Protein AF-A0A3M1AYN5-F1 (afdb_monomer)

Radius of gyration: 30.74 Å; Cα contacts (8 Å, |Δi|>4): 1862; chains: 1; bounding box: 75×95×90 Å

pLDDT: mean 92.35, std 13.47, range [21.8, 98.94]

Solvent-accessible surface area (backbone atoms only — not comparable to full-atom values): 42939 Å² total; per-residue (Å²): 136,87,90,85,89,85,89,84,93,87,85,89,84,90,80,92,78,79,92,73,94,68,86,72,78,95,70,76,80,75,75,48,74,64,54,54,34,51,54,44,35,51,50,52,50,55,48,32,63,72,52,83,67,88,42,39,39,33,15,24,51,12,35,68,38,81,92,39,20,72,59,11,54,52,44,37,55,52,54,74,67,45,83,66,45,41,83,40,10,14,65,44,43,26,38,44,39,44,18,40,74,70,26,53,94,74,50,56,70,70,56,57,49,48,56,57,53,40,47,31,69,48,58,56,40,46,74,90,47,72,56,30,43,47,19,24,30,42,12,42,29,53,45,18,64,74,45,56,82,42,51,26,88,52,25,52,84,61,41,29,18,61,56,42,26,52,52,21,47,53,51,52,52,51,50,53,45,46,34,44,22,52,25,40,47,74,36,73,13,37,55,50,46,49,45,53,50,28,37,29,36,35,35,39,67,67,45,86,50,67,56,58,16,48,36,22,46,45,49,47,52,49,56,52,45,57,47,25,77,43,40,58,68,22,15,63,39,28,37,33,27,54,46,51,57,63,34,65,46,22,32,64,75,20,60,33,15,30,51,26,17,47,68,56,66,22,52,70,94,50,87,56,66,56,57,41,39,52,52,71,47,83,80,74,80,56,66,69,53,40,48,53,43,62,62,43,89,63,70,46,60,38,35,34,28,28,19,28,52,64,42,76,35,101,63,95,50,49,54,50,76,39,53,36,44,35,21,42,43,74,35,38,25,34,16,31,27,66,42,25,71,59,36,64,73,16,13,41,47,40,24,40,24,45,52,63,92,58,57,58,31,39,38,39,66,41,45,32,47,76,59,57,65,53,46,37,18,64,46,91,65,64,55,94,49,45,60,63,56,47,33,71,79,38,70,54,55,80,39,77,84,37,66,38,24,30,23,75,37,36,41,57,50,72,58,66,55,32,39,41,39,39,31,61,49,60,90,87,46,91,48,62,38,36,40,28,48,39,49,70,80,48,80,38,77,46,80,44,97,90,56,40,35,38,34,29,40,80,49,28,38,39,40,39,31,63,74,53,75,69,44,85,44,86,47,99,78,22,34,34,41,38,26,64,54,42,72,36,38,37,40,39,42,52,45,45,51,89,80,32,98,40,72,65,54,45,53,52,51,60,72,69,35,53,77,48,51,92,51,29,92,80,59,47,33,38,35,40,33,45,97,86,68,52,35,42,35,41,25,82,95,54,68,43,21,54,70,81,41,74,66,66,73,85,76,58,32,35,29,38,42,90,41,40,41,21,53,63,67,52,16,37,40,40,39,39,58,92,55,38,33,39,34,36,37,47,62,43,95,89,52,46,44,82,29,44,29,44,43,28,38,36,46,98,61,86,80,71,73,74,6,69,80,76,46,73,70,58,75,78,34,67,78,45,62,39,19,22,16,45,82,59,42,84,48,97,50,61,31,39,38,33,41,36,27,45,83,53,29,45,35,42,37,40,44,37,49,38,43,50,43,47,79,86,74,80,52,70,59,40,77,42,89,74,38,31,28,40,35,42,39,43,19,48,53,69,46,76,42,47,36,37,41,41,32,41,26,79,84,64,29,45,28,36,23,44,33,44,38,69,40,42,94,93,43,67,80,51,74,62,47,74,39,62,86,42,72,71,84,72,54,46,76,25,49,34,68,44,67,38,73,77,34,82,74,43,22,67,17,37,23,37,31,37,36,42,40,36,89,74,53,76,62,36,94,48,75,48,73,47,66,75,40,70,28,33,29,37,42,38,34,37,49,34,89,43,91,91,48,72,47,54,30,14,57,34,48,56,65,40,104,56,81,90,44,69,88,39,32,14,36,40,32,34,39,63,60,131

Mean predicted aligned error: 6.94 Å

Foldseek 3Di:
DDDDDDDDDDDDDDDDDDDDDDDDDPPPPPQDLQNLLLVLLVVLLVCLCPDPDLFLLSLLSLCVDPVSNVVSQVSLVVSLVDPCCLVVQLRRLQRNLLSCQLRVVSHDVVSVVSSQQSQLPRNRDQDQDPLSLLSNLLSLLSSLVVVVAAALNSHPVSHHSVVSNVVSLVSNLVQLLCCLFQHHQQPPALARLLSNLLSLLSQLFRPPDPQSNLSSLLVNVVSLLSQLQQDALQFGAWWGFDDFQLCQQQVCVGPSSCVLCSNAVRHDHDHDSSSSSVSSGDDGRPPLSNCSNPDQVDKKKKKAWHWHDQFPDDDDDRTDIKIKIWIDHNFWIWIAIFAALRYAPTTDGIWIAGDAPDSGGTKDKDQLADDLNSQNRRPPDDSVCSRVVCCVVNVCNPPRPGRGHRDRQWGWDDDRQKIKIKGQADPPGPNQKMKIFDFADWPDFDQDPVQWTWTHHPFKIKTKHWPDDWDWDDDPGGIMTMDNDNTTIMMMGMDGNVVAVDSVRVVVLQVVWDWDCVCCVPFNWIWTQHSVRWIWIDTSPDFTDINNHGDDSVPTANIDMPAWDHHNRQSWIWGDDPQWIWIWRSNDSSHTFIFIEGEAEEDPDDADAAQPCPGPVQVVWDKFWWDQQAPRHRDPWTKIWTWYDYLWWIKIKIWTFDQAAEDDDDEAQPPCVQAWWKKKWWFQQLDQFWIKIWIAGLNRHIFIWIKGDPADPVRNPDDIDTGRVDDQPPKDKHKDWAADHPDGRGTRTMMMMITGTQVSGPNHPDRVDDQFRKIFMKMWIWHPNDRPDTGIIISQHPNDPDDSRSVSTHMYGYHYHD

Structure (mmCIF, N/CA/C/O backbone):
data_AF-A0A3M1AYN5-F1
#
_entry.id   AF-A0A3M1AYN5-F1
#
loop_
_atom_site.group_PDB
_atom_site.id
_atom_site.type_symbol
_atom_site.label_atom_id
_atom_site.label_alt_id
_atom_site.label_comp_id
_atom_site.label_asym_id
_atom_site.label_entity_id
_atom_site.label_seq_id
_atom_site.pdbx_PDB_ins_code
_atom_site.Cartn_x
_atom_site.Cartn_y
_atom_site.Cartn_z
_atom_site.occupancy
_atom_site.B_iso_or_equiv
_atom_site.auth_seq_id
_atom_site.auth_comp_id
_atom_site.auth_asym_id
_atom_site.auth_atom_id
_atom_site.pdbx_PDB_model_num
ATOM 1 N N . MET A 1 1 ? -13.904 63.731 19.948 1.00 29.05 1 MET A N 1
ATOM 2 C CA . MET A 1 1 ? -13.527 65.056 19.413 1.00 29.05 1 MET A CA 1
ATOM 3 C C . MET A 1 1 ? -13.173 64.901 17.939 1.00 29.05 1 MET A C 1
ATOM 5 O O . MET A 1 1 ? -12.241 64.171 17.652 1.00 29.05 1 MET A O 1
ATOM 9 N N . ILE A 1 2 ? -13.961 65.573 17.082 1.00 27.12 2 ILE A N 1
ATOM 10 C CA . ILE A 1 2 ? -13.735 65.973 15.669 1.00 27.12 2 ILE A CA 1
ATOM 11 C C . ILE A 1 2 ? -13.617 64.816 14.635 1.00 27.12 2 ILE A C 1
ATOM 13 O O . ILE A 1 2 ? -12.557 64.225 14.515 1.00 27.12 2 ILE A O 1
ATOM 17 N N . TYR A 1 3 ? -14.685 64.279 14.014 1.00 23.72 3 TYR A N 1
ATOM 18 C CA . TYR A 1 3 ? -15.579 64.750 12.913 1.00 23.72 3 TYR A CA 1
ATOM 19 C C . TYR A 1 3 ? -14.941 64.926 11.509 1.00 23.72 3 TYR A C 1
ATOM 21 O O . TYR A 1 3 ? -14.162 65.852 11.329 1.00 23.72 3 TYR A O 1
ATOM 29 N N . GLN A 1 4 ? -15.392 64.134 10.509 1.00 26.47 4 GLN A N 1
ATOM 30 C CA . GLN A 1 4 ? -16.144 64.571 9.296 1.00 26.47 4 GLN A CA 1
ATOM 31 C C . GLN A 1 4 ? -15.970 63.702 8.012 1.00 26.47 4 GLN A C 1
ATOM 33 O O . GLN A 1 4 ? -14.899 63.683 7.425 1.00 26.47 4 GLN A O 1
ATOM 38 N N . ASN A 1 5 ? -17.122 63.192 7.517 1.00 27.12 5 ASN A N 1
ATOM 39 C CA . ASN A 1 5 ? -17.664 63.255 6.130 1.00 27.12 5 ASN A CA 1
ATOM 40 C C . ASN A 1 5 ? -16.957 62.499 4.969 1.00 27.12 5 ASN A C 1
ATOM 42 O O . ASN A 1 5 ? -15.745 62.441 4.916 1.00 27.12 5 ASN A O 1
ATOM 46 N N . LYS A 1 6 ? -17.616 61.963 3.922 1.00 24.75 6 LYS A N 1
ATOM 47 C CA . LYS A 1 6 ? -18.983 62.109 3.374 1.00 24.75 6 LYS A CA 1
ATOM 48 C C . LYS A 1 6 ? -19.283 60.974 2.364 1.00 24.75 6 LYS A C 1
ATOM 50 O O . LYS A 1 6 ? -18.382 60.378 1.789 1.00 24.75 6 LYS A O 1
ATOM 55 N N . MET A 1 7 ? -20.576 60.765 2.134 1.00 22.22 7 MET A N 1
ATOM 56 C CA . MET A 1 7 ? -21.261 59.843 1.214 1.00 22.22 7 MET A CA 1
ATOM 57 C C . MET A 1 7 ? -21.407 60.427 -0.221 1.00 22.22 7 MET A C 1
ATOM 59 O O . MET A 1 7 ? -21.402 61.651 -0.340 1.00 22.22 7 MET A O 1
ATOM 63 N N . LEU A 1 8 ? -21.660 59.559 -1.231 1.00 24.17 8 LEU A N 1
ATOM 64 C CA . LEU A 1 8 ? -22.535 59.700 -2.443 1.00 24.17 8 LEU A CA 1
ATOM 65 C C . LEU A 1 8 ? -21.950 59.411 -3.858 1.00 24.17 8 LEU A C 1
ATOM 67 O O . LEU A 1 8 ? -21.255 60.228 -4.451 1.00 24.17 8 LEU A O 1
ATOM 71 N N . LEU A 1 9 ? -22.367 58.250 -4.397 1.00 24.48 9 LEU A N 1
ATOM 72 C CA . LEU A 1 9 ? -23.054 57.944 -5.682 1.00 24.48 9 LEU A CA 1
ATOM 73 C C . LEU A 1 9 ? -23.015 58.897 -6.908 1.00 24.48 9 LEU A C 1
ATOM 75 O O . LEU A 1 9 ? -23.504 60.019 -6.816 1.00 24.48 9 LEU A O 1
ATOM 79 N N . LYS A 1 10 ? -22.698 58.313 -8.089 1.00 21.80 10 LYS A N 1
ATOM 80 C CA . LYS A 1 10 ? -23.317 58.448 -9.453 1.00 21.80 10 LYS A CA 1
ATOM 81 C C . LYS A 1 10 ? -22.907 57.188 -10.279 1.00 21.80 10 LYS A C 1
ATOM 83 O O . LYS A 1 10 ? -21.717 56.924 -10.331 1.00 21.80 10 LYS A O 1
ATOM 88 N N . ALA A 1 11 ? -23.744 56.225 -10.705 1.00 22.77 11 ALA A N 1
ATOM 89 C CA . ALA A 1 11 ? -24.857 56.146 -11.684 1.00 22.77 11 ALA A CA 1
ATOM 90 C C . ALA A 1 11 ? -24.470 55.671 -13.130 1.00 22.77 11 ALA A C 1
ATOM 92 O O . ALA A 1 11 ? -24.011 56.494 -13.909 1.00 22.77 11 ALA A O 1
ATOM 93 N N . PHE A 1 12 ? -24.751 54.372 -13.424 1.00 22.67 12 PHE A N 1
ATOM 94 C CA . PHE A 1 12 ? -25.237 53.663 -14.661 1.00 22.67 12 PHE A CA 1
ATOM 95 C C . PHE A 1 12 ? -24.514 53.794 -16.046 1.00 22.67 12 PHE A C 1
ATOM 97 O O . PHE A 1 12 ? -23.866 54.809 -16.266 1.00 22.67 12 PHE A O 1
ATOM 104 N N . PRO A 1 13 ? -24.635 52.832 -17.021 1.00 27.69 13 PRO A N 1
ATOM 105 C CA . PRO A 1 13 ? -25.714 51.845 -17.193 1.00 27.69 13 PRO A CA 1
ATOM 106 C C . PRO A 1 13 ? -25.357 50.372 -17.517 1.00 27.69 13 PRO A C 1
ATOM 108 O O . PRO A 1 13 ? -24.256 50.000 -17.909 1.00 27.69 13 PRO A O 1
ATOM 111 N N . VAL A 1 14 ? -26.406 49.562 -17.359 1.00 26.56 14 VAL A N 1
ATOM 112 C CA . VAL A 1 14 ? -26.605 48.157 -17.736 1.00 26.56 14 VAL A CA 1
ATOM 113 C C . VAL A 1 14 ? -26.666 48.002 -19.261 1.00 26.56 14 VAL A C 1
ATOM 115 O O . VAL A 1 14 ? -27.394 48.745 -19.915 1.00 26.56 14 VAL A O 1
ATOM 118 N N . TYR A 1 15 ? -25.991 46.984 -19.804 1.00 23.89 15 TYR A N 1
ATOM 119 C CA . TYR A 1 15 ? -26.305 46.405 -21.114 1.00 23.89 15 TYR A CA 1
ATOM 120 C C . TYR A 1 15 ? -26.649 44.922 -20.941 1.00 23.89 15 TYR A C 1
ATOM 122 O O . TYR A 1 15 ? -25.809 44.109 -20.566 1.00 23.89 15 TYR A O 1
ATOM 130 N N . PHE A 1 16 ? -27.913 44.598 -21.209 1.00 25.38 16 PHE A N 1
ATOM 131 C CA . PHE A 1 16 ? -28.397 43.250 -21.490 1.00 25.38 16 PHE A CA 1
ATOM 132 C C . PHE A 1 16 ? -28.013 42.905 -22.935 1.00 25.38 16 PHE A C 1
ATOM 134 O O . PHE A 1 16 ? -28.404 43.631 -23.849 1.00 25.38 16 PHE A O 1
ATOM 141 N N . ILE A 1 17 ? -27.305 41.795 -23.159 1.00 26.44 17 ILE A N 1
ATOM 142 C CA . ILE A 1 17 ? -27.267 41.120 -24.463 1.00 26.44 17 ILE A CA 1
ATOM 143 C C . ILE A 1 17 ? -27.585 39.641 -24.245 1.00 26.44 17 ILE A C 1
ATOM 145 O O . ILE A 1 17 ? -27.063 38.992 -23.342 1.00 26.44 17 ILE A O 1
ATOM 149 N N . LEU A 1 18 ? -28.523 39.179 -25.069 1.00 25.70 18 LEU A N 1
ATOM 150 C CA . LEU A 1 18 ? -29.166 37.878 -25.081 1.00 25.70 18 LEU A CA 1
ATOM 151 C C . LEU A 1 18 ? -28.206 36.694 -25.256 1.00 25.70 18 LEU A C 1
ATOM 153 O O . LEU A 1 18 ? -27.219 36.758 -25.986 1.00 25.70 18 LEU A O 1
ATOM 157 N N . LEU A 1 19 ? -28.636 35.576 -24.662 1.00 29.84 19 LEU A N 1
ATOM 158 C CA . LEU A 1 19 ? -28.254 34.210 -24.995 1.00 29.84 19 LEU A CA 1
ATOM 159 C C . LEU A 1 19 ? -28.163 33.983 -26.513 1.00 29.84 19 LEU A C 1
ATOM 161 O O . LEU A 1 19 ? -29.152 34.105 -27.233 1.00 29.84 19 LEU A O 1
ATOM 165 N N . SER A 1 20 ? -27.007 33.497 -26.954 1.00 24.78 20 SER A N 1
ATOM 166 C CA . SER A 1 20 ? -26.932 32.527 -28.042 1.00 24.78 20 SER A CA 1
ATOM 167 C C . SER A 1 20 ? -26.184 31.309 -27.511 1.00 24.78 20 SER A C 1
ATOM 169 O O . SER A 1 20 ? -25.041 31.396 -27.066 1.00 24.78 20 SER A O 1
ATOM 171 N N . ALA A 1 21 ? -26.888 30.179 -27.470 1.00 33.53 21 ALA A N 1
ATOM 172 C CA . ALA A 1 21 ? -26.321 28.878 -27.173 1.00 33.53 21 ALA A CA 1
ATOM 173 C C . ALA A 1 21 ? -25.388 28.490 -28.326 1.00 33.53 21 ALA A C 1
ATOM 175 O O . ALA A 1 21 ? -25.825 27.973 -29.350 1.00 33.53 21 ALA A O 1
ATOM 176 N N . LEU A 1 22 ? -24.102 28.782 -28.167 1.00 26.12 22 LEU A N 1
ATOM 177 C CA . LEU A 1 22 ? -23.038 28.133 -28.916 1.00 26.12 22 LEU A CA 1
ATOM 178 C C . LEU A 1 22 ? -22.445 27.086 -27.983 1.00 26.12 22 LEU A C 1
ATOM 180 O O . LEU A 1 22 ? -21.829 27.416 -26.972 1.00 26.12 22 LEU A O 1
ATOM 184 N N . SER A 1 23 ? -22.700 25.823 -28.313 1.00 31.25 23 SER A N 1
ATOM 185 C CA . SER A 1 23 ? -22.042 24.657 -27.737 1.00 31.25 23 SER A CA 1
ATOM 186 C C . SER A 1 23 ? -20.529 24.872 -27.754 1.00 31.25 23 SER A C 1
ATOM 188 O O . SER A 1 23 ? -19.892 24.768 -28.805 1.00 31.25 23 SER A O 1
ATOM 190 N N . MET A 1 24 ? -19.959 25.210 -26.599 1.00 24.34 24 MET A N 1
ATOM 191 C CA . MET A 1 24 ? -18.518 25.138 -26.409 1.00 24.34 24 MET A CA 1
ATOM 192 C C . MET A 1 24 ? -18.124 23.657 -26.368 1.00 24.34 24 MET A C 1
ATOM 194 O O . MET A 1 24 ? -18.820 22.878 -25.716 1.00 24.34 24 MET A O 1
ATOM 198 N N . PRO A 1 25 ? -17.056 23.242 -27.066 1.00 28.19 25 PRO A N 1
ATOM 199 C CA . PRO A 1 25 ? -16.616 21.859 -27.018 1.00 28.19 25 PRO A CA 1
ATOM 200 C C . PRO A 1 25 ? -16.172 21.521 -25.592 1.00 28.19 25 PRO A C 1
ATOM 202 O O . PRO A 1 25 ? -15.369 22.247 -25.004 1.00 28.19 25 PRO A O 1
ATOM 205 N N . GLU A 1 26 ? -16.668 20.406 -25.055 1.00 29.88 26 GLU A N 1
ATOM 206 C CA . GLU A 1 26 ? -16.134 19.730 -23.868 1.00 29.88 26 GLU A CA 1
ATOM 207 C C . GLU A 1 26 ? -14.699 19.242 -24.141 1.00 29.88 26 GLU A C 1
ATOM 209 O O . GLU A 1 26 ? -14.425 18.064 -24.334 1.00 29.88 26 GLU A O 1
ATOM 214 N N . HIS A 1 27 ? -13.749 20.168 -24.172 1.00 31.14 27 HIS A N 1
ATOM 215 C CA . HIS A 1 27 ? -12.323 19.885 -24.064 1.00 31.14 27 HIS A CA 1
ATOM 216 C C . HIS A 1 27 ? -11.718 20.795 -22.992 1.00 31.14 27 HIS A C 1
ATOM 218 O O . HIS A 1 27 ? -10.733 21.495 -23.204 1.00 31.14 27 HIS A O 1
ATOM 224 N N . LEU A 1 28 ? -12.315 20.777 -21.797 1.00 33.47 28 LEU A N 1
ATOM 225 C CA . LEU A 1 28 ? -11.543 21.006 -20.582 1.00 33.47 28 LEU A CA 1
ATOM 226 C C . LEU A 1 28 ? -10.700 19.745 -20.393 1.00 33.47 28 LEU A C 1
ATOM 228 O O . LEU A 1 28 ? -11.235 18.695 -20.048 1.00 33.47 28 LEU A O 1
ATOM 232 N N . HIS A 1 29 ? -9.405 19.823 -20.705 1.00 38.19 29 HIS A N 1
ATOM 233 C CA . HIS A 1 29 ? -8.461 18.740 -20.445 1.00 38.19 29 HIS A CA 1
ATOM 234 C C . HIS A 1 29 ? -8.559 18.333 -18.969 1.00 38.19 29 HIS A C 1
ATOM 236 O O . HIS A 1 29 ? -8.061 19.037 -18.090 1.00 38.19 29 HIS A O 1
ATOM 242 N N . SER A 1 30 ? -9.219 17.208 -18.684 1.00 51.72 30 SER A N 1
ATOM 243 C CA . SER A 1 30 ? -9.103 16.554 -17.388 1.00 51.72 30 SER A CA 1
ATOM 244 C C . SER A 1 30 ? -7.637 16.171 -17.226 1.00 51.72 30 SER A C 1
ATOM 246 O O . SER A 1 30 ? -7.127 15.359 -18.000 1.00 51.72 30 SER A O 1
ATOM 248 N N . GLN A 1 31 ? -6.957 16.796 -16.271 1.00 73.62 31 GLN A N 1
ATOM 249 C CA . GLN A 1 31 ? -5.567 16.496 -15.964 1.00 73.62 31 GLN A CA 1
ATOM 250 C C . GLN A 1 31 ? -5.388 14.986 -15.738 1.00 73.62 31 GLN A C 1
ATOM 252 O O . GLN A 1 31 ? -6.166 14.381 -14.995 1.00 73.62 31 GLN A O 1
ATOM 257 N N . SER A 1 32 ? -4.379 14.367 -16.360 1.00 88.19 32 SER A N 1
ATOM 258 C CA . SER A 1 32 ? -4.123 12.938 -16.143 1.00 88.19 32 SER A CA 1
ATOM 259 C C . SER A 1 32 ? -3.669 12.671 -14.701 1.00 88.19 32 SER A C 1
ATOM 261 O O . SER A 1 32 ? -3.107 13.542 -14.033 1.00 88.19 32 SER A O 1
ATOM 263 N N . ILE A 1 33 ? -3.864 11.445 -14.202 1.00 91.38 33 ILE A N 1
ATOM 264 C CA . ILE A 1 33 ? -3.423 11.051 -12.849 1.00 91.38 33 ILE A CA 1
ATOM 265 C C . ILE A 1 33 ? -1.921 11.303 -12.666 1.00 91.38 33 ILE A C 1
ATOM 267 O O . ILE A 1 33 ? -1.490 11.811 -11.627 1.00 91.38 33 ILE A O 1
ATOM 271 N N . GLN A 1 34 ? -1.131 11.002 -13.700 1.00 91.62 34 GLN A N 1
ATOM 272 C CA . GLN A 1 34 ? 0.308 11.212 -13.675 1.00 91.62 34 GLN A CA 1
ATOM 273 C C . GLN A 1 34 ? 0.661 12.703 -13.658 1.00 91.62 34 GLN A C 1
ATOM 275 O O . GLN A 1 34 ? 1.512 13.107 -12.871 1.00 91.62 34 GLN A O 1
ATOM 280 N N . GLU A 1 35 ? -0.010 13.539 -14.453 1.00 94.31 35 GLU A N 1
ATOM 281 C CA . GLU A 1 35 ? 0.174 14.996 -14.403 1.00 94.31 35 GLU A CA 1
ATOM 282 C C . GLU A 1 35 ? -0.187 15.561 -13.024 1.00 94.31 35 GLU A C 1
ATOM 284 O O . GLU A 1 35 ? 0.543 16.396 -12.491 1.00 94.31 35 GLU A O 1
ATOM 289 N N . ALA A 1 36 ? -1.279 15.093 -12.412 1.00 94.69 36 ALA A N 1
ATOM 290 C CA . ALA A 1 36 ? -1.697 15.538 -11.084 1.00 94.69 36 ALA A CA 1
ATOM 291 C C . ALA A 1 36 ? -0.660 15.163 -10.014 1.00 94.69 36 ALA A C 1
ATOM 293 O O . ALA A 1 36 ? -0.334 15.977 -9.147 1.00 94.69 36 ALA A O 1
ATOM 294 N N . TYR A 1 37 ? -0.096 13.954 -10.099 1.00 96.31 37 TYR A N 1
ATOM 295 C CA . TYR A 1 37 ? 1.009 13.519 -9.247 1.00 96.31 37 TYR A CA 1
ATOM 296 C C . TYR A 1 37 ? 2.264 14.387 -9.445 1.00 96.31 37 TYR A C 1
ATOM 298 O O . TYR A 1 37 ? 2.824 14.884 -8.467 1.00 96.31 37 TYR A O 1
ATOM 306 N N . GLN A 1 38 ? 2.661 14.656 -10.694 1.00 96.31 38 GLN A N 1
ATOM 307 C CA . GLN A 1 38 ? 3.804 15.527 -10.998 1.00 96.31 38 GLN A CA 1
ATOM 308 C C . GLN A 1 38 ? 3.603 16.959 -10.482 1.00 96.31 38 GLN A C 1
ATOM 310 O O . GLN A 1 38 ? 4.522 17.540 -9.904 1.00 96.31 38 GLN A O 1
ATOM 315 N N . ASN A 1 39 ? 2.391 17.511 -10.587 1.00 96.69 39 ASN A N 1
ATOM 316 C CA . ASN A 1 39 ? 2.079 18.827 -10.029 1.00 96.69 39 ASN A CA 1
ATOM 317 C C . ASN A 1 39 ? 2.235 18.869 -8.504 1.00 96.69 39 ASN A C 1
ATOM 319 O O . ASN A 1 39 ? 2.683 19.880 -7.961 1.00 96.69 39 ASN A O 1
ATOM 323 N N . ARG A 1 40 ? 1.883 17.790 -7.795 1.00 97.62 40 ARG A N 1
ATOM 324 C CA . ARG A 1 40 ? 2.097 17.703 -6.343 1.00 97.62 40 ARG A CA 1
ATOM 325 C C . ARG A 1 40 ? 3.583 17.600 -5.997 1.00 97.62 40 ARG A C 1
ATOM 327 O O . ARG A 1 40 ? 4.025 18.296 -5.087 1.00 97.62 40 ARG A O 1
ATOM 334 N N . LEU A 1 41 ? 4.379 16.839 -6.755 1.00 97.94 41 LEU A N 1
ATOM 335 C CA . LEU A 1 41 ? 5.842 16.817 -6.591 1.00 97.94 41 LEU A CA 1
ATOM 336 C C . LEU A 1 41 ? 6.457 18.211 -6.798 1.00 97.94 41 LEU A C 1
ATOM 338 O O . LEU A 1 41 ? 7.284 18.644 -5.994 1.00 97.94 41 LEU A O 1
ATOM 342 N N . ALA A 1 42 ? 6.007 18.949 -7.817 1.00 97.75 42 ALA A N 1
ATOM 343 C CA . ALA A 1 42 ? 6.456 20.318 -8.069 1.00 97.75 42 ALA A CA 1
ATOM 344 C C . ALA A 1 42 ? 6.135 21.264 -6.897 1.00 97.75 42 ALA A C 1
ATOM 346 O O . ALA A 1 42 ? 6.971 22.087 -6.524 1.00 97.75 42 ALA A O 1
ATOM 347 N N . GLN A 1 43 ? 4.969 21.111 -6.259 1.00 98.19 43 GLN A N 1
ATOM 348 C CA . GLN A 1 43 ? 4.623 21.866 -5.048 1.00 98.19 43 GLN A CA 1
ATOM 349 C C . GLN A 1 43 ? 5.546 21.533 -3.867 1.00 98.19 43 GLN A C 1
ATOM 351 O O . GLN A 1 43 ? 5.944 22.438 -3.136 1.00 98.19 43 GLN A O 1
ATOM 356 N N . VAL A 1 44 ? 5.930 20.263 -3.688 1.00 98.38 44 VAL A N 1
ATOM 357 C CA . VAL A 1 44 ? 6.892 19.861 -2.645 1.00 98.38 44 VAL A CA 1
ATOM 358 C C . VAL A 1 44 ? 8.260 20.514 -2.876 1.00 98.38 44 VAL A C 1
ATOM 360 O O . VAL A 1 44 ? 8.865 21.017 -1.928 1.00 98.38 44 VAL A O 1
ATOM 363 N N . LEU A 1 45 ? 8.743 20.551 -4.122 1.00 98.44 45 LEU A N 1
ATOM 364 C CA . LEU A 1 45 ? 10.004 21.221 -4.467 1.00 98.44 45 LEU A CA 1
ATOM 365 C C . LEU A 1 45 ? 9.927 22.735 -4.218 1.00 98.44 45 LEU A C 1
ATOM 367 O O . LEU A 1 45 ? 10.815 23.291 -3.574 1.00 98.44 45 LEU A O 1
ATOM 371 N N . ALA A 1 46 ? 8.833 23.383 -4.631 1.00 98.19 46 ALA A N 1
ATOM 372 C CA . ALA A 1 46 ? 8.613 24.810 -4.391 1.00 98.19 46 ALA A CA 1
ATOM 373 C C . ALA A 1 46 ? 8.575 25.152 -2.889 1.00 98.19 46 ALA A C 1
ATOM 375 O O . ALA A 1 46 ? 9.152 26.151 -2.458 1.00 98.19 46 ALA A O 1
ATOM 376 N N . TRP A 1 47 ? 7.954 24.298 -2.067 1.00 98.19 47 TRP A N 1
ATOM 377 C CA . TRP A 1 47 ? 7.991 24.442 -0.611 1.00 98.19 47 TRP A CA 1
ATOM 378 C C . TRP A 1 47 ? 9.426 24.377 -0.068 1.00 98.19 47 TRP A C 1
ATOM 380 O O . TRP A 1 47 ? 9.814 25.219 0.750 1.00 98.19 47 TRP A O 1
ATOM 390 N N . ALA A 1 48 ? 10.235 23.422 -0.537 1.00 98.12 48 ALA A N 1
ATOM 391 C CA . ALA A 1 48 ? 11.619 23.272 -0.093 1.00 98.12 48 ALA A CA 1
ATOM 392 C C . ALA A 1 48 ? 12.485 24.491 -0.456 1.00 98.12 48 ALA A C 1
ATOM 394 O O . ALA A 1 48 ? 13.318 24.914 0.352 1.00 98.12 48 ALA A O 1
ATOM 395 N N . ASP A 1 49 ? 12.236 25.120 -1.606 1.00 96.69 49 ASP A N 1
ATOM 396 C CA . ASP A 1 49 ? 12.922 26.347 -2.023 1.00 96.69 49 ASP A CA 1
ATOM 397 C C . ASP A 1 49 ? 12.690 27.510 -1.051 1.00 96.69 49 ASP A C 1
ATOM 399 O O . ASP A 1 49 ? 13.617 28.279 -0.791 1.00 96.69 49 ASP A O 1
ATOM 403 N N . THR A 1 50 ? 11.517 27.591 -0.418 1.00 96.12 50 THR A N 1
ATOM 404 C CA . THR A 1 50 ? 11.199 28.629 0.584 1.00 96.12 50 THR A CA 1
ATOM 405 C C . THR A 1 50 ? 11.422 28.204 2.036 1.00 96.12 50 THR A C 1
ATOM 407 O O . THR A 1 50 ? 11.486 29.051 2.923 1.00 96.12 50 THR A O 1
ATOM 410 N N . SER A 1 51 ? 11.567 26.905 2.300 1.00 96.38 51 SER A N 1
ATOM 411 C CA . SER A 1 51 ? 11.717 26.371 3.655 1.00 96.38 51 SER A CA 1
ATOM 412 C C . SER A 1 51 ? 13.048 26.786 4.293 1.00 96.38 51 SER A C 1
ATOM 414 O O . SER A 1 51 ? 14.091 26.801 3.635 1.00 96.38 51 SER A O 1
ATOM 416 N N . SER A 1 52 ? 13.017 27.094 5.589 1.00 92.62 52 SER A N 1
ATOM 417 C CA . SER A 1 52 ? 14.197 27.321 6.436 1.00 92.62 52 SER A CA 1
ATOM 418 C C . SER A 1 52 ? 14.564 26.098 7.282 1.00 92.62 52 SER A C 1
ATOM 420 O O . SER A 1 52 ? 15.463 26.174 8.116 1.00 92.62 52 SER A O 1
ATOM 422 N N . MET A 1 53 ? 13.867 24.973 7.092 1.00 94.69 53 MET A N 1
ATOM 423 C CA . MET A 1 53 ? 14.069 23.770 7.890 1.00 94.69 53 MET A CA 1
ATOM 424 C C . MET A 1 53 ? 15.478 23.202 7.686 1.00 94.69 53 MET A C 1
ATOM 426 O O . MET A 1 53 ? 15.876 22.887 6.564 1.00 94.69 53 MET A O 1
ATOM 430 N N . GLU A 1 54 ? 16.214 23.029 8.785 1.00 93.81 54 GLU A N 1
ATOM 431 C CA . GLU A 1 54 ? 17.526 22.379 8.788 1.00 93.81 54 GLU A CA 1
ATOM 432 C C . GLU A 1 54 ? 17.385 20.872 8.560 1.00 93.81 54 GLU A C 1
ATOM 434 O O . GLU A 1 54 ? 17.196 20.086 9.491 1.00 93.81 54 GLU A O 1
ATOM 439 N N . ASN A 1 55 ? 17.437 20.473 7.292 1.00 96.88 55 ASN A N 1
ATOM 440 C CA . ASN A 1 55 ? 17.320 19.089 6.860 1.00 96.88 55 ASN A CA 1
ATOM 441 C C . ASN A 1 55 ? 18.123 18.856 5.568 1.00 96.88 55 ASN A C 1
ATOM 443 O O . ASN A 1 55 ? 18.116 19.699 4.666 1.00 96.88 55 ASN A O 1
ATOM 447 N N . PHE A 1 56 ? 18.781 17.698 5.446 1.00 98.44 56 PHE A N 1
ATOM 448 C CA . PHE A 1 56 ? 19.596 17.377 4.270 1.00 98.44 56 PHE A CA 1
ATOM 449 C C . PHE A 1 56 ? 18.780 17.308 2.974 1.00 98.44 56 PHE A C 1
ATOM 451 O O . PHE A 1 56 ? 19.245 17.787 1.942 1.00 98.44 56 PHE A O 1
ATOM 458 N N . LEU A 1 57 ? 17.558 16.770 3.008 1.00 98.56 57 LEU A N 1
ATOM 459 C CA . LEU A 1 57 ? 16.705 16.656 1.822 1.00 98.56 57 LEU A CA 1
ATOM 460 C C . LEU A 1 57 ? 16.244 18.036 1.331 1.00 98.56 57 LEU A C 1
ATOM 462 O O . LEU A 1 57 ? 16.269 18.304 0.130 1.00 98.56 57 LEU A O 1
ATOM 466 N N . VAL A 1 58 ? 15.905 18.942 2.258 1.00 98.69 58 VAL A N 1
ATOM 467 C CA . VAL A 1 58 ? 15.597 20.351 1.940 1.00 98.69 58 VAL A CA 1
ATOM 468 C C . VAL A 1 58 ? 16.817 21.035 1.322 1.00 98.69 58 VAL A C 1
ATOM 470 O O . VAL A 1 58 ? 16.694 21.734 0.315 1.00 98.69 58 VAL A O 1
ATOM 473 N N . ALA A 1 59 ? 18.011 20.794 1.872 1.00 98.62 59 ALA A N 1
ATOM 474 C CA . ALA A 1 59 ? 19.252 21.306 1.304 1.00 98.62 59 ALA A CA 1
ATOM 475 C C . ALA A 1 59 ? 19.493 20.782 -0.122 1.00 98.62 59 ALA A C 1
ATOM 477 O O . ALA A 1 59 ? 19.821 21.575 -1.003 1.00 98.62 59 ALA A O 1
ATOM 478 N N . ALA A 1 60 ? 19.275 19.489 -0.383 1.00 98.62 60 ALA A N 1
ATOM 479 C CA . ALA A 1 60 ? 19.411 18.911 -1.721 1.00 98.62 60 ALA A CA 1
ATOM 480 C C . ALA A 1 60 ? 18.450 19.541 -2.736 1.00 98.62 60 ALA A C 1
ATOM 482 O O . ALA A 1 60 ? 18.895 19.932 -3.814 1.00 98.62 60 ALA A O 1
ATOM 483 N N . ALA A 1 61 ? 17.174 19.718 -2.384 1.00 98.50 61 ALA A N 1
ATOM 484 C CA . ALA A 1 61 ? 16.208 20.400 -3.247 1.00 98.50 61 ALA A CA 1
ATOM 485 C C . ALA A 1 61 ? 16.669 21.817 -3.614 1.00 98.50 61 ALA A C 1
ATOM 487 O O . ALA A 1 61 ? 16.763 22.151 -4.797 1.00 98.50 61 ALA A O 1
ATOM 488 N N . LYS A 1 62 ? 17.114 22.594 -2.617 1.00 98.62 62 LYS A N 1
ATOM 489 C CA . LYS A 1 62 ? 17.672 23.932 -2.849 1.00 98.62 62 LYS A CA 1
ATOM 490 C C . LYS A 1 62 ? 18.930 23.919 -3.715 1.00 98.62 62 LYS A C 1
ATOM 492 O O . LYS A 1 62 ? 19.132 24.865 -4.468 1.00 98.62 62 LYS A O 1
ATOM 497 N N . ILE A 1 63 ? 19.794 22.903 -3.602 1.00 98.56 63 ILE A N 1
ATOM 498 C CA . ILE A 1 63 ? 21.009 22.759 -4.428 1.00 98.56 63 ILE A CA 1
ATOM 499 C C . ILE A 1 63 ? 20.645 22.526 -5.901 1.00 98.56 63 ILE A C 1
ATOM 501 O O . ILE A 1 63 ? 21.297 23.078 -6.796 1.00 98.56 63 ILE A O 1
ATOM 505 N N . ARG A 1 64 ? 19.597 21.732 -6.154 1.00 97.88 64 ARG A N 1
ATOM 506 C CA . ARG A 1 64 ? 19.117 21.415 -7.505 1.00 97.88 64 ARG A CA 1
ATOM 507 C C . ARG A 1 64 ? 18.505 22.620 -8.208 1.00 97.88 64 ARG A C 1
ATOM 509 O O . ARG A 1 64 ? 18.676 22.739 -9.419 1.00 97.88 64 ARG A O 1
ATOM 516 N N . ASN A 1 65 ? 17.883 23.539 -7.473 1.00 97.75 65 ASN A N 1
ATOM 517 C CA . ASN A 1 65 ? 17.412 24.802 -8.028 1.00 97.75 65 ASN A CA 1
ATOM 518 C C . ASN A 1 65 ? 18.564 25.837 -8.125 1.00 97.75 65 ASN A C 1
ATOM 520 O O . ASN A 1 65 ? 19.114 26.253 -7.099 1.00 97.75 65 ASN A O 1
ATOM 524 N N . PRO A 1 66 ? 18.937 26.315 -9.334 1.00 97.69 66 PRO A N 1
ATOM 525 C CA . PRO A 1 66 ? 19.991 27.319 -9.504 1.00 97.69 66 PRO A CA 1
ATOM 526 C C . PRO A 1 66 ? 19.803 28.594 -8.667 1.00 97.69 66 PRO A C 1
ATOM 528 O O . PRO A 1 66 ? 20.796 29.155 -8.204 1.00 97.69 66 PRO A O 1
ATOM 531 N N . ALA A 1 67 ? 18.559 29.030 -8.430 1.00 97.88 67 ALA A N 1
ATOM 532 C CA . ALA A 1 67 ? 18.256 30.255 -7.687 1.00 97.88 67 ALA A CA 1
ATOM 533 C C . ALA A 1 67 ? 18.592 30.148 -6.188 1.00 97.88 67 ALA A C 1
ATOM 535 O O . ALA A 1 67 ? 19.033 31.119 -5.573 1.00 97.88 67 ALA A O 1
ATOM 536 N N . THR A 1 68 ? 18.434 28.963 -5.599 1.00 98.19 68 THR A N 1
ATOM 537 C CA . THR A 1 68 ? 18.658 28.710 -4.165 1.00 98.19 68 THR A CA 1
ATOM 538 C C . THR A 1 68 ? 19.933 27.918 -3.886 1.00 98.19 68 THR A C 1
ATOM 540 O O . THR A 1 68 ? 20.260 27.668 -2.724 1.00 98.19 68 THR A O 1
ATOM 543 N N . ARG A 1 69 ? 20.705 27.553 -4.920 1.00 98.19 69 ARG A N 1
ATOM 544 C CA . ARG A 1 69 ? 21.845 26.629 -4.811 1.00 98.19 69 ARG A CA 1
ATOM 545 C C . ARG A 1 69 ? 22.839 26.996 -3.722 1.00 98.19 69 ARG A C 1
ATOM 547 O O . ARG A 1 69 ? 23.240 26.147 -2.929 1.00 98.19 69 ARG A O 1
ATOM 554 N N . LYS A 1 70 ? 23.232 28.270 -3.668 1.00 98.06 70 LYS A N 1
ATOM 555 C CA . LYS A 1 70 ? 24.190 28.768 -2.672 1.00 98.06 70 LYS A CA 1
ATOM 556 C C . LYS A 1 70 ? 23.671 28.568 -1.245 1.00 98.06 70 LYS A C 1
ATOM 558 O O . LYS A 1 70 ? 24.429 28.130 -0.384 1.00 98.06 70 LYS A O 1
ATOM 563 N N . GLN A 1 71 ? 22.387 28.845 -1.017 1.00 98.00 71 GLN A N 1
ATOM 564 C CA . GLN A 1 71 ? 21.732 28.639 0.276 1.00 98.00 71 GLN A CA 1
ATOM 565 C C . GLN A 1 71 ? 21.646 27.147 0.609 1.00 98.00 71 GLN A C 1
ATOM 567 O O . GLN A 1 71 ? 21.924 26.759 1.736 1.00 98.00 71 GLN A O 1
ATOM 572 N N . GLY A 1 72 ? 21.335 26.300 -0.377 1.00 98.31 72 GLY A N 1
ATOM 573 C CA . GLY A 1 72 ? 21.313 24.847 -0.210 1.00 98.31 72 GLY A CA 1
ATOM 574 C C . GLY A 1 72 ? 22.672 24.270 0.204 1.00 98.31 72 GLY A C 1
ATOM 575 O O . GLY A 1 72 ? 22.738 23.483 1.143 1.00 98.31 72 GLY A O 1
ATOM 576 N N . ILE A 1 73 ? 23.773 24.716 -0.415 1.00 98.50 73 ILE A N 1
ATOM 577 C CA . ILE A 1 73 ? 25.138 24.311 -0.024 1.00 98.50 73 ILE A CA 1
ATOM 578 C C . ILE A 1 73 ? 25.437 24.727 1.425 1.00 98.50 73 ILE A C 1
ATOM 580 O O . ILE A 1 73 ? 25.961 23.923 2.197 1.00 98.50 73 ILE A O 1
ATOM 584 N N . GLN A 1 74 ? 25.091 25.962 1.804 1.00 98.06 74 GLN A N 1
ATOM 585 C CA . GLN A 1 74 ? 25.284 26.467 3.169 1.00 98.06 74 GLN A CA 1
ATOM 586 C C . GLN A 1 74 ? 24.459 25.674 4.190 1.00 98.06 74 GLN A C 1
ATOM 588 O O . GLN A 1 74 ? 24.987 25.295 5.234 1.00 98.06 74 GLN A O 1
ATOM 593 N N . LEU A 1 75 ? 23.200 25.371 3.864 1.00 98.19 75 LEU A N 1
ATOM 594 C CA . LEU A 1 75 ? 22.302 24.579 4.701 1.00 98.19 75 LEU A CA 1
ATOM 595 C C . LEU A 1 75 ? 22.808 23.144 4.875 1.00 98.19 75 LEU A C 1
ATOM 597 O O . LEU A 1 75 ? 22.792 22.613 5.982 1.00 98.19 75 LEU A O 1
ATOM 601 N N . PHE A 1 76 ? 23.310 22.513 3.811 1.00 98.25 76 PHE A N 1
ATOM 602 C CA . PHE A 1 76 ? 23.902 21.177 3.909 1.00 98.25 76 PHE A CA 1
ATOM 603 C C . PHE A 1 76 ? 25.115 21.197 4.850 1.00 98.25 76 PHE A C 1
ATOM 605 O O . PHE A 1 76 ? 25.244 20.349 5.733 1.00 98.25 76 PHE A O 1
ATOM 612 N N . GLN A 1 77 ? 25.994 22.192 4.695 1.00 97.31 77 GLN A N 1
ATOM 613 C CA . GLN A 1 77 ? 27.184 22.357 5.531 1.00 97.31 77 GLN A CA 1
ATOM 614 C C . GLN A 1 77 ? 26.848 22.598 7.006 1.00 97.31 77 GLN A C 1
ATOM 616 O O . GLN A 1 77 ? 27.516 22.023 7.866 1.00 97.31 77 GLN A O 1
ATOM 621 N N . SER A 1 78 ? 25.849 23.432 7.313 1.00 95.56 78 SER A N 1
ATOM 622 C CA . SER A 1 78 ? 25.421 23.662 8.698 1.00 95.56 78 SER A CA 1
ATOM 623 C C . SER A 1 78 ? 24.785 22.408 9.293 1.00 95.56 78 SER A C 1
ATOM 625 O O . SER A 1 78 ? 25.147 22.020 10.402 1.00 95.56 78 SER A O 1
ATOM 627 N N . THR A 1 79 ? 23.939 21.715 8.525 1.00 95.75 79 THR A N 1
ATOM 628 C CA . THR A 1 79 ? 23.286 20.469 8.955 1.00 95.75 79 THR A CA 1
ATOM 629 C C . THR A 1 79 ? 24.318 19.381 9.276 1.00 95.75 79 THR A C 1
ATOM 631 O O . THR A 1 79 ? 24.195 18.693 10.287 1.00 95.75 79 THR A O 1
ATOM 634 N N . LEU A 1 80 ? 25.400 19.275 8.494 1.00 94.38 80 LEU A N 1
ATOM 635 C CA . LEU A 1 80 ? 26.501 18.333 8.746 1.00 94.38 80 LEU A CA 1
ATOM 636 C C . LEU A 1 80 ? 27.250 18.607 10.066 1.00 94.38 80 LEU A C 1
ATOM 638 O O . LEU A 1 80 ? 27.796 17.686 10.668 1.00 94.38 80 LEU A O 1
ATOM 642 N N . ARG A 1 81 ? 27.278 19.864 10.528 1.00 91.81 81 ARG A N 1
ATOM 643 C CA . ARG A 1 81 ? 28.003 20.307 11.736 1.00 91.81 81 ARG A CA 1
ATOM 644 C C . ARG A 1 81 ? 27.161 20.280 13.012 1.00 91.81 81 ARG A C 1
ATOM 646 O O . ARG A 1 81 ? 27.658 20.664 14.070 1.00 91.81 81 ARG A O 1
ATOM 653 N N . ARG A 1 82 ? 25.897 19.870 12.926 1.00 91.31 82 ARG A N 1
ATOM 654 C CA . ARG A 1 82 ? 25.002 19.810 14.081 1.00 91.31 82 ARG A CA 1
ATOM 655 C C . ARG A 1 82 ? 25.514 18.821 15.130 1.00 91.31 82 ARG A C 1
ATOM 657 O O . ARG A 1 82 ? 25.879 17.690 14.812 1.00 91.31 82 ARG A O 1
ATOM 664 N N . GLN A 1 83 ? 25.511 19.251 16.390 1.00 85.50 83 GLN A N 1
ATOM 665 C CA . GLN A 1 83 ? 26.011 18.447 17.510 1.00 85.50 83 GLN A CA 1
ATOM 666 C C . GLN A 1 83 ? 25.065 17.292 17.877 1.00 85.50 83 GLN A C 1
ATOM 668 O O . GLN A 1 83 ? 25.523 16.253 18.342 1.00 85.50 83 GLN A O 1
ATOM 673 N N . ASP A 1 84 ? 23.760 17.432 17.619 1.00 86.31 84 ASP A N 1
ATOM 674 C CA . ASP A 1 84 ? 22.747 16.411 17.919 1.00 86.31 84 ASP A CA 1
ATOM 675 C C . ASP A 1 84 ? 22.703 15.259 16.898 1.00 86.31 84 ASP A C 1
ATOM 677 O O . ASP A 1 84 ? 21.991 14.276 17.113 1.00 86.31 84 ASP A O 1
ATOM 681 N N . ASN A 1 85 ? 23.478 15.333 15.808 1.00 87.62 85 ASN A N 1
ATOM 682 C CA . ASN A 1 85 ? 23.470 14.315 14.753 1.00 87.62 85 ASN A CA 1
ATOM 683 C C . ASN A 1 85 ? 23.846 12.914 15.259 1.00 87.62 85 ASN A C 1
ATOM 685 O O . ASN A 1 85 ? 23.296 11.931 14.767 1.00 87.62 85 ASN A O 1
ATOM 689 N N . ALA A 1 86 ? 24.741 12.805 16.248 1.00 77.38 86 ALA A N 1
ATOM 690 C CA . ALA A 1 86 ? 25.157 11.511 16.796 1.00 77.38 86 ALA A CA 1
ATOM 691 C C . ALA A 1 86 ? 23.975 10.737 17.415 1.00 77.38 86 ALA A C 1
ATOM 693 O O . ALA A 1 86 ? 23.799 9.546 17.159 1.00 77.38 86 ALA A O 1
ATOM 694 N N . HIS A 1 87 ? 23.107 11.428 18.163 1.00 78.25 87 HIS A N 1
ATOM 695 C CA . HIS A 1 87 ? 21.917 10.830 18.782 1.00 78.25 87 HIS A CA 1
ATOM 696 C C . HIS A 1 87 ? 20.811 10.507 17.769 1.00 78.25 87 HIS A C 1
ATOM 698 O O . HIS A 1 87 ? 19.981 9.638 18.015 1.00 78.25 87 HIS A O 1
ATOM 704 N N . ARG A 1 88 ? 20.813 11.179 16.614 1.00 86.06 88 ARG A N 1
ATOM 705 C CA . ARG A 1 88 ? 19.833 11.010 15.529 1.00 86.06 88 ARG A CA 1
ATOM 706 C C . ARG A 1 88 ? 20.362 10.131 14.394 1.00 86.06 88 ARG A C 1
ATOM 708 O O . ARG A 1 88 ? 19.896 10.250 13.263 1.00 86.06 88 ARG A O 1
ATOM 715 N N . GLY A 1 89 ? 21.348 9.279 14.674 1.00 89.06 89 GLY A N 1
ATOM 716 C CA . GLY A 1 89 ? 22.197 8.655 13.662 1.00 89.06 89 GLY A CA 1
ATOM 717 C C . GLY A 1 89 ? 21.457 7.988 12.499 1.00 89.06 89 GLY A C 1
ATOM 718 O O . GLY A 1 89 ? 21.779 8.253 11.341 1.00 89.06 89 GLY A O 1
ATOM 719 N N . MET A 1 90 ? 20.428 7.190 12.797 1.00 93.31 90 MET A N 1
ATOM 720 C CA . MET A 1 90 ? 19.576 6.544 11.797 1.00 93.31 90 MET A CA 1
ATOM 721 C C . MET A 1 90 ? 18.848 7.538 10.894 1.00 93.31 90 MET A C 1
ATOM 723 O O . MET A 1 90 ? 18.795 7.305 9.692 1.00 93.31 90 MET A O 1
ATOM 727 N N . PHE A 1 91 ? 18.352 8.656 11.436 1.00 93.62 91 PHE A N 1
ATOM 728 C CA . PHE A 1 91 ? 17.694 9.706 10.655 1.00 93.62 91 PHE A CA 1
ATOM 729 C C . PHE A 1 91 ? 18.698 10.478 9.791 1.00 93.62 91 PHE A C 1
ATOM 731 O O . PHE A 1 91 ? 18.405 10.850 8.661 1.00 93.62 91 PHE A O 1
ATOM 738 N N . VAL A 1 92 ? 19.908 10.693 10.308 1.00 95.44 92 VAL A N 1
ATOM 739 C CA . VAL A 1 92 ? 20.936 11.483 9.625 1.00 95.44 92 VAL A CA 1
ATOM 740 C C . VAL A 1 92 ? 21.515 10.737 8.427 1.00 95.44 92 VAL A C 1
ATOM 742 O O . VAL A 1 92 ? 21.611 11.315 7.348 1.00 95.44 92 VAL A O 1
ATOM 745 N N . ILE A 1 93 ? 21.916 9.471 8.588 1.00 96.88 93 ILE A N 1
ATOM 746 C CA . ILE A 1 93 ? 22.683 8.765 7.551 1.00 96.88 93 ILE A CA 1
ATOM 747 C C . ILE A 1 93 ? 21.883 8.578 6.254 1.00 96.88 93 ILE A C 1
ATOM 749 O O . ILE A 1 93 ? 22.425 8.797 5.170 1.00 96.88 93 ILE A O 1
ATOM 753 N N . TYR A 1 94 ? 20.594 8.228 6.338 1.00 97.50 94 TYR A N 1
ATOM 754 C CA . TYR A 1 94 ? 19.765 8.027 5.146 1.00 97.50 94 TYR A CA 1
ATOM 755 C C . TYR A 1 94 ? 19.422 9.357 4.464 1.00 97.50 94 TYR A C 1
ATOM 757 O O . TYR A 1 94 ? 19.584 9.466 3.250 1.00 97.50 94 TYR A O 1
ATOM 765 N N . GLU A 1 95 ? 19.037 10.390 5.228 1.00 97.75 95 GLU A N 1
ATOM 766 C CA . GLU A 1 95 ? 18.748 11.725 4.686 1.00 97.75 95 GLU A CA 1
ATOM 767 C C . GLU A 1 95 ? 19.981 12.321 4.017 1.00 97.75 95 GLU A C 1
ATOM 769 O O . GLU A 1 95 ? 19.893 12.806 2.892 1.00 97.75 95 GLU A O 1
ATOM 774 N N . MET A 1 96 ? 21.138 12.251 4.683 1.00 98.06 96 MET A N 1
ATOM 775 C CA . MET A 1 96 ? 22.404 12.770 4.172 1.00 98.06 96 MET A CA 1
ATOM 776 C C . MET A 1 96 ? 22.807 12.073 2.874 1.00 98.06 96 MET A C 1
ATOM 778 O O . MET A 1 96 ? 23.173 12.753 1.917 1.00 98.06 96 MET A O 1
ATOM 782 N N . MET A 1 97 ? 22.746 10.738 2.822 1.00 98.50 97 MET A N 1
ATOM 783 C CA . MET A 1 97 ? 23.179 10.001 1.635 1.00 98.50 97 MET A CA 1
ATOM 784 C C . MET A 1 97 ? 22.217 10.154 0.462 1.00 98.50 97 MET A C 1
ATOM 786 O O . MET A 1 97 ? 22.677 10.336 -0.664 1.00 98.50 97 MET A O 1
ATOM 790 N N . ILE A 1 98 ? 20.904 10.157 0.707 1.00 98.62 98 ILE A N 1
ATOM 791 C CA . ILE A 1 98 ? 19.911 10.453 -0.333 1.00 98.62 98 ILE A CA 1
ATOM 792 C C . ILE A 1 98 ? 20.112 11.876 -0.865 1.00 98.62 98 ILE A C 1
ATOM 794 O O . ILE A 1 98 ? 20.204 12.079 -2.073 1.00 98.62 98 ILE A O 1
ATOM 798 N N . ALA A 1 99 ? 20.252 12.861 0.023 1.00 98.62 99 ALA A N 1
ATOM 799 C CA . ALA A 1 99 ? 20.490 14.251 -0.352 1.00 98.62 99 ALA A CA 1
ATOM 800 C C . ALA A 1 99 ? 21.800 14.439 -1.135 1.00 98.62 99 ALA A C 1
ATOM 802 O O . ALA A 1 99 ? 21.838 15.184 -2.116 1.00 98.62 99 ALA A O 1
ATOM 803 N N . TYR A 1 100 ? 22.870 13.759 -0.713 1.00 98.69 100 TYR A N 1
ATOM 804 C CA . TYR A 1 100 ? 24.148 13.745 -1.415 1.00 98.69 100 TYR A CA 1
ATOM 805 C C . TYR A 1 100 ? 23.980 13.194 -2.830 1.00 98.69 100 TYR A C 1
ATOM 807 O O . TYR A 1 100 ? 24.308 13.881 -3.793 1.00 98.69 100 TYR A O 1
ATOM 815 N N . LEU A 1 101 ? 23.405 12.001 -2.979 1.00 98.56 101 LEU A N 1
ATOM 816 C CA . LEU A 1 101 ? 23.231 11.355 -4.281 1.00 98.56 101 LEU A CA 1
ATOM 817 C C . LEU A 1 101 ? 22.296 12.136 -5.211 1.00 98.56 101 LEU A C 1
ATOM 819 O O . LEU A 1 101 ? 22.539 12.185 -6.417 1.00 98.56 101 LEU A O 1
ATOM 823 N N . ALA A 1 102 ? 21.283 12.804 -4.658 1.00 98.25 102 ALA A N 1
ATOM 824 C CA . ALA A 1 102 ? 20.365 13.647 -5.413 1.00 98.25 102 ALA A CA 1
ATOM 825 C C . ALA A 1 102 ? 21.031 14.895 -6.014 1.00 98.25 102 ALA A C 1
ATOM 827 O O . ALA A 1 102 ? 20.563 15.379 -7.041 1.00 98.25 102 ALA A O 1
ATOM 828 N N . ALA A 1 103 ? 22.082 15.437 -5.384 1.00 98.12 103 ALA A N 1
ATOM 829 C CA . ALA A 1 103 ? 22.591 16.778 -5.690 1.00 98.12 103 ALA A CA 1
ATOM 830 C C . ALA A 1 103 ? 24.123 16.903 -5.828 1.00 98.12 103 ALA A C 1
ATOM 832 O O . ALA A 1 103 ? 24.625 18.003 -6.073 1.00 98.12 103 ALA A O 1
ATOM 833 N N . GLN A 1 104 ? 24.879 15.809 -5.691 1.00 97.38 104 GLN A N 1
ATOM 834 C CA . GLN A 1 104 ? 26.349 15.798 -5.717 1.00 97.38 104 GLN A CA 1
ATOM 835 C C . GLN A 1 104 ? 26.959 16.378 -7.000 1.00 97.38 104 GLN A C 1
ATOM 837 O O . GLN A 1 104 ? 28.066 16.912 -6.961 1.00 97.38 104 GLN A O 1
ATOM 842 N N . ASP A 1 105 ? 26.259 16.316 -8.130 1.00 97.12 105 ASP A N 1
ATOM 843 C CA . ASP A 1 105 ? 26.697 16.892 -9.405 1.00 97.12 105 ASP A CA 1
ATOM 844 C C . ASP A 1 105 ? 26.792 18.427 -9.356 1.00 97.12 105 ASP A C 1
ATOM 846 O O . ASP A 1 105 ? 27.559 19.023 -10.107 1.00 97.12 105 ASP A O 1
ATOM 850 N N . GLN A 1 106 ? 26.070 19.063 -8.430 1.00 97.94 106 GLN A N 1
ATOM 851 C CA . GLN A 1 106 ? 26.051 20.514 -8.220 1.00 97.94 106 GLN A CA 1
ATOM 852 C C . GLN A 1 106 ? 26.769 20.953 -6.927 1.00 97.94 106 GLN A C 1
ATOM 854 O O . GLN A 1 106 ? 26.751 22.139 -6.583 1.00 97.94 106 GLN A O 1
ATOM 859 N N . MET A 1 107 ? 27.390 20.024 -6.191 1.00 97.88 107 MET A N 1
ATOM 860 C CA . MET A 1 107 ? 28.132 20.316 -4.957 1.00 97.88 107 MET A CA 1
ATOM 861 C C . MET A 1 107 ? 29.615 20.616 -5.230 1.00 97.88 107 MET A C 1
ATOM 863 O O . MET A 1 107 ? 30.217 19.970 -6.089 1.00 97.88 107 MET A O 1
ATOM 867 N N . PRO A 1 108 ? 30.254 21.520 -4.460 1.00 98.00 108 PRO A N 1
ATOM 868 C CA . PRO A 1 108 ? 31.700 21.714 -4.522 1.00 98.00 108 PRO A CA 1
ATOM 869 C C . PRO A 1 108 ? 32.445 20.507 -3.934 1.00 98.00 108 PRO A C 1
ATOM 871 O O . PRO A 1 108 ? 31.981 19.888 -2.972 1.00 98.00 108 PRO A O 1
ATOM 874 N N . ASP A 1 109 ? 33.642 20.214 -4.445 1.00 98.12 109 ASP A N 1
ATOM 875 C CA . ASP A 1 109 ? 34.447 19.059 -4.012 1.00 98.12 109 ASP A CA 1
ATOM 876 C C . ASP A 1 109 ? 34.799 19.085 -2.520 1.00 98.12 109 ASP A C 1
ATOM 878 O O . ASP A 1 109 ? 34.901 18.036 -1.879 1.00 98.12 109 ASP A O 1
ATOM 882 N N . SER A 1 110 ? 34.910 20.279 -1.932 1.00 97.75 110 SER A N 1
ATOM 883 C CA . SER A 1 110 ? 35.111 20.449 -0.490 1.00 97.75 110 SER A CA 1
ATOM 884 C C . SER A 1 110 ? 33.945 19.891 0.331 1.00 97.75 110 SER A C 1
ATOM 886 O O . SER A 1 110 ? 34.174 19.246 1.353 1.00 97.75 110 SER A O 1
ATOM 888 N N . LEU A 1 111 ? 32.701 20.070 -0.127 1.00 98.00 111 LEU A N 1
ATOM 889 C CA . LEU A 1 111 ? 31.522 19.506 0.529 1.00 98.00 111 LEU A CA 1
ATOM 890 C C . LEU A 1 111 ? 31.449 17.990 0.324 1.00 98.00 111 LEU A C 1
ATOM 892 O O . LEU A 1 111 ? 31.193 17.269 1.284 1.00 98.00 111 LEU A O 1
ATOM 896 N N . LYS A 1 112 ? 31.749 17.490 -0.881 1.00 97.94 112 LYS A N 1
ATOM 897 C CA . LYS A 1 112 ? 31.798 16.037 -1.135 1.00 97.94 112 LYS A CA 1
ATOM 898 C C . LYS A 1 112 ? 32.831 15.349 -0.242 1.00 97.94 112 LYS A C 1
ATOM 900 O O . LYS A 1 112 ? 32.554 14.315 0.362 1.00 97.94 112 LYS A O 1
ATOM 905 N N . THR A 1 113 ? 33.999 15.973 -0.101 1.00 97.12 113 THR A N 1
ATOM 906 C CA . THR A 1 113 ? 35.062 15.519 0.802 1.00 97.12 113 THR A CA 1
ATOM 907 C C . THR A 1 113 ? 34.607 15.556 2.258 1.00 97.12 113 THR A C 1
ATOM 909 O O . THR A 1 113 ? 34.870 14.608 2.993 1.00 97.12 113 THR A O 1
ATOM 912 N N . ALA A 1 114 ? 33.889 16.604 2.675 1.00 97.06 114 ALA A N 1
ATOM 913 C CA . ALA A 1 114 ? 33.345 16.704 4.027 1.00 97.06 114 ALA A CA 1
ATOM 914 C C . ALA A 1 114 ? 32.332 15.589 4.331 1.00 97.06 114 ALA A C 1
ATOM 916 O O . ALA A 1 114 ? 32.437 14.978 5.388 1.00 97.06 114 ALA A O 1
ATOM 917 N N . VAL A 1 115 ? 31.416 15.271 3.407 1.00 96.69 115 VAL A N 1
ATOM 918 C CA . VAL A 1 115 ? 30.464 14.151 3.557 1.00 96.69 115 VAL A CA 1
ATOM 919 C C . VAL A 1 115 ? 31.203 12.823 3.700 1.00 96.69 115 VAL A C 1
ATOM 921 O O . VAL A 1 115 ? 30.958 12.085 4.651 1.00 96.69 115 VAL A O 1
ATOM 924 N N . ARG A 1 116 ? 32.166 12.545 2.812 1.00 96.00 116 ARG A N 1
ATOM 925 C CA . ARG A 1 116 ? 32.986 11.327 2.887 1.00 96.00 116 ARG A CA 1
ATOM 926 C C . ARG A 1 116 ? 33.733 11.222 4.218 1.00 96.00 116 ARG A C 1
ATOM 928 O O . ARG A 1 116 ? 33.723 10.170 4.842 1.00 96.00 116 ARG A O 1
ATOM 935 N N . ASN A 1 117 ? 34.372 12.305 4.663 1.00 95.00 117 ASN A N 1
ATOM 936 C CA . ASN A 1 117 ? 35.115 12.321 5.925 1.00 95.00 117 ASN A CA 1
ATOM 937 C C . ASN A 1 117 ? 34.185 12.186 7.137 1.00 95.00 117 ASN A C 1
ATOM 939 O O . ASN A 1 117 ? 34.582 11.613 8.148 1.00 95.00 117 ASN A O 1
ATOM 943 N N . TYR A 1 118 ? 32.951 12.687 7.041 1.00 94.00 118 TYR A N 1
ATOM 944 C CA . TYR A 1 118 ? 31.964 12.569 8.107 1.00 94.00 118 TYR A CA 1
ATOM 945 C C . TYR A 1 118 ? 31.615 11.107 8.401 1.00 94.00 118 TYR A C 1
ATOM 947 O O . TYR A 1 118 ? 31.491 10.748 9.566 1.00 94.00 118 TYR A O 1
ATOM 955 N N . LEU A 1 119 ? 31.580 10.237 7.383 1.00 91.00 119 LEU A N 1
ATOM 956 C CA . LEU A 1 119 ? 31.388 8.790 7.562 1.00 91.00 119 LEU A CA 1
ATOM 957 C C . LEU A 1 119 ? 32.468 8.132 8.441 1.00 91.00 119 LEU A C 1
ATOM 959 O O . LEU A 1 119 ? 32.210 7.090 9.032 1.00 91.00 119 LEU A O 1
ATOM 963 N N . ALA A 1 120 ? 33.662 8.715 8.558 1.00 88.06 120 ALA A N 1
ATOM 964 C CA . ALA A 1 120 ? 34.715 8.171 9.416 1.00 88.06 120 ALA A CA 1
ATOM 965 C C . ALA A 1 120 ? 34.537 8.544 10.897 1.00 88.06 120 ALA A C 1
ATOM 967 O O . ALA A 1 120 ? 35.002 7.817 11.768 1.00 88.06 120 ALA A O 1
ATOM 968 N N . ILE A 1 121 ? 33.889 9.679 11.185 1.00 86.81 121 ILE A N 1
ATOM 969 C CA . ILE A 1 121 ? 33.870 10.285 12.529 1.00 86.81 121 ILE A CA 1
ATOM 970 C C . ILE A 1 121 ? 32.476 10.363 13.157 1.00 86.81 121 ILE A C 1
ATOM 972 O O . ILE A 1 121 ? 32.356 10.524 14.370 1.00 86.81 121 ILE A O 1
ATOM 976 N N . ALA A 1 122 ? 31.416 10.281 12.355 1.00 84.00 122 ALA A N 1
ATOM 977 C CA . ALA A 1 122 ? 30.050 10.350 12.837 1.00 84.00 122 ALA A CA 1
ATOM 978 C C . ALA A 1 122 ? 29.640 9.003 13.434 1.00 84.00 122 ALA A C 1
ATOM 980 O O . ALA A 1 122 ? 29.477 8.019 12.718 1.00 84.00 122 ALA A O 1
ATOM 981 N N . ASN A 1 123 ? 29.447 8.959 14.751 1.00 83.38 123 ASN A N 1
ATOM 982 C CA . ASN A 1 123 ? 28.884 7.788 15.411 1.00 83.38 123 ASN A CA 1
ATOM 983 C C . ASN A 1 123 ? 27.367 7.753 15.182 1.00 83.38 123 ASN A C 1
ATOM 985 O O . ASN A 1 123 ? 26.599 8.289 15.983 1.00 83.38 123 ASN A O 1
ATOM 989 N N . PHE A 1 124 ? 26.934 7.183 14.057 1.00 90.31 124 PHE A N 1
ATOM 990 C CA . PHE A 1 124 ? 25.512 7.053 13.757 1.00 90.31 124 PHE A CA 1
ATOM 991 C C . PHE A 1 124 ? 24.893 5.969 14.642 1.00 90.31 124 PHE A C 1
ATOM 993 O O . PHE A 1 124 ? 25.019 4.776 14.359 1.00 90.31 124 PHE A O 1
ATOM 1000 N N . TYR A 1 125 ? 24.187 6.380 15.699 1.00 89.81 125 TYR A N 1
ATOM 1001 C CA . TYR A 1 125 ? 23.351 5.460 16.461 1.00 89.81 125 TYR A CA 1
ATOM 1002 C C . TYR A 1 125 ? 22.304 4.813 15.544 1.00 89.81 125 TYR A C 1
ATOM 1004 O O . TYR A 1 125 ? 21.491 5.500 14.924 1.00 89.81 125 TYR A O 1
ATOM 1012 N N . ARG A 1 126 ? 22.338 3.481 15.452 1.00 89.88 126 ARG A N 1
ATOM 1013 C CA . ARG A 1 126 ? 21.449 2.690 14.589 1.00 89.88 126 ARG A CA 1
ATOM 1014 C C . ARG A 1 126 ? 19.990 2.701 15.058 1.00 89.88 126 ARG A C 1
ATOM 1016 O O . ARG A 1 126 ? 19.104 2.480 14.241 1.00 89.88 126 ARG A O 1
ATOM 1023 N N . GLY A 1 127 ? 19.747 2.934 16.348 1.00 89.44 127 GLY A N 1
ATOM 1024 C CA . GLY A 1 127 ? 18.446 2.720 16.980 1.00 89.44 127 GLY A CA 1
ATOM 1025 C C . GLY A 1 127 ? 18.215 1.267 17.400 1.00 89.44 127 GLY A C 1
ATOM 1026 O O . GLY A 1 127 ? 19.142 0.458 17.460 1.00 89.44 127 GLY A O 1
ATOM 1027 N N . ASP A 1 128 ? 16.956 0.966 17.689 1.00 87.12 128 ASP A N 1
ATOM 1028 C CA . ASP A 1 128 ? 16.439 -0.253 18.326 1.00 87.12 128 ASP A CA 1
ATOM 1029 C C . ASP A 1 128 ? 15.141 -0.783 17.680 1.00 87.12 128 ASP A C 1
ATOM 1031 O O . ASP A 1 128 ? 14.661 -1.860 18.030 1.00 87.12 128 ASP A O 1
ATOM 1035 N N . THR A 1 129 ? 14.575 -0.053 16.715 1.00 89.81 129 THR A N 1
ATOM 1036 C CA . THR A 1 129 ? 13.299 -0.389 16.078 1.00 89.81 129 THR A CA 1
ATOM 1037 C C . THR A 1 129 ? 13.453 -0.710 14.597 1.00 89.81 129 THR A C 1
ATOM 1039 O O . THR A 1 129 ? 14.483 -0.442 13.977 1.00 89.81 129 THR A O 1
ATOM 1042 N N . GLU A 1 130 ? 12.418 -1.305 14.011 1.00 93.19 130 GLU A N 1
ATOM 1043 C CA . GLU A 1 130 ? 12.430 -1.725 12.613 1.00 93.19 130 GLU A CA 1
ATOM 1044 C C . GLU A 1 130 ? 12.547 -0.527 11.663 1.00 93.19 130 GLU A C 1
ATOM 1046 O O . GLU A 1 130 ? 13.314 -0.564 10.694 1.00 93.19 130 GLU A O 1
ATOM 1051 N N . ASN A 1 131 ? 11.842 0.561 11.975 1.00 95.06 131 ASN A N 1
ATOM 1052 C CA . ASN A 1 131 ? 11.939 1.799 11.215 1.00 95.06 131 ASN A CA 1
ATOM 1053 C C . ASN A 1 131 ? 13.361 2.402 11.305 1.00 95.06 131 ASN A C 1
ATOM 1055 O O . ASN A 1 131 ? 13.921 2.832 10.291 1.00 95.06 131 ASN A O 1
ATOM 1059 N N . HIS A 1 132 ? 13.997 2.324 12.484 1.00 95.69 132 HIS A N 1
ATOM 1060 C CA . HIS A 1 132 ? 15.350 2.826 12.715 1.00 95.69 132 HIS A CA 1
ATOM 1061 C C . HIS A 1 132 ? 16.356 2.065 11.849 1.00 95.69 132 HIS A C 1
ATOM 1063 O O . HIS A 1 132 ? 17.185 2.666 11.163 1.00 95.69 132 HIS A O 1
ATOM 1069 N N . PHE A 1 133 ? 16.234 0.739 11.816 1.00 96.81 133 PHE A N 1
ATOM 1070 C CA . PHE A 1 133 ? 17.105 -0.119 11.021 1.00 96.81 133 PHE A CA 1
ATOM 1071 C C . PHE A 1 133 ? 16.909 0.087 9.518 1.00 96.81 133 PHE A C 1
ATOM 1073 O O . PHE A 1 133 ? 17.897 0.134 8.788 1.00 96.81 133 PHE A O 1
ATOM 1080 N N . THR A 1 134 ? 15.672 0.294 9.059 1.00 97.88 134 THR A N 1
ATOM 1081 C CA . THR A 1 134 ? 15.381 0.557 7.640 1.00 97.88 134 THR A CA 1
ATOM 1082 C C . THR A 1 134 ? 16.072 1.827 7.151 1.00 97.88 134 THR A C 1
ATOM 1084 O O . THR A 1 134 ? 16.746 1.802 6.117 1.00 97.88 134 THR A O 1
ATOM 1087 N N . MET A 1 135 ? 15.974 2.921 7.913 1.00 98.44 135 MET A N 1
ATOM 1088 C CA . MET A 1 135 ? 16.695 4.161 7.617 1.00 98.44 135 MET A CA 1
ATOM 1089 C C . MET A 1 135 ? 18.212 3.945 7.667 1.00 98.44 135 MET A C 1
ATOM 1091 O O . MET A 1 135 ? 18.914 4.205 6.688 1.00 98.44 135 MET A O 1
ATOM 1095 N N . TYR A 1 136 ? 18.722 3.409 8.779 1.00 98.12 136 TYR A N 1
ATOM 1096 C CA . TYR A 1 136 ? 20.155 3.235 8.997 1.00 98.12 136 TYR A CA 1
ATOM 1097 C C . TYR A 1 136 ? 20.822 2.391 7.906 1.00 98.12 136 TYR A C 1
ATOM 1099 O O . TYR A 1 136 ? 21.797 2.832 7.295 1.00 98.12 136 TYR A O 1
ATOM 1107 N N . TYR A 1 137 ? 20.291 1.197 7.627 1.00 98.56 137 TYR A N 1
ATOM 1108 C CA . TYR A 1 137 ? 20.889 0.287 6.653 1.00 98.56 137 TYR A CA 1
ATOM 1109 C C . TYR A 1 137 ? 20.711 0.777 5.218 1.00 98.56 137 TYR A C 1
ATOM 1111 O O . TYR A 1 137 ? 21.599 0.560 4.402 1.00 98.56 137 TYR A O 1
ATOM 1119 N N . THR A 1 138 ? 19.656 1.534 4.910 1.00 98.75 138 THR A N 1
ATOM 1120 C CA . THR A 1 138 ? 19.567 2.223 3.615 1.00 98.75 138 THR A CA 1
ATOM 1121 C C . THR A 1 138 ? 20.683 3.253 3.453 1.00 98.75 138 THR A C 1
ATOM 1123 O O . THR A 1 138 ? 21.383 3.255 2.441 1.00 98.75 138 THR A O 1
ATOM 1126 N N . GLY A 1 139 ? 20.895 4.106 4.461 1.00 98.19 139 GLY A N 1
ATOM 1127 C CA . GLY A 1 139 ? 21.979 5.086 4.436 1.00 98.19 139 GLY A CA 1
ATOM 1128 C C . GLY A 1 139 ? 23.358 4.428 4.353 1.00 98.19 139 GLY A C 1
ATOM 1129 O O . GLY A 1 139 ? 24.191 4.857 3.558 1.00 98.19 139 GLY A O 1
ATOM 1130 N N . LEU A 1 140 ? 23.585 3.349 5.110 1.00 98.31 140 LEU A N 1
ATOM 1131 C CA . LEU A 1 140 ? 24.841 2.598 5.086 1.00 98.31 140 LEU A CA 1
ATOM 1132 C C . LEU A 1 140 ? 25.084 1.921 3.729 1.00 98.31 140 LEU A C 1
ATOM 1134 O O . LEU A 1 140 ? 26.196 2.001 3.211 1.00 98.31 140 LEU A O 1
ATOM 1138 N N . TYR A 1 141 ? 24.054 1.315 3.128 1.00 98.75 141 TYR A N 1
ATOM 1139 C CA . TYR A 1 141 ? 24.122 0.716 1.792 1.00 98.75 141 TYR A CA 1
ATOM 1140 C C . TYR A 1 141 ? 24.521 1.759 0.741 1.00 98.75 141 TYR A C 1
ATOM 1142 O O . TYR A 1 141 ? 25.501 1.575 0.014 1.00 98.75 141 TYR A O 1
ATOM 1150 N N . LEU A 1 142 ? 23.808 2.891 0.712 1.00 98.75 142 LEU A N 1
ATOM 1151 C CA . LEU A 1 142 ? 24.054 3.978 -0.235 1.00 98.75 142 LEU A CA 1
ATOM 1152 C C . LEU A 1 142 ? 25.429 4.630 -0.017 1.00 98.75 142 LEU A C 1
ATOM 1154 O O . LEU A 1 142 ? 26.123 4.948 -0.981 1.00 98.75 142 LEU A O 1
ATOM 1158 N N . ALA A 1 143 ? 25.878 4.791 1.228 1.00 98.25 143 ALA A N 1
ATOM 1159 C CA . ALA A 1 143 ? 27.225 5.279 1.520 1.00 98.25 143 ALA A CA 1
ATOM 1160 C C . ALA A 1 143 ? 28.302 4.300 1.031 1.00 98.25 143 ALA A C 1
ATOM 1162 O O . ALA A 1 143 ? 29.267 4.704 0.379 1.00 98.25 143 ALA A O 1
ATOM 1163 N N . ALA A 1 144 ? 28.135 3.010 1.325 1.00 98.38 144 ALA A N 1
ATOM 1164 C CA . ALA A 1 144 ? 29.120 1.986 1.019 1.00 98.38 144 ALA A CA 1
ATOM 1165 C C . ALA A 1 144 ? 29.257 1.718 -0.486 1.00 98.38 144 ALA A C 1
ATOM 1167 O O . ALA A 1 144 ? 30.375 1.487 -0.943 1.00 98.38 144 ALA A O 1
ATOM 1168 N N . GLN A 1 145 ? 28.171 1.801 -1.270 1.00 97.94 145 GLN A N 1
ATOM 1169 C CA . GLN A 1 145 ? 28.279 1.760 -2.736 1.00 97.94 145 GLN A CA 1
ATOM 1170 C C . GLN A 1 145 ? 28.991 3.004 -3.286 1.00 97.94 145 GLN A C 1
ATOM 1172 O O . GLN A 1 145 ? 29.805 2.883 -4.191 1.00 97.94 145 GLN A O 1
ATOM 1177 N N . THR A 1 146 ? 28.716 4.185 -2.714 1.00 98.19 146 THR A N 1
ATOM 1178 C CA . THR A 1 146 ? 29.225 5.471 -3.219 1.00 98.19 146 THR A CA 1
ATOM 1179 C C . THR A 1 146 ? 30.731 5.583 -3.008 1.00 98.19 146 THR A C 1
ATOM 1181 O O . THR A 1 146 ? 31.448 6.162 -3.821 1.00 98.19 146 THR A O 1
ATOM 1184 N N . PHE A 1 147 ? 31.227 5.000 -1.915 1.00 97.06 147 PHE A N 1
ATOM 1185 C CA . PHE A 1 147 ? 32.643 4.978 -1.572 1.00 97.06 147 PHE A CA 1
ATOM 1186 C C . PHE A 1 147 ? 33.144 3.528 -1.445 1.00 97.06 147 PHE A C 1
ATOM 1188 O O . PHE A 1 147 ? 33.480 3.101 -0.341 1.00 97.06 147 PHE A O 1
ATOM 1195 N N . PRO A 1 148 ? 33.230 2.745 -2.538 1.00 96.75 148 PRO A N 1
ATOM 1196 C CA . PRO A 1 148 ? 33.307 1.276 -2.492 1.00 96.75 148 PRO A CA 1
ATOM 1197 C C . PRO A 1 148 ? 34.647 0.700 -2.008 1.00 96.75 148 PRO A C 1
ATOM 1199 O O . PRO A 1 148 ? 34.736 -0.492 -1.717 1.00 96.75 148 PRO A O 1
ATOM 1202 N N . HIS A 1 149 ? 35.689 1.525 -1.896 1.00 96.81 149 HIS A N 1
ATOM 1203 C CA . HIS A 1 149 ? 37.059 1.084 -1.594 1.00 96.81 149 HIS A CA 1
ATOM 1204 C C . HIS A 1 149 ? 37.628 1.670 -0.297 1.00 96.81 149 HIS A C 1
ATOM 1206 O O . HIS A 1 149 ? 38.842 1.658 -0.095 1.00 96.81 149 HIS A O 1
ATOM 1212 N N . LEU A 1 150 ? 36.782 2.213 0.583 1.00 96.56 150 LEU A N 1
ATOM 1213 C CA . LEU A 1 150 ? 37.266 2.743 1.854 1.00 96.56 150 LEU A CA 1
ATOM 1214 C C . LEU A 1 150 ? 37.640 1.599 2.819 1.00 96.56 150 LEU A C 1
ATOM 1216 O O . LEU A 1 150 ? 36.867 0.644 2.973 1.00 96.56 150 LEU A O 1
ATOM 1220 N N . PRO A 1 151 ? 38.806 1.693 3.487 1.00 97.00 151 PRO A N 1
ATOM 1221 C CA . PRO A 1 151 ? 39.214 0.734 4.506 1.00 97.00 151 PRO A CA 1
ATOM 1222 C C . PRO A 1 151 ? 38.419 0.932 5.802 1.00 97.00 151 PRO A C 1
ATOM 1224 O O . PRO A 1 151 ? 37.793 1.969 6.010 1.00 97.00 151 PRO A O 1
ATOM 1227 N N . ALA A 1 152 ? 38.516 -0.036 6.715 1.00 96.44 152 ALA A N 1
ATOM 1228 C CA . ALA A 1 152 ? 37.890 0.008 8.039 1.00 96.44 152 ALA A CA 1
ATOM 1229 C C . ALA A 1 152 ? 38.156 1.301 8.831 1.00 96.44 152 ALA A C 1
ATOM 1231 O O . ALA A 1 152 ? 37.255 1.825 9.476 1.00 96.44 152 ALA A O 1
ATOM 1232 N N . SER A 1 153 ? 39.368 1.856 8.740 1.00 94.56 153 SER A N 1
ATOM 1233 C CA . SER A 1 153 ? 39.757 3.094 9.433 1.00 94.56 153 SER A CA 1
ATOM 1234 C C . SER A 1 153 ? 39.059 4.358 8.918 1.00 94.56 153 SER A C 1
ATOM 1236 O O . SER A 1 153 ? 39.148 5.405 9.552 1.00 94.56 153 SER A O 1
ATOM 1238 N N . ALA A 1 154 ? 38.381 4.278 7.772 1.00 94.94 154 ALA A N 1
ATOM 1239 C CA . ALA A 1 154 ? 37.626 5.378 7.182 1.00 94.94 154 ALA A CA 1
ATOM 1240 C C . ALA A 1 154 ? 36.114 5.284 7.464 1.00 94.94 154 ALA A C 1
ATOM 1242 O O . ALA A 1 154 ? 35.346 6.061 6.899 1.00 94.94 154 ALA A O 1
ATOM 1243 N N . TRP A 1 155 ? 35.692 4.363 8.335 1.00 95.69 155 TRP A N 1
ATOM 1244 C CA . TRP A 1 155 ? 34.305 4.188 8.749 1.00 95.69 155 TRP A CA 1
ATOM 1245 C C . TRP A 1 155 ? 34.181 4.184 10.269 1.00 95.69 155 TRP A C 1
ATOM 1247 O O . TRP A 1 155 ? 34.912 3.476 10.957 1.00 95.69 155 TRP A O 1
ATOM 1257 N N . TYR A 1 156 ? 33.166 4.874 10.785 1.00 91.88 156 TYR A N 1
ATOM 1258 C CA . TYR A 1 156 ? 32.790 4.808 12.202 1.00 91.88 156 TYR A CA 1
ATOM 1259 C C . TYR A 1 156 ? 32.450 3.384 12.681 1.00 91.88 156 TYR A C 1
ATOM 1261 O O . TYR A 1 156 ? 32.551 3.093 13.869 1.00 91.88 156 TYR A O 1
ATOM 1269 N N . THR A 1 157 ? 32.054 2.485 11.772 1.00 94.06 157 THR A N 1
ATOM 1270 C CA . THR A 1 157 ? 31.746 1.084 12.096 1.00 94.06 157 THR A CA 1
ATOM 1271 C C . THR A 1 157 ? 32.990 0.220 12.294 1.00 94.06 157 THR A C 1
ATOM 1273 O O . THR A 1 157 ? 32.862 -0.920 12.737 1.00 94.06 157 THR A O 1
ATOM 1276 N N . GLY A 1 158 ? 34.181 0.711 11.926 1.00 95.19 158 GLY A N 1
ATOM 1277 C CA . GLY A 1 158 ? 35.407 -0.090 11.911 1.00 95.19 158 GLY A CA 1
ATOM 1278 C C . GLY A 1 158 ? 35.404 -1.209 10.860 1.00 95.19 158 GLY A C 1
ATOM 1279 O O . GLY A 1 158 ? 36.186 -2.148 10.973 1.00 95.19 158 GLY A O 1
ATOM 1280 N N . LYS A 1 159 ? 34.526 -1.130 9.852 1.00 96.81 159 LYS A N 1
ATOM 1281 C CA . LYS A 1 159 ? 34.379 -2.103 8.756 1.00 96.81 159 LYS A CA 1
ATOM 1282 C C . LYS A 1 159 ? 34.707 -1.452 7.420 1.00 96.81 159 LYS A C 1
ATOM 1284 O O . LYS A 1 159 ? 34.477 -0.260 7.239 1.00 96.81 159 LYS A O 1
ATOM 1289 N N . SER A 1 160 ? 35.241 -2.217 6.475 1.00 97.94 160 SER A N 1
ATOM 1290 C CA . SER A 1 160 ? 35.443 -1.751 5.098 1.00 97.94 160 SER A CA 1
ATOM 1291 C C . SER A 1 160 ? 34.111 -1.467 4.394 1.00 97.94 160 SER A C 1
ATOM 1293 O O . SER A 1 160 ? 33.049 -1.936 4.812 1.00 97.94 160 SER A O 1
ATOM 1295 N N . SER A 1 161 ? 34.149 -0.743 3.274 1.00 98.25 161 SER A N 1
ATOM 1296 C CA . SER A 1 161 ? 32.941 -0.502 2.470 1.00 98.25 161 SER A CA 1
ATOM 1297 C C . SER A 1 161 ? 32.267 -1.792 2.002 1.00 98.25 161 SER A C 1
ATOM 1299 O O . SER A 1 161 ? 31.044 -1.884 2.029 1.00 98.25 161 SER A O 1
ATOM 1301 N N . ALA A 1 162 ? 33.041 -2.811 1.622 1.00 98.31 162 ALA A N 1
ATOM 1302 C CA . ALA A 1 162 ? 32.490 -4.096 1.195 1.00 98.31 162 ALA A CA 1
ATOM 1303 C C . ALA A 1 162 ? 31.725 -4.803 2.330 1.00 98.31 162 ALA A C 1
ATOM 1305 O O . ALA A 1 162 ? 30.635 -5.330 2.109 1.00 98.31 162 ALA A O 1
ATOM 1306 N N . GLU A 1 163 ? 32.261 -4.776 3.552 1.00 98.44 163 GLU A N 1
ATOM 1307 C CA . GLU A 1 163 ? 31.614 -5.360 4.732 1.00 98.44 163 GLU A CA 1
ATOM 1308 C C . GLU A 1 163 ? 30.353 -4.590 5.133 1.00 98.44 163 GLU A C 1
ATOM 1310 O O . GLU A 1 163 ? 29.311 -5.206 5.353 1.00 98.44 163 GLU A O 1
ATOM 1315 N N . ASN A 1 164 ? 30.418 -3.253 5.160 1.00 98.12 164 ASN A N 1
ATOM 1316 C CA . ASN A 1 164 ? 29.259 -2.402 5.439 1.00 98.12 164 ASN A CA 1
ATOM 1317 C C . ASN A 1 164 ? 28.138 -2.612 4.411 1.00 98.12 164 ASN A C 1
ATOM 1319 O O . ASN A 1 164 ? 26.975 -2.747 4.791 1.00 98.12 164 ASN A O 1
ATOM 1323 N N . ARG A 1 165 ? 28.482 -2.687 3.116 1.00 98.06 165 ARG A N 1
ATOM 1324 C CA . ARG A 1 165 ? 27.516 -2.960 2.043 1.00 98.06 165 ARG A CA 1
ATOM 1325 C C . ARG A 1 165 ? 26.845 -4.315 2.242 1.00 98.06 165 ARG A C 1
ATOM 1327 O O . ARG A 1 165 ? 25.622 -4.383 2.215 1.00 98.06 165 ARG A O 1
ATOM 1334 N N . LYS A 1 166 ? 27.633 -5.366 2.489 1.00 98.00 166 LYS A N 1
ATOM 1335 C CA . LYS A 1 166 ? 27.124 -6.729 2.692 1.00 98.00 166 LYS A CA 1
ATOM 1336 C C . LYS A 1 166 ? 26.199 -6.829 3.907 1.00 98.00 166 LYS A C 1
ATOM 1338 O O . LYS A 1 166 ? 25.176 -7.503 3.835 1.00 98.00 166 LYS A O 1
ATOM 1343 N N . GLU A 1 167 ? 26.544 -6.176 5.016 1.00 97.81 167 GLU A N 1
ATOM 1344 C CA . GLU A 1 167 ? 25.688 -6.148 6.206 1.00 97.81 167 GLU A CA 1
ATOM 1345 C C . GLU A 1 167 ? 24.365 -5.429 5.932 1.00 97.81 167 GLU A C 1
ATOM 1347 O O . GLU A 1 167 ? 23.299 -5.962 6.242 1.00 97.81 167 GLU A O 1
ATOM 1352 N N . ALA A 1 168 ? 24.435 -4.240 5.330 1.00 98.31 168 ALA A N 1
ATOM 1353 C CA . ALA A 1 168 ? 23.256 -3.448 5.022 1.00 98.31 168 ALA A CA 1
ATOM 1354 C C . ALA A 1 168 ? 22.312 -4.166 4.054 1.00 98.31 168 ALA A C 1
ATOM 1356 O O . ALA A 1 168 ? 21.111 -4.241 4.304 1.00 98.31 168 ALA A O 1
ATOM 1357 N N . GLU A 1 169 ? 22.861 -4.749 2.990 1.00 97.38 169 GLU A N 1
ATOM 1358 C CA . GLU A 1 169 ? 22.113 -5.557 2.029 1.00 97.38 169 GLU A CA 1
ATOM 1359 C C . GLU A 1 169 ? 21.455 -6.767 2.702 1.00 97.38 169 GLU A C 1
ATOM 1361 O O . GLU A 1 169 ? 20.256 -6.988 2.533 1.00 97.38 169 GLU A O 1
ATOM 1366 N N . GLY A 1 170 ? 22.207 -7.509 3.522 1.00 96.56 170 GLY A N 1
ATOM 1367 C CA . GLY A 1 170 ? 21.691 -8.673 4.238 1.00 96.56 170 GLY A CA 1
ATOM 1368 C C . GLY A 1 170 ? 20.519 -8.330 5.157 1.00 96.56 170 GLY A C 1
ATOM 1369 O O . GLY A 1 170 ? 19.514 -9.043 5.162 1.00 96.56 170 GLY A O 1
ATOM 1370 N N . TRP A 1 171 ? 20.609 -7.219 5.894 1.00 97.31 171 TRP A N 1
ATOM 1371 C CA . TRP A 1 171 ? 19.515 -6.780 6.758 1.00 97.31 171 TRP A CA 1
ATOM 1372 C C . TRP A 1 171 ? 18.293 -6.320 5.956 1.00 97.31 171 TRP A C 1
ATOM 1374 O O . TRP A 1 171 ? 17.177 -6.744 6.256 1.00 97.31 171 TRP A O 1
ATOM 1384 N N . LEU A 1 172 ? 18.490 -5.498 4.917 1.00 97.81 172 LEU A N 1
ATOM 1385 C CA . LEU A 1 172 ? 17.401 -5.014 4.061 1.00 97.81 172 LEU A CA 1
ATOM 1386 C C . LEU A 1 172 ? 16.655 -6.181 3.403 1.00 97.81 172 LEU A C 1
ATOM 1388 O O . LEU A 1 172 ? 15.427 -6.208 3.414 1.00 97.81 172 LEU A O 1
ATOM 1392 N N . HIS A 1 173 ? 17.381 -7.175 2.888 1.00 96.25 173 HIS A N 1
ATOM 1393 C CA . HIS A 1 173 ? 16.788 -8.372 2.292 1.00 96.25 173 HIS A CA 1
ATOM 1394 C C . HIS A 1 173 ? 15.950 -9.168 3.294 1.00 96.25 173 HIS A C 1
ATOM 1396 O O . HIS A 1 173 ? 14.821 -9.550 2.976 1.00 96.25 173 HIS A O 1
ATOM 1402 N N . GLU A 1 174 ? 16.464 -9.392 4.505 1.00 95.50 174 GLU A N 1
ATOM 1403 C CA . GLU A 1 174 ? 15.725 -10.124 5.535 1.00 95.50 174 GLU A CA 1
ATOM 1404 C C . GLU A 1 174 ? 14.482 -9.351 5.993 1.00 95.50 174 GLU A C 1
ATOM 1406 O O . GLU A 1 174 ? 13.410 -9.939 6.129 1.00 95.50 174 GLU A O 1
ATOM 1411 N N . TRP A 1 175 ? 14.574 -8.028 6.148 1.00 96.00 175 TRP A N 1
ATOM 1412 C CA . TRP A 1 175 ? 13.420 -7.191 6.479 1.00 96.00 175 TRP A CA 1
ATOM 1413 C C . TRP A 1 175 ? 12.323 -7.259 5.407 1.00 96.00 175 TRP A C 1
ATOM 1415 O O . TRP A 1 175 ? 11.150 -7.472 5.730 1.00 96.00 175 TRP A O 1
ATOM 1425 N N . MET A 1 176 ? 12.691 -7.130 4.129 1.00 96.88 176 MET A N 1
ATOM 1426 C CA . MET A 1 176 ? 11.742 -7.225 3.015 1.00 96.88 176 MET A CA 1
ATOM 1427 C C . MET A 1 176 ? 11.099 -8.612 2.959 1.00 96.88 176 MET A C 1
ATOM 1429 O O . MET A 1 176 ? 9.887 -8.730 2.777 1.00 96.88 176 MET A O 1
ATOM 1433 N N . LYS A 1 177 ? 11.881 -9.676 3.175 1.00 96.00 177 LYS A N 1
ATOM 1434 C CA . LYS A 1 177 ? 11.367 -11.047 3.247 1.00 96.00 177 LYS A CA 1
ATOM 1435 C C . LYS A 1 177 ? 10.384 -11.220 4.404 1.00 96.00 177 LYS A C 1
ATOM 1437 O O . LYS A 1 177 ? 9.288 -11.726 4.190 1.00 96.00 177 LYS A O 1
ATOM 1442 N N . LEU A 1 178 ? 10.734 -10.790 5.616 1.00 95.31 178 LEU A N 1
ATOM 1443 C CA . LEU A 1 178 ? 9.847 -10.890 6.782 1.00 95.31 178 LEU A CA 1
ATOM 1444 C C . LEU A 1 178 ? 8.540 -10.126 6.547 1.00 95.31 178 LEU A C 1
ATOM 1446 O O . LEU A 1 178 ? 7.461 -10.672 6.764 1.00 95.31 178 LEU A O 1
ATOM 1450 N N . THR A 1 179 ? 8.633 -8.898 6.034 1.00 96.38 179 THR A N 1
ATOM 1451 C CA . THR A 1 179 ? 7.470 -8.046 5.740 1.00 96.38 179 THR A CA 1
ATOM 1452 C C . THR A 1 179 ? 6.526 -8.692 4.728 1.00 96.38 179 THR A C 1
ATOM 1454 O O . THR A 1 179 ? 5.314 -8.696 4.917 1.00 96.38 179 THR A O 1
ATOM 1457 N N . THR A 1 180 ? 7.079 -9.302 3.680 1.00 97.19 180 THR A N 1
ATOM 1458 C CA . THR A 1 180 ? 6.301 -9.889 2.576 1.00 97.19 180 THR A CA 1
ATOM 1459 C C . THR A 1 180 ? 5.807 -11.311 2.842 1.00 97.19 180 THR A C 1
ATOM 1461 O O . THR A 1 180 ? 5.020 -11.845 2.062 1.00 97.19 180 THR A O 1
ATOM 1464 N N . THR A 1 181 ? 6.251 -11.944 3.930 1.00 96.94 181 THR A N 1
ATOM 1465 C CA . THR A 1 181 ? 5.850 -13.313 4.289 1.00 96.94 181 THR A CA 1
ATOM 1466 C C . THR A 1 181 ? 4.918 -13.353 5.489 1.00 96.94 181 THR A C 1
ATOM 1468 O O . THR A 1 181 ? 3.965 -14.125 5.476 1.00 96.94 181 THR A O 1
ATOM 1471 N N . ILE A 1 182 ? 5.158 -12.535 6.512 1.00 96.69 182 ILE A N 1
ATOM 1472 C CA . ILE A 1 182 ? 4.394 -12.561 7.770 1.00 96.69 182 ILE A CA 1
ATOM 1473 C C . ILE A 1 182 ? 3.962 -11.162 8.242 1.00 96.69 182 ILE A C 1
ATOM 1475 O O . ILE A 1 182 ? 3.557 -10.995 9.389 1.00 96.69 182 ILE A O 1
ATOM 1479 N N . GLY A 1 183 ? 4.062 -10.154 7.372 1.00 96.25 183 GLY A N 1
ATOM 1480 C CA . GLY A 1 183 ? 3.616 -8.786 7.633 1.00 96.25 183 GLY A CA 1
ATOM 1481 C C . GLY A 1 183 ? 4.691 -7.878 8.234 1.00 96.25 183 GLY A C 1
ATOM 1482 O O . GLY A 1 183 ? 5.744 -8.328 8.699 1.00 96.25 183 GLY A O 1
ATOM 1483 N N . GLN A 1 184 ? 4.444 -6.567 8.192 1.00 94.75 184 GLN A N 1
ATOM 1484 C CA . GLN A 1 184 ? 5.331 -5.553 8.772 1.00 94.75 184 GLN A CA 1
ATOM 1485 C C . GLN A 1 184 ? 5.237 -5.560 10.304 1.00 94.75 184 GLN A C 1
ATOM 1487 O O . GLN A 1 184 ? 4.168 -5.808 10.858 1.00 94.75 184 GLN A O 1
ATOM 1492 N N . GLY A 1 185 ? 6.357 -5.303 10.989 1.00 93.25 185 GLY A N 1
ATOM 1493 C CA . GLY A 1 185 ? 6.404 -5.247 12.450 1.00 93.25 185 GLY A CA 1
ATOM 1494 C C . GLY A 1 185 ? 5.847 -3.950 13.018 1.00 93.25 185 GLY A C 1
ATOM 1495 O O . GLY A 1 185 ? 5.174 -3.977 14.037 1.00 93.25 185 GLY A O 1
ATOM 1496 N N . GLU A 1 186 ? 6.119 -2.816 12.380 1.00 93.56 186 GLU A N 1
ATOM 1497 C CA . GLU A 1 186 ? 5.496 -1.516 12.680 1.00 93.56 186 GLU A CA 1
ATOM 1498 C C . GLU A 1 186 ? 4.402 -1.196 11.661 1.00 93.56 186 GLU A C 1
ATOM 1500 O O . GLU A 1 186 ? 4.534 -0.282 10.848 1.00 93.56 186 GLU A O 1
ATOM 1505 N N . PHE A 1 187 ? 3.350 -2.011 11.679 1.00 94.94 187 PHE A N 1
ATOM 1506 C CA . PHE A 1 187 ? 2.259 -1.966 10.712 1.00 94.94 187 PHE A CA 1
ATOM 1507 C C . PHE A 1 187 ? 1.445 -0.667 10.778 1.00 94.94 187 PHE A C 1
ATOM 1509 O O . PHE A 1 187 ? 1.163 -0.149 11.863 1.00 94.94 187 PHE A O 1
ATOM 1516 N N . ASP A 1 188 ? 1.072 -0.167 9.599 1.00 96.19 188 ASP A N 1
ATOM 1517 C CA . ASP A 1 188 ? 0.059 0.875 9.357 1.00 96.19 188 ASP A CA 1
ATOM 1518 C C . ASP A 1 188 ? 0.244 2.152 10.174 1.00 96.19 188 ASP A C 1
ATOM 1520 O O . ASP A 1 188 ? -0.703 2.871 10.474 1.00 96.19 188 ASP A O 1
ATOM 1524 N N . SER A 1 189 ? 1.489 2.433 10.562 1.00 96.75 189 SER A N 1
ATOM 1525 C CA . SER A 1 189 ? 1.783 3.522 11.479 1.00 96.75 189 SER A CA 1
ATOM 1526 C C . SER A 1 189 ? 1.534 4.882 10.825 1.00 96.75 189 SER A C 1
ATOM 1528 O O . SER A 1 189 ? 2.281 5.253 9.905 1.00 96.75 189 SER A O 1
ATOM 1530 N N . PRO A 1 190 ? 0.588 5.694 11.340 1.00 96.88 190 PRO A N 1
ATOM 1531 C CA . PRO A 1 190 ? 0.345 7.039 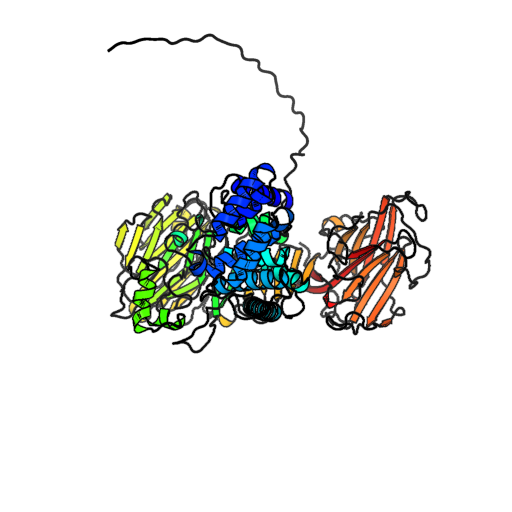10.821 1.00 96.88 190 PRO A CA 1
ATOM 1532 C C . PRO A 1 190 ? 1.567 7.949 10.969 1.00 96.88 190 PRO A C 1
ATOM 1534 O O . PRO A 1 190 ? 1.788 8.853 10.157 1.00 96.88 190 PRO A O 1
ATOM 1537 N N . THR A 1 191 ? 2.381 7.685 11.992 1.00 95.88 191 THR A N 1
ATOM 1538 C CA . THR A 1 191 ? 3.590 8.443 12.302 1.00 95.88 191 THR A CA 1
ATOM 1539 C C . THR A 1 191 ? 4.820 7.934 11.546 1.00 95.88 191 THR A C 1
ATOM 1541 O O . THR A 1 191 ? 5.545 8.738 10.959 1.00 95.88 191 THR A O 1
ATOM 1544 N N . TYR A 1 192 ? 5.075 6.622 11.534 1.00 95.94 192 TYR A N 1
ATOM 1545 C CA . TYR A 1 192 ? 6.364 6.071 11.096 1.00 95.94 192 TYR A CA 1
ATOM 1546 C C . TYR A 1 192 ? 6.357 5.413 9.716 1.00 95.94 192 TYR A C 1
ATOM 1548 O O . TYR A 1 192 ? 7.435 5.174 9.176 1.00 95.94 192 TYR A O 1
ATOM 1556 N N . MET A 1 193 ? 5.211 5.180 9.072 1.00 97.56 193 MET A N 1
ATOM 1557 C CA . MET A 1 193 ? 5.221 4.609 7.715 1.00 97.56 193 MET A CA 1
ATOM 1558 C C . MET A 1 193 ? 6.014 5.486 6.715 1.00 97.56 193 MET A C 1
ATOM 1560 O O . MET A 1 193 ? 6.686 4.977 5.813 1.00 97.56 193 MET A O 1
ATOM 1564 N N . ILE A 1 194 ? 6.076 6.804 6.947 1.00 97.50 194 ILE A N 1
ATOM 1565 C CA . ILE A 1 194 ? 6.876 7.742 6.143 1.00 97.50 194 ILE A CA 1
ATOM 1566 C C . ILE A 1 194 ? 8.373 7.392 6.097 1.00 97.50 194 ILE A C 1
ATOM 1568 O O . ILE A 1 194 ? 9.038 7.691 5.104 1.00 97.50 194 ILE A O 1
ATOM 1572 N N . VAL A 1 195 ? 8.911 6.781 7.163 1.00 97.25 195 VAL A N 1
ATOM 1573 C CA . VAL A 1 195 ? 10.331 6.411 7.284 1.00 97.25 195 VAL A CA 1
ATOM 1574 C C . VAL A 1 195 ? 10.608 4.976 6.831 1.00 97.25 195 VAL A C 1
ATOM 1576 O O . VAL A 1 195 ? 11.743 4.520 6.901 1.00 97.25 195 VAL A O 1
ATOM 1579 N N . PHE A 1 196 ? 9.602 4.287 6.293 1.00 98.31 196 PHE A N 1
ATOM 1580 C CA . PHE A 1 196 ? 9.784 3.112 5.440 1.00 98.31 196 PHE A CA 1
ATOM 1581 C C . PHE A 1 196 ? 9.720 3.500 3.962 1.00 98.31 196 PHE A C 1
ATOM 1583 O O . PHE A 1 196 ? 10.562 3.069 3.176 1.00 98.31 196 PHE A O 1
ATOM 1590 N N . LEU A 1 197 ? 8.787 4.386 3.592 1.00 98.62 197 LEU A N 1
ATOM 1591 C CA . LEU A 1 197 ? 8.678 4.908 2.228 1.00 98.62 197 LEU A CA 1
ATOM 1592 C C . LEU A 1 197 ? 9.951 5.652 1.804 1.00 98.62 197 LEU A C 1
ATOM 1594 O O . LEU A 1 197 ? 10.538 5.322 0.775 1.00 98.62 197 LEU A O 1
ATOM 1598 N N . ALA A 1 198 ? 10.410 6.624 2.596 1.00 98.44 198 ALA A N 1
ATOM 1599 C CA . ALA A 1 198 ? 11.527 7.486 2.207 1.00 98.44 198 ALA A CA 1
ATOM 1600 C C . ALA A 1 198 ? 12.845 6.729 1.925 1.00 98.44 198 ALA A C 1
ATOM 1602 O O . ALA A 1 198 ? 13.459 6.983 0.883 1.00 98.44 198 ALA A O 1
ATOM 1603 N N . PRO A 1 199 ? 13.275 5.757 2.755 1.00 98.50 199 PRO A N 1
ATOM 1604 C CA . PRO A 1 199 ? 14.413 4.906 2.415 1.00 98.50 199 PRO A CA 1
ATOM 1605 C C . PRO A 1 199 ? 14.206 4.077 1.139 1.00 98.50 199 PRO A C 1
ATOM 1607 O O . PRO A 1 199 ? 15.123 3.977 0.325 1.00 98.50 199 PRO A O 1
ATOM 1610 N N . MET A 1 200 ? 13.005 3.530 0.910 1.00 98.62 200 MET A N 1
ATOM 1611 C CA . MET A 1 200 ? 12.721 2.758 -0.307 1.00 98.62 200 MET A CA 1
ATOM 1612 C C . MET A 1 200 ? 12.759 3.622 -1.572 1.00 98.62 200 MET A C 1
ATOM 1614 O O . MET A 1 200 ? 13.301 3.179 -2.584 1.00 98.62 200 MET A O 1
ATOM 1618 N N . PHE A 1 201 ? 12.285 4.873 -1.518 1.00 98.69 201 PHE A N 1
ATOM 1619 C CA . PHE A 1 201 ? 12.501 5.849 -2.596 1.00 98.69 201 PHE A CA 1
ATOM 1620 C C . PHE A 1 201 ? 13.994 6.088 -2.843 1.00 98.69 201 PHE A C 1
ATOM 1622 O O . PHE A 1 201 ? 14.433 6.106 -3.994 1.00 98.69 201 PHE A O 1
ATOM 1629 N N . GLY A 1 202 ? 14.778 6.190 -1.765 1.00 98.31 202 GLY A N 1
ATOM 1630 C CA . GLY A 1 202 ? 16.235 6.278 -1.817 1.00 98.31 202 GLY A CA 1
ATOM 1631 C C . GLY A 1 202 ? 16.886 5.128 -2.591 1.00 98.31 202 GLY A C 1
ATOM 1632 O O . GLY A 1 202 ? 17.633 5.353 -3.544 1.00 98.31 202 GLY A O 1
ATOM 1633 N N . LEU A 1 203 ? 16.576 3.886 -2.214 1.00 98.62 203 LEU A N 1
ATOM 1634 C CA . LEU A 1 203 ? 17.113 2.694 -2.879 1.00 98.62 203 LEU A CA 1
ATOM 1635 C C . LEU A 1 203 ? 16.629 2.575 -4.328 1.00 98.62 203 LEU A C 1
ATOM 1637 O O . LEU A 1 203 ? 17.433 2.324 -5.221 1.00 98.62 203 LEU A O 1
ATOM 1641 N N . TYR A 1 204 ? 15.342 2.807 -4.590 1.00 97.94 204 TYR A N 1
ATOM 1642 C CA . TYR A 1 204 ? 14.775 2.759 -5.941 1.00 97.94 204 TYR A CA 1
ATOM 1643 C C . TYR A 1 204 ? 15.507 3.698 -6.913 1.00 97.94 204 TYR A C 1
ATOM 1645 O O . TYR A 1 204 ? 15.811 3.327 -8.056 1.00 97.94 204 TYR A O 1
ATOM 1653 N N . GLN A 1 205 ? 15.788 4.915 -6.447 1.00 97.25 205 GLN A N 1
ATOM 1654 C CA . GLN A 1 205 ? 16.343 5.971 -7.276 1.00 97.25 205 GLN A CA 1
ATOM 1655 C C . GLN A 1 205 ? 17.863 5.865 -7.437 1.00 97.25 205 GLN A C 1
ATOM 1657 O O . GLN A 1 205 ? 18.360 6.108 -8.539 1.00 97.25 205 GLN A O 1
ATOM 1662 N N . TRP A 1 206 ? 18.594 5.523 -6.370 1.00 97.88 206 TRP A N 1
ATOM 1663 C CA . TRP A 1 206 ? 20.055 5.650 -6.350 1.00 97.88 206 TRP A CA 1
ATOM 1664 C C . TRP A 1 206 ? 20.833 4.369 -6.039 1.00 97.88 206 TRP A C 1
ATOM 1666 O O . TRP A 1 206 ? 22.061 4.423 -6.082 1.00 97.88 206 TRP A O 1
ATOM 1676 N N . ALA A 1 207 ? 20.202 3.221 -5.769 1.00 97.88 207 ALA A N 1
ATOM 1677 C CA . ALA A 1 207 ? 20.963 1.971 -5.686 1.00 97.88 207 ALA A CA 1
ATOM 1678 C C . ALA A 1 207 ? 21.601 1.645 -7.049 1.00 97.88 207 ALA A C 1
ATOM 1680 O O . ALA A 1 207 ? 20.948 1.746 -8.083 1.00 97.88 207 ALA A O 1
ATOM 1681 N N . GLU A 1 208 ? 22.876 1.255 -7.072 1.00 96.50 208 GLU A N 1
ATOM 1682 C CA . GLU A 1 208 ? 23.549 0.871 -8.327 1.00 96.50 208 GLU A CA 1
ATOM 1683 C C . GLU A 1 208 ? 23.136 -0.521 -8.812 1.00 96.50 208 GLU A C 1
ATOM 1685 O O . GLU A 1 208 ? 23.108 -0.776 -10.015 1.00 96.50 208 GLU A O 1
ATOM 1690 N N . ASP A 1 209 ? 22.805 -1.416 -7.879 1.00 93.94 209 ASP A N 1
ATOM 1691 C CA . ASP A 1 209 ? 22.348 -2.765 -8.191 1.00 93.94 209 ASP A CA 1
ATOM 1692 C C . ASP A 1 209 ? 20.911 -2.742 -8.752 1.00 93.94 209 ASP A C 1
ATOM 1694 O O . ASP A 1 209 ? 19.974 -2.364 -8.035 1.00 93.94 209 ASP A O 1
ATOM 1698 N N . PRO A 1 210 ? 20.694 -3.180 -10.009 1.00 90.38 210 PRO A N 1
ATOM 1699 C CA . PRO A 1 210 ? 19.362 -3.254 -10.597 1.00 90.38 210 PRO A CA 1
ATOM 1700 C C . PRO A 1 210 ? 18.385 -4.127 -9.801 1.00 90.38 210 PRO A C 1
ATOM 1702 O O . PRO A 1 210 ? 17.191 -3.827 -9.798 1.00 90.38 210 PRO A O 1
ATOM 1705 N N . GLN A 1 211 ? 18.861 -5.175 -9.117 1.00 90.12 211 GLN A N 1
ATOM 1706 C CA . GLN A 1 211 ? 17.996 -6.042 -8.313 1.00 90.12 211 GLN A CA 1
ATOM 1707 C C . GLN A 1 211 ? 17.505 -5.328 -7.056 1.00 90.12 211 GLN A C 1
ATOM 1709 O O . GLN A 1 211 ? 16.304 -5.345 -6.785 1.00 90.12 211 GLN A O 1
ATOM 1714 N N . MET A 1 212 ? 18.395 -4.643 -6.329 1.00 95.19 212 MET A N 1
ATOM 1715 C CA . MET A 1 212 ? 18.002 -3.783 -5.209 1.00 95.19 212 MET A CA 1
ATOM 1716 C C . MET A 1 212 ? 17.006 -2.701 -5.649 1.00 95.19 212 MET A C 1
ATOM 1718 O O . MET A 1 212 ? 16.018 -2.468 -4.955 1.00 95.19 212 MET A O 1
ATOM 1722 N N . ARG A 1 213 ? 17.195 -2.082 -6.825 1.00 94.44 213 ARG A N 1
ATOM 1723 C CA . ARG A 1 213 ? 16.234 -1.102 -7.368 1.00 94.44 213 ARG A CA 1
ATOM 1724 C C . ARG A 1 213 ? 14.865 -1.715 -7.660 1.00 94.44 213 ARG A C 1
ATOM 1726 O O . ARG A 1 213 ? 13.854 -1.141 -7.262 1.00 94.44 213 ARG A O 1
ATOM 1733 N N . GLU A 1 214 ? 14.819 -2.860 -8.346 1.00 92.81 214 GLU A N 1
ATOM 1734 C CA . GLU A 1 214 ? 13.564 -3.563 -8.666 1.00 92.81 214 GLU A CA 1
ATOM 1735 C C . GLU A 1 214 ? 12.852 -4.021 -7.383 1.00 92.81 214 GLU A C 1
ATOM 1737 O O . GLU A 1 214 ? 11.634 -3.889 -7.262 1.00 92.81 214 GLU A O 1
ATOM 1742 N N . ARG A 1 215 ? 13.610 -4.466 -6.375 1.00 95.31 215 ARG A N 1
ATOM 1743 C CA . ARG A 1 215 ? 13.078 -4.841 -5.062 1.00 95.31 215 ARG A CA 1
ATOM 1744 C C . ARG A 1 215 ? 12.548 -3.639 -4.285 1.00 95.31 215 ARG A C 1
ATOM 1746 O O . ARG A 1 215 ? 11.446 -3.713 -3.752 1.00 95.31 215 ARG A O 1
ATOM 1753 N N . ALA A 1 216 ? 13.278 -2.527 -4.260 1.00 97.62 216 ALA A N 1
ATOM 1754 C CA . ALA A 1 216 ? 12.817 -1.286 -3.646 1.00 97.62 216 ALA A CA 1
ATOM 1755 C C . ALA A 1 216 ? 11.548 -0.758 -4.333 1.00 97.62 216 ALA A C 1
ATOM 1757 O O . ALA A 1 216 ? 10.618 -0.340 -3.650 1.00 97.62 216 ALA A O 1
ATOM 1758 N N . GLN A 1 217 ? 11.454 -0.855 -5.666 1.00 97.25 217 GLN A N 1
ATOM 1759 C CA . GLN A 1 217 ? 10.234 -0.522 -6.407 1.00 97.25 217 GLN A CA 1
ATOM 1760 C C . GLN A 1 217 ? 9.056 -1.411 -5.996 1.00 97.25 217 GLN A C 1
ATOM 1762 O O . GLN A 1 217 ? 7.966 -0.907 -5.732 1.00 97.25 217 GLN A O 1
ATOM 1767 N N . ALA A 1 218 ? 9.270 -2.726 -5.910 1.00 97.56 218 ALA A N 1
ATOM 1768 C CA . ALA A 1 218 ? 8.237 -3.658 -5.476 1.00 97.56 218 ALA A CA 1
ATOM 1769 C C . ALA A 1 218 ? 7.807 -3.382 -4.025 1.00 97.56 218 ALA A C 1
ATOM 1771 O O . ALA A 1 218 ? 6.615 -3.381 -3.740 1.00 97.56 218 ALA A O 1
ATOM 1772 N N . MET A 1 219 ? 8.740 -3.057 -3.126 1.00 98.25 219 MET A N 1
ATOM 1773 C CA . MET A 1 219 ? 8.415 -2.649 -1.755 1.00 98.25 219 MET A CA 1
ATOM 1774 C C . MET A 1 219 ? 7.668 -1.313 -1.692 1.00 98.25 219 MET A C 1
ATOM 1776 O O . MET A 1 219 ? 6.753 -1.183 -0.889 1.00 98.25 219 MET A O 1
ATOM 1780 N N . LEU A 1 220 ? 7.988 -0.335 -2.547 1.00 98.75 220 LEU A N 1
ATOM 1781 C CA . LEU A 1 220 ? 7.190 0.891 -2.661 1.00 98.75 220 LEU A CA 1
ATOM 1782 C C . LEU A 1 220 ? 5.756 0.566 -3.074 1.00 98.75 220 LEU A C 1
ATOM 1784 O O . LEU A 1 220 ? 4.821 1.054 -2.451 1.00 98.75 220 LEU A O 1
ATOM 1788 N N . TYR A 1 221 ? 5.566 -0.288 -4.083 1.00 98.69 221 TYR A N 1
ATOM 1789 C CA . TYR A 1 221 ? 4.225 -0.705 -4.498 1.00 98.69 221 TYR A CA 1
ATOM 1790 C C . TYR A 1 221 ? 3.502 -1.471 -3.395 1.00 98.69 221 TYR A C 1
ATOM 1792 O O . TYR A 1 221 ? 2.316 -1.240 -3.203 1.00 98.69 221 TYR A O 1
ATOM 1800 N N . TRP A 1 222 ? 4.211 -2.309 -2.640 1.00 98.56 222 TRP A N 1
ATOM 1801 C CA . TRP A 1 222 ? 3.665 -3.023 -1.491 1.00 98.56 222 TRP A CA 1
ATOM 1802 C C . TRP A 1 222 ? 3.158 -2.063 -0.413 1.00 98.56 222 TRP A C 1
ATOM 1804 O O . TRP A 1 222 ? 1.992 -2.123 -0.046 1.00 98.56 222 TRP A O 1
ATOM 1814 N N . LEU A 1 223 ? 4.010 -1.150 0.062 1.00 98.62 223 LEU A N 1
ATOM 1815 C CA . LEU A 1 223 ? 3.678 -0.220 1.147 1.00 98.62 223 LEU A CA 1
ATOM 1816 C C . LEU A 1 223 ? 2.611 0.805 0.732 1.00 98.62 223 LEU A C 1
ATOM 1818 O O . LEU A 1 223 ? 1.762 1.176 1.537 1.00 98.62 223 LEU A O 1
ATOM 1822 N N . ILE A 1 224 ? 2.635 1.266 -0.523 1.00 98.75 224 ILE A N 1
ATOM 1823 C CA . ILE A 1 224 ? 1.611 2.181 -1.048 1.00 98.75 224 ILE A CA 1
ATOM 1824 C C . ILE A 1 224 ? 0.275 1.453 -1.213 1.00 98.75 224 ILE A C 1
ATOM 1826 O O . ILE A 1 224 ? -0.761 2.045 -0.931 1.00 98.75 224 ILE A O 1
ATOM 1830 N N . ALA A 1 225 ? 0.284 0.196 -1.669 1.00 98.56 225 ALA A N 1
ATOM 1831 C CA . ALA A 1 225 ? -0.925 -0.609 -1.798 1.00 98.56 225 ALA A CA 1
ATOM 1832 C C . ALA A 1 225 ? -1.571 -0.881 -0.435 1.00 98.56 225 ALA A C 1
ATOM 1834 O O . ALA A 1 225 ? -2.769 -0.655 -0.304 1.00 98.56 225 ALA A O 1
ATOM 1835 N N . ASP A 1 226 ? -0.770 -1.301 0.548 1.00 98.25 226 ASP A N 1
ATOM 1836 C CA . ASP A 1 226 ? -1.169 -1.503 1.948 1.00 98.25 226 ASP A CA 1
ATOM 1837 C C . ASP A 1 226 ? -1.874 -0.249 2.494 1.00 98.25 226 ASP A C 1
ATOM 1839 O O . ASP A 1 226 ? -3.043 -0.267 2.866 1.00 98.25 226 ASP A O 1
ATOM 1843 N N . TYR A 1 227 ? -1.235 0.914 2.345 1.00 98.44 227 TYR A N 1
ATOM 1844 C CA . TYR A 1 227 ? -1.856 2.181 2.718 1.00 98.44 227 TYR A CA 1
ATOM 1845 C C . TYR A 1 227 ? -3.145 2.490 1.932 1.00 98.44 227 TYR A C 1
ATOM 1847 O O . TYR A 1 227 ? -4.113 2.968 2.517 1.00 98.44 227 TYR A O 1
ATOM 1855 N N . ALA A 1 228 ? -3.184 2.233 0.618 1.00 98.19 228 ALA A N 1
ATOM 1856 C CA . ALA A 1 228 ? -4.303 2.586 -0.267 1.00 98.19 228 ALA A CA 1
ATOM 1857 C C . ALA A 1 228 ? -5.649 1.966 0.153 1.00 98.19 228 ALA A C 1
ATOM 1859 O O . ALA A 1 228 ? -6.702 2.576 -0.069 1.00 98.19 228 ALA A O 1
ATOM 1860 N N . VAL A 1 229 ? -5.615 0.767 0.743 1.00 97.75 229 VAL A N 1
ATOM 1861 C CA . VAL A 1 229 ? -6.812 0.047 1.207 1.00 97.75 229 VAL A CA 1
ATOM 1862 C C . VAL A 1 229 ? -7.221 0.379 2.641 1.00 97.75 229 VAL A C 1
ATOM 1864 O O . VAL A 1 229 ? -8.363 0.124 3.009 1.00 97.75 229 VAL A O 1
ATOM 1867 N N . ASP A 1 230 ? -6.334 1.003 3.413 1.00 96.25 230 ASP A N 1
ATOM 1868 C CA . ASP A 1 230 ? -6.526 1.284 4.841 1.00 96.25 230 ASP A CA 1
ATOM 1869 C C . ASP A 1 230 ? -6.495 2.786 5.177 1.00 96.25 230 ASP A C 1
ATOM 1871 O O . ASP A 1 230 ? -6.313 3.188 6.331 1.00 96.25 230 ASP A O 1
ATOM 1875 N N . HIS A 1 231 ? -6.709 3.641 4.168 1.00 97.00 231 HIS A N 1
ATOM 1876 C CA . HIS A 1 231 ? -6.871 5.078 4.369 1.00 97.00 231 HIS A CA 1
ATOM 1877 C C . HIS A 1 231 ? -8.242 5.619 3.951 1.00 97.00 231 HIS A C 1
ATOM 1879 O O . HIS A 1 231 ? -8.867 5.164 2.988 1.00 97.00 231 HIS A O 1
ATOM 1885 N N . LEU A 1 232 ? -8.652 6.713 4.592 1.00 97.06 232 LEU A N 1
ATOM 1886 C CA . LEU A 1 232 ? -9.826 7.508 4.247 1.00 97.06 232 LEU A CA 1
ATOM 1887 C C . LEU A 1 232 ? -9.449 8.991 4.221 1.00 97.06 232 LEU A C 1
ATOM 1889 O O . LEU A 1 232 ? -9.038 9.559 5.227 1.00 97.06 232 LEU A O 1
ATOM 1893 N N . GLN A 1 233 ? -9.529 9.618 3.044 1.00 94.88 233 GLN A N 1
ATOM 1894 C CA . GLN A 1 233 ? -9.092 11.005 2.826 1.00 94.88 233 GLN A CA 1
ATOM 1895 C C . GLN A 1 233 ? -7.669 11.308 3.344 1.00 94.88 233 GLN A C 1
ATOM 1897 O O . GLN A 1 233 ? -7.407 12.367 3.911 1.00 94.88 233 GLN A O 1
ATOM 1902 N N . GLY A 1 234 ? -6.738 10.372 3.144 1.00 94.94 234 GLY A N 1
ATOM 1903 C CA . GLY A 1 234 ? -5.348 10.474 3.600 1.00 94.94 234 GLY A CA 1
ATOM 1904 C C . GLY A 1 234 ? -5.104 10.106 5.073 1.00 94.94 234 GLY A C 1
ATOM 1905 O O . GLY A 1 234 ? -3.952 10.011 5.488 1.00 94.94 234 GLY A O 1
ATOM 1906 N N . MET A 1 235 ? -6.142 9.841 5.865 1.00 95.81 235 MET A N 1
ATOM 1907 C CA . MET A 1 235 ? -6.005 9.355 7.242 1.00 95.81 235 MET A CA 1
ATOM 1908 C C . MET A 1 235 ? -5.888 7.834 7.237 1.00 95.81 235 MET A C 1
ATOM 1910 O O . MET A 1 235 ? -6.718 7.197 6.599 1.00 95.81 235 MET A O 1
ATOM 1914 N N . TYR A 1 236 ? -4.920 7.250 7.948 1.00 96.62 236 TYR A N 1
ATOM 1915 C CA . TYR A 1 236 ? -5.034 5.832 8.319 1.00 96.62 236 TYR A CA 1
ATOM 1916 C C . TYR A 1 236 ? -6.291 5.632 9.168 1.00 96.62 236 TYR A C 1
ATOM 1918 O O . TYR A 1 236 ? -6.654 6.525 9.934 1.00 96.62 236 TYR A O 1
ATOM 1926 N N . THR A 1 237 ? -6.945 4.485 9.013 1.00 96.19 237 THR A N 1
ATOM 1927 C CA . THR A 1 237 ? -8.222 4.198 9.674 1.00 96.19 237 THR A CA 1
ATOM 1928 C C . THR A 1 237 ? -8.142 2.983 10.579 1.00 96.19 237 THR A C 1
ATOM 1930 O O . THR A 1 237 ? -7.451 2.021 10.247 1.00 96.19 237 THR A O 1
ATOM 1933 N N . GLY A 1 238 ? -8.922 2.968 11.659 1.00 95.81 238 GLY A N 1
ATOM 1934 C CA . GLY A 1 238 ? -9.054 1.798 12.514 1.00 95.81 238 GLY A CA 1
ATOM 1935 C C . GLY A 1 238 ? -7.767 1.463 13.257 1.00 95.81 238 GLY A C 1
ATOM 1936 O O . GLY A 1 238 ? -6.980 2.333 13.622 1.00 95.81 238 GLY A O 1
ATOM 1937 N N . ALA A 1 239 ? -7.541 0.172 13.489 1.00 96.31 239 ALA A N 1
ATOM 1938 C CA . ALA A 1 239 ? -6.401 -0.304 14.260 1.00 96.31 239 ALA A CA 1
ATOM 1939 C C . ALA A 1 239 ? -5.055 -0.050 13.576 1.00 96.31 239 ALA A C 1
ATOM 1941 O O . ALA A 1 239 ? -4.870 -0.390 12.409 1.00 96.31 239 ALA A O 1
ATOM 1942 N N . HIS A 1 240 ? -4.080 0.449 14.330 1.00 96.62 240 HIS A N 1
ATOM 1943 C CA . HIS A 1 240 ? -2.732 0.687 13.823 1.00 96.62 240 HIS A CA 1
ATOM 1944 C C . HIS A 1 240 ? -1.687 0.679 14.942 1.00 96.62 240 HIS A C 1
ATOM 1946 O O . HIS A 1 240 ? -1.989 0.788 16.136 1.00 96.62 240 HIS A O 1
ATOM 1952 N N . SER A 1 241 ? -0.420 0.536 14.552 1.00 95.06 241 SER A N 1
ATOM 1953 C CA . SER A 1 241 ? 0.702 0.596 15.484 1.00 95.06 241 SER A CA 1
ATOM 1954 C C . SER A 1 241 ? 1.393 1.952 15.480 1.00 95.06 241 SER A C 1
ATOM 1956 O O . SER A 1 241 ? 1.407 2.676 14.490 1.00 95.06 241 SER A O 1
ATOM 1958 N N . ARG A 1 242 ? 2.085 2.250 16.578 1.00 92.94 242 ARG A N 1
ATOM 1959 C CA . ARG A 1 242 ? 3.083 3.315 16.664 1.00 92.94 242 ARG A CA 1
ATOM 1960 C C . ARG A 1 242 ? 2.509 4.696 16.331 1.00 92.94 242 ARG A C 1
ATOM 1962 O O . ARG A 1 242 ? 3.003 5.362 15.423 1.00 92.94 242 ARG A O 1
ATOM 1969 N N . ASP A 1 243 ? 1.509 5.135 17.092 1.00 94.50 243 ASP A N 1
ATOM 1970 C CA . ASP A 1 243 ? 1.009 6.510 17.025 1.00 94.50 243 ASP A CA 1
ATOM 1971 C C . ASP A 1 243 ? 1.056 7.253 18.369 1.00 94.50 243 ASP A C 1
ATOM 1973 O O . ASP A 1 243 ? 1.282 6.677 19.438 1.00 94.50 243 ASP A O 1
ATOM 1977 N N . TYR A 1 244 ? 0.945 8.576 18.312 1.00 94.56 244 TYR A N 1
ATOM 1978 C CA . TYR A 1 244 ? 0.942 9.453 19.481 1.00 94.56 244 TYR A CA 1
ATOM 1979 C C . TYR A 1 244 ? -0.488 9.850 19.870 1.00 94.56 244 TYR A C 1
ATOM 1981 O O . TYR A 1 244 ? -1.369 9.850 19.013 1.00 94.56 244 TYR A O 1
ATOM 1989 N N . PRO A 1 245 ? -0.731 10.263 21.133 1.00 94.25 245 PRO A N 1
ATOM 1990 C CA . PRO A 1 245 ? -2.075 10.617 21.588 1.00 94.25 245 PRO A CA 1
ATOM 1991 C C . PRO A 1 245 ? -2.786 11.640 20.701 1.00 94.25 245 PRO A C 1
ATOM 1993 O O . PRO A 1 245 ? -3.985 11.519 20.495 1.00 94.25 245 PRO A O 1
ATOM 1996 N N . GLU A 1 246 ? -2.058 12.627 20.169 1.00 93.56 246 GLU A N 1
ATOM 1997 C CA . GLU A 1 246 ? -2.633 13.621 19.260 1.00 93.56 246 GLU A CA 1
ATOM 1998 C C . GLU A 1 246 ? -2.997 13.036 17.890 1.00 93.56 246 GLU A C 1
ATOM 2000 O O . GLU A 1 246 ? -4.031 13.415 17.351 1.00 93.56 246 GLU A O 1
ATOM 2005 N N . GLY A 1 247 ? -2.191 12.118 17.347 1.00 94.00 247 GLY A N 1
ATOM 2006 C CA . GLY A 1 247 ? -2.460 11.468 16.060 1.00 94.00 247 GLY A CA 1
ATOM 2007 C C . GLY A 1 247 ? -3.737 10.630 16.098 1.00 94.00 247 GLY A C 1
ATOM 2008 O O . GLY A 1 247 ? -4.568 10.760 15.207 1.00 94.00 247 GLY A O 1
ATOM 2009 N N . ILE A 1 248 ? -3.964 9.908 17.199 1.00 95.06 248 ILE A N 1
ATOM 2010 C CA . ILE A 1 248 ? -5.156 9.071 17.393 1.00 95.06 248 ILE A CA 1
ATOM 2011 C C . ILE A 1 248 ? -6.452 9.896 17.357 1.00 95.06 248 ILE A C 1
ATOM 2013 O O . ILE A 1 248 ? -7.425 9.505 16.713 1.00 95.06 248 ILE A O 1
ATOM 2017 N N . ILE A 1 249 ? -6.484 11.049 18.034 1.00 95.62 249 ILE A N 1
ATOM 2018 C CA . ILE A 1 249 ? -7.687 11.902 18.083 1.00 95.62 249 ILE A CA 1
ATOM 2019 C C . ILE A 1 249 ? -7.768 12.897 16.918 1.00 95.62 249 ILE A C 1
ATOM 2021 O O . ILE A 1 249 ? -8.856 13.377 16.605 1.00 95.62 249 ILE A O 1
ATOM 2025 N N . LYS A 1 250 ? -6.638 13.225 16.276 1.00 95.50 250 LYS A N 1
ATOM 2026 C CA . LYS A 1 250 ? -6.551 14.124 15.114 1.00 95.50 250 LYS A CA 1
ATOM 2027 C C . LYS A 1 250 ? -5.847 13.442 13.933 1.00 95.50 250 LYS A C 1
ATOM 2029 O O . LYS A 1 250 ? -4.817 13.942 13.474 1.00 95.50 250 LYS A O 1
ATOM 2034 N N . PRO A 1 251 ? -6.387 12.353 13.366 1.00 95.25 251 PRO A N 1
ATOM 2035 C CA . PRO A 1 251 ? -5.662 11.520 12.397 1.00 95.25 251 PRO A CA 1
ATOM 2036 C C . PRO A 1 251 ? -5.220 12.267 11.130 1.00 95.25 251 PRO A C 1
ATOM 2038 O O . PRO A 1 251 ? -4.209 11.916 10.516 1.00 95.25 251 PRO A O 1
ATOM 2041 N N . LYS A 1 252 ? -5.885 13.378 10.781 1.00 92.56 252 LYS A N 1
ATOM 2042 C CA . LYS A 1 252 ? -5.470 14.280 9.692 1.00 92.56 252 LYS A CA 1
ATOM 2043 C C . LYS A 1 252 ? -4.108 14.929 9.899 1.00 92.56 252 LYS A C 1
ATOM 2045 O O . LYS A 1 252 ? -3.513 15.399 8.932 1.00 92.56 252 LYS A O 1
ATOM 2050 N N . THR A 1 253 ? -3.632 15.086 11.132 1.00 92.38 253 THR A N 1
ATOM 2051 C CA . THR A 1 253 ? -2.334 15.724 11.412 1.00 92.38 253 THR A CA 1
ATOM 2052 C C . THR A 1 253 ? -1.172 14.749 11.269 1.00 92.38 253 THR A C 1
ATOM 2054 O O . THR A 1 253 ? -0.025 15.195 11.244 1.00 92.38 253 THR A O 1
ATOM 2057 N N . SER A 1 254 ? -1.460 13.453 11.103 1.00 94.06 254 SER A N 1
ATOM 2058 C CA . SER A 1 254 ? -0.447 12.416 10.956 1.00 94.06 254 SER A CA 1
ATOM 2059 C C . SER A 1 254 ? 0.510 12.709 9.791 1.00 94.06 254 SER A C 1
ATOM 2061 O O . SER A 1 254 ? 0.087 13.190 8.730 1.00 94.06 254 SER A O 1
ATOM 2063 N N . PRO A 1 255 ? 1.806 12.389 9.934 1.00 95.44 255 PRO A N 1
ATOM 2064 C CA . PRO A 1 255 ? 2.763 12.522 8.843 1.00 95.44 255 PRO A CA 1
ATOM 2065 C C . PRO A 1 255 ? 2.366 11.760 7.570 1.00 95.44 255 PRO A C 1
ATOM 2067 O O . PRO A 1 255 ? 2.630 12.232 6.463 1.00 95.44 255 PRO A O 1
ATOM 2070 N N . MET A 1 256 ? 1.685 10.618 7.698 1.00 96.50 256 MET A N 1
ATOM 2071 C CA . MET A 1 256 ? 1.181 9.863 6.548 1.00 96.50 256 MET A CA 1
ATOM 2072 C C . MET A 1 256 ? 0.087 10.579 5.758 1.00 96.50 256 MET A C 1
ATOM 2074 O O . MET A 1 256 ? 0.015 10.378 4.547 1.00 96.50 256 MET A O 1
ATOM 2078 N N . SER A 1 257 ? -0.660 11.508 6.363 1.00 95.38 257 SER A N 1
ATOM 2079 C CA . SER A 1 257 ? -1.595 12.360 5.610 1.00 95.38 257 SER A CA 1
ATOM 2080 C C . SER A 1 257 ? -0.885 13.185 4.526 1.00 95.38 257 SER A C 1
ATOM 2082 O O . SER A 1 257 ? -1.458 13.444 3.470 1.00 95.38 257 SER A O 1
ATOM 2084 N N . ALA A 1 258 ? 0.392 13.540 4.723 1.00 96.62 258 ALA A N 1
ATOM 2085 C CA . ALA A 1 258 ? 1.193 14.208 3.694 1.00 96.62 258 ALA A CA 1
ATOM 2086 C C . ALA A 1 258 ? 1.485 13.303 2.484 1.00 96.62 258 ALA A C 1
ATOM 2088 O O . ALA A 1 258 ? 1.489 13.767 1.342 1.00 96.62 258 ALA A O 1
ATOM 2089 N N . TRP A 1 259 ? 1.677 12.003 2.717 1.00 97.50 259 TRP A N 1
ATOM 2090 C CA . TRP A 1 259 ? 1.841 11.016 1.651 1.00 97.50 259 TRP A CA 1
ATOM 2091 C C . TRP A 1 259 ? 0.511 10.666 0.977 1.00 97.50 259 TRP A C 1
ATOM 2093 O O . TRP A 1 259 ? 0.487 10.533 -0.244 1.00 97.50 259 TRP A O 1
ATOM 2103 N N . GLY A 1 260 ? -0.599 10.609 1.721 1.00 97.12 260 GLY A N 1
ATOM 2104 C CA . GLY A 1 260 ? -1.951 10.499 1.157 1.00 97.12 260 GLY A CA 1
ATOM 2105 C C . GLY A 1 260 ? -2.284 11.638 0.198 1.00 97.12 260 GLY A C 1
ATOM 2106 O O . GLY A 1 260 ? -2.781 11.397 -0.907 1.00 97.12 260 GLY A O 1
ATOM 2107 N N . TRP A 1 261 ? -1.902 12.868 0.555 1.00 97.38 261 TRP A N 1
ATOM 2108 C CA . TRP A 1 261 ? -1.995 14.000 -0.363 1.00 97.38 261 TRP A CA 1
ATOM 2109 C C . TRP A 1 261 ? -1.091 13.802 -1.578 1.00 97.38 261 TRP A C 1
ATOM 2111 O O . TRP A 1 261 ? -1.568 13.896 -2.709 1.00 97.38 261 TRP A O 1
ATOM 2121 N N . LEU A 1 262 ? 0.191 13.480 -1.371 1.00 97.81 262 LEU A N 1
ATOM 2122 C CA . LEU A 1 262 ? 1.143 13.332 -2.468 1.00 97.81 262 LEU A CA 1
ATOM 2123 C C . LEU A 1 262 ? 0.704 12.256 -3.474 1.00 97.81 262 LEU A C 1
ATOM 2125 O O . LEU A 1 262 ? 0.702 12.514 -4.678 1.00 97.81 262 LEU A O 1
ATOM 2129 N N . PHE A 1 263 ? 0.311 11.069 -3.014 1.00 97.50 263 PHE A N 1
ATOM 2130 C CA . PHE A 1 263 ? -0.080 9.970 -3.892 1.00 97.50 263 PHE A CA 1
ATOM 2131 C C . PHE A 1 263 ? -1.458 10.193 -4.504 1.00 97.50 263 PHE A C 1
ATOM 2133 O O . PHE A 1 263 ? -1.596 10.163 -5.725 1.00 97.50 263 PHE A O 1
ATOM 2140 N N . PHE A 1 264 ? -2.466 10.479 -3.687 1.00 97.06 264 PHE A N 1
ATOM 2141 C CA . PHE A 1 264 ? -3.865 10.354 -4.097 1.00 97.06 264 PHE A CA 1
ATOM 2142 C C . PHE A 1 264 ? -4.582 11.694 -4.256 1.00 97.06 264 PHE A C 1
ATOM 2144 O O . PHE A 1 264 ? -5.712 11.736 -4.737 1.00 97.06 264 PHE A O 1
ATOM 2151 N N . GLY A 1 265 ? -3.932 12.806 -3.900 1.00 95.31 265 GLY A N 1
ATOM 2152 C CA . GLY A 1 265 ? -4.592 14.109 -3.823 1.00 95.31 265 GLY A CA 1
ATOM 2153 C C . GLY A 1 265 ? -5.660 14.152 -2.730 1.00 95.31 265 GLY A C 1
ATOM 2154 O O . GLY A 1 265 ? -6.567 14.973 -2.802 1.00 95.31 265 GLY A O 1
ATOM 2155 N N . GLN A 1 266 ? -5.575 13.251 -1.748 1.00 90.50 266 GLN A N 1
ATOM 2156 C CA . GLN A 1 266 ? -6.503 13.181 -0.630 1.00 90.50 266 GLN A CA 1
ATOM 2157 C C . GLN A 1 266 ? -5.929 13.902 0.588 1.00 90.50 266 GLN A C 1
ATOM 2159 O O . GLN A 1 266 ? -4.774 13.679 0.940 1.00 90.50 266 GLN A O 1
ATOM 2164 N N . SER A 1 267 ? -6.755 14.719 1.244 1.00 85.81 267 SER A N 1
ATOM 2165 C CA . SER A 1 267 ? -6.383 15.755 2.225 1.00 85.81 267 SER A CA 1
ATOM 2166 C C . SER A 1 267 ? -5.812 17.042 1.610 1.00 85.81 267 SER A C 1
ATOM 2168 O O . SER A 1 267 ? -5.527 17.125 0.413 1.00 85.81 267 SER A O 1
ATOM 2170 N N . SER A 1 268 ? -5.705 18.087 2.432 1.00 88.44 268 SER A N 1
ATOM 2171 C CA . SER A 1 268 ? -5.090 19.354 2.040 1.00 88.44 268 SER A CA 1
ATOM 2172 C C . SER A 1 268 ? -3.573 19.208 1.846 1.00 88.44 268 SER A C 1
ATOM 2174 O O . SER A 1 268 ? -2.961 18.334 2.466 1.00 88.44 268 SER A O 1
ATOM 2176 N N . PRO A 1 269 ? -2.936 20.069 1.023 1.00 93.56 269 PRO A N 1
ATOM 2177 C CA . PRO A 1 269 ? -1.488 20.054 0.854 1.00 93.56 269 PRO A CA 1
ATOM 2178 C C . PRO A 1 269 ? -0.747 20.093 2.191 1.00 93.56 269 PRO A C 1
ATOM 2180 O O . PRO A 1 269 ? -0.939 20.998 3.005 1.00 93.56 269 PRO A O 1
ATOM 2183 N N . LYS A 1 270 ? 0.118 19.100 2.401 1.00 90.38 270 LYS A N 1
ATOM 2184 C CA . LYS A 1 270 ? 0.947 18.945 3.597 1.00 90.38 270 LYS A CA 1
ATOM 2185 C C . LYS A 1 270 ? 2.366 18.641 3.160 1.00 90.38 270 LYS A C 1
ATOM 2187 O O . LYS A 1 270 ? 2.600 17.721 2.382 1.00 90.38 270 LYS A O 1
ATOM 2192 N N . PHE A 1 271 ? 3.311 19.413 3.681 1.00 95.12 271 PHE A N 1
ATOM 2193 C CA . PHE A 1 271 ? 4.709 19.309 3.296 1.00 95.12 271 PHE A CA 1
ATOM 2194 C C . PHE A 1 271 ? 5.541 18.748 4.440 1.00 95.12 271 PHE A C 1
ATOM 2196 O O . PHE A 1 271 ? 5.454 19.206 5.578 1.00 95.12 271 PHE A O 1
ATOM 2203 N N . HIS A 1 272 ? 6.360 17.756 4.116 1.00 96.31 272 HIS A N 1
ATOM 2204 C CA . HIS A 1 272 ? 7.271 17.108 5.044 1.00 96.31 272 HIS A CA 1
ATOM 2205 C C . HIS A 1 272 ? 8.565 16.748 4.295 1.00 96.31 272 HIS A C 1
ATOM 2207 O O . HIS A 1 272 ? 8.474 16.334 3.134 1.00 96.31 272 HIS A O 1
ATOM 2213 N N . PRO A 1 273 ? 9.764 16.858 4.905 1.00 97.75 273 PRO A N 1
ATOM 2214 C CA . PRO A 1 273 ? 11.025 16.573 4.215 1.00 97.75 273 PRO A CA 1
ATOM 2215 C C . PRO A 1 273 ? 11.090 15.196 3.556 1.00 97.75 273 PRO A C 1
ATOM 2217 O O . PRO A 1 273 ? 11.662 15.067 2.480 1.00 97.75 273 PRO A O 1
ATOM 2220 N N . THR A 1 274 ? 10.467 14.173 4.147 1.00 97.81 274 THR A N 1
ATOM 2221 C CA . THR A 1 274 ? 10.472 12.812 3.580 1.00 97.81 274 THR A CA 1
ATOM 2222 C C . THR A 1 274 ? 9.840 12.734 2.188 1.00 97.81 274 THR A C 1
ATOM 2224 O O . THR A 1 274 ? 10.284 11.912 1.388 1.00 97.81 274 THR A O 1
ATOM 2227 N N . LEU A 1 275 ? 8.901 13.625 1.836 1.00 98.44 275 LEU A N 1
ATOM 2228 C CA . LEU A 1 275 ? 8.318 13.698 0.487 1.00 98.44 275 LEU A CA 1
ATOM 2229 C C . LEU A 1 275 ? 9.361 14.043 -0.588 1.00 98.44 275 LEU A C 1
ATOM 2231 O O . LEU A 1 275 ? 9.207 13.671 -1.752 1.00 98.44 275 LEU A O 1
ATOM 2235 N N . LEU A 1 276 ? 10.448 14.727 -0.211 1.00 98.56 276 LEU A N 1
ATOM 2236 C CA . LEU A 1 276 ? 11.521 15.088 -1.137 1.00 98.56 276 LEU A CA 1
ATOM 2237 C C . LEU A 1 276 ? 12.278 13.867 -1.658 1.00 98.56 276 LEU A C 1
ATOM 2239 O O . LEU A 1 276 ? 12.856 13.942 -2.735 1.00 98.56 276 LEU A O 1
ATOM 2243 N N . THR A 1 277 ? 12.234 12.728 -0.960 1.00 97.94 277 THR A N 1
ATOM 2244 C CA . THR A 1 277 ? 12.810 11.478 -1.486 1.00 97.94 277 THR A CA 1
ATOM 2245 C C . THR A 1 277 ? 12.106 11.008 -2.761 1.00 97.94 277 THR A C 1
ATOM 2247 O O . THR A 1 277 ? 12.768 10.498 -3.661 1.00 97.94 277 THR A O 1
ATOM 2250 N N . ALA A 1 278 ? 10.797 11.253 -2.884 1.00 97.81 278 ALA A N 1
ATOM 2251 C CA . ALA A 1 278 ? 10.052 11.030 -4.119 1.00 97.81 278 ALA A CA 1
ATOM 2252 C C . ALA A 1 278 ? 10.263 12.178 -5.122 1.00 97.81 278 ALA A C 1
ATOM 2254 O O . ALA A 1 278 ? 10.525 11.926 -6.296 1.00 97.81 278 ALA A O 1
ATOM 2255 N N . ALA A 1 279 ? 10.195 13.436 -4.665 1.00 98.06 279 ALA A N 1
ATOM 2256 C CA . ALA A 1 279 ? 10.249 14.619 -5.536 1.00 98.06 279 ALA A CA 1
ATOM 2257 C C . ALA A 1 279 ? 11.616 14.876 -6.191 1.00 98.06 279 ALA A C 1
ATOM 2259 O O . ALA A 1 279 ? 11.681 15.492 -7.250 1.00 98.06 279 ALA A O 1
ATOM 2260 N N . LEU A 1 280 ? 12.705 14.401 -5.583 1.00 97.19 280 LEU A N 1
ATOM 2261 C CA . LEU A 1 280 ? 14.054 14.465 -6.155 1.00 97.19 280 LEU A CA 1
ATOM 2262 C C . LEU A 1 280 ? 14.354 13.305 -7.121 1.00 97.19 280 LEU A C 1
ATOM 2264 O O . LEU A 1 280 ? 15.426 13.288 -7.727 1.00 97.19 280 LEU A O 1
ATOM 2268 N N . GLY A 1 281 ? 13.441 12.338 -7.245 1.00 93.69 281 GLY A N 1
ATOM 2269 C CA . GLY A 1 281 ? 13.577 11.167 -8.105 1.00 93.69 281 GLY A CA 1
ATOM 2270 C C . GLY A 1 281 ? 12.658 11.183 -9.330 1.00 93.69 281 GLY A C 1
ATOM 2271 O O . GLY A 1 281 ? 12.086 12.199 -9.715 1.00 93.69 281 GLY A O 1
ATOM 2272 N N . HIS A 1 282 ? 12.524 10.015 -9.956 1.00 91.19 282 HIS A N 1
ATOM 2273 C CA . HIS A 1 282 ? 11.725 9.780 -11.166 1.00 91.19 282 HIS A CA 1
ATOM 2274 C C . HIS A 1 282 ? 10.685 8.673 -10.964 1.00 91.19 282 HIS A C 1
ATOM 2276 O O . HIS A 1 282 ? 10.324 7.960 -11.902 1.00 91.19 282 HIS A O 1
ATOM 2282 N N . PHE A 1 283 ? 10.241 8.461 -9.725 1.00 94.12 283 PHE A N 1
ATOM 2283 C CA . PHE A 1 283 ? 9.174 7.508 -9.455 1.00 94.12 283 PHE A CA 1
ATOM 2284 C C . PHE A 1 283 ? 7.880 7.953 -10.141 1.00 94.12 283 PHE A C 1
ATOM 2286 O O . PHE A 1 283 ? 7.533 9.134 -10.147 1.00 94.12 283 PHE A O 1
ATOM 2293 N N . GLN A 1 284 ? 7.158 6.991 -10.705 1.00 91.31 284 GLN A N 1
ATOM 2294 C CA . GLN A 1 284 ? 5.826 7.197 -11.253 1.00 91.31 284 GLN A CA 1
ATOM 2295 C C . GLN A 1 284 ? 4.839 6.386 -10.423 1.00 91.31 284 GLN A C 1
ATOM 2297 O O . GLN A 1 284 ? 5.053 5.191 -10.201 1.00 91.31 284 GLN A O 1
ATOM 2302 N N . LEU A 1 285 ? 3.779 7.044 -9.950 1.00 95.06 285 LEU A N 1
ATOM 2303 C CA . LEU A 1 285 ? 2.715 6.380 -9.213 1.00 95.06 285 LEU A CA 1
ATOM 2304 C C . LEU A 1 285 ? 1.904 5.523 -10.193 1.00 95.06 285 LEU A C 1
ATOM 2306 O O . LEU A 1 285 ? 1.323 6.079 -11.126 1.00 95.06 285 LEU A O 1
ATOM 2310 N N . PRO A 1 286 ? 1.816 4.195 -9.997 1.00 93.75 286 PRO A N 1
ATOM 2311 C CA . PRO A 1 286 ? 0.962 3.371 -10.835 1.00 93.75 286 PRO A CA 1
ATOM 2312 C C . PRO A 1 286 ? -0.488 3.833 -10.735 1.00 93.75 286 PRO A C 1
ATOM 2314 O O . PRO A 1 286 ? -1.037 3.948 -9.637 1.00 93.75 286 PRO A O 1
ATOM 2317 N N . GLU A 1 287 ? -1.130 4.026 -11.886 1.00 93.12 287 GLU A N 1
ATOM 2318 C CA . GLU A 1 287 ? -2.544 4.401 -11.963 1.00 93.12 287 GLU A CA 1
ATOM 2319 C C . GLU A 1 287 ? -3.437 3.432 -11.175 1.00 93.12 287 GLU A C 1
ATOM 2321 O O . GLU A 1 287 ? -4.384 3.848 -10.511 1.00 93.12 287 GLU A O 1
ATOM 2326 N N . LEU A 1 288 ? -3.084 2.142 -11.192 1.00 95.38 288 LEU A N 1
ATOM 2327 C CA . LEU A 1 288 ? -3.740 1.100 -10.409 1.00 95.38 288 LEU A CA 1
ATOM 2328 C C . LEU A 1 288 ? -3.823 1.458 -8.917 1.00 95.38 288 LEU A C 1
ATOM 2330 O O . LEU A 1 288 ? -4.897 1.382 -8.327 1.00 95.38 288 LEU A O 1
ATOM 2334 N N . LEU A 1 289 ? -2.703 1.878 -8.317 1.00 97.62 289 LEU A N 1
ATOM 2335 C CA . LEU A 1 289 ? -2.645 2.235 -6.898 1.00 97.62 289 LEU A CA 1
ATOM 2336 C C . LEU A 1 289 ? -3.422 3.520 -6.618 1.00 97.62 289 LEU A C 1
ATOM 2338 O O . LEU A 1 289 ? -4.104 3.606 -5.602 1.00 97.62 289 LEU A O 1
ATOM 2342 N N . TYR A 1 290 ? -3.373 4.491 -7.536 1.00 97.38 290 TYR A N 1
ATOM 2343 C CA . TYR A 1 290 ? -4.182 5.704 -7.423 1.00 97.38 290 TYR A CA 1
ATOM 2344 C C . TYR A 1 290 ? -5.681 5.389 -7.391 1.00 97.38 290 TYR A C 1
ATOM 2346 O O . TYR A 1 290 ? -6.401 5.904 -6.537 1.00 97.38 290 TYR A O 1
ATOM 2354 N N . ARG A 1 291 ? -6.155 4.524 -8.296 1.00 96.44 291 ARG A N 1
ATOM 2355 C CA . ARG A 1 291 ? -7.569 4.133 -8.364 1.00 96.44 291 ARG A CA 1
ATOM 2356 C C . ARG A 1 291 ? -8.012 3.380 -7.111 1.00 96.44 291 ARG A C 1
ATOM 2358 O O . ARG A 1 291 ? -9.061 3.705 -6.576 1.00 96.44 291 ARG A O 1
ATOM 2365 N N . ILE A 1 292 ? -7.195 2.467 -6.584 1.00 97.56 292 ILE A N 1
ATOM 2366 C CA . ILE A 1 292 ? -7.485 1.774 -5.314 1.00 97.56 292 ILE A CA 1
ATOM 2367 C C . ILE A 1 292 ? -7.557 2.770 -4.142 1.00 97.56 292 ILE A C 1
ATOM 2369 O O . ILE A 1 292 ? -8.495 2.729 -3.348 1.00 97.56 292 ILE A O 1
ATOM 2373 N N . GLY A 1 293 ? -6.611 3.710 -4.055 1.00 96.94 293 GLY A N 1
ATOM 2374 C CA . GLY A 1 293 ? -6.597 4.720 -2.992 1.00 96.94 293 GLY A CA 1
ATOM 2375 C C . GLY A 1 293 ? -7.758 5.718 -3.076 1.00 96.94 293 GLY A C 1
ATOM 2376 O O . GLY A 1 293 ? -8.194 6.257 -2.065 1.00 96.94 293 GLY A O 1
ATOM 2377 N N . THR A 1 294 ? -8.312 5.964 -4.264 1.00 96.56 294 THR A N 1
ATOM 2378 C CA . THR A 1 294 ? -9.334 7.010 -4.460 1.00 96.56 294 THR A CA 1
ATOM 2379 C C . THR A 1 294 ? -10.754 6.505 -4.649 1.00 96.56 294 THR A C 1
ATOM 2381 O O . THR A 1 294 ? -11.693 7.236 -4.332 1.00 96.56 294 THR A O 1
ATOM 2384 N N . ASP A 1 295 ? -10.941 5.271 -5.106 1.00 95.56 295 ASP A N 1
ATOM 2385 C CA . ASP A 1 295 ? -12.267 4.709 -5.305 1.00 95.56 295 ASP A CA 1
ATOM 2386 C C . ASP A 1 295 ? -12.891 4.298 -3.966 1.00 95.56 295 ASP A C 1
ATOM 2388 O O . ASP A 1 295 ? -12.435 3.385 -3.275 1.00 95.56 295 ASP A O 1
ATOM 2392 N N . ARG A 1 296 ? -13.951 5.013 -3.591 1.00 95.38 296 ARG A N 1
ATOM 2393 C CA . ARG A 1 296 ? -14.839 4.695 -2.466 1.00 95.38 296 ARG A CA 1
ATOM 2394 C C . ARG A 1 296 ? -16.291 4.604 -2.946 1.00 95.38 296 ARG A C 1
ATOM 2396 O O . ARG A 1 296 ? -17.213 5.020 -2.253 1.00 95.38 296 ARG A O 1
ATOM 2403 N N . SER A 1 297 ? -16.500 4.166 -4.189 1.00 94.75 297 SER A N 1
ATOM 2404 C CA . SER A 1 297 ? -17.834 4.014 -4.783 1.00 94.75 297 SER A CA 1
ATOM 2405 C C . SER A 1 297 ? -18.612 2.836 -4.205 1.00 94.75 297 SER A C 1
ATOM 2407 O O . SER A 1 297 ? -19.837 2.890 -4.183 1.00 94.75 297 SER A O 1
ATOM 2409 N N . GLN A 1 298 ? -17.908 1.809 -3.726 1.00 95.56 298 GLN A 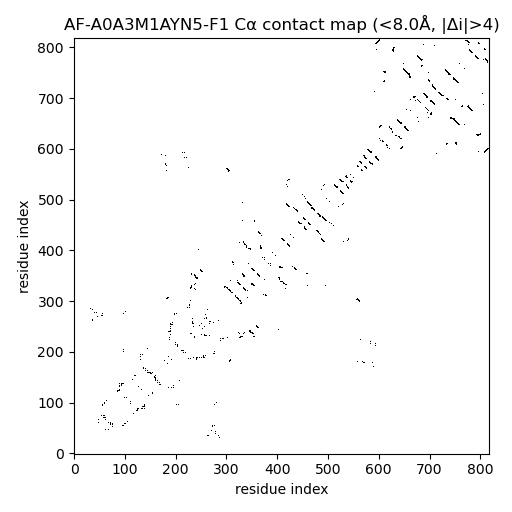N 1
ATOM 2410 C CA . GLN A 1 298 ? -18.474 0.634 -3.074 1.00 95.56 298 GLN A CA 1
ATOM 2411 C C . GLN A 1 298 ? -17.791 0.417 -1.720 1.00 95.56 298 GLN A C 1
ATOM 2413 O O . GLN A 1 298 ? -16.561 0.534 -1.646 1.00 95.56 298 GLN A O 1
ATOM 2418 N N . PRO A 1 299 ? -18.550 0.101 -0.657 1.00 97.38 299 PRO A N 1
ATOM 2419 C CA . PRO A 1 299 ? -17.956 -0.289 0.608 1.00 97.38 299 PRO A CA 1
ATOM 2420 C C . PRO A 1 299 ? -17.260 -1.647 0.479 1.00 97.38 299 PRO A C 1
ATOM 2422 O O . PRO A 1 299 ? -17.656 -2.493 -0.328 1.00 97.38 299 PRO A O 1
ATOM 2425 N N . TYR A 1 300 ? -16.229 -1.878 1.285 1.00 98.25 300 TYR A N 1
ATOM 2426 C CA . TYR A 1 300 ? -15.510 -3.147 1.278 1.00 98.25 300 TYR A CA 1
ATOM 2427 C C . TYR A 1 300 ? -14.977 -3.540 2.648 1.00 98.25 300 TYR A C 1
ATOM 2429 O O . TYR A 1 300 ? -14.689 -2.702 3.499 1.00 98.25 300 TYR A O 1
ATOM 2437 N N . VAL A 1 301 ? -14.816 -4.851 2.825 1.00 98.44 301 VAL A N 1
ATOM 2438 C CA . VAL A 1 301 ? -14.062 -5.438 3.932 1.00 98.44 301 VAL A CA 1
ATOM 2439 C C . VAL A 1 301 ? -12.636 -5.706 3.466 1.00 98.44 301 VAL A C 1
ATOM 2441 O O . VAL A 1 301 ? -12.422 -6.248 2.376 1.00 98.44 301 VAL A O 1
ATOM 2444 N N . HIS A 1 302 ? -11.676 -5.362 4.315 1.00 98.25 302 HIS A N 1
ATOM 2445 C CA . HIS A 1 302 ? -10.283 -5.736 4.172 1.00 98.25 302 HIS A CA 1
ATOM 2446 C C . HIS A 1 302 ? -9.785 -6.405 5.453 1.00 98.25 302 HIS A C 1
ATOM 2448 O O . HIS A 1 302 ? -10.046 -5.931 6.553 1.00 98.25 302 HIS A O 1
ATOM 2454 N N . THR A 1 303 ? -9.097 -7.534 5.319 1.00 98.06 303 THR A N 1
ATOM 2455 C CA . THR A 1 303 ? -8.485 -8.247 6.443 1.00 98.06 303 THR A CA 1
ATOM 2456 C C . THR A 1 303 ? -7.016 -8.477 6.173 1.00 98.06 303 THR A C 1
ATOM 2458 O O . THR A 1 303 ? -6.639 -8.848 5.056 1.00 98.06 303 THR A O 1
ATOM 2461 N N . GLU A 1 304 ? -6.207 -8.336 7.213 1.00 96.94 304 GLU A N 1
ATOM 2462 C CA . GLU A 1 304 ? -4.757 -8.431 7.112 1.00 96.94 304 GLU A CA 1
ATOM 2463 C C . GLU A 1 304 ? -4.191 -9.205 8.292 1.00 96.94 304 GLU A C 1
ATOM 2465 O O . GLU A 1 304 ? -4.678 -9.099 9.422 1.00 96.94 304 GLU A O 1
ATOM 2470 N N . THR A 1 305 ? -3.114 -9.940 8.031 1.00 97.62 305 THR A N 1
ATOM 2471 C CA . THR A 1 305 ? -2.274 -10.504 9.085 1.00 97.62 305 THR A CA 1
ATOM 2472 C C . THR A 1 305 ? -0.960 -9.742 9.104 1.00 97.62 305 THR A C 1
ATOM 2474 O O . THR A 1 305 ? -0.169 -9.823 8.169 1.00 97.62 305 THR A O 1
ATOM 2477 N N . LYS A 1 306 ? -0.703 -8.993 10.171 1.00 96.19 306 LYS A N 1
ATOM 2478 C CA . LYS A 1 306 ? 0.594 -8.360 10.428 1.00 96.19 306 LYS A CA 1
ATOM 2479 C C . LYS A 1 306 ? 1.363 -9.179 11.464 1.00 96.19 306 LYS A C 1
ATOM 2481 O O . LYS A 1 306 ? 0.919 -10.245 11.898 1.00 96.19 306 LYS A O 1
ATOM 2486 N N . ARG A 1 307 ? 2.500 -8.660 11.919 1.00 94.69 307 ARG A N 1
ATOM 2487 C CA . ARG A 1 307 ? 3.224 -9.219 13.063 1.00 94.69 307 ARG A CA 1
ATOM 2488 C C . ARG A 1 307 ? 3.572 -8.142 14.067 1.00 94.69 307 ARG A C 1
ATOM 2490 O O . ARG A 1 307 ? 3.676 -6.965 13.739 1.00 94.69 307 ARG A O 1
ATOM 2497 N N . VAL A 1 308 ? 3.859 -8.571 15.283 1.00 91.94 308 VAL A N 1
ATOM 2498 C CA . VAL A 1 308 ? 4.508 -7.708 16.267 1.00 91.94 308 VAL A CA 1
ATOM 2499 C C . VAL A 1 308 ? 6.024 -7.642 16.046 1.00 91.94 308 VAL A C 1
ATOM 2501 O O . VAL A 1 308 ? 6.633 -8.459 15.335 1.00 91.94 308 VAL A O 1
ATOM 2504 N N . ARG A 1 309 ? 6.662 -6.671 16.704 1.00 88.69 309 ARG A N 1
ATOM 2505 C CA . ARG A 1 309 ? 8.124 -6.617 16.866 1.00 88.69 309 ARG A CA 1
ATOM 2506 C C . ARG A 1 309 ? 8.655 -7.874 17.567 1.00 88.69 309 ARG A C 1
ATOM 2508 O O . ARG A 1 309 ? 7.891 -8.675 18.087 1.00 88.69 309 ARG A O 1
ATOM 2515 N N . ASN A 1 310 ? 9.974 -8.067 17.571 1.00 90.50 310 ASN A N 1
ATOM 2516 C CA . ASN A 1 310 ? 10.567 -9.219 18.254 1.00 90.50 310 ASN A CA 1
ATOM 2517 C C . ASN A 1 310 ? 10.176 -9.217 19.736 1.00 90.50 310 ASN A C 1
ATOM 2519 O O . ASN A 1 310 ? 10.557 -8.307 20.466 1.00 90.50 310 ASN A O 1
ATOM 2523 N N . VAL A 1 311 ? 9.458 -10.252 20.158 1.00 91.81 311 VAL A N 1
ATOM 2524 C CA . VAL A 1 311 ? 9.194 -10.535 21.563 1.00 91.81 311 VAL A CA 1
ATOM 2525 C C . VAL A 1 311 ? 10.451 -11.166 22.159 1.00 91.81 311 VAL A C 1
ATOM 2527 O O . VAL A 1 311 ? 10.920 -12.204 21.691 1.00 91.81 311 VAL A O 1
ATOM 2530 N N . ILE A 1 312 ? 11.022 -10.500 23.159 1.00 91.81 312 ILE A N 1
ATOM 2531 C CA . ILE A 1 312 ? 12.292 -10.844 23.812 1.00 91.81 312 ILE A CA 1
ATOM 2532 C C . ILE A 1 312 ? 12.039 -11.609 25.118 1.00 91.81 312 ILE A C 1
ATOM 2534 O O . ILE A 1 312 ? 12.813 -12.494 25.480 1.00 91.81 312 ILE A O 1
ATOM 2538 N N . ARG A 1 313 ? 10.953 -11.280 25.831 1.00 91.69 313 ARG A N 1
ATOM 2539 C CA . ARG A 1 313 ? 10.548 -11.908 27.101 1.00 91.69 313 ARG A CA 1
ATOM 2540 C C . ARG A 1 313 ? 9.035 -12.123 27.123 1.00 91.69 313 ARG A C 1
ATOM 2542 O O . ARG A 1 313 ? 8.313 -11.510 26.349 1.00 91.69 313 ARG A O 1
ATOM 2549 N N . PHE A 1 314 ? 8.556 -12.970 28.033 1.00 91.12 314 PHE A N 1
ATOM 2550 C CA . PHE A 1 314 ? 7.125 -13.162 28.338 1.00 91.12 314 PHE A CA 1
ATOM 2551 C C . PHE A 1 314 ? 6.220 -13.608 27.175 1.00 91.12 314 PHE A C 1
ATOM 2553 O O . PHE A 1 314 ? 5.000 -13.471 27.270 1.00 91.12 314 PHE A O 1
ATOM 2560 N N . GLY A 1 315 ? 6.790 -14.173 26.111 1.00 88.38 315 GLY A N 1
ATOM 2561 C CA . GLY A 1 315 ? 6.037 -14.766 25.011 1.00 88.38 315 GLY A CA 1
ATOM 2562 C C . GLY A 1 315 ? 6.738 -15.990 24.432 1.00 88.38 315 GLY A C 1
ATOM 2563 O O . GLY A 1 315 ? 7.953 -16.133 24.533 1.00 88.38 315 GLY A O 1
ATOM 2564 N N . GLU A 1 316 ? 5.948 -16.879 23.833 1.00 89.81 316 GLU A N 1
ATOM 2565 C CA . GLU A 1 316 ? 6.428 -18.144 23.255 1.00 89.81 316 GLU A CA 1
ATOM 2566 C C . GLU A 1 316 ? 6.847 -18.003 21.786 1.00 89.81 316 GLU A C 1
ATOM 2568 O O . GLU A 1 316 ? 7.685 -18.751 21.287 1.00 89.81 316 GLU A O 1
ATOM 2573 N N . LYS A 1 317 ? 6.255 -17.036 21.075 1.00 92.19 317 LYS A N 1
ATOM 2574 C CA . LYS A 1 317 ? 6.529 -16.755 19.663 1.00 92.19 317 LYS A CA 1
ATOM 2575 C C . LYS A 1 317 ? 7.345 -15.475 19.550 1.00 92.19 317 LYS A C 1
ATOM 2577 O O . LYS A 1 317 ? 7.019 -14.479 20.184 1.00 92.19 317 LYS A O 1
ATOM 2582 N N . ARG A 1 318 ? 8.354 -15.478 18.675 1.00 92.44 318 ARG A N 1
ATOM 2583 C CA . ARG A 1 318 ? 9.186 -14.295 18.399 1.00 92.44 318 ARG A CA 1
ATOM 2584 C C . ARG A 1 318 ? 8.392 -13.152 17.761 1.00 92.44 318 ARG A C 1
ATOM 2586 O O . ARG A 1 318 ? 8.592 -12.003 18.124 1.00 92.44 318 ARG A O 1
ATOM 2593 N N . ASN A 1 319 ? 7.520 -13.465 16.805 1.00 93.94 319 ASN A N 1
ATOM 2594 C CA . ASN A 1 319 ? 6.688 -12.497 16.089 1.00 93.94 319 ASN A CA 1
ATOM 2595 C C . ASN A 1 319 ? 5.254 -13.048 15.986 1.00 93.94 319 ASN A C 1
ATOM 2597 O O . ASN A 1 319 ? 4.891 -13.577 14.935 1.00 93.94 319 ASN A O 1
ATOM 2601 N N . PRO A 1 320 ? 4.458 -13.042 17.074 1.00 93.81 320 PRO A N 1
ATOM 2602 C CA . PRO A 1 320 ? 3.063 -13.455 16.994 1.00 93.81 320 PRO A CA 1
ATOM 2603 C C . PRO A 1 320 ? 2.276 -12.614 15.969 1.00 93.81 320 PRO A C 1
ATOM 2605 O O . PRO A 1 320 ? 2.612 -11.443 15.744 1.00 93.81 320 PRO A O 1
ATOM 2608 N N . PRO A 1 321 ? 1.257 -13.219 15.330 1.00 95.69 321 PRO A N 1
ATOM 2609 C CA . PRO A 1 321 ? 0.447 -12.550 14.324 1.00 95.69 321 PRO A CA 1
ATOM 2610 C C . PRO A 1 321 ? -0.467 -11.496 14.954 1.00 95.69 321 PRO A C 1
ATOM 2612 O O . PRO A 1 321 ? -0.902 -11.633 16.098 1.00 95.69 321 PRO A O 1
ATOM 2615 N N . VAL A 1 322 ? -0.781 -10.470 14.171 1.00 96.19 322 VAL A N 1
ATOM 2616 C CA . VAL A 1 322 ? -1.784 -9.448 14.475 1.00 96.19 322 VAL A CA 1
ATOM 2617 C C . VAL A 1 322 ? -2.857 -9.529 13.404 1.00 96.19 322 VAL A C 1
ATOM 2619 O O . VAL A 1 322 ? -2.557 -9.338 12.230 1.00 96.19 322 VAL A O 1
ATOM 2622 N N . TYR A 1 323 ? -4.093 -9.806 13.800 1.00 97.25 323 TYR A N 1
ATOM 2623 C CA . TYR A 1 323 ? -5.209 -9.938 12.867 1.00 97.25 323 TYR A CA 1
ATOM 2624 C C . TYR A 1 323 ? -6.019 -8.651 12.845 1.00 97.25 323 TYR A C 1
ATOM 2626 O O . TYR A 1 323 ? -6.601 -8.280 13.867 1.00 97.25 323 TYR A O 1
ATOM 2634 N N . LYS A 1 324 ? -6.042 -7.991 11.688 1.00 97.44 324 LYS A N 1
ATOM 2635 C CA . LYS A 1 324 ? -6.762 -6.741 11.448 1.00 97.44 324 LYS A CA 1
ATOM 2636 C C . LYS A 1 324 ? -7.998 -6.970 10.591 1.00 97.44 324 LYS A C 1
ATOM 2638 O O . LYS A 1 324 ? -7.986 -7.796 9.677 1.00 97.44 324 LYS A O 1
ATOM 2643 N N . TYR A 1 325 ? -9.042 -6.204 10.875 1.00 98.19 325 TYR A N 1
ATOM 2644 C CA . TYR A 1 325 ? -10.277 -6.147 10.108 1.00 98.19 325 TYR A CA 1
ATOM 2645 C C . TYR A 1 325 ? -10.663 -4.682 9.906 1.00 98.19 325 TYR A C 1
ATOM 2647 O O . TYR A 1 325 ? -10.847 -3.960 10.882 1.00 98.19 325 TYR A O 1
ATOM 2655 N N . SER A 1 326 ? -10.835 -4.270 8.657 1.00 98.31 326 SER A N 1
ATOM 2656 C CA . SER A 1 326 ? -11.265 -2.932 8.252 1.00 98.31 326 SER A CA 1
ATOM 2657 C C . SER A 1 326 ? -12.545 -3.043 7.426 1.00 98.31 326 SER A C 1
ATOM 2659 O O . SER A 1 326 ? -12.644 -3.868 6.518 1.00 98.31 326 SER A O 1
ATOM 2661 N N . TYR A 1 327 ? -13.529 -2.196 7.710 1.00 98.69 327 TYR A N 1
ATOM 2662 C CA . TYR A 1 327 ? -14.687 -1.958 6.855 1.00 98.69 327 TYR A CA 1
ATOM 2663 C C . TYR A 1 327 ? -14.644 -0.513 6.379 1.00 98.69 327 TYR A C 1
ATOM 2665 O O . TYR A 1 327 ? -14.844 0.407 7.171 1.00 98.69 327 TYR A O 1
ATOM 2673 N N . MET A 1 328 ? -14.348 -0.327 5.097 1.00 98.44 328 MET A N 1
ATOM 2674 C CA . MET A 1 328 ? -14.146 0.973 4.469 1.00 98.44 328 MET A CA 1
ATOM 2675 C C . MET A 1 328 ? -15.389 1.376 3.680 1.00 98.44 328 MET A C 1
ATOM 2677 O O . MET A 1 328 ? -15.918 0.587 2.896 1.00 98.44 328 MET A O 1
ATOM 2681 N N . THR A 1 329 ? -15.820 2.626 3.834 1.00 98.12 329 THR A N 1
ATOM 2682 C CA . THR A 1 329 ? -16.900 3.241 3.049 1.00 98.12 329 THR A CA 1
ATOM 2683 C C . THR A 1 329 ? -16.443 4.587 2.475 1.00 98.12 329 THR A C 1
ATOM 2685 O O . THR A 1 329 ? -15.279 4.974 2.593 1.00 98.12 329 THR A O 1
ATOM 2688 N N . ARG A 1 330 ? -17.357 5.329 1.839 1.00 96.81 330 ARG A N 1
ATOM 2689 C CA . ARG A 1 330 ? -17.094 6.702 1.387 1.00 96.81 330 ARG A CA 1
ATOM 2690 C C . ARG A 1 330 ? -16.963 7.706 2.534 1.00 96.81 330 ARG A C 1
ATOM 2692 O O . ARG A 1 330 ? -16.199 8.660 2.403 1.00 96.81 330 ARG A O 1
ATOM 2699 N N . HIS A 1 331 ? -17.708 7.509 3.620 1.00 98.00 331 HIS A N 1
ATOM 2700 C CA . HIS A 1 331 ? -17.878 8.519 4.672 1.00 98.00 331 HIS A CA 1
ATOM 2701 C C . HIS A 1 331 ? -17.199 8.139 5.982 1.00 98.00 331 HIS A C 1
ATOM 2703 O O . HIS A 1 331 ? -16.788 9.021 6.730 1.00 98.00 331 HIS A O 1
ATOM 2709 N N . PHE A 1 332 ? -17.014 6.847 6.229 1.00 98.56 332 PHE A N 1
ATOM 2710 C CA . PHE A 1 332 ? -16.334 6.343 7.412 1.00 98.56 332 PHE A CA 1
ATOM 2711 C C . PHE A 1 332 ? -15.599 5.035 7.137 1.00 98.56 332 PHE A C 1
ATOM 2713 O O . PHE A 1 332 ? -15.861 4.339 6.154 1.00 98.56 332 PHE A O 1
ATOM 2720 N N . ALA A 1 333 ? -14.715 4.683 8.053 1.00 98.62 333 ALA A N 1
ATOM 2721 C CA . ALA A 1 333 ? -14.159 3.359 8.194 1.00 98.62 333 ALA A CA 1
ATOM 2722 C C . ALA A 1 333 ? -14.292 2.923 9.654 1.00 98.62 333 ALA A C 1
ATOM 2724 O O . ALA A 1 333 ? -14.048 3.712 10.564 1.00 98.62 333 ALA A O 1
ATOM 2725 N N . LEU A 1 334 ? -14.685 1.673 9.872 1.00 98.81 334 LEU A N 1
ATOM 2726 C CA . LEU A 1 334 ? -14.578 1.018 11.172 1.00 98.81 334 LEU A CA 1
ATOM 2727 C C . LEU A 1 334 ? -13.476 -0.024 11.046 1.00 98.81 334 LEU A C 1
ATOM 2729 O O . LEU A 1 334 ? -13.563 -0.894 10.177 1.00 98.81 334 LEU A O 1
ATOM 2733 N N . GLY A 1 335 ? -12.455 0.044 11.888 1.00 98.44 335 GLY A N 1
ATOM 2734 C CA . GLY A 1 335 ? -11.392 -0.951 11.866 1.00 98.44 335 GLY A CA 1
ATOM 2735 C C . GLY A 1 335 ? -10.937 -1.347 13.255 1.00 98.44 335 GLY A C 1
ATOM 2736 O O . GLY A 1 335 ? -10.947 -0.540 14.183 1.00 98.44 335 GLY A O 1
ATOM 2737 N N . SER A 1 336 ? -10.523 -2.600 13.389 1.00 98.19 336 SER A N 1
ATOM 2738 C CA . SER A 1 336 ? -10.079 -3.195 14.642 1.00 98.19 336 SER A CA 1
ATOM 2739 C C . SER A 1 336 ? -8.973 -4.216 14.421 1.00 98.19 336 SER A C 1
ATOM 2741 O O . SER A 1 336 ? -8.777 -4.755 13.330 1.00 98.19 336 SER A O 1
ATOM 2743 N N . MET A 1 337 ? -8.253 -4.504 15.494 1.00 96.50 337 MET A N 1
ATOM 2744 C CA . MET A 1 337 ? -7.400 -5.673 15.603 1.00 96.50 337 MET A CA 1
ATOM 2745 C C . MET A 1 337 ? -7.708 -6.415 16.892 1.00 96.50 337 MET A C 1
ATOM 2747 O O . MET A 1 337 ? -8.375 -5.878 17.781 1.00 96.50 337 MET A O 1
ATOM 2751 N N . GLN A 1 338 ? -7.203 -7.641 17.015 1.00 89.56 338 GLN A N 1
ATOM 2752 C CA . GLN A 1 338 ? -7.257 -8.332 18.299 1.00 89.56 338 GLN A CA 1
ATOM 2753 C C . GLN A 1 338 ? -6.502 -7.499 19.336 1.00 89.56 338 GLN A C 1
ATOM 2755 O O . GLN A 1 338 ? -5.344 -7.159 19.116 1.00 89.56 338 GLN A O 1
ATOM 2760 N N . GLY A 1 339 ? -7.175 -7.118 20.425 1.00 82.06 339 GLY A N 1
ATOM 2761 C CA . GLY A 1 339 ? -6.532 -6.405 21.527 1.00 82.06 339 GLY A CA 1
ATOM 2762 C C . GLY A 1 339 ? -5.426 -7.243 22.182 1.00 82.06 339 GLY A C 1
ATOM 2763 O O . GLY A 1 339 ? -5.048 -8.315 21.703 1.00 82.06 339 GLY A O 1
ATOM 2764 N N . GLY A 1 340 ? -4.870 -6.756 23.285 1.00 90.25 340 GLY A N 1
ATOM 2765 C CA . GLY A 1 340 ? -3.720 -7.383 23.928 1.00 90.25 340 GLY A CA 1
ATOM 2766 C C . GLY A 1 340 ? -2.436 -6.571 23.788 1.00 90.25 340 GLY A C 1
ATOM 2767 O O . GLY A 1 340 ? -2.427 -5.424 23.337 1.00 90.25 340 GLY A O 1
ATOM 2768 N N . ILE A 1 341 ? -1.323 -7.186 24.189 1.00 91.94 341 ILE A N 1
ATOM 2769 C CA . ILE A 1 341 ? 0.001 -6.564 24.137 1.00 91.94 341 ILE A CA 1
ATOM 2770 C C . ILE A 1 341 ? 0.643 -6.869 22.780 1.00 91.94 341 ILE A C 1
ATOM 2772 O O . ILE A 1 341 ? 1.331 -7.880 22.626 1.00 91.94 341 ILE A O 1
ATOM 2776 N N . LEU A 1 342 ? 0.404 -6.002 21.793 1.00 91.62 342 LEU A N 1
ATOM 2777 C CA . LEU A 1 342 ? 0.961 -6.157 20.447 1.00 91.62 342 LEU A CA 1
ATOM 2778 C C . LEU A 1 342 ? 2.073 -5.147 20.167 1.00 91.62 342 LEU A C 1
ATOM 2780 O O . LEU A 1 342 ? 3.109 -5.502 19.606 1.00 91.62 342 LEU A O 1
ATOM 2784 N N . GLN A 1 343 ? 1.861 -3.887 20.551 1.00 90.69 343 GLN A N 1
ATOM 2785 C CA . GLN A 1 343 ? 2.798 -2.785 20.324 1.00 90.69 343 GLN A CA 1
ATOM 2786 C C . GLN A 1 343 ? 2.884 -1.916 21.579 1.00 90.69 343 GLN A C 1
ATOM 2788 O O . GLN A 1 343 ? 1.965 -1.152 21.861 1.00 90.69 343 GLN A O 1
ATOM 2793 N N . PRO A 1 344 ? 3.969 -1.996 22.359 1.00 88.31 344 PRO A N 1
ATOM 2794 C CA . PRO A 1 344 ? 4.025 -1.312 23.641 1.00 88.31 344 PRO A CA 1
ATOM 2795 C C . PRO A 1 344 ? 3.989 0.203 23.423 1.00 88.31 344 PRO A C 1
ATOM 2797 O O . PRO A 1 344 ? 4.475 0.710 22.405 1.00 88.31 344 PRO A O 1
ATOM 2800 N N . ILE A 1 345 ? 3.459 0.930 24.410 1.00 89.25 345 ILE A N 1
ATOM 2801 C CA . ILE A 1 345 ? 3.405 2.404 24.479 1.00 89.25 345 ILE A CA 1
ATOM 2802 C C . ILE A 1 345 ? 2.427 3.052 23.484 1.00 89.25 345 ILE A C 1
ATOM 2804 O O . ILE A 1 345 ? 1.700 3.961 23.873 1.00 89.25 345 ILE A O 1
ATOM 2808 N N . GLN A 1 346 ? 2.419 2.626 22.221 1.00 92.81 346 GLN A N 1
ATOM 2809 C CA . GLN A 1 346 ? 1.843 3.362 21.088 1.00 92.81 346 GLN A CA 1
ATOM 2810 C C . GLN A 1 346 ? 0.882 2.512 20.248 1.00 92.81 346 GLN A C 1
ATOM 2812 O O . GLN A 1 346 ? 0.926 2.552 19.022 1.00 92.81 346 GLN A O 1
ATOM 2817 N N . GLN A 1 347 ? 0.060 1.694 20.894 1.00 94.81 347 GLN A N 1
ATOM 2818 C CA . GLN A 1 347 ? -0.948 0.871 20.228 1.00 94.81 347 GLN A CA 1
ATOM 2819 C C . GLN A 1 347 ? -2.300 1.578 20.167 1.00 94.81 347 GLN A C 1
ATOM 2821 O O . GLN A 1 347 ? -2.702 2.214 21.141 1.00 94.81 347 GLN A O 1
ATOM 2826 N N . HIS A 1 348 ? -3.004 1.393 19.050 1.00 97.38 348 HIS A N 1
ATOM 2827 C CA . HIS A 1 348 ? -4.396 1.787 18.878 1.00 97.38 348 HIS A CA 1
ATOM 2828 C C . HIS A 1 348 ? -5.210 0.599 18.355 1.00 97.38 348 HIS A C 1
ATOM 2830 O O . HIS A 1 348 ? -4.976 0.119 17.245 1.00 97.38 348 HIS A O 1
ATOM 2836 N N . THR A 1 349 ? -6.100 0.057 19.190 1.00 97.69 349 THR A N 1
ATOM 2837 C CA . THR A 1 349 ? -6.737 -1.251 18.953 1.00 97.69 349 THR A CA 1
ATOM 2838 C C . THR A 1 349 ? -7.916 -1.187 17.984 1.00 97.69 349 THR A C 1
ATOM 2840 O O . THR A 1 349 ? -8.155 -2.156 17.263 1.00 97.69 349 THR A O 1
ATOM 2843 N N . TRP A 1 350 ? -8.670 -0.089 17.968 1.00 98.50 350 TRP A N 1
ATOM 2844 C CA . TRP A 1 350 ? -9.813 0.096 17.078 1.00 98.50 350 TRP A CA 1
ATOM 2845 C C . TRP A 1 350 ? -10.260 1.561 17.060 1.00 98.50 350 TRP A C 1
ATOM 2847 O O . TRP A 1 350 ? -10.044 2.281 18.032 1.00 98.50 350 TRP A O 1
ATOM 2857 N N . ASP A 1 351 ? -10.933 1.979 15.990 1.00 98.69 351 ASP A N 1
ATOM 2858 C CA . ASP A 1 351 ? -11.753 3.193 15.976 1.00 98.69 351 ASP A CA 1
ATOM 2859 C C . ASP A 1 351 ? -12.804 3.167 14.865 1.00 98.69 351 ASP A C 1
ATOM 2861 O O . ASP A 1 351 ? -12.743 2.369 13.923 1.00 98.69 351 ASP A O 1
ATOM 2865 N N . VAL A 1 352 ? -13.761 4.086 14.991 1.00 98.75 352 VAL A N 1
ATOM 2866 C CA . VAL A 1 352 ? -14.486 4.655 13.857 1.00 98.75 352 VAL A CA 1
ATOM 2867 C C . VAL A 1 352 ? -13.721 5.888 13.394 1.00 98.75 352 VAL A C 1
ATOM 2869 O O . VAL A 1 352 ? -13.705 6.878 14.120 1.00 98.75 352 VAL A O 1
ATOM 2872 N N . THR A 1 353 ? -13.149 5.863 12.194 1.00 98.38 353 THR A N 1
ATOM 2873 C CA . THR A 1 353 ? -12.581 7.041 11.524 1.00 98.38 353 THR A CA 1
ATOM 2874 C C . THR A 1 353 ? -13.585 7.583 10.507 1.00 98.38 353 THR A C 1
ATOM 2876 O O . THR A 1 353 ? -14.139 6.810 9.731 1.00 98.38 353 THR A O 1
ATOM 2879 N N . PHE A 1 354 ? -13.826 8.894 10.449 1.00 97.75 354 PHE A N 1
ATOM 2880 C CA . PHE A 1 354 ? -14.844 9.468 9.555 1.00 97.75 354 PHE A CA 1
ATOM 2881 C C . PHE A 1 354 ? -14.422 10.754 8.843 1.00 97.75 354 PHE A C 1
ATOM 2883 O O . PHE A 1 354 ? -13.555 11.507 9.280 1.00 97.75 354 PHE A O 1
ATOM 2890 N N . VAL A 1 355 ? -15.064 11.003 7.704 1.00 96.75 355 VAL A N 1
ATOM 2891 C CA . VAL A 1 355 ? -14.900 12.210 6.897 1.00 96.75 355 VAL A CA 1
ATOM 2892 C C . VAL A 1 355 ? -15.647 13.368 7.551 1.00 96.75 355 VAL A C 1
ATOM 2894 O O . VAL A 1 355 ? -16.853 13.317 7.764 1.00 96.75 355 VAL A O 1
ATOM 2897 N N . THR A 1 356 ? -14.917 14.438 7.828 1.00 94.94 356 THR A N 1
ATOM 2898 C CA . THR A 1 356 ? -15.414 15.704 8.384 1.00 94.94 356 THR A CA 1
ATOM 2899 C C . THR A 1 356 ? -14.475 16.823 7.935 1.00 94.94 356 THR A C 1
ATOM 2901 O O . THR A 1 356 ? -13.414 16.522 7.393 1.00 94.94 356 THR A O 1
ATOM 2904 N N . ASP A 1 357 ? -14.793 18.095 8.165 1.00 92.00 357 ASP A N 1
ATOM 2905 C CA . ASP A 1 357 ? -13.838 19.206 8.021 1.00 92.00 357 ASP A CA 1
ATOM 2906 C C . ASP A 1 357 ? -12.976 19.393 9.282 1.00 92.00 357 ASP A C 1
ATOM 2908 O O . ASP A 1 357 ? -11.845 19.880 9.201 1.00 92.00 357 ASP A O 1
ATOM 2912 N N . SER A 1 358 ? -13.447 18.900 10.430 1.00 92.50 358 SER A N 1
ATOM 2913 C CA . SER A 1 358 ? -12.730 18.948 11.708 1.00 92.50 358 SER A CA 1
ATOM 2914 C C . SER A 1 358 ? -11.407 18.167 11.680 1.00 92.50 358 SER A C 1
ATOM 2916 O O . SER A 1 358 ? -11.299 17.161 10.968 1.00 92.50 358 SER A O 1
ATOM 2918 N N . PRO A 1 359 ? -10.369 18.576 12.440 1.00 92.00 359 PRO A N 1
ATOM 2919 C CA . PRO A 1 359 ? -9.238 17.698 12.715 1.00 92.00 359 PRO A CA 1
ATOM 2920 C C . PRO A 1 359 ? -9.631 16.468 13.547 1.00 92.00 359 PRO A C 1
ATOM 2922 O O . PRO A 1 359 ? -8.955 15.453 13.411 1.00 92.00 359 PRO A O 1
ATOM 2925 N N . TYR A 1 360 ? -10.688 16.542 14.365 1.00 95.75 360 TYR A N 1
ATOM 2926 C CA . TYR A 1 360 ? -11.166 15.453 15.216 1.00 95.75 360 TYR A CA 1
ATOM 2927 C C . TYR A 1 360 ? -12.075 14.515 14.424 1.00 95.75 360 TYR A C 1
ATOM 2929 O O . TYR A 1 360 ? -13.209 14.855 14.095 1.00 95.75 360 TYR A O 1
ATOM 2937 N N . ALA A 1 361 ? -11.555 13.340 14.086 1.00 96.31 361 ALA A N 1
ATOM 2938 C CA . ALA A 1 361 ? -12.165 12.465 13.086 1.00 96.31 361 ALA A CA 1
ATOM 2939 C C . ALA A 1 361 ? -12.257 11.001 13.536 1.00 96.31 361 ALA A C 1
ATOM 2941 O O . ALA A 1 361 ? -12.364 10.117 12.689 1.00 96.31 361 ALA A O 1
ATOM 2942 N N . SER A 1 362 ? -12.188 10.745 14.847 1.00 97.12 362 SER A N 1
ATOM 2943 C CA . SER A 1 362 ? -12.243 9.397 15.411 1.00 97.12 362 SER A CA 1
ATOM 2944 C C . SER A 1 362 ? -13.125 9.290 16.663 1.00 97.12 362 SER A C 1
ATOM 2946 O O . SER A 1 362 ? -13.234 10.236 17.446 1.00 97.12 362 SER A O 1
ATOM 2948 N N . ILE A 1 363 ? -13.755 8.124 16.850 1.00 98.62 363 ILE A N 1
ATOM 2949 C CA . ILE A 1 363 ? -14.406 7.680 18.099 1.00 98.62 363 ILE A CA 1
ATOM 2950 C C . ILE A 1 363 ? -13.916 6.266 18.418 1.00 98.62 363 ILE A C 1
ATOM 2952 O O . ILE A 1 363 ? -13.935 5.393 17.552 1.00 98.62 363 ILE A O 1
ATOM 2956 N N . PHE A 1 364 ? -13.496 6.038 19.660 1.00 98.69 364 PHE A N 1
ATOM 2957 C CA . PHE A 1 364 ? -12.967 4.756 20.134 1.00 98.69 364 PHE A CA 1
ATOM 2958 C C . PHE A 1 364 ? -13.050 4.653 21.659 1.00 98.69 364 PHE A C 1
ATOM 2960 O O . PHE A 1 364 ? -13.300 5.652 22.339 1.00 98.69 364 PHE A O 1
ATOM 2967 N N . SER A 1 365 ? -12.783 3.462 22.196 1.00 98.31 365 SER A N 1
ATOM 2968 C CA . SER A 1 365 ? -12.544 3.229 23.621 1.00 98.31 365 SER A CA 1
ATOM 2969 C C . SER A 1 365 ? -11.220 2.522 23.864 1.00 98.31 365 SER A C 1
ATOM 2971 O O . SER A 1 365 ? -10.704 1.840 22.983 1.00 98.31 365 SER A O 1
ATOM 2973 N N . VAL A 1 366 ? -10.677 2.679 25.067 1.00 97.56 366 VAL A N 1
ATOM 2974 C CA . VAL A 1 366 ? -9.398 2.111 25.476 1.00 97.56 366 VAL A CA 1
ATOM 2975 C C . VAL A 1 366 ? -9.368 1.858 26.983 1.00 97.56 366 VAL A C 1
ATOM 2977 O O . VAL A 1 366 ? -9.937 2.614 27.770 1.00 97.56 366 VAL A O 1
ATOM 2980 N N . HIS A 1 367 ? -8.652 0.815 27.404 1.00 97.56 367 HIS A N 1
ATOM 2981 C CA . HIS A 1 367 ? -8.161 0.709 28.778 1.00 97.56 367 HIS A CA 1
ATOM 2982 C C . HIS A 1 367 ? -6.725 1.260 28.822 1.00 97.56 367 HIS A C 1
ATOM 2984 O O . HIS A 1 367 ? -5.820 0.607 28.283 1.00 97.56 367 HIS A O 1
ATOM 2990 N N . PRO A 1 368 ? -6.475 2.428 29.445 1.00 95.69 368 PRO A N 1
ATOM 2991 C CA . PRO A 1 368 ? -5.120 2.935 29.613 1.00 95.69 368 PRO A CA 1
ATOM 2992 C C . PRO A 1 368 ? -4.306 1.923 30.422 1.00 95.69 368 PRO A C 1
ATOM 2994 O O . PRO A 1 368 ? -4.606 1.639 31.573 1.00 95.69 368 PRO A O 1
ATOM 2997 N N . PHE A 1 369 ? -3.260 1.355 29.824 1.00 94.06 369 PHE A N 1
ATOM 2998 C CA . PHE A 1 369 ? -2.470 0.296 30.454 1.00 94.06 369 PHE A CA 1
ATOM 2999 C C . PHE A 1 369 ? -0.999 0.677 30.543 1.00 94.06 369 PHE A C 1
ATOM 3001 O O . PHE A 1 369 ? -0.418 1.114 29.554 1.00 94.06 369 PHE A O 1
ATOM 3008 N N . MET A 1 370 ? -0.382 0.472 31.704 1.00 90.69 370 MET A N 1
ATOM 3009 C CA . MET A 1 370 ? 1.071 0.509 31.866 1.00 90.69 370 MET A CA 1
ATOM 3010 C C . MET A 1 370 ? 1.526 -0.695 32.688 1.00 90.69 370 MET A C 1
ATOM 3012 O O . MET A 1 370 ? 0.882 -1.050 33.679 1.00 90.69 370 MET A O 1
ATOM 3016 N N . GLY A 1 371 ? 2.652 -1.295 32.313 1.00 88.81 371 GLY A N 1
ATOM 3017 C CA . GLY A 1 371 ? 3.256 -2.369 33.084 1.00 88.81 371 GLY A CA 1
ATOM 3018 C C . GLY A 1 371 ? 4.736 -2.567 32.780 1.00 88.81 371 GLY A C 1
ATOM 3019 O O . GLY A 1 371 ? 5.314 -1.950 31.892 1.00 88.81 371 GLY A O 1
ATOM 3020 N N . GLU A 1 372 ? 5.376 -3.435 33.557 1.00 88.31 372 GLU A N 1
ATOM 3021 C CA . GLU A 1 372 ? 6.713 -3.937 33.217 1.00 88.31 372 GLU A CA 1
ATOM 3022 C C . GLU A 1 372 ? 6.629 -5.045 32.165 1.00 88.31 372 GLU A C 1
ATOM 3024 O O . GLU A 1 372 ? 7.566 -5.251 31.403 1.00 88.31 372 GLU A O 1
ATOM 3029 N N . LYS A 1 373 ? 5.499 -5.763 32.108 1.00 87.38 373 LYS A N 1
ATOM 3030 C CA . LYS A 1 373 ? 5.311 -6.890 31.192 1.00 87.38 373 LYS A CA 1
ATOM 3031 C C . LYS A 1 373 ? 5.293 -6.441 29.732 1.00 87.38 373 LYS A C 1
ATOM 3033 O O . LYS A 1 373 ? 5.991 -7.045 28.926 1.00 87.38 373 LYS A O 1
ATOM 3038 N N . ASP A 1 374 ? 4.520 -5.411 29.385 1.00 89.00 374 ASP A N 1
ATOM 3039 C CA . ASP A 1 374 ? 4.456 -4.912 28.007 1.00 89.00 374 ASP A CA 1
ATOM 3040 C C . ASP A 1 374 ? 5.773 -4.281 27.571 1.00 89.00 374 ASP A C 1
ATOM 3042 O O . ASP A 1 374 ? 6.222 -4.546 26.462 1.00 89.00 374 ASP A O 1
ATOM 3046 N N . LEU A 1 375 ? 6.453 -3.538 28.445 1.00 91.25 375 LEU A N 1
ATOM 3047 C CA . LEU A 1 375 ? 7.789 -3.037 28.129 1.00 91.25 375 LEU A CA 1
ATOM 3048 C C . LEU A 1 375 ? 8.806 -4.178 27.989 1.00 91.25 375 LEU A C 1
ATOM 3050 O O . LEU A 1 375 ? 9.477 -4.295 26.966 1.00 91.25 375 LEU A O 1
ATOM 3054 N N . GLY A 1 376 ? 8.885 -5.074 28.973 1.00 90.62 376 GLY A N 1
ATOM 3055 C CA . GLY A 1 376 ? 9.857 -6.166 29.006 1.00 90.62 376 GLY A CA 1
ATOM 3056 C C . GLY A 1 376 ? 9.716 -7.163 27.853 1.00 90.62 376 GLY A C 1
ATOM 3057 O O . GLY A 1 376 ? 10.701 -7.822 27.507 1.00 90.62 376 GLY A O 1
ATOM 3058 N N . MET A 1 377 ? 8.533 -7.239 27.227 1.00 91.38 377 MET A N 1
ATOM 3059 C CA . MET A 1 377 ? 8.313 -8.001 25.997 1.00 91.38 377 MET A CA 1
ATOM 3060 C C . MET A 1 377 ? 9.144 -7.486 24.816 1.00 91.38 377 MET A C 1
ATOM 3062 O O . MET A 1 377 ? 9.549 -8.308 24.002 1.00 91.38 377 MET A O 1
ATOM 3066 N N . PHE A 1 378 ? 9.432 -6.186 24.707 1.00 89.56 378 PHE A N 1
ATOM 3067 C CA . PHE A 1 378 ? 10.028 -5.605 23.489 1.00 89.56 378 PHE A CA 1
ATOM 3068 C C . PHE A 1 378 ? 11.289 -4.769 23.718 1.00 89.56 378 PHE A C 1
ATOM 3070 O O . PHE A 1 378 ? 12.032 -4.538 22.766 1.00 89.56 378 PHE A O 1
ATOM 3077 N N . PHE A 1 379 ? 11.539 -4.326 24.949 1.00 88.44 379 PHE A N 1
ATOM 3078 C CA . PHE A 1 379 ? 12.700 -3.518 25.310 1.00 88.44 379 PHE A CA 1
ATOM 3079 C C . PHE A 1 379 ? 13.823 -4.405 25.860 1.00 88.44 379 PHE A C 1
ATOM 3081 O O . PHE A 1 379 ? 13.577 -5.191 26.782 1.00 88.44 379 PHE A O 1
ATOM 3088 N N . PRO A 1 380 ? 15.047 -4.358 25.304 1.00 85.56 380 PRO A N 1
ATOM 3089 C CA . PRO A 1 380 ? 16.163 -5.160 25.801 1.00 85.56 380 PRO A CA 1
ATOM 3090 C C . PRO A 1 380 ? 16.674 -4.708 27.178 1.00 85.56 380 PRO A C 1
ATOM 3092 O O . PRO A 1 380 ? 17.306 -5.519 27.857 1.00 85.56 380 PRO A O 1
ATOM 3095 N N . GLU A 1 381 ? 16.390 -3.470 27.590 1.00 84.56 381 GLU A N 1
ATOM 3096 C CA . GLU A 1 381 ? 16.849 -2.838 28.830 1.00 84.56 381 GLU A CA 1
ATOM 3097 C C . GLU A 1 381 ? 16.428 -3.598 30.102 1.00 84.56 381 GLU A C 1
ATOM 3099 O O . GLU A 1 381 ? 15.556 -4.475 30.102 1.00 84.56 381 GLU A O 1
ATOM 3104 N N . GLU A 1 382 ? 17.085 -3.261 31.214 1.00 86.31 382 GLU A N 1
ATOM 3105 C CA . GLU A 1 382 ? 16.802 -3.837 32.527 1.00 86.31 382 GLU A CA 1
ATOM 3106 C C . GLU A 1 382 ? 15.395 -3.435 32.996 1.00 86.31 382 GLU A C 1
ATOM 3108 O O . GLU A 1 382 ? 15.093 -2.253 33.177 1.00 86.31 382 GLU A O 1
ATOM 3113 N N . MET A 1 383 ? 14.532 -4.428 33.243 1.00 85.00 383 MET A N 1
ATOM 3114 C CA . MET A 1 383 ? 13.099 -4.200 33.491 1.00 85.00 383 MET A CA 1
ATOM 3115 C C . MET A 1 383 ? 12.835 -3.289 34.689 1.00 85.00 383 MET A C 1
ATOM 3117 O O . MET A 1 383 ? 11.905 -2.489 34.649 1.00 85.00 383 MET A O 1
ATOM 3121 N N . LYS A 1 384 ? 13.700 -3.355 35.711 1.00 85.06 384 LYS A N 1
ATOM 3122 C CA . LYS A 1 384 ? 13.612 -2.526 36.919 1.00 85.06 384 LYS A CA 1
ATOM 3123 C C . LYS A 1 384 ? 13.561 -1.023 36.620 1.00 85.06 384 LYS A C 1
ATOM 3125 O O . LYS A 1 384 ? 12.994 -0.275 37.410 1.00 85.06 384 LYS A O 1
ATOM 3130 N N . PHE A 1 385 ? 14.173 -0.578 35.522 1.00 86.06 385 PHE A N 1
ATOM 3131 C CA . PHE A 1 385 ? 14.246 0.838 35.148 1.00 86.06 385 PHE A CA 1
ATOM 3132 C C . PHE A 1 385 ? 13.394 1.181 33.922 1.00 86.06 385 PHE A C 1
ATOM 3134 O O . PHE A 1 385 ? 13.192 2.360 33.642 1.00 86.06 385 PHE A O 1
ATOM 3141 N N . ALA A 1 386 ? 12.853 0.178 33.222 1.00 85.38 386 ALA A N 1
ATOM 3142 C CA . ALA A 1 386 ? 12.169 0.362 31.945 1.00 85.38 386 ALA A CA 1
ATOM 3143 C C . ALA A 1 386 ? 10.968 1.318 32.042 1.00 85.38 386 ALA A C 1
ATOM 3145 O O . ALA A 1 386 ? 10.791 2.172 31.176 1.00 85.38 386 ALA A O 1
ATOM 3146 N N . LEU A 1 387 ? 10.167 1.223 33.111 1.00 85.25 387 LEU A N 1
ATOM 3147 C CA . LEU A 1 387 ? 9.033 2.130 33.335 1.00 85.25 387 LEU A CA 1
ATOM 3148 C C . LEU A 1 387 ? 9.483 3.593 33.450 1.00 85.25 387 LEU A C 1
ATOM 3150 O O . LEU A 1 387 ? 8.917 4.463 32.785 1.00 85.25 387 LEU A O 1
ATOM 3154 N N . ASP A 1 388 ? 10.509 3.854 34.264 1.00 84.19 388 ASP A N 1
ATOM 3155 C CA . ASP A 1 388 ? 11.035 5.200 34.497 1.00 84.19 388 ASP A CA 1
ATOM 3156 C C . ASP A 1 388 ? 11.707 5.767 33.241 1.00 84.19 388 ASP A C 1
ATOM 3158 O O . ASP A 1 388 ? 11.534 6.943 32.921 1.00 84.19 388 ASP A O 1
ATOM 3162 N N . GLU A 1 389 ? 12.462 4.947 32.508 1.00 85.00 389 GLU A N 1
ATOM 3163 C CA . GLU A 1 389 ? 13.107 5.357 31.259 1.00 85.00 389 GLU A CA 1
ATOM 3164 C C . GLU A 1 389 ? 12.082 5.694 30.180 1.00 85.00 389 GLU A C 1
ATOM 3166 O O . GLU A 1 389 ? 12.146 6.771 29.582 1.00 85.00 389 GLU A O 1
ATOM 3171 N N . VAL A 1 390 ? 11.086 4.831 29.976 1.00 86.25 390 VAL A N 1
ATOM 3172 C CA . VAL A 1 390 ? 10.021 5.084 29.003 1.00 86.25 390 VAL A CA 1
ATOM 3173 C C . VAL A 1 390 ? 9.222 6.324 29.386 1.00 86.25 390 VAL A C 1
ATOM 3175 O O . VAL A 1 390 ? 8.970 7.158 28.521 1.00 86.25 390 VAL A O 1
ATOM 3178 N N . ALA A 1 391 ? 8.875 6.510 30.662 1.00 84.69 391 ALA A N 1
ATOM 3179 C CA . ALA A 1 391 ? 8.136 7.690 31.110 1.00 84.69 391 ALA A CA 1
ATOM 3180 C C . ALA A 1 391 ? 8.902 9.013 30.892 1.00 84.69 391 ALA A C 1
ATOM 3182 O O . ALA A 1 391 ? 8.271 10.056 30.716 1.00 84.69 391 ALA A O 1
ATOM 3183 N N . ARG A 1 392 ? 10.246 8.994 30.847 1.00 84.88 392 ARG A N 1
ATOM 3184 C CA . ARG A 1 392 ? 11.063 10.184 30.529 1.00 84.88 392 ARG A CA 1
ATOM 3185 C C . ARG A 1 392 ? 10.950 10.611 29.067 1.00 84.88 392 ARG A C 1
ATOM 3187 O O . ARG A 1 392 ? 10.941 11.809 28.794 1.00 84.88 392 ARG A O 1
ATOM 3194 N N . PHE A 1 393 ? 10.878 9.659 28.137 1.00 84.12 393 PHE A N 1
ATOM 3195 C CA . PHE A 1 393 ? 10.817 9.944 26.694 1.00 84.12 393 PHE A CA 1
ATOM 3196 C C . PHE A 1 393 ? 9.385 9.980 26.146 1.00 84.12 393 PHE A C 1
ATOM 3198 O O . PHE A 1 393 ? 9.091 10.710 25.201 1.00 84.12 393 PHE A O 1
ATOM 3205 N N . HIS A 1 394 ? 8.478 9.236 26.773 1.00 87.25 394 HIS A N 1
ATOM 3206 C CA . HIS A 1 394 ? 7.052 9.189 26.486 1.00 87.25 394 HIS A CA 1
ATOM 3207 C C . HIS A 1 394 ? 6.288 9.684 27.712 1.00 87.25 394 HIS A C 1
ATOM 3209 O O . HIS A 1 394 ? 5.730 8.903 28.479 1.00 87.25 394 HIS A O 1
ATOM 3215 N N . THR A 1 395 ? 6.244 11.004 27.887 1.00 89.75 395 THR A N 1
ATOM 3216 C CA . THR A 1 395 ? 5.686 11.661 29.084 1.00 89.75 395 THR A CA 1
ATOM 3217 C C . THR A 1 395 ? 4.214 11.335 29.356 1.00 89.75 395 THR A C 1
ATOM 3219 O O . THR A 1 395 ? 3.758 11.451 30.489 1.00 89.75 395 THR A O 1
ATOM 3222 N N . TYR A 1 396 ? 3.469 10.880 28.345 1.00 91.25 396 TYR A N 1
ATOM 3223 C CA . TYR A 1 396 ? 2.088 10.412 28.488 1.00 91.25 396 TYR A CA 1
ATOM 3224 C C . TYR A 1 396 ? 1.972 8.951 28.951 1.00 91.25 396 TYR A C 1
ATOM 3226 O O . TYR A 1 396 ? 0.889 8.530 29.337 1.00 91.25 396 TYR A O 1
ATOM 3234 N N . TYR A 1 397 ? 3.039 8.145 28.904 1.00 91.19 397 TYR A N 1
ATOM 3235 C CA . TYR A 1 397 ? 2.952 6.701 29.144 1.00 91.19 397 TYR A CA 1
ATOM 3236 C C . TYR A 1 397 ? 2.476 6.360 30.564 1.00 91.19 397 TYR A C 1
ATOM 3238 O O . TYR A 1 397 ? 1.696 5.423 30.738 1.00 91.19 397 TYR A O 1
ATOM 3246 N N . GLY A 1 398 ? 2.905 7.140 31.558 1.00 90.25 398 GLY A N 1
ATOM 3247 C CA . GLY A 1 398 ? 2.472 7.011 32.952 1.00 90.25 398 GLY A CA 1
ATOM 3248 C C . GLY A 1 398 ? 1.165 7.736 33.287 1.00 90.25 398 GLY A C 1
ATOM 3249 O O . GLY A 1 398 ? 0.805 7.801 34.459 1.00 90.25 398 GLY A O 1
ATOM 3250 N N . SER A 1 399 ? 0.477 8.317 32.300 1.00 92.62 399 SER A N 1
ATOM 3251 C CA . SER A 1 399 ? -0.800 9.003 32.506 1.00 92.62 399 SER A CA 1
ATOM 3252 C C . SER A 1 399 ? -1.964 8.020 32.428 1.00 92.62 399 SER A C 1
ATOM 3254 O O . SER A 1 399 ? -2.034 7.199 31.513 1.00 92.62 399 SER A O 1
ATOM 3256 N N . GLU A 1 400 ? -2.906 8.156 33.360 1.00 94.75 400 GLU A N 1
ATOM 3257 C CA . GLU A 1 400 ? -4.168 7.414 33.353 1.00 94.75 400 GLU A CA 1
ATOM 3258 C C . GLU A 1 400 ? -5.152 7.906 32.273 1.00 94.75 400 GLU A C 1
ATOM 3260 O O . GLU A 1 400 ? -6.140 7.238 31.993 1.00 94.75 400 GLU A O 1
ATOM 3265 N N . ASP A 1 401 ? -4.870 9.058 31.653 1.00 94.44 401 ASP A N 1
ATOM 3266 C CA . ASP A 1 401 ? -5.719 9.701 30.642 1.00 94.44 401 ASP A CA 1
ATOM 3267 C C . ASP A 1 401 ? -5.220 9.461 29.206 1.00 94.44 401 ASP A C 1
ATOM 3269 O O . ASP A 1 401 ? -5.745 10.042 28.247 1.00 94.44 401 ASP A O 1
ATOM 3273 N N . LYS A 1 402 ? -4.179 8.635 29.037 1.00 93.69 402 LYS A N 1
ATOM 3274 C CA . LYS A 1 402 ? -3.566 8.379 27.732 1.00 93.69 402 LYS A CA 1
ATOM 3275 C C . LYS A 1 402 ? -4.508 7.623 26.794 1.00 93.69 402 LYS A C 1
ATOM 3277 O O . LYS A 1 402 ? -5.200 6.695 27.198 1.00 93.69 402 LYS A O 1
ATOM 3282 N N . TRP A 1 403 ? -4.455 7.993 25.518 1.00 95.31 403 TRP A N 1
ATOM 3283 C CA . TRP A 1 403 ? -5.190 7.325 24.445 1.00 95.31 403 TRP A CA 1
ATOM 3284 C C . TRP A 1 403 ? -4.492 6.093 23.861 1.00 95.31 403 TRP A C 1
ATOM 3286 O O . TRP A 1 403 ? -5.162 5.078 23.708 1.00 95.31 403 TRP A O 1
ATOM 3296 N N . PRO A 1 404 ? -3.176 6.111 23.568 1.00 94.88 404 PRO A N 1
ATOM 3297 C CA . PRO A 1 404 ? -2.508 4.908 23.095 1.00 94.88 404 PRO A CA 1
ATOM 3298 C C . PRO A 1 404 ? -2.262 3.932 24.251 1.00 94.88 404 PRO A C 1
ATOM 3300 O O . PRO A 1 404 ? -1.657 4.293 25.270 1.00 94.88 404 PRO A O 1
ATOM 3303 N N . ALA A 1 405 ? -2.685 2.678 24.086 1.00 93.69 405 ALA A N 1
ATOM 3304 C CA . ALA A 1 405 ? -2.441 1.628 25.069 1.00 93.69 405 ALA A CA 1
ATOM 3305 C C . ALA A 1 405 ? -2.466 0.223 24.457 1.00 93.69 405 ALA A C 1
ATOM 3307 O O . ALA A 1 405 ? -3.298 -0.102 23.618 1.00 93.69 405 ALA A O 1
ATOM 3308 N N . SER A 1 406 ? -1.572 -0.642 24.934 1.00 90.94 406 SER A N 1
ATOM 3309 C CA . SER A 1 406 ? -1.516 -2.059 24.566 1.00 90.94 406 SER A CA 1
ATOM 3310 C C . SER A 1 406 ? -2.069 -2.917 25.698 1.00 90.94 406 SER A C 1
ATOM 3312 O O . SER A 1 406 ? -1.324 -3.623 26.382 1.00 90.94 406 SER A O 1
ATOM 3314 N N . SER A 1 407 ? -3.362 -2.772 25.986 1.00 93.56 407 SER A N 1
ATOM 3315 C CA . SER A 1 407 ? -3.954 -3.422 27.151 1.00 93.56 407 SER A CA 1
ATOM 3316 C C . SER A 1 407 ? -4.044 -4.942 26.978 1.00 93.56 407 SER A C 1
ATOM 3318 O O . SER A 1 407 ? -4.689 -5.393 26.033 1.00 93.56 407 SER A O 1
ATOM 3320 N N . PRO A 1 408 ? -3.507 -5.765 27.905 1.00 93.94 408 PRO A N 1
ATOM 3321 C CA . PRO A 1 408 ? -3.712 -7.218 27.891 1.00 93.94 408 PRO A CA 1
ATOM 3322 C C . PRO A 1 408 ? -5.163 -7.626 28.181 1.00 93.94 408 PRO A C 1
ATOM 3324 O O . PRO A 1 408 ? -5.487 -8.808 28.099 1.00 93.94 408 PRO A O 1
ATOM 3327 N N . TYR A 1 409 ? -6.004 -6.668 28.573 1.00 96.19 409 TYR A N 1
ATOM 3328 C CA . TYR A 1 409 ? -7.362 -6.909 29.044 1.00 96.19 409 TYR A CA 1
ATOM 3329 C C . TYR A 1 409 ? -8.428 -6.475 28.041 1.00 96.19 409 TYR A C 1
ATOM 3331 O O . TYR A 1 409 ? -9.593 -6.423 28.406 1.00 96.19 409 TYR A O 1
ATOM 3339 N N . GLU A 1 410 ? -8.034 -6.110 26.823 1.00 96.19 410 GLU A N 1
ATOM 3340 C CA . GLU A 1 410 ? -8.917 -5.642 25.758 1.00 96.19 410 GLU A CA 1
ATOM 3341 C C . GLU A 1 410 ? -9.056 -6.714 24.679 1.00 96.19 410 GLU A C 1
ATOM 3343 O O . GLU A 1 410 ? -8.062 -7.286 24.229 1.00 96.19 410 GLU A O 1
ATOM 3348 N N . GLN A 1 411 ? -10.284 -6.955 24.224 1.00 96.62 411 GLN A N 1
ATOM 3349 C CA . GLN A 1 411 ? -10.554 -7.801 23.069 1.00 96.62 411 GLN A CA 1
ATOM 3350 C C . GLN A 1 411 ? -11.687 -7.233 22.210 1.00 96.62 411 GLN A C 1
ATOM 3352 O O . GLN A 1 411 ? -12.622 -6.618 22.721 1.00 96.62 411 GLN A O 1
ATOM 3357 N N . THR A 1 412 ? -11.623 -7.484 20.902 1.00 97.56 412 THR A N 1
ATOM 3358 C CA . THR A 1 412 ? -12.564 -6.957 19.907 1.00 97.56 412 THR A CA 1
ATOM 3359 C C . THR A 1 412 ? -13.196 -8.081 19.087 1.00 97.56 412 THR A C 1
ATOM 3361 O O . THR A 1 412 ? -12.589 -9.132 18.839 1.00 97.56 412 THR A O 1
ATOM 3364 N N . PHE A 1 413 ? -14.418 -7.840 18.622 1.00 98.06 413 PHE A N 1
ATOM 3365 C CA . PHE A 1 413 ? -15.060 -8.626 17.580 1.00 98.06 413 PHE A CA 1
ATOM 3366 C C . PHE A 1 413 ? -15.839 -7.703 16.649 1.00 98.06 413 PHE A C 1
ATOM 3368 O O . PHE A 1 413 ? -16.808 -7.079 17.072 1.00 98.06 413 PHE A O 1
ATOM 3375 N N . GLN A 1 414 ? -15.406 -7.613 15.392 1.00 98.38 414 GLN A N 1
ATOM 3376 C CA . GLN A 1 414 ? -16.002 -6.751 14.375 1.00 98.38 414 GLN A CA 1
ATOM 3377 C C . GLN A 1 414 ? -16.627 -7.583 13.253 1.00 98.38 414 GLN A C 1
ATOM 3379 O O . GLN A 1 414 ? -16.067 -8.593 12.824 1.00 98.38 414 GLN A O 1
ATOM 3384 N N . HIS A 1 415 ? -17.761 -7.116 12.738 1.00 98.38 415 HIS A N 1
ATOM 3385 C CA . HIS A 1 415 ? -18.324 -7.555 11.471 1.00 98.38 415 HIS A CA 1
ATOM 3386 C C . HIS A 1 415 ? -18.830 -6.337 10.699 1.00 98.38 415 HIS A C 1
ATOM 3388 O O . HIS A 1 415 ? -19.738 -5.644 11.157 1.00 98.38 415 HIS A O 1
ATOM 3394 N N . LYS A 1 416 ? -18.241 -6.075 9.524 1.00 98.38 416 LYS A N 1
ATOM 3395 C CA . LYS A 1 416 ? -18.534 -4.891 8.701 1.00 98.38 416 LYS A CA 1
ATOM 3396 C C . LYS A 1 416 ? -18.536 -3.613 9.560 1.00 98.38 416 LYS A C 1
ATOM 3398 O O . LYS A 1 416 ? -17.501 -3.256 10.120 1.00 98.38 416 LYS A O 1
ATOM 3403 N N . ASN A 1 417 ? -19.686 -2.956 9.669 1.00 98.44 417 ASN A N 1
ATOM 3404 C CA . ASN A 1 417 ? -19.927 -1.684 10.334 1.00 98.44 417 ASN A CA 1
ATOM 3405 C C . ASN A 1 417 ? -20.318 -1.799 11.821 1.00 98.44 417 ASN A C 1
ATOM 3407 O O . ASN A 1 417 ? -20.657 -0.776 12.415 1.00 98.44 417 ASN A O 1
ATOM 3411 N N . ALA A 1 418 ? -20.278 -2.998 12.414 1.00 98.81 418 ALA A N 1
ATOM 3412 C CA . ALA A 1 418 ? -20.562 -3.227 13.829 1.00 98.81 418 ALA A CA 1
ATOM 3413 C C . ALA A 1 418 ? -19.371 -3.858 14.570 1.00 98.81 418 ALA A C 1
ATOM 3415 O O . ALA A 1 418 ? -18.657 -4.702 14.021 1.00 98.81 418 ALA A O 1
ATOM 3416 N N . ILE A 1 419 ? -19.166 -3.476 15.832 1.00 98.88 419 ILE A N 1
ATOM 3417 C CA . ILE A 1 419 ? -18.108 -4.004 16.703 1.00 98.88 419 ILE A CA 1
ATOM 3418 C C . ILE A 1 419 ? -18.597 -4.175 18.145 1.00 98.88 419 ILE A C 1
ATOM 3420 O O . ILE A 1 419 ? -19.342 -3.350 18.671 1.00 98.88 419 ILE A O 1
ATOM 3424 N N . ILE A 1 420 ? -18.141 -5.247 18.791 1.00 98.75 420 ILE A N 1
ATOM 3425 C CA . ILE A 1 420 ? -18.232 -5.473 20.236 1.00 98.75 420 ILE A CA 1
ATOM 3426 C C . ILE A 1 420 ? -16.812 -5.403 20.803 1.00 98.75 420 ILE A C 1
ATOM 3428 O O . ILE A 1 420 ? -15.915 -6.098 20.316 1.00 98.75 420 ILE A O 1
ATOM 3432 N N . VAL A 1 421 ? -16.606 -4.596 21.842 1.00 98.56 421 VAL A N 1
ATOM 3433 C CA . VAL A 1 421 ? -15.317 -4.465 22.535 1.00 98.56 421 VAL A CA 1
ATOM 3434 C C . VAL A 1 421 ? -15.507 -4.799 24.002 1.00 98.56 421 VAL A C 1
ATOM 3436 O O . VAL A 1 421 ? -16.407 -4.262 24.640 1.00 98.56 421 VAL A O 1
ATOM 3439 N N . LEU A 1 422 ? -14.675 -5.691 24.536 1.00 98.31 422 LEU A N 1
ATOM 3440 C CA . LEU A 1 422 ? -14.770 -6.180 25.908 1.00 98.31 422 LEU A CA 1
ATOM 3441 C C . LEU A 1 422 ? -13.472 -5.925 26.675 1.00 98.31 422 LEU A C 1
ATOM 3443 O O . LEU A 1 422 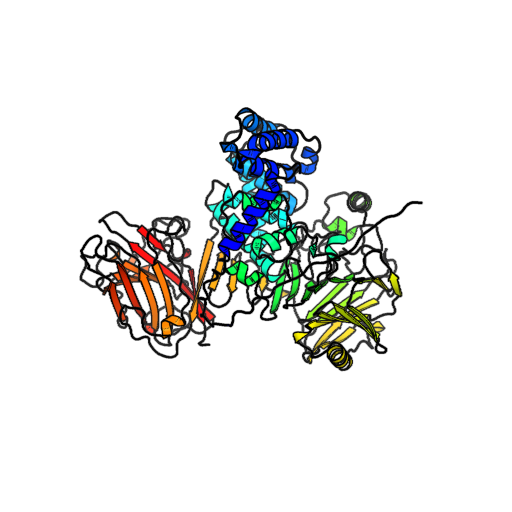? -12.378 -6.142 26.150 1.00 98.31 422 LEU A O 1
ATOM 3447 N N . TYR A 1 423 ? -13.616 -5.532 27.940 1.00 98.06 423 TYR A N 1
ATOM 3448 C CA . TYR A 1 423 ? -12.524 -5.250 28.864 1.00 98.06 423 TYR A CA 1
ATOM 3449 C C . TYR A 1 423 ? -12.658 -6.079 30.146 1.00 98.06 423 TYR A C 1
ATOM 3451 O O . TYR A 1 423 ? -13.651 -5.938 30.859 1.00 98.06 423 TYR A O 1
ATOM 3459 N N . ASN A 1 424 ? -11.673 -6.927 30.454 1.00 97.44 424 ASN A N 1
ATOM 3460 C CA . ASN A 1 424 ? -11.645 -7.756 31.670 1.00 97.44 424 ASN A CA 1
ATOM 3461 C C . ASN A 1 424 ? -10.447 -7.385 32.553 1.00 97.44 424 ASN A C 1
ATOM 3463 O O . ASN A 1 424 ? -9.414 -8.059 32.564 1.00 97.44 424 ASN A O 1
ATOM 3467 N N . ILE A 1 425 ? -10.565 -6.252 33.242 1.00 97.38 425 ILE A N 1
ATOM 3468 C CA . ILE A 1 425 ? -9.488 -5.646 34.024 1.00 97.38 425 ILE A CA 1
ATOM 3469 C C . ILE A 1 425 ? -9.406 -6.343 35.395 1.00 97.38 425 ILE A C 1
ATOM 3471 O O . ILE A 1 425 ? -10.406 -6.416 36.108 1.00 97.38 425 ILE A O 1
ATOM 3475 N N . PRO A 1 426 ? -8.240 -6.853 35.825 1.00 96.44 426 PRO A N 1
ATOM 3476 C CA . PRO A 1 426 ? -8.119 -7.483 37.131 1.00 96.44 426 PRO A CA 1
ATOM 3477 C C . PRO A 1 426 ? -8.160 -6.444 38.265 1.00 96.44 426 PRO A C 1
ATOM 3479 O O . PRO A 1 426 ? -7.652 -5.326 38.105 1.00 96.44 426 PRO A O 1
ATOM 3482 N N . PRO A 1 427 ? -8.678 -6.809 39.453 1.00 96.12 427 PRO A N 1
ATOM 3483 C CA . PRO A 1 427 ? -8.537 -5.986 40.648 1.00 96.12 427 PRO A CA 1
ATOM 3484 C C . PRO A 1 427 ? -7.066 -5.645 40.921 1.00 96.12 427 PRO A C 1
ATOM 3486 O O . PRO A 1 427 ? -6.192 -6.506 40.825 1.00 96.12 427 PRO A O 1
ATOM 3489 N N . GLY A 1 428 ? -6.789 -4.388 41.268 1.00 93.31 428 GLY A N 1
ATOM 3490 C CA . GLY A 1 428 ? -5.425 -3.908 41.518 1.00 93.31 428 GLY A CA 1
ATOM 3491 C C . GLY A 1 428 ? -4.639 -3.507 40.264 1.00 93.31 428 GLY A C 1
ATOM 3492 O O . GLY A 1 428 ? -3.475 -3.124 40.390 1.00 93.31 428 GLY A O 1
ATOM 3493 N N . ALA A 1 429 ? -5.247 -3.547 39.070 1.00 94.19 429 ALA A N 1
ATOM 3494 C CA . ALA A 1 429 ? -4.685 -2.885 37.895 1.00 94.19 429 ALA A CA 1
ATOM 3495 C C . ALA A 1 429 ? -4.397 -1.404 38.194 1.00 94.19 429 ALA A C 1
ATOM 3497 O O . ALA A 1 429 ? -5.150 -0.742 38.909 1.00 94.19 429 ALA A O 1
ATOM 3498 N N . LYS A 1 430 ? -3.295 -0.883 37.640 1.00 93.94 430 LYS A N 1
ATOM 3499 C CA . LYS A 1 430 ? -2.807 0.470 37.942 1.00 93.94 430 LYS A CA 1
ATOM 3500 C C . LYS A 1 430 ? -3.828 1.562 37.605 1.00 93.94 430 LYS A C 1
ATOM 3502 O O . LYS A 1 430 ? -3.952 2.509 38.376 1.00 93.94 430 LYS A O 1
ATOM 3507 N N . PHE A 1 431 ? -4.532 1.409 36.485 1.00 96.19 431 PHE A N 1
ATOM 3508 C CA . PHE A 1 431 ? -5.588 2.306 36.018 1.00 96.19 431 PHE A CA 1
ATOM 3509 C C . PHE A 1 431 ? -6.886 1.493 35.870 1.00 96.19 431 PHE A C 1
ATOM 3511 O O . PHE A 1 431 ? -7.125 0.906 34.822 1.00 96.19 431 PHE A O 1
ATOM 3518 N N . PRO A 1 432 ? -7.688 1.339 36.937 1.00 96.94 432 PRO A N 1
ATOM 3519 C CA . PRO A 1 432 ? -8.836 0.431 36.961 1.00 96.94 432 PRO A CA 1
ATOM 3520 C C . PRO A 1 432 ? -10.084 1.049 36.300 1.00 96.94 432 PRO A C 1
ATOM 3522 O O . PRO A 1 432 ? -11.136 1.162 36.928 1.00 96.94 432 PRO A O 1
ATOM 3525 N N . HIS A 1 433 ? -9.970 1.478 35.042 1.00 98.00 433 HIS A N 1
ATOM 3526 C CA . HIS A 1 433 ? -11.062 2.084 34.275 1.00 98.00 433 HIS A CA 1
ATOM 3527 C C . HIS A 1 433 ? -10.873 1.920 32.768 1.00 98.00 433 HIS A C 1
ATOM 3529 O O . HIS A 1 433 ? -9.788 1.603 32.289 1.00 98.00 433 HIS A O 1
ATOM 3535 N N . ILE A 1 434 ? -11.937 2.184 32.017 1.00 98.44 434 ILE A N 1
ATOM 3536 C CA . ILE A 1 434 ? -11.879 2.398 30.570 1.00 98.44 434 ILE A CA 1
ATOM 3537 C C . ILE A 1 434 ? -12.299 3.822 30.241 1.00 98.44 434 ILE A C 1
ATOM 3539 O O . ILE A 1 434 ? -13.104 4.418 30.964 1.00 98.44 434 ILE A O 1
ATOM 3543 N N . ASP A 1 435 ? -11.792 4.326 29.124 1.00 98.38 435 ASP A N 1
ATOM 3544 C CA . ASP A 1 435 ? -12.157 5.616 28.561 1.00 98.38 435 ASP A CA 1
ATOM 3545 C C . ASP A 1 435 ? -12.635 5.471 27.122 1.00 98.38 435 ASP A C 1
ATOM 3547 O O . ASP A 1 435 ? -12.110 4.649 26.380 1.00 98.38 435 ASP A O 1
ATOM 3551 N N . ALA A 1 436 ? -13.580 6.307 26.701 1.00 98.56 436 ALA A N 1
ATOM 3552 C CA . ALA A 1 436 ? -13.935 6.481 25.299 1.00 98.56 436 ALA A CA 1
ATOM 3553 C C . ALA A 1 436 ? -13.883 7.953 24.892 1.00 98.56 436 ALA A C 1
ATOM 3555 O O . ALA A 1 436 ? -14.359 8.826 25.624 1.00 98.56 436 ALA A O 1
ATOM 3556 N N . PHE A 1 437 ? -13.291 8.223 23.730 1.00 98.56 437 PHE A N 1
ATOM 3557 C CA . PHE A 1 437 ? -13.147 9.565 23.180 1.00 98.56 437 PHE A CA 1
ATOM 3558 C C . PHE A 1 437 ? -14.300 9.893 22.230 1.00 98.56 437 PHE A C 1
ATOM 3560 O O . PHE A 1 437 ? -14.612 9.124 21.323 1.00 98.56 437 PHE A O 1
ATOM 3567 N N . PHE A 1 438 ? -14.893 11.071 22.423 1.00 98.44 438 PHE A N 1
ATOM 3568 C CA . PHE A 1 438 ? -15.898 11.657 21.545 1.00 98.44 438 PHE A CA 1
ATOM 3569 C C . PHE A 1 438 ? -15.470 13.082 21.175 1.00 98.44 438 PHE A C 1
ATOM 3571 O O . PHE A 1 438 ? -15.246 13.891 22.087 1.00 98.44 438 PHE A O 1
ATOM 3578 N N . PRO A 1 439 ? -15.397 13.438 19.881 1.00 97.31 439 PRO A N 1
ATOM 3579 C CA . PRO A 1 439 ? -15.071 14.796 19.469 1.00 97.31 439 PRO A CA 1
ATOM 3580 C C . PRO A 1 439 ? -15.985 15.854 20.087 1.00 97.31 439 PRO A C 1
ATOM 3582 O O . PRO A 1 439 ? -17.155 15.621 20.406 1.00 97.31 439 PRO A O 1
ATOM 3585 N N . GLY A 1 440 ? -15.413 17.036 20.310 1.00 94.62 440 GLY A N 1
ATOM 3586 C CA . GLY A 1 440 ? -16.120 18.162 20.916 1.00 94.62 440 GLY A CA 1
ATOM 3587 C C . GLY A 1 440 ? -17.131 18.836 19.991 1.00 94.62 440 GLY A C 1
ATOM 3588 O O . GLY A 1 440 ? -17.993 19.562 20.477 1.00 94.62 440 GLY A O 1
ATOM 3589 N N . ASP A 1 441 ? -16.996 18.592 18.695 1.00 94.81 441 ASP A N 1
ATOM 3590 C CA . ASP A 1 441 ? -17.613 19.287 17.568 1.00 94.81 441 ASP A CA 1
ATOM 3591 C C . ASP A 1 441 ? -18.428 18.342 16.670 1.00 94.81 441 ASP A C 1
ATOM 3593 O O . ASP A 1 441 ? -18.578 18.581 15.476 1.00 94.81 441 ASP A O 1
ATOM 3597 N N . LEU A 1 442 ? -18.963 17.267 17.256 1.00 96.75 442 LEU A N 1
ATOM 3598 C CA . LEU A 1 442 ? -19.991 16.437 16.624 1.00 96.75 442 LEU A CA 1
ATOM 3599 C C . LEU A 1 442 ? -21.252 17.274 16.355 1.00 96.75 442 LEU A C 1
ATOM 3601 O O . LEU A 1 442 ? -21.650 18.070 17.209 1.00 96.75 442 LEU A O 1
ATOM 3605 N N . ASP A 1 443 ? -21.921 17.036 15.224 1.00 97.19 443 ASP A N 1
ATOM 3606 C CA . ASP A 1 443 ? -23.186 17.705 14.886 1.00 97.19 443 ASP A CA 1
ATOM 3607 C C . ASP A 1 443 ? -24.280 17.341 15.895 1.00 97.19 443 ASP A C 1
ATOM 3609 O O . ASP A 1 443 ? -25.046 18.192 16.347 1.00 97.19 443 ASP A O 1
ATOM 3613 N N . HIS A 1 444 ? -24.318 16.063 16.285 1.00 97.50 444 HIS A N 1
ATOM 3614 C CA . HIS A 1 444 ? -25.206 15.552 17.323 1.00 97.50 444 HIS A CA 1
ATOM 3615 C C . HIS A 1 444 ? -24.471 14.592 18.257 1.00 97.50 444 HIS A C 1
ATOM 3617 O O . HIS A 1 444 ? -23.619 13.813 17.824 1.00 97.50 444 HIS A O 1
ATOM 3623 N N . ARG A 1 445 ? -24.854 14.614 19.539 1.00 97.00 445 ARG A N 1
ATOM 3624 C CA . ARG A 1 445 ? -24.537 13.584 20.534 1.00 97.00 445 ARG A CA 1
ATOM 3625 C C . ARG A 1 445 ? -25.689 13.467 21.529 1.00 97.00 445 ARG A C 1
ATOM 3627 O O . ARG A 1 445 ? -25.714 14.163 22.546 1.00 97.00 445 ARG A O 1
ATOM 3634 N N . ASP A 1 446 ? -26.602 12.554 21.240 1.00 97.44 446 ASP A N 1
ATOM 3635 C CA . ASP A 1 446 ? -27.839 12.357 21.986 1.00 97.44 446 ASP A CA 1
ATOM 3636 C C . ASP A 1 446 ? -27.728 11.112 22.871 1.00 97.44 446 ASP A C 1
ATOM 3638 O O . ASP A 1 446 ? -27.376 10.035 22.391 1.00 97.44 446 ASP A O 1
ATOM 3642 N N . ILE A 1 447 ? -28.043 11.246 24.162 1.00 97.75 447 ILE A N 1
ATOM 3643 C CA . ILE A 1 447 ? -28.168 10.102 25.075 1.00 97.75 447 ILE A CA 1
ATOM 3644 C C . ILE A 1 447 ? -29.628 9.656 25.046 1.00 97.75 447 ILE A C 1
ATOM 3646 O O . ILE A 1 447 ? -30.515 10.378 25.504 1.00 97.75 447 ILE A O 1
ATOM 3650 N N . ASP A 1 448 ? -29.877 8.482 24.485 1.00 97.88 448 ASP A N 1
ATOM 3651 C CA . ASP A 1 448 ? -31.212 7.921 24.333 1.00 97.88 448 ASP A CA 1
ATOM 3652 C C . ASP A 1 448 ? -31.687 7.227 25.624 1.00 97.88 448 ASP A C 1
ATOM 3654 O O . ASP A 1 448 ? -30.871 6.620 26.323 1.00 97.88 448 ASP A O 1
ATOM 3658 N N . PRO A 1 449 ? -32.998 7.231 25.941 1.00 96.88 449 PRO A N 1
ATOM 3659 C CA . PRO A 1 449 ? -33.534 6.508 27.098 1.00 96.88 449 PRO A CA 1
ATOM 3660 C C . PRO A 1 449 ? -33.239 5.001 27.110 1.00 96.88 449 PRO A C 1
ATOM 3662 O O . PRO A 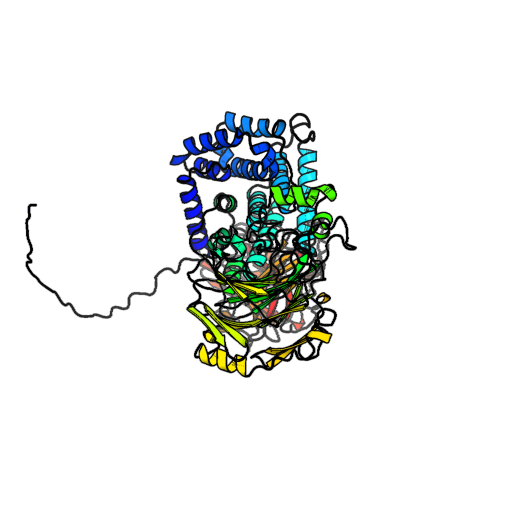1 449 ? -33.260 4.388 28.173 1.00 96.88 449 PRO A O 1
ATOM 3665 N N . THR A 1 450 ? -32.964 4.399 25.949 1.00 96.56 450 THR A N 1
ATOM 3666 C CA . THR A 1 450 ? -32.547 2.990 25.841 1.00 96.56 450 THR A CA 1
ATOM 3667 C C . THR A 1 450 ? -31.101 2.741 26.283 1.00 96.56 450 THR A C 1
ATOM 3669 O O . THR A 1 450 ? -30.719 1.588 26.456 1.00 96.56 450 THR A O 1
ATOM 3672 N N . GLY A 1 451 ? -30.298 3.793 26.478 1.00 97.06 451 GLY A N 1
ATOM 3673 C CA . GLY A 1 451 ? -28.879 3.720 26.842 1.00 97.06 451 GLY A CA 1
ATOM 3674 C C . GLY A 1 451 ? -27.913 3.934 25.673 1.00 97.06 451 GLY A C 1
ATOM 3675 O O . GLY A 1 451 ? -26.725 4.158 25.908 1.00 97.06 451 GLY A O 1
ATOM 3676 N N . TRP A 1 452 ? -28.403 3.925 24.429 1.00 98.62 452 TRP A N 1
ATOM 3677 C CA . TRP A 1 452 ? -27.599 4.266 23.254 1.00 98.62 452 TRP A CA 1
ATOM 3678 C C . TRP A 1 452 ? -27.158 5.733 23.277 1.00 98.62 452 TRP A C 1
ATOM 3680 O O . TRP A 1 452 ? -27.938 6.636 23.572 1.00 98.62 452 TRP A O 1
ATOM 3690 N N . ILE A 1 453 ? -25.906 5.973 22.906 1.00 98.81 453 ILE A N 1
ATOM 3691 C CA . ILE A 1 453 ? -25.364 7.295 22.605 1.00 98.81 453 ILE A CA 1
ATOM 3692 C C . ILE A 1 453 ? -25.315 7.410 21.084 1.00 98.81 453 ILE A C 1
ATOM 3694 O O . ILE A 1 453 ? -24.527 6.728 20.428 1.00 98.81 453 ILE A O 1
ATOM 3698 N N . PHE A 1 454 ? -26.168 8.256 20.519 1.00 98.88 454 PHE A N 1
ATOM 3699 C CA . PHE A 1 454 ? -26.225 8.492 19.082 1.00 98.88 454 PHE A CA 1
ATOM 3700 C C . PHE A 1 454 ? -25.409 9.723 18.720 1.00 98.88 454 PHE A C 1
ATOM 3702 O O . PHE A 1 454 ? -25.668 10.811 19.232 1.00 98.88 454 PHE A O 1
ATOM 3709 N N . CYS A 1 455 ? -24.455 9.571 17.810 1.00 98.69 455 CYS A N 1
ATOM 3710 C CA . CYS A 1 455 ? -23.647 10.660 17.288 1.00 98.69 455 CYS A CA 1
ATOM 3711 C C . CYS A 1 455 ? -23.867 10.850 15.789 1.00 98.69 455 CYS A C 1
ATOM 3713 O O . CYS A 1 455 ? -24.050 9.884 15.048 1.00 98.69 455 CYS A O 1
ATOM 3715 N N . GLN A 1 456 ? -23.786 12.100 15.347 1.00 98.12 456 GLN A N 1
ATOM 3716 C CA . GLN A 1 456 ? -23.667 12.449 13.937 1.00 98.12 456 GLN A CA 1
ATOM 3717 C C . GLN A 1 456 ? -22.405 13.288 13.744 1.00 98.12 456 GLN A C 1
ATOM 3719 O O . GLN A 1 456 ? -22.179 14.247 14.483 1.00 98.12 456 GLN A O 1
ATOM 3724 N N . ALA A 1 457 ? -21.598 12.911 12.756 1.00 96.69 457 ALA A N 1
ATOM 3725 C CA . ALA A 1 457 ? -20.443 13.670 12.299 1.00 96.69 457 ALA A CA 1
ATOM 3726 C C . ALA A 1 457 ? -20.485 13.766 10.772 1.00 96.69 457 ALA A C 1
ATOM 3728 O O . ALA A 1 457 ? -20.203 12.793 10.067 1.00 96.69 457 ALA A O 1
ATOM 3729 N N . ALA A 1 458 ? -20.876 14.930 10.263 1.00 96.00 458 ALA A N 1
ATOM 3730 C CA . ALA A 1 458 ? -21.174 15.176 8.863 1.00 96.00 458 ALA A CA 1
ATOM 3731 C C . ALA A 1 458 ? -22.125 14.106 8.283 1.00 96.00 458 ALA A C 1
ATOM 3733 O O . ALA A 1 458 ? -23.306 14.043 8.635 1.00 96.00 458 ALA A O 1
ATOM 3734 N N . GLN A 1 459 ? -21.602 13.254 7.398 1.00 97.62 459 GLN A N 1
ATOM 3735 C CA . GLN A 1 459 ? -22.325 12.198 6.674 1.00 97.62 459 GLN A CA 1
ATOM 3736 C C . GLN A 1 459 ? -22.180 10.810 7.324 1.00 97.62 459 GLN A C 1
ATOM 3738 O O . GLN A 1 459 ? -22.440 9.787 6.689 1.00 97.62 459 GLN A O 1
ATOM 3743 N N . THR A 1 460 ? -21.748 10.768 8.585 1.00 98.50 460 THR A N 1
ATOM 3744 C CA . THR A 1 460 ? -21.575 9.535 9.360 1.00 98.50 460 THR A CA 1
ATOM 3745 C C . THR A 1 460 ? -22.502 9.537 10.570 1.00 98.50 460 THR A C 1
ATOM 3747 O O . THR A 1 460 ? -22.500 10.485 11.359 1.00 98.50 460 THR A O 1
ATOM 3750 N N . TYR A 1 461 ? -23.265 8.458 10.735 1.00 98.75 461 TYR A N 1
ATOM 3751 C CA . TYR A 1 461 ? -24.109 8.192 11.898 1.00 98.75 461 TYR A CA 1
ATOM 3752 C C . TYR A 1 461 ? -23.487 7.084 12.738 1.00 98.75 461 TYR A C 1
ATOM 3754 O O . TYR A 1 461 ? -23.073 6.059 12.207 1.00 98.75 461 TYR A O 1
ATOM 3762 N N . ILE A 1 462 ? -23.400 7.287 14.049 1.00 98.88 462 ILE A N 1
ATOM 3763 C CA . ILE A 1 462 ? -22.720 6.374 14.971 1.00 98.88 462 ILE A CA 1
ATOM 3764 C C . ILE A 1 462 ? -23.661 6.097 16.137 1.00 98.88 462 ILE A C 1
ATOM 3766 O O . ILE A 1 462 ? -24.212 7.022 16.730 1.00 98.88 462 ILE A O 1
ATOM 3770 N N . ALA A 1 463 ? -23.836 4.830 16.487 1.00 98.88 463 ALA A N 1
ATOM 3771 C CA . ALA A 1 463 ? -24.508 4.407 17.703 1.00 98.88 463 ALA A CA 1
ATOM 3772 C C . ALA A 1 463 ? -23.493 3.710 18.608 1.00 98.88 463 ALA A C 1
ATOM 3774 O O . ALA A 1 463 ? -22.865 2.743 18.190 1.00 98.88 463 ALA A O 1
ATOM 3775 N N . TYR A 1 464 ? -23.330 4.202 19.834 1.00 98.88 464 TYR A N 1
ATOM 3776 C CA . TYR A 1 464 ? -22.418 3.656 20.837 1.00 98.88 464 TYR A CA 1
ATOM 3777 C C . TYR A 1 464 ? -23.207 3.250 22.083 1.00 98.88 464 TYR A C 1
ATOM 3779 O O . TYR A 1 464 ? -23.862 4.085 22.704 1.00 98.88 464 TYR A O 1
ATOM 3787 N N . PHE A 1 465 ? -23.127 1.986 22.485 1.00 98.88 465 PHE A N 1
ATOM 3788 C CA . PHE A 1 465 ? -23.756 1.470 23.696 1.00 98.88 465 PHE A CA 1
ATOM 3789 C C . PHE A 1 465 ? -22.691 1.107 24.738 1.00 98.88 465 PHE A C 1
ATOM 3791 O O . PHE A 1 465 ? -21.953 0.140 24.532 1.00 98.88 465 PHE A O 1
ATOM 3798 N N . PRO A 1 466 ? -22.591 1.830 25.864 1.00 98.62 466 PRO A N 1
ATOM 3799 C CA . PRO A 1 466 ? -21.761 1.413 26.988 1.00 98.62 466 PRO A CA 1
ATOM 3800 C C . PRO A 1 466 ? -22.443 0.268 27.753 1.00 98.62 466 PRO A C 1
ATOM 3802 O O . PRO A 1 466 ? -23.595 0.390 28.160 1.00 98.62 466 PRO A O 1
ATOM 3805 N N . LEU A 1 467 ? -21.731 -0.834 28.007 1.00 98.38 467 LEU A N 1
ATOM 3806 C CA . LEU A 1 467 ? -22.289 -1.987 28.739 1.00 98.38 467 LEU A CA 1
ATOM 3807 C C . LEU A 1 467 ? -22.390 -1.753 30.253 1.00 98.38 467 LEU A C 1
ATOM 3809 O O . LEU A 1 467 ? -23.001 -2.550 30.967 1.00 98.38 467 LEU A O 1
ATOM 3813 N N . LYS A 1 468 ? -21.771 -0.680 30.757 1.00 98.12 468 LYS A N 1
ATOM 3814 C CA . LYS A 1 468 ? -21.676 -0.350 32.181 1.00 98.12 468 LYS A CA 1
ATOM 3815 C C . LYS A 1 468 ? -21.894 1.138 32.457 1.00 98.12 468 LYS A C 1
ATOM 3817 O O . LYS A 1 468 ? -21.721 1.957 31.551 1.00 98.12 468 LYS A O 1
ATOM 3822 N N . PRO A 1 469 ? -22.243 1.506 33.708 1.00 97.94 469 PRO A N 1
ATOM 3823 C CA . PRO A 1 469 ? -22.352 2.902 34.116 1.00 97.94 469 PRO A CA 1
ATOM 3824 C C . PRO A 1 469 ? -21.073 3.690 33.836 1.00 97.94 469 PRO A C 1
ATOM 3826 O O . PRO A 1 469 ? -19.963 3.173 33.969 1.00 97.94 469 PRO A O 1
ATOM 3829 N N . TYR A 1 470 ? -21.233 4.956 33.473 1.00 98.38 470 TYR A N 1
ATOM 3830 C CA . TYR A 1 470 ? -20.138 5.822 33.060 1.00 98.38 470 TYR A CA 1
ATOM 3831 C C . TYR A 1 470 ? -20.346 7.262 33.541 1.00 98.38 470 TYR A C 1
ATOM 3833 O O . TYR A 1 470 ? -21.432 7.639 33.983 1.00 98.38 470 TYR A O 1
ATOM 3841 N N . GLN A 1 471 ? -19.301 8.078 33.421 1.00 98.38 471 GLN A N 1
ATOM 3842 C CA . GLN A 1 471 ? -19.343 9.523 33.625 1.00 98.38 471 GLN A CA 1
ATOM 3843 C C . GLN A 1 471 ? -18.756 10.256 32.422 1.00 98.38 471 GLN A C 1
ATOM 3845 O O . GLN A 1 471 ? -17.778 9.812 31.824 1.00 98.38 471 GLN A O 1
ATOM 3850 N N . TRP A 1 472 ? -19.346 11.405 32.093 1.00 98.00 472 TRP A N 1
ATOM 3851 C CA . TRP A 1 472 ? -18.790 12.327 31.110 1.00 98.00 472 TRP A CA 1
ATOM 3852 C C . TRP A 1 472 ? -17.804 13.282 31.775 1.00 98.00 472 TRP A C 1
ATOM 3854 O O . TRP A 1 472 ? -18.157 14.011 32.700 1.00 98.00 472 TRP A O 1
ATOM 3864 N N . LEU A 1 473 ? -16.591 13.324 31.242 1.00 97.31 473 LEU A N 1
ATOM 3865 C CA . LEU A 1 473 ? -15.546 14.274 31.585 1.00 97.31 473 LEU A CA 1
ATOM 3866 C C . LEU A 1 473 ? -15.290 15.164 30.365 1.00 97.31 473 LEU A C 1
ATOM 3868 O O . LEU A 1 473 ? -15.297 14.703 29.219 1.00 97.31 473 LEU A O 1
ATOM 3872 N N . LYS A 1 474 ? -15.112 16.466 30.593 1.00 94.81 474 LYS A N 1
ATOM 3873 C CA . LYS A 1 474 ? -14.770 17.401 29.520 1.00 94.81 474 LYS A CA 1
ATOM 3874 C C . LYS A 1 474 ? -13.253 17.483 29.406 1.00 94.81 474 LYS A C 1
ATOM 3876 O O . LYS A 1 474 ? -12.603 17.995 30.312 1.00 94.81 474 LYS A O 1
ATOM 3881 N N . ASP A 1 475 ? -12.731 17.051 28.265 1.00 90.75 475 ASP A N 1
ATOM 3882 C CA . ASP A 1 475 ? -11.320 17.194 27.919 1.00 90.75 475 ASP A CA 1
ATOM 3883 C C . ASP A 1 475 ? -11.113 18.413 27.013 1.00 90.75 475 ASP A C 1
ATOM 3885 O O . ASP A 1 475 ? -12.052 18.936 26.402 1.00 90.75 475 ASP A O 1
ATOM 3889 N N . LYS A 1 476 ? -9.857 18.857 26.886 1.00 88.69 476 LYS A N 1
ATOM 3890 C CA . LYS A 1 476 ? -9.488 19.992 26.021 1.00 88.69 476 LYS A CA 1
ATOM 3891 C C . LYS A 1 476 ? -9.881 19.776 24.551 1.00 88.69 476 LYS A C 1
ATOM 3893 O O . LYS A 1 476 ? -10.220 20.730 23.864 1.00 88.69 476 LYS A O 1
ATOM 3898 N N . ASP A 1 477 ? -9.824 18.525 24.093 1.00 89.00 477 ASP A N 1
ATOM 3899 C CA . ASP A 1 477 ? -9.986 18.122 22.692 1.00 89.00 477 ASP A CA 1
ATOM 3900 C C . ASP A 1 477 ? -11.369 17.513 22.392 1.00 89.00 477 ASP A C 1
ATOM 3902 O O . ASP A 1 477 ? -11.666 17.172 21.253 1.00 89.00 477 ASP A O 1
ATOM 3906 N N . GLY A 1 478 ? -12.230 17.345 23.400 1.00 94.56 478 GLY A N 1
ATOM 3907 C CA . GLY A 1 478 ? -13.499 16.653 23.209 1.00 94.56 478 GLY A CA 1
ATOM 3908 C C . GLY A 1 478 ? -14.192 16.300 24.511 1.00 94.56 478 GLY A C 1
ATOM 3909 O O . GLY A 1 478 ? -14.274 17.114 25.433 1.00 94.56 478 GLY A O 1
ATOM 3910 N N . TYR A 1 479 ? -14.753 15.104 24.560 1.00 96.94 479 TYR A N 1
ATOM 3911 C CA . TYR A 1 479 ? -15.409 14.542 25.726 1.00 96.94 479 TYR A CA 1
ATOM 3912 C C . TYR A 1 479 ? -14.901 13.126 25.947 1.00 96.94 479 TYR A C 1
ATOM 3914 O O . TYR A 1 479 ? -14.745 12.356 25.000 1.00 96.94 479 TYR A O 1
ATOM 3922 N N . ARG A 1 480 ? -14.669 12.797 27.211 1.00 97.88 480 ARG A N 1
ATOM 3923 C CA . ARG A 1 480 ? -14.257 11.477 27.661 1.00 97.88 480 ARG A CA 1
ATOM 3924 C C . ARG A 1 480 ? -15.414 10.832 28.399 1.00 97.88 480 ARG A C 1
ATOM 3926 O O . ARG A 1 480 ? -15.948 11.409 29.342 1.00 97.88 480 ARG A O 1
ATOM 3933 N N . LEU A 1 481 ? -15.800 9.642 27.974 1.00 98.44 481 LEU A N 1
ATOM 3934 C CA . LEU A 1 481 ? -16.666 8.761 28.744 1.00 98.44 481 LEU A CA 1
ATOM 3935 C C . LEU A 1 481 ? -15.763 7.848 29.568 1.00 98.44 481 LEU A C 1
ATOM 3937 O O . LEU A 1 481 ? -15.027 7.068 28.978 1.00 98.44 481 LEU A O 1
ATOM 3941 N N . ARG A 1 482 ? -15.813 7.935 30.900 1.00 98.62 482 ARG A N 1
ATOM 3942 C CA . ARG A 1 482 ? -15.034 7.075 31.806 1.00 98.62 482 ARG A CA 1
ATOM 3943 C C . ARG A 1 482 ? -15.939 6.108 32.557 1.00 98.62 482 ARG A C 1
ATOM 3945 O O . ARG A 1 482 ? -16.978 6.517 33.075 1.00 98.62 482 ARG A O 1
ATOM 3952 N N . SER A 1 483 ? -15.538 4.844 32.653 1.00 98.50 483 SER A N 1
ATOM 3953 C CA . SER A 1 483 ? -16.218 3.826 33.463 1.00 98.50 483 SER A CA 1
ATOM 3954 C C . SER A 1 483 ? -15.214 3.048 34.312 1.00 98.50 483 SER A C 1
ATOM 3956 O O . SER A 1 483 ? -14.192 2.597 33.802 1.00 98.50 483 SER A O 1
ATOM 3958 N N . TRP A 1 484 ? -15.515 2.879 35.602 1.00 98.19 484 TRP A N 1
ATOM 3959 C CA . TRP A 1 484 ? -14.653 2.204 36.588 1.00 98.19 484 TRP A CA 1
ATOM 3960 C C . TRP A 1 484 ? -15.043 0.745 36.845 1.00 98.19 484 TRP A C 1
ATOM 3962 O O . TRP A 1 484 ? -14.472 0.082 37.710 1.00 98.19 484 TRP A O 1
ATOM 3972 N N . GLU A 1 485 ? -16.024 0.227 36.109 1.00 97.94 485 GLU A N 1
ATOM 3973 C CA . GLU A 1 485 ? -16.368 -1.188 36.183 1.00 97.94 485 GLU A CA 1
ATOM 3974 C C . GLU A 1 485 ? -15.248 -2.012 35.542 1.00 97.94 485 GLU A C 1
ATOM 3976 O O . GLU A 1 485 ? -14.855 -1.764 34.401 1.00 97.94 485 GLU A O 1
ATOM 3981 N N . LEU A 1 486 ? -14.731 -2.989 36.287 1.00 97.56 486 LEU A N 1
ATOM 3982 C CA . LEU A 1 486 ? -13.576 -3.799 35.888 1.00 97.56 486 LEU A CA 1
ATOM 3983 C C . LEU A 1 486 ? -13.898 -4.791 34.761 1.00 97.56 486 LEU A C 1
ATOM 3985 O O . LEU A 1 486 ? -13.060 -5.051 33.899 1.00 97.56 486 LEU A O 1
ATOM 3989 N N . LYS A 1 487 ? -15.122 -5.330 34.764 1.00 97.88 487 LYS A N 1
ATOM 3990 C CA . LYS A 1 487 ? -15.696 -6.082 33.645 1.00 97.88 487 LYS A CA 1
ATOM 3991 C C . LYS A 1 487 ? -16.574 -5.129 32.850 1.00 97.88 487 LYS A C 1
ATOM 3993 O O . LYS A 1 487 ? -17.612 -4.694 33.351 1.00 97.88 487 LYS A O 1
ATOM 3998 N N . ASN A 1 488 ? -16.150 -4.792 31.641 1.00 98.00 488 ASN A N 1
ATOM 3999 C CA . ASN A 1 488 ? -16.708 -3.679 30.883 1.00 98.00 488 ASN A CA 1
ATOM 4000 C C . ASN A 1 488 ? -16.704 -3.938 29.377 1.00 98.00 488 ASN A C 1
ATOM 4002 O O . ASN A 1 488 ? -16.187 -4.951 28.909 1.00 98.00 488 ASN A O 1
ATOM 4006 N N . GLY A 1 489 ? -17.273 -3.012 28.616 1.00 97.94 489 GLY A N 1
ATOM 4007 C CA . GLY A 1 489 ? -17.252 -3.055 27.166 1.00 97.94 489 GLY A CA 1
ATOM 4008 C C . GLY A 1 489 ? -18.239 -2.097 26.524 1.00 97.94 489 GLY A C 1
ATOM 4009 O O . GLY A 1 489 ? -18.953 -1.347 27.197 1.00 97.94 489 GLY A O 1
ATOM 4010 N N . CYS A 1 490 ? -18.284 -2.148 25.202 1.00 98.75 490 CYS A N 1
ATOM 4011 C CA . CYS A 1 490 ? -19.230 -1.398 24.401 1.00 98.75 490 CYS A CA 1
ATOM 4012 C C . CYS A 1 490 ? -19.641 -2.164 23.143 1.00 98.75 490 CYS A C 1
ATOM 4014 O O . CYS A 1 490 ? -18.967 -3.100 22.704 1.00 98.75 490 CYS A O 1
ATOM 4016 N N . VAL A 1 491 ? -20.769 -1.745 22.575 1.00 98.88 491 VAL A N 1
ATOM 4017 C CA . VAL A 1 491 ? -21.220 -2.135 21.238 1.00 98.88 491 VAL A CA 1
ATOM 4018 C C . VAL A 1 491 ? -21.313 -0.875 20.395 1.00 98.88 491 VAL A C 1
ATOM 4020 O O . VAL A 1 491 ? -21.854 0.129 20.857 1.00 98.88 491 VAL A O 1
ATOM 4023 N N . VAL A 1 492 ? -20.787 -0.913 19.176 1.00 98.94 492 VAL A N 1
ATOM 4024 C CA . VAL A 1 492 ? -20.854 0.211 18.242 1.00 98.94 492 VAL A CA 1
ATOM 4025 C C . VAL A 1 492 ? -21.375 -0.268 16.901 1.00 98.94 492 VAL A C 1
ATOM 4027 O O . VAL A 1 492 ? -20.922 -1.294 16.401 1.00 98.94 492 VAL A O 1
ATOM 4030 N N . GLU A 1 493 ? -22.292 0.489 16.305 1.00 98.88 493 GLU A N 1
ATOM 4031 C CA . GLU A 1 493 ? -22.677 0.337 14.903 1.00 98.88 493 GLU A CA 1
ATOM 4032 C C . GLU A 1 493 ? -22.661 1.695 14.201 1.00 98.88 493 GLU A C 1
ATOM 4034 O O . GLU A 1 493 ? -23.074 2.712 14.763 1.00 98.88 493 GLU A O 1
ATOM 4039 N N . VAL A 1 494 ? -22.143 1.711 12.976 1.00 98.81 494 VAL A N 1
ATOM 4040 C CA . VAL A 1 494 ? -21.916 2.926 12.190 1.00 98.81 494 VAL A CA 1
ATOM 4041 C C . VAL A 1 494 ? -22.643 2.821 10.857 1.00 98.81 494 VAL A C 1
ATOM 4043 O O . VAL A 1 494 ? -22.721 1.746 10.272 1.00 98.81 494 VAL A O 1
ATOM 4046 N N . ALA A 1 495 ? -23.158 3.929 10.350 1.00 98.44 495 ALA A N 1
ATOM 4047 C CA . ALA A 1 495 ? -23.794 3.994 9.046 1.00 98.44 495 ALA A CA 1
ATOM 4048 C C . ALA A 1 495 ? -23.392 5.259 8.298 1.00 98.44 495 ALA A C 1
ATOM 4050 O O . ALA A 1 49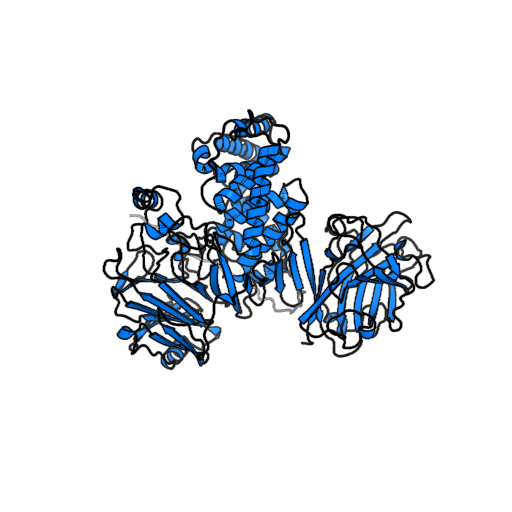5 ? -23.043 6.281 8.896 1.00 98.44 495 ALA A O 1
ATOM 4051 N N . SER A 1 496 ? -23.475 5.197 6.974 1.00 97.06 496 SER A N 1
ATOM 4052 C CA . SER A 1 496 ? -23.441 6.397 6.159 1.00 97.06 496 SER A CA 1
ATOM 4053 C C . SER A 1 496 ? -24.819 7.054 6.154 1.00 97.06 496 SER A C 1
ATOM 4055 O O . SER A 1 496 ? -25.846 6.379 6.220 1.00 97.06 496 SER A O 1
ATOM 4057 N N . SER A 1 497 ? -24.856 8.376 5.989 1.00 95.81 497 SER A N 1
ATOM 4058 C CA . SER A 1 497 ? -26.087 9.075 5.617 1.00 95.81 497 SER A CA 1
ATOM 4059 C C . SER A 1 497 ? -26.688 8.583 4.294 1.00 95.81 497 SER A C 1
ATOM 4061 O O . SER A 1 497 ? -27.862 8.824 4.055 1.00 95.81 497 SER A O 1
ATOM 4063 N N . ASP A 1 498 ? -25.918 7.901 3.440 1.00 94.88 498 ASP A N 1
ATOM 4064 C CA . ASP A 1 498 ? -26.431 7.277 2.213 1.00 94.88 498 ASP A CA 1
ATOM 4065 C C . ASP A 1 498 ? -27.317 6.047 2.515 1.00 94.88 498 ASP A C 1
ATOM 4067 O O . ASP A 1 498 ? -28.179 5.695 1.710 1.00 94.88 498 ASP A O 1
ATOM 4071 N N . ASP A 1 499 ? -27.139 5.412 3.681 1.00 96.19 499 ASP A N 1
ATOM 4072 C CA . ASP A 1 499 ? -27.845 4.182 4.067 1.00 96.19 499 ASP A CA 1
ATOM 4073 C C . ASP A 1 499 ? -29.230 4.461 4.688 1.00 96.19 499 ASP A C 1
ATOM 4075 O O . ASP A 1 499 ? -30.085 3.576 4.744 1.00 96.19 499 ASP A O 1
ATOM 4079 N N . TYR A 1 500 ? -29.471 5.691 5.159 1.00 97.50 500 TYR A N 1
ATOM 4080 C CA . TYR A 1 500 ? -30.691 6.079 5.871 1.00 97.50 500 TYR A CA 1
ATOM 4081 C C . TYR A 1 500 ? -31.189 7.449 5.421 1.00 97.50 500 TYR A C 1
ATOM 4083 O O . TYR A 1 500 ? -30.426 8.402 5.341 1.00 97.50 500 TYR A O 1
ATOM 4091 N N . ALA A 1 501 ? -32.505 7.592 5.240 1.00 95.50 501 ALA A N 1
ATOM 4092 C CA . ALA A 1 501 ? -33.099 8.869 4.838 1.00 95.50 501 ALA A CA 1
ATOM 4093 C C . ALA A 1 501 ? -32.820 10.016 5.830 1.00 95.50 501 ALA A C 1
ATOM 4095 O O . ALA A 1 501 ? -32.747 11.175 5.426 1.00 95.50 501 ALA A O 1
ATOM 4096 N N . THR A 1 502 ? -32.705 9.706 7.127 1.00 97.56 502 THR A N 1
ATOM 4097 C CA . THR A 1 502 ? -32.423 10.676 8.194 1.00 97.56 502 THR A CA 1
ATOM 4098 C C . THR A 1 502 ? -31.656 10.030 9.348 1.00 97.56 502 THR A C 1
ATOM 4100 O O . THR A 1 502 ? -31.698 8.812 9.543 1.00 97.56 502 THR A O 1
ATOM 4103 N N . PHE A 1 503 ? -31.029 10.863 10.185 1.00 98.19 503 PHE A N 1
ATOM 4104 C CA . PHE A 1 503 ? -30.409 10.420 11.436 1.00 98.19 503 PHE A CA 1
ATOM 4105 C C . PHE A 1 503 ? -31.421 9.752 12.385 1.00 98.19 503 PHE A C 1
ATOM 4107 O O . PHE A 1 503 ? -31.105 8.755 13.028 1.00 98.19 503 PHE A O 1
ATOM 4114 N N . ASP A 1 504 ? -32.670 10.225 12.429 1.00 98.25 504 ASP A N 1
ATOM 4115 C CA . ASP A 1 504 ? -33.715 9.597 13.247 1.00 98.25 504 ASP A CA 1
ATOM 4116 C C . ASP A 1 504 ? -34.157 8.226 12.712 1.00 98.25 504 ASP A C 1
ATOM 4118 O O . ASP A 1 504 ? -34.469 7.342 13.513 1.00 98.25 504 ASP A O 1
ATOM 4122 N N . ALA A 1 505 ? -34.132 8.009 11.390 1.00 98.44 505 ALA A N 1
ATOM 4123 C CA . ALA A 1 505 ? -34.381 6.692 10.802 1.00 98.44 505 ALA A CA 1
ATOM 4124 C C . ALA A 1 505 ? -33.291 5.688 11.211 1.00 98.44 505 ALA A C 1
ATOM 4126 O O . ALA A 1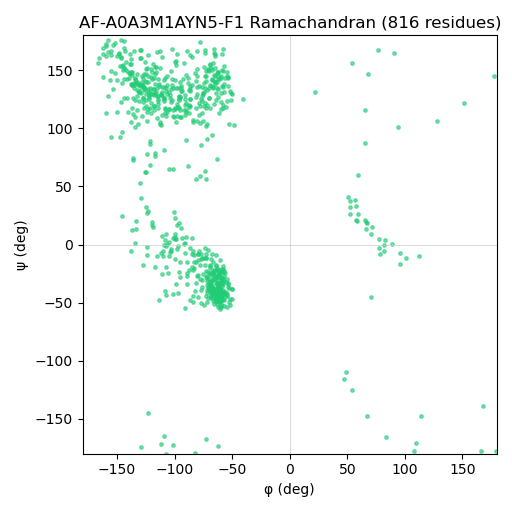 505 ? -33.606 4.559 11.587 1.00 98.44 505 ALA A O 1
ATOM 4127 N N . PHE A 1 506 ? -32.026 6.122 11.234 1.00 98.62 506 PHE A N 1
ATOM 4128 C CA . PHE A 1 506 ? -30.928 5.328 11.788 1.00 98.62 506 PHE A CA 1
ATOM 4129 C C . PHE A 1 506 ? -31.153 5.003 13.272 1.00 98.62 506 PHE A C 1
ATOM 4131 O O . PHE A 1 506 ? -31.095 3.837 13.661 1.00 98.62 506 PHE A O 1
ATOM 4138 N N . LYS A 1 507 ? -31.505 5.995 14.105 1.00 98.69 507 LYS A N 1
ATOM 4139 C CA . LYS A 1 507 ? -31.832 5.754 15.525 1.00 98.69 507 LYS A CA 1
ATOM 4140 C C . LYS A 1 507 ? -32.962 4.738 15.686 1.00 98.69 507 LYS A C 1
ATOM 4142 O O . LYS A 1 507 ? -32.902 3.884 16.566 1.00 98.69 507 LYS A O 1
ATOM 4147 N N . GLN A 1 508 ? -34.009 4.832 14.865 1.00 98.44 508 GLN A N 1
ATOM 4148 C CA . GLN A 1 508 ? -35.127 3.891 14.894 1.00 98.44 508 GLN A CA 1
ATOM 4149 C C . GLN A 1 508 ? -34.677 2.466 14.555 1.00 98.44 508 GLN A C 1
ATOM 4151 O O . GLN A 1 508 ? -35.078 1.540 15.259 1.00 98.44 508 GLN A O 1
ATOM 4156 N N . GLN A 1 509 ? -33.830 2.299 13.537 1.00 98.56 509 GLN A N 1
ATOM 4157 C CA . GLN A 1 509 ? -33.269 0.996 13.185 1.00 98.56 509 GLN A CA 1
ATOM 4158 C C . GLN A 1 509 ? -32.436 0.413 14.332 1.00 98.56 509 GLN A C 1
ATOM 4160 O O . GLN A 1 509 ? -32.682 -0.714 14.749 1.00 98.56 509 GLN A O 1
ATOM 4165 N N . ILE A 1 510 ? -31.522 1.191 14.919 1.00 98.75 510 ILE A N 1
ATOM 4166 C CA . ILE A 1 510 ? -30.688 0.723 16.037 1.00 98.75 510 ILE A CA 1
ATOM 4167 C C . ILE A 1 510 ? -31.530 0.323 17.256 1.00 98.75 510 ILE A C 1
ATOM 4169 O O . ILE A 1 510 ? -31.234 -0.673 17.907 1.00 98.75 510 ILE A O 1
ATOM 4173 N N . ARG A 1 511 ? -32.616 1.046 17.560 1.00 98.44 511 ARG A N 1
ATOM 4174 C CA . ARG A 1 511 ? -33.540 0.658 18.643 1.00 98.44 511 ARG A CA 1
ATOM 4175 C C . ARG A 1 511 ? -34.276 -0.657 18.360 1.00 98.44 511 ARG A C 1
ATOM 4177 O O . ARG A 1 511 ? -34.711 -1.307 19.306 1.00 98.44 511 ARG A O 1
ATOM 4184 N N . ALA A 1 512 ? -34.457 -1.020 17.090 1.00 98.12 512 ALA A N 1
ATOM 4185 C CA . ALA A 1 512 ? -35.082 -2.277 16.685 1.00 98.12 512 ALA A CA 1
ATOM 4186 C C . ALA A 1 512 ? -34.095 -3.458 16.675 1.00 98.12 512 ALA A C 1
ATOM 4188 O O . ALA A 1 512 ? -34.525 -4.611 16.746 1.00 98.12 512 ALA A O 1
ATOM 4189 N N . ASN A 1 513 ? -32.789 -3.184 16.608 1.00 98.38 513 ASN A N 1
ATOM 4190 C CA . ASN A 1 513 ? -31.750 -4.203 16.688 1.00 98.38 513 ASN A CA 1
ATOM 4191 C C . ASN A 1 513 ? -31.743 -4.867 18.074 1.00 98.38 513 ASN A C 1
ATOM 4193 O O . ASN A 1 513 ? -31.903 -4.220 19.110 1.00 98.38 513 ASN A O 1
ATOM 4197 N N . ASN A 1 514 ? -31.536 -6.183 18.103 1.00 98.12 514 ASN A N 1
ATOM 4198 C CA . ASN A 1 514 ? -31.542 -6.944 19.347 1.00 98.12 514 ASN A CA 1
ATOM 4199 C C . ASN A 1 514 ? -30.153 -6.940 20.004 1.00 98.12 514 ASN A C 1
ATOM 4201 O O . ASN A 1 514 ? -29.193 -7.459 19.427 1.00 98.12 514 ASN A O 1
ATOM 4205 N N . LEU A 1 515 ? -30.068 -6.408 21.225 1.00 98.31 515 LEU A N 1
ATOM 4206 C CA . LEU A 1 515 ? -28.872 -6.401 22.068 1.00 98.31 515 LEU A CA 1
ATOM 4207 C C . LEU A 1 515 ? -29.144 -7.183 23.361 1.00 98.31 515 LEU A C 1
ATOM 4209 O O . LEU A 1 515 ? -29.968 -6.784 24.181 1.00 98.31 515 LEU A O 1
ATOM 4213 N N . VAL A 1 516 ? -28.425 -8.288 23.555 1.00 97.88 516 VAL A N 1
ATOM 4214 C CA . VAL A 1 516 ? -28.567 -9.197 24.699 1.00 97.88 516 VAL A CA 1
ATOM 4215 C C . VAL A 1 516 ? -27.260 -9.233 25.488 1.00 97.88 516 VAL A C 1
ATOM 4217 O O . VAL A 1 516 ? -26.220 -9.625 24.963 1.00 97.88 516 VAL A O 1
ATOM 4220 N N . PHE A 1 517 ? -27.312 -8.834 26.757 1.00 96.81 517 PHE A N 1
ATOM 4221 C CA . PHE A 1 517 ? -26.162 -8.807 27.673 1.00 96.81 517 PHE A CA 1
ATOM 4222 C C . PHE A 1 517 ? -26.573 -9.133 29.124 1.00 96.81 517 PHE A C 1
ATOM 4224 O O . PHE A 1 517 ? -25.905 -8.764 30.085 1.00 96.81 517 PHE A O 1
ATOM 4231 N N . ASP A 1 518 ? -27.676 -9.860 29.303 1.00 95.06 518 ASP A N 1
ATOM 4232 C CA . ASP A 1 518 ? -28.215 -10.294 30.601 1.00 95.06 518 ASP A CA 1
ATOM 4233 C C . ASP A 1 518 ? -27.245 -11.191 31.398 1.00 95.06 518 ASP A C 1
ATOM 4235 O O . ASP A 1 518 ? -27.260 -11.200 32.630 1.00 95.06 518 ASP A O 1
ATOM 4239 N N . GLN A 1 519 ? -26.376 -11.935 30.707 1.00 91.75 519 GLN A N 1
ATOM 4240 C CA . GLN A 1 519 ? -25.338 -12.767 31.326 1.00 91.75 519 GLN A CA 1
ATOM 4241 C C . GLN A 1 519 ? -23.996 -12.040 31.512 1.00 91.75 519 GLN A C 1
ATOM 4243 O O . GLN A 1 519 ? -23.051 -12.641 32.030 1.00 91.75 519 GLN A O 1
ATOM 4248 N N . PHE A 1 520 ? -23.892 -10.758 31.142 1.00 96.00 520 PHE A N 1
ATOM 4249 C CA . PHE A 1 520 ? -22.621 -10.033 31.109 1.00 96.00 520 PHE A CA 1
ATOM 4250 C C . PHE A 1 520 ? -21.862 -10.066 32.445 1.00 96.00 520 PHE A C 1
ATOM 4252 O O . PHE A 1 520 ? -20.664 -10.341 32.475 1.00 96.00 520 PHE A O 1
ATOM 4259 N N . ASP A 1 521 ? -22.553 -9.899 33.574 1.00 93.88 521 ASP A N 1
ATOM 4260 C CA . ASP A 1 521 ? -21.924 -9.951 34.903 1.00 93.88 521 ASP A CA 1
ATOM 4261 C C . ASP A 1 521 ? -21.352 -11.326 35.267 1.00 93.88 521 ASP A C 1
ATOM 4263 O O . ASP A 1 521 ? -20.361 -11.432 36.000 1.00 93.88 521 ASP A O 1
ATOM 4267 N N . LYS A 1 522 ? -21.953 -12.393 34.733 1.00 91.31 522 LYS A N 1
ATOM 4268 C CA . LYS A 1 522 ? -21.552 -13.772 35.021 1.00 91.31 522 LYS A CA 1
ATOM 4269 C C . LYS A 1 522 ? -20.396 -14.217 34.137 1.00 91.31 522 LYS A C 1
ATOM 4271 O O . LYS A 1 522 ? -19.420 -14.753 34.654 1.00 91.31 522 LYS A O 1
ATOM 4276 N N . ASN A 1 523 ? -20.497 -14.004 32.825 1.00 92.75 523 ASN A N 1
ATOM 4277 C CA . ASN A 1 523 ? -19.571 -14.576 31.841 1.00 92.75 523 ASN A CA 1
ATOM 4278 C C . ASN A 1 523 ? -19.123 -13.596 30.740 1.00 92.75 523 ASN A C 1
ATOM 4280 O O . ASN A 1 523 ? -18.547 -14.028 29.742 1.00 92.75 523 ASN A O 1
ATOM 4284 N N . MET A 1 524 ? -19.383 -12.293 30.900 1.00 96.62 524 MET A N 1
ATOM 4285 C CA . MET A 1 524 ? -19.024 -11.243 29.936 1.00 96.62 524 MET A CA 1
ATOM 4286 C C . MET A 1 524 ? -19.503 -11.523 28.509 1.00 96.62 524 MET A C 1
ATOM 4288 O O . MET A 1 524 ? -18.835 -11.166 27.543 1.00 96.62 524 MET A O 1
ATOM 4292 N N . MET A 1 525 ? -20.640 -12.203 28.370 1.00 97.12 525 MET A N 1
ATOM 4293 C CA . MET A 1 525 ? -21.228 -12.501 27.074 1.00 97.12 525 MET A CA 1
ATOM 4294 C C . MET A 1 525 ? -22.117 -11.349 26.603 1.00 97.12 525 MET A C 1
ATOM 4296 O O . MET A 1 525 ? -22.966 -10.861 27.350 1.00 97.12 525 MET A O 1
ATOM 4300 N N . VAL A 1 526 ? -21.942 -10.970 25.341 1.00 98.19 526 VAL A N 1
ATOM 4301 C CA . VAL A 1 526 ? -22.779 -10.017 24.609 1.00 98.19 526 VAL A CA 1
ATOM 4302 C C . VAL A 1 526 ? -23.208 -10.666 23.300 1.00 98.19 526 VAL A C 1
ATOM 4304 O O . VAL A 1 526 ? -22.397 -11.297 22.622 1.00 98.19 526 VAL A O 1
ATOM 4307 N N . SER A 1 527 ? -24.476 -10.504 22.935 1.00 98.38 527 SER A N 1
ATOM 4308 C CA . SER A 1 527 ? -24.985 -10.838 21.610 1.00 98.38 527 SER A CA 1
ATOM 4309 C C . SER A 1 527 ? -25.660 -9.621 20.994 1.00 98.38 527 SER A C 1
ATOM 4311 O O . SER A 1 527 ? -26.521 -9.014 21.624 1.00 98.38 527 SER A O 1
ATOM 4313 N N . TYR A 1 528 ? -25.296 -9.280 19.765 1.00 98.75 528 TYR A N 1
ATOM 4314 C CA . TYR A 1 528 ? -25.838 -8.135 19.043 1.00 98.75 528 TYR A CA 1
ATOM 4315 C C . TYR A 1 528 ? -26.271 -8.545 17.636 1.00 98.75 528 TYR A C 1
ATOM 4317 O O . TYR A 1 528 ? -25.528 -9.230 16.938 1.00 98.75 528 TYR A O 1
ATOM 4325 N N . THR A 1 529 ? -27.479 -8.155 17.234 1.00 98.75 529 THR A N 1
ATOM 4326 C CA . THR A 1 529 ? -27.970 -8.315 15.858 1.00 98.75 529 THR A CA 1
ATOM 4327 C C . THR A 1 529 ? -27.734 -7.010 15.112 1.00 98.75 529 THR A C 1
ATOM 4329 O O . THR A 1 529 ? -28.285 -5.990 15.513 1.00 98.75 529 THR A O 1
ATOM 4332 N N . THR A 1 530 ? -26.914 -7.030 14.064 1.00 98.31 530 THR A N 1
ATOM 4333 C CA . THR A 1 530 ? -26.618 -5.849 13.239 1.00 98.31 530 THR A CA 1
ATOM 4334 C C . THR A 1 530 ? -27.868 -5.378 12.494 1.00 98.31 530 THR A C 1
ATOM 4336 O O . THR A 1 530 ? -28.817 -6.145 12.305 1.00 98.31 530 THR A O 1
ATOM 4339 N N . SER A 1 531 ? -27.847 -4.156 11.954 1.00 98.06 531 SER A N 1
ATOM 4340 C CA . SER A 1 531 ? -28.926 -3.700 11.058 1.00 98.06 531 SER A CA 1
ATOM 4341 C C . SER A 1 531 ? -29.009 -4.518 9.758 1.00 98.06 531 SER A C 1
ATOM 4343 O O . SER A 1 531 ? -30.035 -4.499 9.084 1.00 98.06 531 SER A O 1
ATOM 4345 N N . GLY A 1 532 ? -27.946 -5.257 9.411 1.00 96.62 532 GLY A N 1
ATOM 4346 C CA . GLY A 1 532 ? -27.921 -6.229 8.312 1.00 96.62 532 GLY A CA 1
ATOM 4347 C C . GLY A 1 532 ? -28.553 -7.587 8.651 1.00 96.62 532 GLY A C 1
ATOM 4348 O O . GLY A 1 532 ? -28.756 -8.406 7.756 1.00 96.62 532 GLY A O 1
ATOM 4349 N N . GLY A 1 533 ? -28.899 -7.824 9.921 1.00 97.94 533 GLY A N 1
ATOM 4350 C CA . GLY A 1 533 ? -29.509 -9.060 10.409 1.00 97.94 533 GLY A CA 1
ATOM 4351 C C . GLY A 1 533 ? -28.512 -10.142 10.833 1.00 97.94 533 GLY A C 1
ATOM 4352 O O . GLY A 1 533 ? -28.938 -11.214 11.264 1.00 97.94 533 GLY A O 1
ATOM 4353 N N . GLU A 1 534 ? -27.202 -9.897 10.739 1.00 98.50 534 GLU A N 1
ATOM 4354 C CA . GLU A 1 534 ? -26.191 -10.820 11.252 1.00 98.50 534 GLU A CA 1
ATOM 4355 C C . GLU A 1 534 ? -26.118 -10.771 12.785 1.00 98.50 534 GLU A C 1
ATOM 4357 O O . GLU A 1 534 ? -26.154 -9.706 13.398 1.00 98.50 534 GLU A O 1
ATOM 4362 N N . VAL A 1 535 ? -25.977 -11.932 13.424 1.00 98.69 535 VAL A N 1
ATOM 4363 C CA . VAL A 1 535 ? -25.882 -12.056 14.882 1.00 98.69 535 VAL A CA 1
ATOM 4364 C C . VAL A 1 535 ? -24.428 -12.265 15.287 1.00 98.69 535 VAL A C 1
ATOM 4366 O O . VAL A 1 535 ? -23.824 -13.289 14.970 1.00 98.69 535 VAL A O 1
ATOM 4369 N N . MET A 1 536 ? -23.872 -11.308 16.021 1.00 98.62 536 MET A N 1
ATOM 4370 C CA . MET A 1 536 ? -22.544 -11.378 16.624 1.00 98.62 536 MET A CA 1
ATOM 4371 C C . MET A 1 536 ? -22.676 -11.800 18.087 1.00 98.62 536 MET A C 1
ATOM 4373 O O . MET A 1 536 ? -23.302 -11.086 18.864 1.00 98.62 536 MET A O 1
ATOM 4377 N N . THR A 1 537 ? -22.065 -12.914 18.490 1.00 98.31 537 THR A N 1
ATOM 4378 C CA . THR A 1 537 ? -21.991 -13.335 19.899 1.00 98.31 537 THR A CA 1
ATOM 4379 C C . THR A 1 537 ? -20.538 -13.406 20.346 1.00 98.31 537 THR A C 1
ATOM 4381 O O . THR A 1 537 ? -19.707 -14.032 19.687 1.00 98.31 537 THR A O 1
ATOM 4384 N N . PHE A 1 538 ? -20.227 -12.773 21.475 1.00 96.94 538 PHE A N 1
ATOM 4385 C CA . PHE A 1 538 ? -18.868 -12.664 21.985 1.00 96.94 538 PHE A CA 1
ATOM 4386 C C . PHE A 1 538 ? -18.839 -12.744 23.513 1.00 96.94 538 PHE A C 1
ATOM 4388 O O . PHE A 1 538 ? -19.533 -11.992 24.193 1.00 96.94 538 PHE A O 1
ATOM 4395 N N . SER A 1 539 ? -18.029 -13.655 24.051 1.00 94.81 539 SER A N 1
ATOM 4396 C CA . SER A 1 539 ? -17.645 -13.706 25.466 1.00 94.81 539 SER A CA 1
ATOM 4397 C C . SER A 1 539 ? -16.131 -13.559 25.566 1.00 94.81 539 SER A C 1
ATOM 4399 O O . SER A 1 539 ? -15.414 -14.091 24.722 1.00 94.81 539 SER A O 1
ATOM 4401 N N . TYR A 1 540 ? -15.649 -12.854 26.592 1.00 94.38 540 TYR A N 1
ATOM 4402 C CA . TYR A 1 540 ? -14.233 -12.494 26.728 1.00 94.38 540 TYR A CA 1
ATOM 4403 C C . TYR A 1 540 ? -13.276 -13.703 26.664 1.00 94.38 540 TYR A C 1
ATOM 4405 O O . TYR A 1 540 ? -12.273 -13.656 25.956 1.00 94.38 540 TYR A O 1
ATOM 4413 N N . ASP A 1 541 ? -13.603 -14.797 27.357 1.00 90.50 541 ASP A N 1
ATOM 4414 C CA . ASP A 1 541 ? -12.810 -16.041 27.363 1.00 90.50 541 ASP A CA 1
ATOM 4415 C C . ASP A 1 541 ? -13.390 -17.120 26.421 1.00 90.50 541 ASP A C 1
ATOM 4417 O O . ASP A 1 541 ? -12.954 -18.271 26.427 1.00 90.50 541 ASP A O 1
ATOM 4421 N N . GLY A 1 542 ? -14.413 -16.767 25.636 1.00 90.94 542 GLY A N 1
ATOM 4422 C CA . GLY A 1 542 ? -15.143 -17.672 24.751 1.00 90.94 542 GLY A CA 1
ATOM 4423 C C . GLY A 1 542 ? -14.848 -17.451 23.263 1.00 90.94 542 GLY A C 1
ATOM 4424 O O . GLY A 1 542 ? -14.068 -16.574 22.884 1.00 90.94 542 GLY A O 1
ATOM 4425 N N . PRO A 1 543 ? -15.483 -18.244 22.380 1.00 91.94 543 PRO A N 1
ATOM 4426 C CA . PRO A 1 543 ? -15.375 -18.033 20.946 1.00 91.94 543 PRO A CA 1
ATOM 4427 C C . PRO A 1 543 ? -16.103 -16.753 20.517 1.00 91.94 543 PRO A C 1
ATOM 4429 O O . PRO A 1 543 ? -17.068 -16.309 21.144 1.00 91.94 543 PRO A O 1
ATOM 4432 N N . ARG A 1 544 ? -15.662 -16.195 19.389 1.00 95.69 544 ARG A N 1
ATOM 4433 C CA . ARG A 1 544 ? -16.398 -15.174 18.637 1.00 95.69 544 ARG A CA 1
ATOM 4434 C C . ARG A 1 544 ? -17.258 -15.889 17.609 1.00 95.69 544 ARG A C 1
ATOM 4436 O O . ARG A 1 544 ? -16.720 -16.631 16.789 1.00 95.69 544 ARG A O 1
ATOM 4443 N N . LEU A 1 545 ? -18.572 -15.712 17.673 1.00 98.00 545 LEU A N 1
ATOM 4444 C CA . LEU A 1 545 ? -19.520 -16.392 16.795 1.00 98.00 545 LEU A CA 1
ATOM 4445 C C . LEU A 1 545 ? -20.217 -15.375 15.892 1.00 98.00 545 LEU A C 1
ATOM 4447 O O . LEU A 1 545 ? -20.807 -14.416 16.386 1.00 98.00 545 LEU A O 1
ATOM 4451 N N . LEU A 1 546 ? -20.199 -15.616 14.584 1.00 98.19 546 LEU A N 1
ATOM 4452 C CA . LEU A 1 546 ? -21.010 -14.899 13.605 1.00 98.19 546 LEU A CA 1
ATOM 4453 C C . LEU A 1 546 ? -22.102 -15.843 13.100 1.00 98.19 546 LEU A C 1
ATOM 4455 O O . LEU A 1 546 ? -21.802 -16.888 12.527 1.00 98.19 546 LEU A O 1
ATOM 4459 N N . ASN A 1 547 ? -23.370 -15.505 13.331 1.00 98.19 547 ASN A N 1
ATOM 4460 C CA . ASN A 1 547 ? -24.523 -16.358 13.015 1.00 98.19 547 ASN A CA 1
ATOM 4461 C C . ASN A 1 547 ? -24.396 -17.778 13.604 1.00 98.19 547 ASN A C 1
ATOM 4463 O O . ASN A 1 547 ? -24.747 -18.768 12.966 1.00 98.19 547 ASN A O 1
ATOM 4467 N N . GLY A 1 548 ? -23.841 -17.883 14.816 1.00 97.38 548 GLY A N 1
ATOM 4468 C CA . GLY A 1 548 ? -23.585 -19.159 15.492 1.00 97.38 548 GLY A CA 1
ATOM 4469 C C . GLY A 1 548 ? -22.358 -19.931 14.987 1.00 97.38 548 GLY A C 1
ATOM 4470 O O . GLY A 1 548 ? -22.027 -20.965 15.564 1.00 97.38 548 GLY A O 1
ATOM 4471 N N . VAL A 1 549 ? -21.657 -19.438 13.961 1.00 97.44 549 VAL A N 1
ATOM 4472 C CA . VAL A 1 549 ? -20.439 -20.056 13.419 1.00 97.44 549 VAL A CA 1
ATOM 4473 C C . VAL A 1 549 ? -19.200 -19.395 14.035 1.00 97.44 549 VAL A C 1
ATOM 4475 O O . VAL A 1 549 ? -19.092 -18.168 13.988 1.00 97.44 549 VAL A O 1
ATOM 4478 N N . PRO A 1 550 ? -18.254 -20.163 14.610 1.00 96.62 550 PRO A N 1
ATOM 4479 C CA . PRO A 1 550 ? -16.998 -19.613 15.110 1.00 96.62 550 PRO A CA 1
ATOM 4480 C C . PRO A 1 550 ? -16.183 -18.912 14.022 1.00 96.62 550 PRO A C 1
ATOM 4482 O O . PRO A 1 550 ? -16.024 -19.440 12.924 1.00 96.62 550 PRO A O 1
ATOM 4485 N N . VAL A 1 551 ? -15.638 -17.742 14.351 1.00 95.12 551 VAL A N 1
ATOM 4486 C CA . VAL A 1 551 ? -14.662 -17.028 13.522 1.00 95.12 551 VAL A CA 1
ATOM 4487 C C . VAL A 1 551 ? -13.261 -17.376 14.015 1.00 95.12 551 VAL A C 1
ATOM 4489 O O . VAL A 1 551 ? -12.907 -17.033 15.145 1.00 95.12 551 VAL A O 1
ATOM 4492 N N . ASP A 1 552 ? -12.470 -18.043 13.173 1.00 93.25 552 ASP A N 1
ATOM 4493 C CA . ASP A 1 552 ? -11.058 -18.322 13.441 1.00 93.25 552 ASP A CA 1
ATOM 4494 C C . ASP A 1 552 ? -10.169 -17.315 12.703 1.00 93.25 552 ASP A C 1
ATOM 4496 O O . ASP A 1 552 ? -10.157 -17.232 11.475 1.00 93.25 552 ASP A O 1
ATOM 4500 N N . PHE A 1 553 ? -9.402 -16.531 13.457 1.00 92.25 553 PHE A N 1
ATOM 4501 C CA . PHE A 1 553 ? -8.463 -15.580 12.870 1.00 92.25 553 PHE A CA 1
ATOM 4502 C C . PHE A 1 553 ? -7.278 -16.262 12.183 1.00 92.25 553 PHE A C 1
ATOM 4504 O O . PHE A 1 553 ? -6.629 -15.641 11.346 1.00 92.25 553 PHE A O 1
ATOM 4511 N N . ALA A 1 554 ? -6.995 -17.532 12.487 1.00 90.50 554 ALA A N 1
ATOM 4512 C CA . ALA A 1 554 ? -5.954 -18.293 11.803 1.00 90.50 554 ALA A CA 1
ATOM 4513 C C . ALA A 1 554 ? -6.236 -18.487 10.301 1.00 90.50 554 ALA A C 1
ATOM 4515 O O . ALA A 1 554 ? -5.290 -18.707 9.545 1.00 90.50 554 ALA A O 1
ATOM 4516 N N . ASP A 1 555 ? -7.493 -18.338 9.869 1.00 92.56 555 ASP A N 1
ATOM 4517 C CA . ASP A 1 555 ? -7.889 -18.383 8.457 1.00 92.56 555 ASP A CA 1
ATOM 4518 C C . ASP A 1 555 ? -7.564 -17.084 7.698 1.00 92.56 555 ASP A C 1
ATOM 4520 O O . ASP A 1 555 ? -7.707 -17.016 6.472 1.00 92.56 555 ASP A O 1
ATOM 4524 N N . TYR A 1 556 ? -7.134 -16.027 8.399 1.00 96.00 556 TYR A N 1
ATOM 4525 C CA . TYR A 1 556 ? -6.787 -14.769 7.752 1.00 96.00 556 TYR A CA 1
ATOM 4526 C C . TYR A 1 556 ? -5.547 -14.955 6.885 1.00 96.00 556 TYR A C 1
ATOM 4528 O O . TYR A 1 556 ? -4.530 -15.525 7.280 1.00 96.00 556 TYR A O 1
ATOM 4536 N N . LYS A 1 557 ? -5.627 -14.402 5.680 1.00 98.06 557 LYS A N 1
ATOM 4537 C CA . LYS A 1 557 ? -4.490 -14.311 4.773 1.00 98.06 557 LYS A CA 1
ATOM 4538 C C . LYS A 1 557 ? -3.563 -13.172 5.196 1.00 98.06 557 LYS A C 1
ATOM 4540 O O . LYS A 1 557 ? -3.880 -12.394 6.097 1.00 98.06 557 LYS A O 1
ATOM 4545 N N . LEU A 1 558 ? -2.422 -13.042 4.520 1.00 98.31 558 LEU A N 1
ATOM 4546 C CA . LEU A 1 558 ? -1.544 -11.888 4.720 1.00 98.31 558 LEU A CA 1
ATOM 4547 C C . LEU A 1 558 ? -2.285 -10.600 4.333 1.00 98.31 558 LEU A C 1
ATOM 4549 O O . LEU A 1 558 ? -2.321 -9.656 5.113 1.00 98.31 558 LEU A O 1
ATOM 4553 N N . PHE A 1 559 ? -2.945 -10.635 3.173 1.00 98.62 559 PHE A N 1
ATOM 4554 C CA . PHE A 1 559 ? -3.915 -9.640 2.724 1.00 98.62 559 PHE A CA 1
ATOM 4555 C C . PHE A 1 559 ? -5.112 -10.353 2.104 1.00 98.62 559 PHE A C 1
ATOM 4557 O O . PHE A 1 559 ? -4.937 -11.285 1.310 1.00 98.62 559 PHE A O 1
ATOM 4564 N N . HIS A 1 560 ? -6.319 -9.895 2.415 1.00 98.25 560 HIS A N 1
ATOM 4565 C CA . HIS A 1 560 ? -7.538 -10.350 1.761 1.00 98.25 560 HIS A CA 1
ATOM 4566 C C . HIS A 1 560 ? -8.561 -9.217 1.669 1.00 98.25 560 HIS A C 1
ATOM 4568 O O . HIS A 1 560 ? -8.952 -8.603 2.658 1.00 98.25 560 HIS A O 1
ATOM 4574 N N . GLY A 1 561 ? -8.980 -8.918 0.447 1.00 97.50 561 GLY A N 1
ATOM 4575 C CA . GLY A 1 561 ? -9.961 -7.893 0.120 1.00 97.50 561 GLY A CA 1
ATOM 4576 C C . GLY A 1 561 ? -10.175 -7.824 -1.393 1.00 97.50 561 GLY A C 1
ATOM 4577 O O . GLY A 1 561 ? -9.562 -8.594 -2.144 1.00 97.50 561 GLY A O 1
ATOM 4578 N N . PRO A 1 562 ? -11.019 -6.900 -1.878 1.00 96.62 562 PRO A N 1
ATOM 4579 C CA . PRO A 1 562 ? -11.290 -6.777 -3.311 1.00 96.62 562 PRO A CA 1
ATOM 4580 C C . PRO A 1 562 ? -10.053 -6.354 -4.114 1.00 96.62 562 PRO A C 1
ATOM 4582 O O . PRO A 1 562 ? -9.911 -6.749 -5.271 1.00 96.62 562 PRO A O 1
ATOM 4585 N N . PHE A 1 563 ? -9.145 -5.591 -3.498 1.00 98.06 563 PHE A N 1
ATOM 4586 C CA . PHE A 1 563 ? -7.983 -5.021 -4.179 1.00 98.06 563 PHE A CA 1
ATOM 4587 C C . PHE A 1 563 ? -6.690 -5.794 -3.921 1.00 98.06 563 PHE A C 1
ATOM 4589 O O . PHE A 1 563 ? -5.929 -6.035 -4.856 1.00 98.06 563 PHE A O 1
ATOM 4596 N N . LEU A 1 564 ? -6.444 -6.218 -2.677 1.00 98.44 564 LEU A N 1
ATOM 4597 C CA . LEU A 1 564 ? -5.199 -6.876 -2.268 1.00 98.44 564 LEU A CA 1
ATOM 4598 C C . LEU A 1 564 ? -5.438 -8.310 -1.818 1.00 98.44 564 LEU A C 1
ATOM 4600 O O . LEU A 1 564 ? -6.331 -8.581 -1.016 1.00 98.44 564 LEU A O 1
ATOM 4604 N N . ASN A 1 565 ? -4.630 -9.235 -2.337 1.00 98.25 565 ASN A N 1
ATOM 4605 C CA . ASN A 1 565 ? -4.677 -10.647 -1.965 1.00 98.25 565 ASN A CA 1
ATOM 4606 C C . ASN A 1 565 ? -3.266 -11.242 -1.894 1.00 98.25 565 ASN A C 1
ATOM 4608 O O . ASN A 1 565 ? -2.520 -11.183 -2.875 1.00 98.25 565 ASN A O 1
ATOM 4612 N N . ALA A 1 566 ? -2.921 -11.853 -0.762 1.00 98.31 566 ALA A N 1
ATOM 4613 C CA . ALA A 1 566 ? -1.629 -12.499 -0.537 1.00 98.31 566 ALA A CA 1
ATOM 4614 C C . ALA A 1 566 ? -1.745 -13.613 0.506 1.00 98.31 566 ALA A C 1
ATOM 4616 O O . ALA A 1 566 ? -2.297 -13.386 1.577 1.00 98.31 566 ALA A O 1
ATOM 4617 N N . GLU A 1 567 ? -1.175 -14.786 0.234 1.00 98.00 567 GLU A N 1
ATOM 4618 C CA . GLU A 1 567 ? -1.092 -15.869 1.224 1.00 98.00 567 GLU A CA 1
ATOM 4619 C C . GLU A 1 567 ? 0.078 -15.638 2.191 1.00 98.00 567 GLU A C 1
ATOM 4621 O O . GLU A 1 567 ? 1.149 -15.170 1.779 1.00 98.00 567 GLU A O 1
ATOM 4626 N N . ILE A 1 568 ? -0.094 -16.027 3.457 1.00 97.56 568 ILE A N 1
ATOM 4627 C CA . ILE A 1 568 ? 0.991 -16.032 4.448 1.00 97.56 568 ILE A CA 1
ATOM 4628 C C . ILE A 1 568 ? 2.136 -16.921 3.939 1.00 97.56 568 ILE A C 1
ATOM 4630 O O . ILE A 1 568 ? 1.926 -18.010 3.410 1.00 97.56 568 ILE A O 1
ATOM 4634 N N . GLY A 1 569 ? 3.370 -16.439 4.068 1.00 96.94 569 GLY A N 1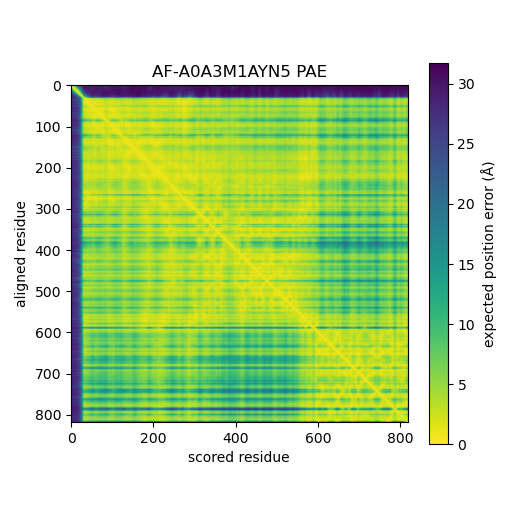
ATOM 4635 C CA . GLY A 1 569 ? 4.586 -17.142 3.660 1.00 96.94 569 GLY A CA 1
ATOM 4636 C C . GLY A 1 569 ? 4.884 -17.104 2.160 1.00 96.94 569 GLY A C 1
ATOM 4637 O O . GLY A 1 569 ? 5.974 -17.506 1.760 1.00 96.94 569 GLY A O 1
ATOM 4638 N N . SER A 1 570 ? 3.970 -16.601 1.325 1.00 96.50 570 SER A N 1
ATOM 4639 C CA . SER A 1 570 ? 4.141 -16.656 -0.132 1.00 96.50 570 SER A CA 1
ATOM 4640 C C . SER A 1 570 ? 5.221 -15.715 -0.666 1.00 96.50 570 SER A C 1
ATOM 4642 O O . SER A 1 570 ? 5.838 -16.027 -1.683 1.00 96.50 570 SER A O 1
ATOM 4644 N N . GLY A 1 571 ? 5.432 -14.560 -0.022 1.00 96.88 571 GLY A N 1
ATOM 4645 C CA . GLY A 1 571 ? 6.255 -13.485 -0.576 1.00 96.88 571 GLY A CA 1
ATOM 4646 C C . GLY A 1 571 ? 5.645 -12.852 -1.832 1.00 96.88 571 GLY A C 1
ATOM 4647 O O . GLY A 1 571 ? 6.379 -12.257 -2.619 1.00 96.88 571 GLY A O 1
ATOM 4648 N N . LYS A 1 572 ? 4.334 -13.017 -2.071 1.00 97.31 572 LYS A N 1
ATOM 4649 C CA . LYS A 1 572 ? 3.644 -12.528 -3.272 1.00 97.31 572 LYS A CA 1
ATOM 4650 C C . LYS A 1 572 ? 2.415 -11.705 -2.915 1.00 97.31 572 LYS A C 1
ATOM 4652 O O . LYS A 1 572 ? 1.652 -12.104 -2.043 1.00 97.31 572 LYS A O 1
ATOM 4657 N N . LEU A 1 573 ? 2.186 -10.615 -3.642 1.00 98.44 573 LEU A N 1
ATOM 4658 C CA . LEU A 1 573 ? 0.995 -9.775 -3.503 1.00 98.44 573 LEU A CA 1
ATOM 4659 C C . LEU A 1 573 ? 0.323 -9.576 -4.859 1.00 98.44 573 LEU A C 1
ATOM 4661 O O . LEU A 1 573 ? 0.941 -9.068 -5.791 1.00 98.44 573 LEU A O 1
ATOM 4665 N N . SER A 1 574 ? -0.949 -9.959 -4.953 1.00 98.19 574 SER A N 1
ATOM 4666 C CA . SER A 1 574 ? -1.828 -9.605 -6.066 1.00 98.19 574 SER A CA 1
ATOM 4667 C C . SER A 1 574 ? -2.546 -8.299 -5.740 1.00 98.19 574 SER A C 1
ATOM 4669 O O . SER A 1 574 ? -3.253 -8.216 -4.736 1.00 98.19 574 SER A O 1
ATOM 4671 N N . ILE A 1 575 ? -2.365 -7.307 -6.607 1.00 98.56 575 ILE A N 1
ATOM 4672 C CA . ILE A 1 575 ? -2.977 -5.980 -6.552 1.00 98.56 575 ILE A CA 1
ATOM 4673 C C . ILE A 1 575 ? -3.902 -5.873 -7.757 1.00 98.56 575 ILE A C 1
ATOM 4675 O O . ILE A 1 575 ? -3.443 -6.024 -8.888 1.00 98.56 575 ILE A O 1
ATOM 4679 N N . ARG A 1 576 ? -5.194 -5.639 -7.546 1.00 96.62 576 ARG A N 1
ATOM 4680 C CA . ARG A 1 576 ? -6.203 -5.647 -8.611 1.00 96.62 576 ARG A CA 1
ATOM 4681 C C . ARG A 1 576 ? -7.182 -4.496 -8.457 1.00 96.62 576 ARG A C 1
ATOM 4683 O O . ARG A 1 576 ? -7.508 -4.090 -7.351 1.00 96.62 576 ARG A O 1
ATOM 4690 N N . TYR A 1 577 ? -7.666 -3.995 -9.584 1.00 95.31 577 TYR A N 1
ATOM 4691 C CA . TYR A 1 577 ? -8.760 -3.033 -9.655 1.00 95.31 577 TYR A CA 1
ATOM 4692 C C . TYR A 1 577 ? -9.496 -3.272 -10.968 1.00 95.31 577 TYR A C 1
ATOM 4694 O O . TYR A 1 577 ? -8.924 -3.057 -12.034 1.00 95.31 577 TYR A O 1
ATOM 4702 N N . GLN A 1 578 ? -10.749 -3.720 -10.909 1.00 90.75 578 GLN A N 1
ATOM 4703 C CA . GLN A 1 578 ? -11.493 -4.128 -12.107 1.00 90.75 578 GLN A CA 1
ATOM 4704 C C . GLN A 1 578 ? -10.706 -5.186 -12.918 1.00 90.75 578 GLN A C 1
ATOM 4706 O O . GLN A 1 578 ? -10.313 -6.212 -12.367 1.00 90.75 578 GLN A O 1
ATOM 4711 N N . ASP A 1 579 ? -10.458 -4.950 -14.207 1.00 88.81 579 ASP A N 1
ATOM 4712 C CA . ASP A 1 579 ? -9.790 -5.871 -15.137 1.00 88.81 579 ASP A CA 1
ATOM 4713 C C . ASP A 1 579 ? -8.282 -5.613 -15.316 1.00 88.81 579 ASP A C 1
ATOM 4715 O O . ASP A 1 579 ? -7.672 -6.095 -16.269 1.00 88.81 579 ASP A O 1
ATOM 4719 N N . GLN A 1 580 ? -7.655 -4.886 -14.390 1.00 91.75 580 GLN A N 1
ATOM 4720 C CA . GLN A 1 580 ? -6.201 -4.711 -14.333 1.00 91.75 580 GLN A CA 1
ATOM 4721 C C . GLN A 1 580 ? -5.634 -5.213 -13.019 1.00 91.75 580 GLN A C 1
ATOM 4723 O O . GLN A 1 580 ? -6.266 -5.118 -11.961 1.00 91.75 580 GLN A O 1
ATOM 4728 N N . GLY A 1 581 ? -4.383 -5.654 -13.076 1.00 95.62 581 GLY A N 1
ATOM 4729 C CA . GLY A 1 581 ? -3.636 -5.925 -11.869 1.00 95.62 581 GLY A CA 1
ATOM 4730 C C . GLY A 1 581 ? -2.129 -5.908 -12.042 1.00 95.62 581 GLY A C 1
ATOM 4731 O O . GLY A 1 581 ? -1.582 -5.760 -13.135 1.00 95.62 581 GLY A O 1
ATOM 4732 N N . LEU A 1 582 ? -1.469 -6.068 -10.906 1.00 96.56 582 LEU A N 1
ATOM 4733 C CA . LEU A 1 582 ? -0.041 -6.273 -10.750 1.00 96.56 582 LEU A CA 1
ATOM 4734 C C . LEU A 1 582 ? 0.151 -7.422 -9.758 1.00 96.56 582 LEU A C 1
ATOM 4736 O O . LEU A 1 582 ? -0.566 -7.531 -8.764 1.00 96.56 582 LEU A O 1
ATOM 4740 N N . VAL A 1 583 ? 1.143 -8.262 -10.007 1.00 97.56 583 VAL A N 1
ATOM 4741 C CA . VAL A 1 583 ? 1.636 -9.253 -9.057 1.00 97.56 583 VAL A CA 1
ATOM 4742 C C . VAL A 1 583 ? 3.058 -8.872 -8.688 1.00 97.56 583 VAL A C 1
ATOM 4744 O O . VAL A 1 583 ? 3.950 -8.852 -9.537 1.00 97.56 583 VAL A O 1
ATOM 4747 N N . LEU A 1 584 ? 3.260 -8.577 -7.410 1.00 97.81 584 LEU A N 1
ATOM 4748 C CA . LEU A 1 584 ? 4.582 -8.412 -6.826 1.00 97.81 584 LEU A CA 1
ATOM 4749 C C . LEU A 1 584 ? 5.057 -9.790 -6.376 1.00 97.81 584 LEU A C 1
ATOM 4751 O O . LEU A 1 584 ? 4.411 -10.405 -5.532 1.00 97.81 584 LEU A O 1
ATOM 4755 N N . ASP A 1 585 ? 6.155 -10.285 -6.938 1.00 95.44 585 ASP A N 1
ATOM 4756 C CA . ASP A 1 585 ? 6.788 -11.537 -6.528 1.00 95.44 585 ASP A CA 1
ATOM 4757 C C . ASP A 1 585 ? 8.142 -11.235 -5.882 1.00 95.44 585 ASP A C 1
ATOM 4759 O O . ASP A 1 585 ? 9.124 -10.920 -6.553 1.00 95.44 585 ASP A O 1
ATOM 4763 N N . LEU A 1 586 ? 8.166 -11.296 -4.554 1.00 94.56 586 LEU A N 1
ATOM 4764 C CA . LEU A 1 586 ? 9.327 -11.066 -3.694 1.00 94.56 586 LEU A CA 1
ATOM 4765 C C . LEU A 1 586 ? 9.796 -12.367 -3.022 1.00 94.56 586 LEU A C 1
ATOM 4767 O O . LEU A 1 586 ? 10.697 -12.328 -2.183 1.00 94.56 586 LEU A O 1
ATOM 4771 N N . SER A 1 587 ? 9.221 -13.513 -3.415 1.00 90.69 587 SER A N 1
ATOM 4772 C CA . SER A 1 587 ? 9.458 -14.835 -2.813 1.00 90.69 587 SER A CA 1
ATOM 4773 C C . SER A 1 587 ? 10.910 -15.309 -2.917 1.00 90.69 587 SER A C 1
ATOM 4775 O O . SER A 1 587 ? 11.386 -16.087 -2.090 1.00 90.69 587 SER A O 1
ATOM 4777 N N . ARG A 1 588 ? 11.640 -14.810 -3.917 1.00 82.62 588 ARG A N 1
ATOM 4778 C CA . ARG A 1 588 ? 13.065 -15.069 -4.118 1.00 82.62 588 ARG A CA 1
ATOM 4779 C C . ARG A 1 588 ? 13.893 -13.877 -3.681 1.00 82.62 588 ARG A C 1
ATOM 4781 O O . ARG A 1 588 ? 13.596 -12.761 -4.090 1.00 82.62 588 ARG A O 1
ATOM 4788 N N . LEU A 1 589 ? 14.965 -14.109 -2.924 1.00 67.25 589 LEU A N 1
ATOM 4789 C CA . LEU A 1 589 ? 15.859 -13.058 -2.412 1.00 67.25 589 LEU A CA 1
ATOM 4790 C C . LEU A 1 589 ? 16.702 -12.374 -3.501 1.00 67.25 589 LEU A C 1
ATOM 4792 O O . LEU A 1 589 ? 16.987 -11.186 -3.400 1.00 67.25 589 LEU A O 1
ATOM 4796 N N . ASP A 1 590 ? 17.036 -13.085 -4.569 1.00 72.44 590 ASP A N 1
ATOM 4797 C CA . ASP A 1 590 ? 17.887 -12.618 -5.670 1.00 72.44 590 ASP A CA 1
ATOM 4798 C C . ASP A 1 590 ? 17.094 -12.097 -6.881 1.00 72.44 590 ASP A C 1
ATOM 4800 O O . ASP A 1 590 ? 17.669 -11.692 -7.887 1.00 72.44 590 ASP A O 1
ATOM 4804 N N . GLN A 1 591 ? 15.759 -12.137 -6.841 1.00 81.00 591 GLN A N 1
ATOM 4805 C CA . GLN A 1 591 ? 14.951 -11.718 -7.982 1.00 81.00 591 GLN A CA 1
ATOM 4806 C C . GLN A 1 591 ? 13.549 -11.279 -7.560 1.00 81.00 591 GLN A C 1
ATOM 4808 O O . GLN A 1 591 ? 12.623 -12.087 -7.508 1.00 81.00 591 GLN A O 1
ATOM 4813 N N . ALA A 1 592 ? 13.387 -9.981 -7.304 1.00 89.88 592 ALA A N 1
ATOM 4814 C CA . ALA A 1 592 ? 12.065 -9.371 -7.235 1.00 89.88 592 ALA A CA 1
ATOM 4815 C C . ALA A 1 592 ? 11.466 -9.269 -8.645 1.00 89.88 592 ALA A C 1
ATOM 4817 O O . ALA A 1 592 ? 12.188 -9.043 -9.619 1.00 89.88 592 ALA A O 1
ATOM 4818 N N . GLN A 1 593 ? 10.152 -9.438 -8.771 1.00 91.38 593 GLN A N 1
ATOM 4819 C CA . GLN A 1 593 ? 9.451 -9.248 -10.037 1.00 91.38 593 GLN A CA 1
ATOM 4820 C C . GLN A 1 593 ? 8.177 -8.441 -9.830 1.00 91.38 593 GLN A C 1
ATOM 4822 O O . GLN A 1 593 ? 7.419 -8.679 -8.893 1.00 91.38 593 GLN A O 1
ATOM 4827 N N . ILE A 1 594 ? 7.935 -7.505 -10.741 1.00 94.81 594 ILE A N 1
ATOM 4828 C CA . ILE A 1 594 ? 6.677 -6.772 -10.855 1.00 94.81 594 ILE A CA 1
ATOM 4829 C C . ILE A 1 594 ? 6.057 -7.213 -12.175 1.00 94.81 594 ILE A C 1
ATOM 4831 O O . ILE A 1 594 ? 6.554 -6.855 -13.243 1.00 94.81 594 ILE A O 1
ATOM 4835 N N . LEU A 1 595 ? 5.023 -8.044 -12.097 1.00 95.69 595 LEU A N 1
ATOM 4836 C CA . LEU A 1 595 ? 4.409 -8.690 -13.252 1.00 95.69 595 LEU A CA 1
ATOM 4837 C C . LEU A 1 595 ? 3.007 -8.116 -13.475 1.00 95.69 595 LEU A C 1
ATOM 4839 O O . LEU A 1 595 ? 2.224 -8.088 -12.528 1.00 95.69 595 LEU A O 1
ATOM 4843 N N . PRO A 1 596 ? 2.652 -7.667 -14.686 1.00 96.81 596 PRO A N 1
ATOM 4844 C CA . PRO A 1 596 ? 1.314 -7.158 -14.950 1.00 96.81 596 PRO A CA 1
ATOM 4845 C C . PRO A 1 596 ? 0.289 -8.302 -15.026 1.00 96.81 596 PRO A C 1
ATOM 4847 O O . PRO A 1 596 ? 0.621 -9.442 -15.363 1.00 96.81 596 PRO A O 1
ATOM 4850 N N . GLU A 1 597 ? -0.967 -7.998 -14.710 1.00 97.06 597 GLU A N 1
ATOM 4851 C CA . GLU A 1 597 ? -2.123 -8.880 -14.885 1.00 97.06 597 GLU A CA 1
ATOM 4852 C C . GLU A 1 597 ? -3.150 -8.203 -15.806 1.00 97.06 597 GLU A C 1
ATOM 4854 O O . GLU A 1 597 ? -3.501 -7.037 -15.610 1.00 97.06 597 GLU A O 1
ATOM 4859 N N . TYR A 1 598 ? -3.629 -8.943 -16.806 1.00 96.75 598 TYR A N 1
ATOM 4860 C CA . TYR A 1 598 ? -4.666 -8.535 -17.748 1.00 96.75 598 TYR A CA 1
ATOM 4861 C C . TYR A 1 598 ? -5.953 -9.323 -17.474 1.00 96.75 598 TYR A C 1
ATOM 4863 O O . TYR A 1 598 ? -5.947 -10.558 -17.476 1.00 96.75 598 TYR A O 1
ATOM 4871 N N . GLY A 1 599 ? -7.068 -8.622 -17.277 1.00 96.38 599 GLY A N 1
ATOM 4872 C CA . GLY A 1 599 ? -8.398 -9.210 -17.171 1.00 96.38 599 GLY A CA 1
ATOM 4873 C C . GLY A 1 599 ? -9.035 -9.447 -18.537 1.00 96.38 599 GLY A C 1
ATOM 4874 O O . GLY A 1 599 ? -9.476 -8.520 -19.209 1.00 96.38 599 GLY A O 1
ATOM 4875 N N . CYS A 1 600 ? -9.113 -10.711 -18.941 1.00 96.75 600 CYS A N 1
ATOM 4876 C CA . CYS A 1 600 ? -9.742 -11.146 -20.180 1.00 96.75 600 CYS A CA 1
ATOM 4877 C C . CYS A 1 600 ? -11.236 -11.387 -19.950 1.00 96.75 600 CYS A C 1
ATOM 4879 O O . CYS A 1 600 ? -11.615 -12.288 -19.199 1.00 96.75 600 CYS A O 1
ATOM 4881 N N . ARG A 1 601 ? -12.090 -10.566 -20.569 1.00 95.69 601 ARG A N 1
ATOM 4882 C CA . ARG A 1 601 ? -13.550 -10.650 -20.413 1.00 95.69 601 ARG A CA 1
ATOM 4883 C C . ARG A 1 601 ? -14.169 -11.614 -21.417 1.00 95.69 601 ARG A C 1
ATOM 4885 O O . ARG A 1 601 ? -13.737 -11.675 -22.572 1.00 95.69 601 ARG A O 1
ATOM 4892 N N . LYS A 1 602 ? -15.200 -12.336 -20.970 1.00 96.81 602 LYS A N 1
ATOM 4893 C CA . LYS A 1 602 ? -15.968 -13.227 -21.838 1.00 96.81 602 LYS A CA 1
ATOM 4894 C C . LYS A 1 602 ? -16.908 -12.412 -22.714 1.00 96.81 602 LYS A C 1
ATOM 4896 O O . LYS A 1 602 ? -17.602 -11.531 -22.211 1.00 96.81 602 LYS A O 1
ATOM 4901 N N . ILE A 1 603 ? -16.972 -12.748 -23.994 1.00 97.12 603 ILE A N 1
ATOM 4902 C CA . ILE A 1 603 ? -17.900 -12.161 -24.963 1.00 97.12 603 ILE A CA 1
ATOM 4903 C C . ILE A 1 603 ? -18.936 -13.196 -25.431 1.00 97.12 603 ILE A C 1
ATOM 4905 O O . ILE A 1 603 ? -18.663 -14.399 -25.409 1.00 97.12 603 ILE A O 1
ATOM 4909 N N . PRO A 1 604 ? -20.144 -12.757 -25.835 1.00 96.00 604 PRO A N 1
ATOM 4910 C CA . PRO A 1 604 ? -21.271 -13.661 -26.080 1.00 96.00 604 PRO A CA 1
ATOM 4911 C C . PRO A 1 604 ? -21.223 -14.370 -27.441 1.00 96.00 604 PRO A C 1
ATOM 4913 O O . PRO A 1 604 ? -21.998 -15.294 -27.676 1.00 96.00 604 PRO A O 1
ATOM 4916 N N . ARG A 1 605 ? -20.355 -13.925 -28.355 1.00 96.44 605 ARG A N 1
ATOM 4917 C CA . ARG A 1 605 ? -20.174 -14.502 -29.692 1.00 96.44 605 ARG A CA 1
ATOM 4918 C C . ARG A 1 605 ? -18.730 -14.354 -30.152 1.00 96.44 605 ARG A C 1
ATOM 4920 O O . ARG A 1 605 ? -17.994 -13.530 -29.613 1.00 96.44 605 ARG A O 1
ATOM 4927 N N . ASP A 1 606 ? -18.377 -15.110 -31.182 1.00 97.75 606 ASP A N 1
ATOM 4928 C CA . ASP A 1 606 ? -17.082 -15.018 -31.850 1.00 97.75 606 ASP A CA 1
ATOM 4929 C C . ASP A 1 606 ? -16.903 -13.653 -32.555 1.00 97.75 606 ASP A C 1
ATOM 4931 O O . ASP A 1 606 ? -17.878 -13.050 -33.027 1.00 97.75 606 ASP A O 1
ATOM 4935 N N . ILE A 1 607 ? -15.662 -13.149 -32.579 1.00 97.25 607 ILE A N 1
ATOM 4936 C CA . ILE A 1 607 ? -15.282 -11.895 -33.252 1.00 97.25 607 ILE A CA 1
ATOM 4937 C C . ILE A 1 607 ? -15.114 -12.166 -34.746 1.00 97.25 607 ILE A C 1
ATOM 4939 O O . ILE A 1 607 ? -14.475 -13.143 -35.137 1.00 97.25 607 ILE A O 1
ATOM 4943 N N . HIS A 1 608 ? -15.645 -11.282 -35.591 1.00 96.94 608 HIS A N 1
ATOM 4944 C CA . HIS A 1 608 ? -15.343 -11.324 -37.019 1.00 96.94 608 HIS A CA 1
ATOM 4945 C C . HIS A 1 608 ? -13.986 -10.659 -37.286 1.00 96.94 608 HIS A C 1
ATOM 4947 O O . HIS A 1 608 ? -13.878 -9.439 -37.217 1.00 96.94 608 HIS A O 1
ATOM 4953 N N . LEU A 1 609 ? -12.951 -11.457 -37.572 1.00 98.12 609 LEU A N 1
ATOM 4954 C CA . LEU A 1 609 ? -11.601 -10.942 -37.821 1.00 98.12 609 LEU A CA 1
ATOM 4955 C C . LEU A 1 609 ? -11.526 -10.278 -39.205 1.00 98.12 609 LEU A C 1
ATOM 4957 O O . LEU A 1 609 ? -11.714 -10.935 -40.230 1.00 98.12 609 LEU A O 1
ATOM 4961 N N . THR A 1 610 ? -11.214 -8.986 -39.241 1.00 97.31 610 THR A N 1
ATOM 4962 C CA . THR A 1 610 ? -11.059 -8.180 -40.469 1.00 97.31 610 THR A CA 1
ATOM 4963 C C . THR A 1 610 ? -9.628 -7.668 -40.659 1.00 97.31 610 THR A C 1
ATOM 4965 O O . THR A 1 610 ? -9.292 -7.097 -41.698 1.00 97.31 610 THR A O 1
ATOM 4968 N N . GLY A 1 611 ? -8.788 -7.835 -39.638 1.00 96.62 611 GLY A N 1
ATOM 4969 C CA . GLY A 1 611 ? -7.465 -7.252 -39.493 1.00 96.62 611 GLY A CA 1
ATOM 4970 C C . GLY A 1 611 ? -7.487 -5.812 -38.980 1.00 96.62 611 GLY A C 1
ATOM 4971 O O . GLY A 1 611 ? -6.416 -5.225 -38.854 1.00 96.62 611 GLY A O 1
ATOM 4972 N N . LYS A 1 612 ? -8.657 -5.210 -38.712 1.00 96.31 612 LYS A N 1
ATOM 4973 C CA . LYS A 1 612 ? -8.805 -3.772 -38.389 1.00 96.31 612 LYS A CA 1
ATOM 4974 C C . LYS A 1 612 ? -9.235 -3.477 -36.953 1.00 96.31 612 LYS A C 1
ATOM 4976 O O . LYS A 1 612 ? -9.252 -2.302 -36.590 1.00 96.31 612 LYS A O 1
ATOM 4981 N N . LEU A 1 613 ? -9.578 -4.499 -36.163 1.00 96.81 613 LEU A N 1
ATOM 4982 C CA . LEU A 1 613 ? -10.179 -4.351 -34.831 1.00 96.81 613 LEU A CA 1
ATOM 4983 C C . LEU A 1 613 ? -11.482 -3.521 -34.864 1.00 96.81 613 LEU A C 1
ATOM 4985 O O . LEU A 1 613 ? -11.735 -2.708 -33.974 1.00 96.81 613 LEU A O 1
ATOM 4989 N N . ASP A 1 614 ? -12.300 -3.696 -35.908 1.00 96.75 614 ASP A N 1
ATOM 4990 C CA . ASP A 1 614 ? -13.539 -2.938 -36.139 1.00 96.75 614 ASP A CA 1
ATOM 4991 C C . ASP A 1 614 ? -14.820 -3.658 -35.674 1.00 96.75 614 ASP A C 1
ATOM 4993 O O . ASP A 1 614 ? -15.892 -3.047 -35.674 1.00 96.75 614 ASP A O 1
ATOM 4997 N N . ASP A 1 615 ? -14.728 -4.906 -35.195 1.00 97.88 615 ASP A N 1
ATOM 4998 C CA . ASP A 1 615 ? -15.832 -5.544 -34.470 1.00 97.88 615 ASP A CA 1
ATOM 4999 C C . ASP A 1 615 ? -16.133 -4.755 -33.174 1.00 97.88 615 ASP A C 1
ATOM 5001 O O . ASP A 1 615 ? -15.227 -4.548 -32.355 1.00 97.88 615 ASP A O 1
ATOM 5005 N N . PRO A 1 616 ? -17.392 -4.339 -32.929 1.00 97.06 616 PRO A N 1
ATOM 5006 C CA . PRO A 1 616 ? -17.754 -3.563 -31.743 1.00 97.06 616 PRO A CA 1
ATOM 5007 C C . PRO A 1 616 ? -17.383 -4.222 -30.409 1.00 97.06 616 PRO A C 1
ATOM 5009 O O . PRO A 1 616 ? -17.194 -3.519 -29.416 1.00 97.06 616 PRO A O 1
ATOM 5012 N N . LEU A 1 617 ? -17.256 -5.554 -30.357 1.00 97.25 617 LEU A N 1
ATOM 5013 C CA . LEU A 1 617 ? -16.884 -6.263 -29.130 1.00 97.25 617 LEU A CA 1
ATOM 5014 C C . LEU A 1 617 ? -15.497 -5.870 -28.611 1.00 97.25 617 LEU A C 1
ATOM 5016 O O . LEU A 1 617 ? -15.295 -5.883 -27.398 1.00 97.25 617 LEU A O 1
ATOM 5020 N N . TRP A 1 618 ? -14.576 -5.426 -29.475 1.00 97.19 618 TRP A N 1
ATOM 5021 C CA . TRP A 1 618 ? -13.263 -4.936 -29.045 1.00 97.19 618 TRP A CA 1
ATOM 5022 C C . TRP A 1 618 ? -13.331 -3.726 -28.112 1.00 97.19 618 TRP A C 1
ATOM 5024 O O . TRP A 1 618 ? -12.387 -3.501 -27.360 1.00 97.19 618 TRP A O 1
ATOM 5034 N N . GLN A 1 619 ? -14.434 -2.971 -28.116 1.00 94.62 619 GLN A N 1
ATOM 5035 C CA . GLN A 1 619 ? -14.647 -1.851 -27.190 1.00 94.62 619 GLN A CA 1
ATOM 5036 C C . GLN A 1 619 ? -14.844 -2.312 -25.738 1.00 94.62 619 GLN A C 1
ATOM 5038 O O . GLN A 1 619 ? -14.700 -1.513 -24.818 1.00 94.62 619 GLN A O 1
ATOM 5043 N N . GLN A 1 620 ? -15.157 -3.594 -25.517 1.00 94.19 620 GLN A N 1
ATOM 5044 C CA . GLN A 1 620 ? -15.248 -4.185 -24.179 1.00 94.19 620 GLN A CA 1
ATOM 5045 C C . GLN A 1 620 ? -13.878 -4.581 -23.616 1.00 94.19 620 GLN A C 1
ATOM 5047 O O . GLN A 1 620 ? -13.766 -4.866 -22.423 1.00 94.19 620 GLN A O 1
ATOM 5052 N N . ALA A 1 621 ? -12.848 -4.639 -24.465 1.00 94.75 621 ALA A N 1
ATOM 5053 C CA . ALA A 1 621 ? -11.493 -4.957 -24.057 1.00 94.75 621 ALA A CA 1
ATOM 5054 C C . ALA A 1 621 ? -10.776 -3.702 -23.572 1.00 94.75 621 ALA A C 1
ATOM 5056 O O . ALA A 1 621 ? -10.817 -2.648 -24.210 1.00 94.75 621 ALA A O 1
ATOM 5057 N N . ARG A 1 622 ? -10.037 -3.841 -22.479 1.00 91.69 622 ARG A N 1
ATOM 5058 C CA . ARG A 1 622 ? -9.112 -2.807 -22.046 1.00 91.69 622 ARG A CA 1
ATOM 5059 C C . ARG A 1 622 ? -7.858 -2.824 -22.935 1.00 91.69 622 ARG A C 1
ATOM 5061 O O . ARG A 1 622 ? -7.237 -3.874 -23.065 1.00 91.69 622 ARG A O 1
ATOM 5068 N N . PRO A 1 623 ? -7.410 -1.684 -23.477 1.00 95.56 623 PRO A N 1
ATOM 5069 C CA . PRO A 1 623 ? -6.120 -1.619 -24.149 1.00 95.56 623 PRO A CA 1
ATOM 5070 C C . PRO A 1 623 ? -4.951 -1.686 -23.151 1.00 95.56 623 PRO A C 1
ATOM 5072 O O . PRO A 1 623 ? -4.987 -1.079 -22.077 1.00 95.56 623 PRO A O 1
ATOM 5075 N N . VAL A 1 624 ? -3.887 -2.400 -23.521 1.00 95.69 624 VAL A N 1
ATOM 5076 C CA . VAL A 1 624 ? -2.565 -2.311 -22.880 1.00 95.69 624 VAL A CA 1
ATOM 5077 C C . VAL A 1 624 ? -1.501 -1.971 -23.913 1.00 95.69 624 VAL A C 1
ATOM 5079 O O . VAL A 1 624 ? -1.644 -2.305 -25.083 1.00 95.69 624 VAL A O 1
ATOM 5082 N N . HIS A 1 625 ? -0.427 -1.319 -23.482 1.00 95.75 625 HIS A N 1
ATOM 5083 C CA . HIS A 1 625 ? 0.642 -0.873 -24.372 1.00 95.75 625 HIS A CA 1
ATOM 5084 C C . HIS A 1 625 ? 1.911 -1.694 -24.154 1.00 95.75 625 HIS A C 1
ATOM 5086 O O . HIS A 1 625 ? 2.235 -2.056 -23.019 1.00 95.75 625 HIS A O 1
ATOM 5092 N N . LEU A 1 626 ? 2.621 -1.995 -25.241 1.00 97.19 626 LEU A N 1
ATOM 5093 C CA . LEU A 1 626 ? 3.948 -2.596 -25.162 1.00 97.19 626 LEU A CA 1
ATOM 5094 C C . LEU A 1 626 ? 4.999 -1.517 -24.887 1.00 97.19 626 LEU A C 1
ATOM 5096 O O . LEU A 1 626 ? 4.958 -0.430 -25.460 1.00 97.19 626 LEU A O 1
ATOM 5100 N N . MET A 1 627 ? 5.965 -1.859 -24.044 1.00 95.19 627 MET A N 1
ATOM 5101 C CA . MET A 1 627 ? 7.116 -1.032 -23.681 1.00 95.19 627 MET A CA 1
ATOM 5102 C C . MET A 1 627 ? 8.401 -1.665 -24.222 1.00 95.19 627 MET A C 1
ATOM 5104 O O . MET A 1 627 ? 8.403 -2.838 -24.595 1.00 95.19 627 MET A O 1
ATOM 5108 N N . ASP A 1 628 ? 9.511 -0.931 -24.223 1.00 94.75 628 ASP A N 1
ATOM 5109 C CA . ASP A 1 628 ? 10.829 -1.505 -24.493 1.00 94.75 628 ASP A CA 1
ATOM 5110 C C . ASP A 1 628 ? 11.096 -2.685 -23.543 1.00 94.75 628 ASP A C 1
ATOM 5112 O O . ASP A 1 628 ? 11.042 -2.561 -22.314 1.00 94.75 628 ASP A O 1
ATOM 5116 N N . ALA A 1 629 ? 11.383 -3.856 -24.109 1.00 94.19 629 ALA A N 1
ATOM 5117 C CA . ALA A 1 629 ? 11.426 -5.110 -23.368 1.00 94.19 629 ALA A CA 1
ATOM 5118 C C . ALA A 1 629 ? 12.559 -5.155 -22.330 1.00 94.19 629 ALA A C 1
ATOM 5120 O O . ALA A 1 629 ? 12.483 -5.931 -21.371 1.00 94.19 629 ALA A O 1
ATOM 5121 N N . ILE A 1 630 ? 13.607 -4.346 -22.504 1.00 91.44 630 ILE A N 1
ATOM 5122 C CA . ILE A 1 630 ? 14.796 -4.339 -21.648 1.00 91.44 630 ILE A CA 1
ATOM 5123 C C . ILE A 1 630 ? 14.626 -3.333 -20.511 1.00 91.44 630 ILE A C 1
ATOM 5125 O O . ILE A 1 630 ? 14.763 -3.676 -19.338 1.00 91.44 630 ILE A O 1
ATOM 5129 N N . THR A 1 631 ? 14.334 -2.085 -20.852 1.00 88.06 631 THR A N 1
ATOM 5130 C CA . THR A 1 631 ? 14.305 -0.951 -19.927 1.00 88.06 631 THR A CA 1
ATOM 5131 C C . THR A 1 631 ? 12.938 -0.746 -19.283 1.00 88.06 631 THR A C 1
ATOM 5133 O O . THR A 1 631 ? 12.869 -0.182 -18.190 1.00 88.06 631 THR A O 1
ATOM 5136 N N . GLY A 1 632 ? 11.861 -1.211 -19.924 1.00 88.44 632 GLY A N 1
ATOM 5137 C CA . GLY A 1 632 ? 10.482 -0.963 -19.509 1.00 88.44 632 GLY A CA 1
ATOM 5138 C C . GLY A 1 632 ? 10.004 0.474 -19.740 1.00 88.44 632 GLY A C 1
ATOM 5139 O O . GLY A 1 632 ? 9.026 0.885 -19.125 1.00 88.44 632 GLY A O 1
ATOM 5140 N N . ARG A 1 633 ? 10.720 1.261 -20.554 1.00 87.62 633 ARG A N 1
ATOM 5141 C CA . ARG A 1 633 ? 10.318 2.617 -20.965 1.00 87.62 633 ARG A CA 1
ATOM 5142 C C . ARG A 1 633 ? 9.479 2.565 -22.238 1.00 87.62 633 ARG A C 1
ATOM 5144 O O . ARG A 1 633 ? 9.482 1.552 -22.931 1.00 87.62 633 ARG A O 1
ATOM 5151 N N . ASP A 1 634 ? 8.826 3.670 -22.575 1.00 87.69 634 ASP A N 1
ATOM 5152 C CA . ASP A 1 634 ? 8.150 3.806 -23.865 1.00 87.69 634 ASP A CA 1
ATOM 5153 C C . ASP A 1 634 ? 9.149 3.588 -25.011 1.00 87.69 634 ASP A C 1
ATOM 5155 O O . ASP A 1 634 ? 10.254 4.142 -25.005 1.00 87.69 634 ASP A O 1
ATOM 5159 N N . GLY A 1 635 ? 8.773 2.744 -25.972 1.00 86.50 635 GLY A N 1
ATOM 5160 C CA . GLY A 1 635 ? 9.551 2.557 -27.194 1.00 86.50 635 GLY A CA 1
ATOM 5161 C C . GLY A 1 635 ? 9.254 3.642 -28.233 1.00 86.50 635 GLY A C 1
ATOM 5162 O O . GLY A 1 635 ? 8.452 4.548 -28.000 1.00 86.50 635 GLY A O 1
ATOM 5163 N N . ARG A 1 636 ? 9.900 3.555 -29.402 1.00 89.31 636 ARG A N 1
ATOM 5164 C CA . ARG A 1 636 ? 9.748 4.549 -30.477 1.00 89.31 636 ARG A CA 1
ATOM 5165 C C . ARG A 1 636 ? 8.321 4.596 -31.018 1.00 89.31 636 ARG A C 1
ATOM 5167 O O . ARG A 1 636 ? 7.811 5.677 -31.310 1.00 89.31 636 ARG A O 1
ATOM 5174 N N . PHE A 1 637 ? 7.696 3.432 -31.161 1.00 91.56 637 PHE A N 1
ATOM 5175 C CA . PHE A 1 637 ? 6.344 3.306 -31.680 1.00 91.56 637 PHE A CA 1
ATOM 5176 C C . PHE A 1 637 ? 5.392 2.714 -30.652 1.00 91.56 637 PHE A C 1
ATOM 5178 O O . PHE A 1 637 ? 5.698 1.725 -29.986 1.00 91.56 637 PHE A O 1
ATOM 5185 N N . ASN A 1 638 ? 4.184 3.274 -30.582 1.00 94.31 638 ASN A N 1
ATOM 5186 C CA . ASN A 1 638 ? 3.139 2.698 -29.755 1.00 94.31 638 ASN A CA 1
ATOM 5187 C C . ASN A 1 638 ? 2.624 1.389 -30.375 1.00 94.31 638 ASN A C 1
ATOM 5189 O O . ASN A 1 638 ? 2.304 1.329 -31.567 1.00 94.31 638 ASN A O 1
ATOM 5193 N N . THR A 1 639 ? 2.498 0.358 -29.544 1.00 97.06 639 THR A N 1
ATOM 5194 C CA . THR A 1 639 ? 1.799 -0.882 -29.886 1.00 97.06 639 THR A CA 1
ATOM 5195 C C . THR A 1 639 ? 0.769 -1.159 -28.810 1.00 97.06 639 THR A C 1
ATOM 5197 O O . THR A 1 639 ? 1.128 -1.345 -27.650 1.00 97.06 639 THR A O 1
ATOM 5200 N N . GLU A 1 640 ? -0.499 -1.173 -29.198 1.00 97.81 640 GLU A N 1
ATOM 5201 C CA . GLU A 1 640 ? -1.618 -1.486 -28.315 1.00 97.81 640 GLU A CA 1
ATOM 5202 C C . GLU A 1 640 ? -2.051 -2.942 -28.509 1.00 97.81 640 GLU A C 1
ATOM 5204 O O . GLU A 1 640 ? -2.081 -3.438 -29.637 1.00 97.81 640 GLU A O 1
ATOM 5209 N N . VAL A 1 641 ? -2.401 -3.608 -27.410 1.00 98.50 641 VAL A N 1
ATOM 5210 C CA . VAL A 1 641 ? -2.914 -4.977 -27.375 1.00 98.50 641 VAL A CA 1
ATOM 5211 C C . VAL A 1 641 ? -4.249 -5.014 -26.640 1.00 98.50 641 VAL A C 1
ATOM 5213 O O . VAL A 1 641 ? -4.422 -4.361 -25.608 1.00 98.50 641 VAL A O 1
ATOM 5216 N N . ARG A 1 642 ? -5.186 -5.808 -27.156 1.00 98.31 642 ARG A N 1
ATOM 5217 C CA . ARG A 1 642 ? -6.480 -6.118 -26.537 1.00 98.31 642 ARG A CA 1
ATOM 5218 C C . ARG A 1 642 ? -6.682 -7.625 -26.501 1.00 98.31 642 ARG A C 1
ATOM 5220 O O . ARG A 1 642 ? -6.290 -8.318 -27.436 1.00 98.31 642 ARG A O 1
ATOM 5227 N N . ALA A 1 643 ? -7.332 -8.119 -25.453 1.00 98.19 643 ALA A N 1
ATOM 5228 C CA . ALA A 1 643 ? -7.702 -9.524 -25.331 1.00 98.19 643 ALA A CA 1
ATOM 5229 C C . ALA A 1 643 ? -9.128 -9.730 -24.797 1.00 98.19 643 ALA A C 1
ATOM 5231 O O . ALA A 1 643 ? -9.546 -9.066 -23.843 1.00 98.19 643 ALA A O 1
ATOM 5232 N N . LEU A 1 644 ? -9.840 -10.687 -25.397 1.00 97.88 644 LEU A N 1
ATOM 5233 C CA . LEU A 1 644 ? -11.202 -11.143 -25.066 1.00 97.88 644 LEU A CA 1
ATOM 5234 C C . LEU A 1 644 ? -11.294 -12.659 -25.267 1.00 97.88 644 LEU A C 1
ATOM 5236 O O . LEU A 1 644 ? -10.416 -13.241 -25.900 1.00 97.88 644 LEU A O 1
ATOM 5240 N N . TYR A 1 645 ? -12.345 -13.315 -24.776 1.00 98.00 645 TYR A N 1
ATOM 5241 C CA . TYR A 1 645 ? -12.516 -14.752 -25.027 1.00 98.00 645 TYR A CA 1
ATOM 5242 C C . TYR A 1 645 ? -13.973 -15.201 -25.179 1.00 98.00 645 TYR A C 1
ATOM 5244 O O . TYR A 1 645 ? -14.889 -14.594 -24.627 1.00 98.00 645 TYR A O 1
ATOM 5252 N N . THR A 1 646 ? -14.182 -16.294 -25.913 1.00 97.56 646 THR A N 1
ATOM 5253 C CA . THR A 1 646 ? -15.444 -17.060 -25.949 1.00 97.56 646 THR A CA 1
ATOM 5254 C C . THR A 1 646 ? -15.241 -18.432 -25.309 1.00 97.56 646 THR A C 1
ATOM 5256 O O . THR A 1 646 ? -14.192 -18.716 -24.746 1.00 97.56 646 THR A O 1
ATOM 5259 N N . ASP A 1 647 ? -16.219 -19.332 -25.407 1.00 95.94 647 ASP A N 1
ATOM 5260 C CA . ASP A 1 647 ? -16.010 -20.739 -25.032 1.00 95.94 647 ASP A CA 1
ATOM 5261 C C . ASP A 1 647 ? -15.107 -21.507 -26.017 1.00 95.94 647 ASP A C 1
ATOM 5263 O O . ASP A 1 647 ? -14.782 -22.666 -25.769 1.00 95.94 647 ASP A O 1
ATOM 5267 N N . LYS A 1 648 ? -14.700 -20.885 -27.132 1.00 97.12 648 LYS A N 1
ATOM 5268 C CA . LYS A 1 648 ? -13.886 -21.522 -28.177 1.00 97.12 648 LYS A CA 1
ATOM 5269 C C . LYS A 1 648 ? -12.495 -20.920 -28.298 1.00 97.12 648 LYS A C 1
ATOM 5271 O O . LYS A 1 648 ? -11.518 -21.667 -28.327 1.00 97.12 648 LYS A O 1
ATOM 5276 N N . TYR A 1 649 ? -12.410 -19.591 -28.345 1.00 98.38 649 TYR A N 1
ATOM 5277 C CA . TYR A 1 649 ? -11.176 -18.898 -28.698 1.00 98.38 649 TYR A CA 1
ATOM 5278 C C . TYR A 1 649 ? -10.761 -17.868 -27.651 1.00 98.38 649 TYR A C 1
ATOM 5280 O O . TYR A 1 649 ? -11.599 -17.175 -27.064 1.00 98.38 649 TYR A O 1
ATOM 5288 N N . LEU A 1 650 ? -9.447 -17.721 -27.495 1.00 98.44 650 LEU A N 1
ATOM 5289 C CA . LEU A 1 650 ? -8.815 -16.514 -26.981 1.00 98.44 650 LEU A CA 1
ATOM 5290 C C . LEU A 1 650 ? -8.558 -15.567 -28.156 1.00 98.44 650 LEU A C 1
ATOM 5292 O O . LEU A 1 650 ? -7.817 -15.906 -29.076 1.00 98.44 650 LEU A O 1
ATOM 5296 N N . TYR A 1 651 ? -9.143 -14.377 -28.109 1.00 98.75 651 TYR A N 1
ATOM 5297 C CA . TYR A 1 651 ? -8.955 -13.343 -29.117 1.00 98.75 651 TYR A CA 1
ATOM 5298 C C . TYR A 1 651 ? -7.875 -12.369 -28.682 1.00 98.75 651 TYR A C 1
ATOM 5300 O O . TYR A 1 651 ? -7.998 -11.785 -27.606 1.00 98.75 651 TYR A O 1
ATOM 5308 N N . ILE A 1 652 ? -6.869 -12.145 -29.529 1.00 98.81 652 ILE A N 1
ATOM 5309 C CA . ILE A 1 652 ? -5.828 -11.130 -29.327 1.00 98.81 652 ILE A CA 1
ATOM 5310 C C . ILE A 1 652 ? -5.830 -10.164 -30.513 1.00 98.81 652 ILE A C 1
ATOM 5312 O O . ILE A 1 652 ? -5.751 -10.592 -31.662 1.00 98.81 652 ILE A O 1
ATOM 5316 N N . GLY A 1 653 ? -5.914 -8.867 -30.234 1.00 98.62 653 GLY A N 1
ATOM 5317 C CA . GLY A 1 653 ? -5.841 -7.802 -31.230 1.00 98.62 653 GLY A CA 1
ATOM 5318 C C . GLY A 1 653 ? -4.621 -6.920 -30.986 1.00 98.62 653 GLY A C 1
ATOM 5319 O O . GLY A 1 653 ? -4.432 -6.450 -29.867 1.00 98.62 653 GLY A O 1
ATOM 5320 N N . PHE A 1 654 ? -3.826 -6.672 -32.023 1.00 98.69 654 PHE A N 1
ATOM 5321 C CA . PHE A 1 654 ? -2.685 -5.760 -32.020 1.00 98.69 654 PHE A CA 1
ATOM 5322 C C . PHE A 1 654 ? -2.950 -4.565 -32.931 1.00 98.69 654 PHE A C 1
ATOM 5324 O O . PHE A 1 654 ? -3.377 -4.720 -34.076 1.00 98.69 654 PHE A O 1
ATOM 5331 N N . GLN A 1 655 ? -2.607 -3.375 -32.451 1.00 98.12 655 GLN A N 1
ATOM 5332 C CA . GLN A 1 655 ? -2.592 -2.140 -33.223 1.00 98.12 655 GLN A CA 1
ATOM 5333 C C . GLN A 1 655 ? -1.189 -1.530 -33.133 1.00 98.12 655 GLN A C 1
ATOM 5335 O O . GLN A 1 655 ? -0.802 -0.970 -32.107 1.00 98.12 655 GLN A O 1
ATOM 5340 N N . CYS A 1 656 ? -0.423 -1.629 -34.218 1.00 97.12 656 CYS A N 1
ATOM 5341 C CA . CYS A 1 656 ? 0.978 -1.220 -34.280 1.00 97.12 656 CYS A CA 1
ATOM 5342 C C . CYS A 1 656 ? 1.117 0.108 -35.031 1.00 97.12 656 CYS A C 1
ATOM 5344 O O . CYS A 1 656 ? 0.666 0.231 -36.175 1.00 97.12 656 CYS A O 1
ATOM 5346 N N . GLN A 1 657 ? 1.753 1.105 -34.416 1.00 95.19 657 GLN A N 1
ATOM 5347 C CA . GLN A 1 657 ? 2.287 2.255 -35.146 1.00 95.19 657 GLN A CA 1
ATOM 5348 C C . GLN A 1 657 ? 3.605 1.867 -35.811 1.00 95.19 657 GLN A C 1
ATOM 5350 O O . GLN A 1 657 ? 4.432 1.201 -35.193 1.00 95.19 657 GLN A O 1
ATOM 5355 N N . ASP A 1 658 ? 3.785 2.269 -37.065 1.00 92.12 658 ASP A N 1
ATOM 5356 C CA . ASP A 1 658 ? 5.001 1.996 -37.827 1.00 92.12 658 ASP A CA 1
ATOM 5357 C C . ASP A 1 658 ? 5.085 2.934 -39.040 1.00 92.12 658 ASP A C 1
ATOM 5359 O O . ASP A 1 658 ? 4.056 3.252 -39.646 1.00 92.12 658 ASP A O 1
ATOM 5363 N N . ASP A 1 659 ? 6.284 3.375 -39.407 1.00 91.12 659 ASP A N 1
ATOM 5364 C CA . ASP A 1 659 ? 6.532 4.140 -40.632 1.00 91.12 659 ASP A CA 1
ATOM 5365 C C . ASP A 1 659 ? 7.081 3.279 -41.786 1.00 91.12 659 ASP A C 1
ATOM 5367 O O . ASP A 1 659 ? 7.026 3.699 -42.952 1.00 91.12 659 ASP A O 1
ATOM 5371 N N . TYR A 1 660 ? 7.509 2.044 -41.510 1.00 91.44 660 TYR A N 1
ATOM 5372 C CA . TYR A 1 660 ? 8.008 1.099 -42.495 1.00 91.44 660 TYR A CA 1
ATOM 5373 C C . TYR A 1 660 ? 7.646 -0.356 -42.169 1.00 91.44 660 TYR A C 1
ATOM 5375 O O . TYR A 1 660 ? 8.376 -1.064 -41.491 1.00 91.44 660 TYR A O 1
ATOM 5383 N N . VAL A 1 661 ? 6.561 -0.822 -42.794 1.00 91.00 661 VAL A N 1
ATOM 5384 C CA . VAL A 1 661 ? 6.076 -2.201 -42.662 1.00 91.00 661 VAL A CA 1
ATOM 5385 C C . VAL A 1 661 ? 6.600 -3.081 -43.800 1.00 91.00 661 VAL A C 1
ATOM 5387 O O . VAL A 1 661 ? 6.389 -2.745 -44.975 1.00 91.00 661 VAL A O 1
ATOM 5390 N N . TRP A 1 662 ? 7.236 -4.216 -43.494 1.00 91.19 662 TRP A N 1
ATOM 5391 C CA . TRP A 1 662 ? 7.826 -5.115 -44.503 1.00 91.19 662 TRP A CA 1
ATOM 5392 C C . TRP A 1 662 ? 7.877 -6.595 -44.077 1.00 91.19 662 TRP A C 1
ATOM 5394 O O . TRP A 1 662 ? 7.536 -6.962 -42.959 1.00 91.19 662 TRP A O 1
ATOM 5404 N N . GLY A 1 663 ? 8.284 -7.474 -45.000 1.00 90.94 663 GLY A N 1
ATOM 5405 C CA . GLY A 1 663 ? 8.641 -8.866 -44.682 1.00 90.94 663 GLY A CA 1
ATOM 5406 C C . GLY A 1 663 ? 9.022 -9.676 -45.922 1.00 90.94 663 GLY A C 1
ATOM 5407 O O . GLY A 1 663 ? 8.453 -9.468 -46.992 1.00 90.94 663 GLY A O 1
ATOM 5408 N N . THR A 1 664 ? 9.976 -10.602 -45.834 1.00 92.62 664 THR A N 1
ATOM 5409 C CA . THR A 1 664 ? 10.369 -11.462 -46.974 1.00 92.62 664 THR A CA 1
ATOM 5410 C C . THR A 1 664 ? 9.911 -12.905 -46.827 1.00 92.62 664 THR A C 1
ATOM 5412 O O . THR A 1 664 ? 9.809 -13.622 -47.826 1.00 92.62 664 THR A O 1
ATOM 5415 N N . VAL A 1 665 ? 9.585 -13.336 -45.609 1.00 93.75 665 VAL A N 1
ATOM 5416 C CA . VAL A 1 665 ? 9.074 -14.683 -45.354 1.00 93.75 665 VAL A CA 1
ATOM 5417 C C . VAL A 1 665 ? 7.617 -14.792 -45.816 1.00 93.75 665 VAL A C 1
ATOM 5419 O O . VAL A 1 665 ? 6.785 -13.952 -45.488 1.00 93.75 665 VAL A O 1
ATOM 5422 N N . THR A 1 666 ? 7.303 -15.845 -46.575 1.00 94.44 666 THR A N 1
ATOM 5423 C CA . THR A 1 666 ? 5.964 -16.085 -47.154 1.00 94.44 666 THR A CA 1
ATOM 5424 C C . THR A 1 666 ? 5.352 -17.435 -46.778 1.00 94.44 666 THR A C 1
ATOM 5426 O O . THR A 1 666 ? 4.183 -17.676 -47.065 1.00 94.44 666 THR A O 1
ATOM 5429 N N . ARG A 1 667 ? 6.125 -18.329 -46.149 1.00 94.62 667 ARG A N 1
ATOM 5430 C CA . ARG A 1 667 ? 5.673 -19.669 -45.747 1.00 94.62 667 ARG A CA 1
ATOM 5431 C C . ARG A 1 667 ? 5.361 -19.715 -44.253 1.00 94.62 667 ARG A C 1
ATOM 5433 O O . ARG A 1 667 ? 6.117 -19.140 -43.469 1.00 94.62 667 ARG A O 1
ATOM 5440 N N . ARG A 1 668 ? 4.310 -20.453 -43.878 1.00 94.69 668 ARG A N 1
ATOM 5441 C CA . ARG A 1 668 ? 4.021 -20.807 -42.479 1.00 94.69 668 ARG A CA 1
ATOM 5442 C C . ARG A 1 668 ? 5.244 -21.472 -41.830 1.00 94.69 668 ARG A C 1
ATOM 5444 O O . ARG A 1 668 ? 6.002 -22.166 -42.513 1.00 94.69 668 ARG A O 1
ATOM 5451 N N . ASN A 1 669 ? 5.456 -21.195 -40.548 1.00 91.88 669 ASN A N 1
ATOM 5452 C CA . ASN A 1 669 ? 6.580 -21.651 -39.720 1.00 91.88 669 ASN A CA 1
ATOM 5453 C C . ASN A 1 669 ? 7.961 -21.258 -40.281 1.00 91.88 669 ASN A C 1
ATOM 5455 O O . ASN A 1 669 ? 8.992 -21.848 -39.955 1.00 91.88 669 ASN A O 1
ATOM 5459 N N . GLY A 1 670 ? 8.003 -20.233 -41.140 1.00 92.12 670 GLY A N 1
ATOM 5460 C CA . GLY A 1 670 ? 9.238 -19.547 -41.495 1.00 92.12 670 GLY A CA 1
ATOM 5461 C C . GLY A 1 670 ? 9.739 -18.650 -40.352 1.00 92.12 670 GLY A C 1
ATOM 5462 O O . GLY A 1 670 ? 8.977 -18.333 -39.440 1.00 92.12 670 GLY A O 1
ATOM 5463 N N . PRO A 1 671 ? 11.008 -18.206 -40.395 1.00 92.44 671 PRO A N 1
ATOM 5464 C CA . PRO A 1 671 ? 11.641 -17.456 -39.309 1.00 92.44 671 PRO A CA 1
ATOM 5465 C C . PRO A 1 671 ? 11.208 -15.978 -39.287 1.00 92.44 671 PRO A C 1
ATOM 5467 O O . PRO A 1 671 ? 12.030 -15.078 -39.428 1.00 92.44 671 PRO A O 1
ATOM 5470 N N . ILE A 1 672 ? 9.908 -15.706 -39.143 1.00 92.75 672 ILE A N 1
ATOM 5471 C CA . ILE A 1 672 ? 9.368 -14.333 -39.103 1.00 92.75 672 ILE A CA 1
ATOM 5472 C C . ILE A 1 672 ? 9.862 -13.535 -37.887 1.00 92.75 672 ILE A C 1
ATOM 5474 O O . ILE A 1 672 ? 9.937 -12.314 -37.953 1.00 92.75 672 ILE A O 1
ATOM 5478 N N . TYR A 1 673 ? 10.296 -14.223 -36.826 1.00 90.31 673 TYR A N 1
ATOM 5479 C CA . TYR A 1 673 ? 10.967 -13.647 -35.654 1.00 90.31 673 TYR A CA 1
ATOM 5480 C C . TYR A 1 673 ? 12.328 -12.997 -35.981 1.00 90.31 673 TYR A C 1
ATOM 5482 O O . TYR A 1 673 ? 12.941 -12.349 -35.129 1.00 90.31 673 TYR A O 1
ATOM 5490 N N . ASP A 1 674 ? 12.838 -13.179 -37.206 1.00 90.06 674 ASP A N 1
ATOM 5491 C CA . ASP A 1 674 ? 14.022 -12.475 -37.688 1.00 90.06 674 ASP A CA 1
ATOM 5492 C C . ASP A 1 674 ? 13.723 -11.148 -38.408 1.00 90.06 674 ASP A C 1
ATOM 5494 O O . ASP A 1 674 ? 14.671 -10.411 -38.716 1.00 90.06 674 ASP A O 1
ATOM 5498 N N . GLU A 1 675 ? 12.441 -10.854 -38.643 1.00 91.06 675 GLU A N 1
ATOM 5499 C CA . GLU A 1 675 ? 11.902 -9.691 -39.356 1.00 91.06 675 GLU A CA 1
ATOM 5500 C C . GLU A 1 675 ? 10.927 -8.906 -38.452 1.00 91.06 675 GLU A C 1
ATOM 5502 O O . GLU A 1 675 ? 11.150 -8.789 -37.248 1.00 91.06 675 GLU A O 1
ATOM 5507 N N . GLU A 1 676 ? 9.868 -8.335 -39.030 1.00 91.38 676 GLU A N 1
ATOM 5508 C CA . GLU A 1 676 ? 8.792 -7.653 -38.317 1.00 91.38 676 GLU A CA 1
ATOM 5509 C C . GLU A 1 676 ? 7.658 -8.633 -37.976 1.00 91.38 676 GLU A C 1
ATOM 5511 O O . GLU A 1 676 ? 7.109 -9.305 -38.858 1.00 91.38 676 GLU A O 1
ATOM 5516 N N . CYS A 1 677 ? 7.290 -8.719 -36.697 1.00 96.12 677 CYS A N 1
ATOM 5517 C CA . CYS A 1 677 ? 6.151 -9.523 -36.250 1.00 96.12 677 CYS A CA 1
ATOM 5518 C C . CYS A 1 677 ? 5.622 -9.091 -34.875 1.00 96.12 677 CYS A C 1
ATOM 5520 O O . CYS A 1 677 ? 6.300 -8.410 -34.100 1.00 96.12 677 CYS A O 1
ATOM 5522 N N . VAL A 1 678 ? 4.392 -9.514 -34.581 1.00 98.44 678 VAL A N 1
ATOM 5523 C CA . VAL A 1 678 ? 3.841 -9.558 -33.220 1.00 98.44 678 VAL A CA 1
ATOM 5524 C C . VAL A 1 678 ? 3.865 -10.993 -32.715 1.00 98.44 678 VAL A C 1
ATOM 5526 O O . VAL A 1 678 ? 3.729 -11.924 -33.508 1.00 98.44 678 VAL A O 1
ATOM 5529 N N . GLU A 1 679 ? 4.014 -11.171 -31.407 1.00 98.44 679 GLU A N 1
ATOM 5530 C CA . GLU A 1 679 ? 4.128 -12.490 -30.785 1.00 98.44 679 GLU A CA 1
ATOM 5531 C C . GLU A 1 679 ? 3.237 -12.594 -29.543 1.00 98.44 679 GLU A C 1
ATOM 5533 O O . GLU A 1 679 ? 3.105 -11.647 -28.760 1.00 98.44 679 GLU A O 1
ATOM 5538 N N . VAL A 1 680 ? 2.648 -13.769 -29.340 1.00 98.62 680 VAL A N 1
ATOM 5539 C CA . VAL A 1 680 ? 1.862 -14.132 -28.162 1.00 98.62 680 VAL A CA 1
ATOM 5540 C C . VAL A 1 680 ? 2.463 -15.394 -27.560 1.00 98.62 680 VAL A C 1
ATOM 5542 O O . VAL A 1 680 ? 2.442 -16.460 -28.172 1.00 98.62 680 VAL A O 1
ATOM 5545 N N . PHE A 1 681 ? 3.011 -15.282 -26.351 1.00 98.06 681 PHE A N 1
ATOM 5546 C CA . PHE A 1 681 ? 3.576 -16.420 -25.625 1.00 98.06 681 PHE A CA 1
ATOM 5547 C C . PHE A 1 681 ? 2.606 -16.818 -24.517 1.00 98.06 681 PHE A C 1
ATOM 5549 O O . PHE A 1 681 ? 2.367 -16.024 -23.607 1.00 98.06 681 PHE A O 1
ATOM 5556 N N . ILE A 1 682 ? 2.047 -18.029 -24.572 1.00 97.25 682 ILE A N 1
ATOM 5557 C CA . ILE A 1 682 ? 0.956 -18.480 -23.696 1.00 97.25 682 ILE A CA 1
ATOM 5558 C C . ILE A 1 682 ? 1.367 -19.735 -22.939 1.00 97.25 682 ILE A C 1
ATOM 5560 O O . ILE A 1 682 ? 1.703 -20.761 -23.521 1.00 97.25 682 ILE A O 1
ATOM 5564 N N . ASN A 1 683 ? 1.273 -19.682 -21.619 1.00 96.00 683 ASN A N 1
ATOM 5565 C CA . ASN A 1 683 ? 1.516 -20.806 -20.733 1.00 96.00 683 ASN A CA 1
ATOM 5566 C C . ASN A 1 683 ? 0.255 -21.082 -19.897 1.00 96.00 683 ASN A C 1
ATOM 5568 O O . ASN A 1 683 ? 0.100 -20.531 -18.798 1.00 96.00 683 ASN A O 1
ATOM 5572 N N . PRO A 1 684 ? -0.657 -21.922 -20.417 1.00 93.25 684 PRO A N 1
ATOM 5573 C CA . PRO A 1 684 ? -1.912 -22.239 -19.748 1.00 93.25 684 PRO A CA 1
ATOM 5574 C C . PRO A 1 684 ? -1.728 -23.201 -18.565 1.00 93.25 684 PRO A C 1
ATOM 5576 O O . PRO A 1 684 ? -2.523 -23.188 -17.627 1.00 93.25 684 PRO A O 1
ATOM 5579 N N . ALA A 1 685 ? -0.667 -24.015 -18.587 1.00 90.12 685 ALA A N 1
ATOM 5580 C CA . ALA A 1 685 ? -0.350 -24.978 -17.535 1.00 90.12 685 ALA A CA 1
ATOM 5581 C C . ALA A 1 685 ? 0.285 -24.333 -16.291 1.00 90.12 685 ALA A C 1
ATOM 5583 O O . ALA A 1 685 ? 0.357 -24.956 -15.234 1.00 90.12 685 ALA A O 1
ATOM 5584 N N . GLY A 1 686 ? 0.809 -23.109 -16.419 1.00 87.06 686 GLY A N 1
ATOM 5585 C CA . GLY A 1 686 ? 1.646 -22.482 -15.395 1.00 87.06 686 GLY A CA 1
ATOM 5586 C C . GLY A 1 686 ? 2.992 -23.194 -15.191 1.00 87.06 686 GLY A C 1
ATOM 5587 O O . GLY A 1 686 ? 3.682 -22.939 -14.203 1.00 87.06 686 GLY A O 1
ATOM 5588 N N . ALA A 1 687 ? 3.382 -24.085 -16.107 1.00 85.44 687 ALA A N 1
ATOM 5589 C CA . ALA A 1 687 ? 4.605 -24.869 -16.010 1.00 85.44 687 ALA A CA 1
ATOM 5590 C C . ALA A 1 687 ? 5.812 -24.034 -16.453 1.00 85.44 687 ALA A C 1
ATOM 5592 O O . ALA A 1 687 ? 5.822 -23.466 -17.539 1.00 85.44 687 ALA A O 1
ATOM 5593 N N . ALA A 1 688 ? 6.877 -23.979 -15.652 1.00 78.62 688 ALA A N 1
ATOM 5594 C CA . ALA A 1 688 ? 8.053 -23.168 -15.991 1.00 78.62 688 ALA A CA 1
ATOM 5595 C C . ALA A 1 688 ? 8.792 -23.634 -17.265 1.00 78.62 688 ALA A C 1
ATOM 5597 O O . ALA A 1 688 ? 9.562 -22.867 -17.838 1.00 78.62 688 ALA A O 1
ATOM 5598 N N . HIS A 1 689 ? 8.568 -24.879 -17.697 1.00 89.19 689 HIS A N 1
ATOM 5599 C CA . HIS A 1 689 ? 9.342 -25.540 -18.746 1.00 89.19 689 HIS A CA 1
ATOM 5600 C C . HIS A 1 689 ? 8.591 -25.741 -20.067 1.00 89.19 689 HIS A C 1
ATOM 5602 O O . HIS A 1 689 ? 9.176 -26.289 -20.998 1.00 89.19 689 HIS A O 1
ATOM 5608 N N . GLN A 1 690 ? 7.325 -25.328 -20.168 1.00 93.25 690 GLN A N 1
ATOM 5609 C CA . GLN A 1 690 ? 6.540 -25.477 -21.391 1.00 93.25 690 GLN A CA 1
ATOM 5610 C C . GLN A 1 690 ? 5.580 -24.301 -21.588 1.00 93.25 690 GLN A C 1
ATOM 5612 O O . GLN A 1 690 ? 5.000 -23.802 -20.626 1.00 93.25 690 GLN A O 1
ATOM 5617 N N . TYR A 1 691 ? 5.469 -23.828 -22.828 1.00 96.00 691 TYR A N 1
ATOM 5618 C CA . TYR A 1 691 ? 4.503 -22.818 -23.266 1.00 96.00 691 TYR A CA 1
ATOM 5619 C C . TYR A 1 691 ? 4.361 -22.846 -24.792 1.00 96.00 691 TYR A C 1
ATOM 5621 O O . TYR A 1 691 ? 5.155 -23.489 -25.477 1.00 96.00 691 TYR A O 1
ATOM 5629 N N . TYR A 1 692 ? 3.364 -22.142 -25.310 1.00 96.81 692 TYR A N 1
ATOM 5630 C CA . TYR A 1 692 ? 3.100 -21.982 -26.736 1.00 96.81 692 TYR A CA 1
ATOM 5631 C C . TYR A 1 692 ? 3.573 -20.608 -27.204 1.00 96.81 692 TYR A C 1
ATOM 5633 O O . TYR A 1 692 ? 3.369 -19.613 -26.508 1.00 96.81 692 TYR A O 1
ATOM 5641 N N . GLU A 1 693 ? 4.209 -20.568 -28.364 1.00 97.12 693 GLU A N 1
ATOM 5642 C CA . GLU A 1 693 ? 4.635 -19.361 -29.068 1.00 97.12 693 GLU A CA 1
ATOM 5643 C C . GLU A 1 693 ? 3.798 -19.232 -30.338 1.00 97.12 693 GLU A C 1
ATOM 5645 O O . GLU A 1 693 ? 3.658 -20.212 -31.065 1.00 97.12 693 GLU A O 1
ATOM 5650 N N . ILE A 1 694 ? 3.211 -18.058 -30.571 1.00 98.25 694 ILE A N 1
ATOM 5651 C CA . ILE A 1 694 ? 2.379 -17.763 -31.742 1.00 98.25 694 ILE A CA 1
ATOM 5652 C C . ILE A 1 694 ? 2.775 -16.384 -32.258 1.00 98.25 694 ILE A C 1
ATOM 5654 O O . ILE A 1 694 ? 2.514 -15.372 -31.607 1.00 98.25 694 ILE A O 1
ATOM 5658 N N . ASN A 1 695 ? 3.373 -16.342 -33.440 1.00 98.12 695 ASN A N 1
ATOM 5659 C CA . ASN A 1 695 ? 3.907 -15.141 -34.057 1.00 98.12 695 ASN A CA 1
ATOM 5660 C C . ASN A 1 695 ? 3.162 -14.885 -35.369 1.00 98.12 695 ASN A C 1
ATOM 5662 O O . ASN A 1 695 ? 2.821 -15.815 -36.107 1.00 98.12 695 ASN A O 1
ATOM 5666 N N . LEU A 1 696 ? 2.927 -13.613 -35.675 1.00 98.38 696 LEU A N 1
ATOM 5667 C CA . LEU A 1 696 ? 2.211 -13.192 -36.871 1.00 98.38 696 LEU A CA 1
ATOM 5668 C C . LEU A 1 696 ? 2.924 -12.012 -37.527 1.00 98.38 696 LEU A C 1
ATOM 5670 O O . LEU A 1 696 ? 3.184 -10.993 -36.885 1.00 98.38 696 LEU A O 1
ATOM 5674 N N . SER A 1 697 ? 3.241 -12.149 -38.814 1.00 97.31 697 SER A N 1
ATOM 5675 C CA . SER A 1 697 ? 3.874 -11.079 -39.591 1.00 97.31 697 SER A CA 1
ATOM 5676 C C . SER A 1 697 ? 2.845 -10.109 -40.196 1.00 97.31 697 SER A C 1
ATOM 5678 O O . SER A 1 697 ? 1.682 -10.482 -40.393 1.00 97.31 697 SER A O 1
ATOM 5680 N N . PRO A 1 698 ? 3.264 -8.905 -40.629 1.00 95.94 698 PRO A N 1
ATOM 5681 C CA . PRO A 1 698 ? 2.408 -7.982 -41.379 1.00 95.94 698 PRO A CA 1
ATOM 5682 C C . PRO A 1 698 ? 1.877 -8.530 -42.716 1.00 95.94 698 PRO A C 1
ATOM 5684 O O . PRO A 1 698 ? 0.967 -7.951 -43.310 1.00 95.94 698 PRO A O 1
ATOM 5687 N N . LYS A 1 699 ? 2.438 -9.641 -43.216 1.00 95.19 699 LYS A N 1
ATOM 5688 C CA . LYS A 1 699 ? 1.966 -10.358 -44.415 1.00 95.19 699 LYS A CA 1
ATOM 5689 C C . LYS A 1 699 ? 1.015 -11.514 -44.078 1.00 95.19 699 LYS A C 1
ATOM 5691 O O . LYS A 1 699 ? 0.750 -12.345 -44.942 1.00 95.19 699 LYS A O 1
ATOM 5696 N N . ASN A 1 700 ? 0.502 -11.559 -42.844 1.00 97.25 700 ASN A N 1
ATOM 5697 C CA . ASN A 1 700 ? -0.359 -12.619 -42.311 1.00 97.25 700 ASN A CA 1
ATOM 5698 C C . ASN A 1 700 ? 0.296 -14.014 -42.375 1.00 97.25 700 ASN A C 1
ATOM 5700 O O . ASN A 1 700 ? -0.379 -15.015 -42.603 1.00 97.25 700 ASN A O 1
ATOM 5704 N N . VAL A 1 701 ? 1.623 -14.079 -42.215 1.00 97.81 701 VAL A N 1
ATOM 5705 C CA . VAL A 1 701 ? 2.358 -15.349 -42.124 1.00 97.81 701 VAL A CA 1
ATOM 5706 C C . VAL A 1 701 ? 2.451 -15.751 -40.661 1.00 97.81 701 VAL A C 1
ATOM 5708 O O . VAL A 1 701 ? 2.873 -14.944 -39.835 1.00 97.81 701 VAL A O 1
ATOM 5711 N N . ILE A 1 702 ? 2.066 -16.991 -40.370 1.00 98.06 702 ILE A N 1
ATOM 5712 C CA . ILE A 1 702 ? 2.036 -17.564 -39.023 1.00 98.06 702 ILE A CA 1
ATOM 5713 C C . ILE A 1 702 ? 3.331 -18.334 -38.758 1.00 98.06 702 ILE A C 1
ATOM 5715 O O . ILE A 1 702 ? 3.821 -19.055 -39.632 1.00 98.06 702 ILE A O 1
ATOM 5719 N N . PHE A 1 703 ? 3.851 -18.205 -37.543 1.00 97.62 703 PHE A N 1
ATOM 5720 C CA . PHE A 1 703 ? 4.738 -19.183 -36.923 1.00 97.62 703 PHE A CA 1
ATOM 5721 C C . PHE A 1 703 ? 4.126 -19.566 -35.582 1.00 97.62 703 PHE A C 1
ATOM 5723 O O . PHE A 1 703 ? 3.880 -18.688 -34.762 1.00 97.62 703 PHE A O 1
ATOM 5730 N N . ASP A 1 704 ? 3.890 -20.845 -35.345 1.00 96.44 704 ASP A N 1
ATOM 5731 C CA . ASP A 1 704 ? 3.498 -21.350 -34.039 1.00 96.44 704 ASP A CA 1
ATOM 5732 C C . ASP A 1 704 ? 4.314 -22.578 -33.645 1.00 96.44 704 ASP A C 1
ATOM 5734 O O . ASP A 1 704 ? 4.810 -23.336 -34.475 1.00 96.44 704 ASP A O 1
ATOM 5738 N N . ALA A 1 705 ? 4.564 -22.699 -32.344 1.00 96.00 705 ALA A N 1
ATOM 5739 C CA . ALA A 1 705 ? 5.400 -23.756 -31.806 1.00 96.00 705 ALA A CA 1
ATOM 5740 C C . ALA A 1 705 ? 5.061 -24.050 -30.345 1.00 96.00 705 ALA A C 1
ATOM 5742 O O . ALA A 1 705 ? 4.727 -23.162 -29.556 1.00 96.00 705 ALA A O 1
ATOM 5743 N N . CYS A 1 706 ? 5.253 -25.307 -29.944 1.00 95.69 706 CYS A N 1
ATOM 5744 C CA . CYS A 1 706 ? 5.379 -25.654 -28.533 1.00 95.69 706 CYS A CA 1
ATOM 5745 C C . CYS A 1 706 ? 6.844 -25.498 -28.112 1.00 95.69 706 CYS A C 1
ATOM 5747 O O . CYS A 1 706 ? 7.744 -26.103 -28.699 1.00 95.69 706 CYS A O 1
ATOM 5749 N N . ILE A 1 707 ? 7.100 -24.716 -27.067 1.00 96.06 707 ILE A N 1
ATOM 5750 C CA . ILE A 1 707 ? 8.445 -24.451 -26.563 1.00 96.06 707 ILE A CA 1
ATOM 5751 C C . ILE A 1 707 ? 8.708 -25.271 -25.309 1.00 96.06 707 ILE A C 1
ATOM 5753 O O . ILE A 1 707 ? 8.017 -25.122 -24.305 1.00 96.06 707 ILE A O 1
ATOM 5757 N N . LEU A 1 708 ? 9.761 -26.087 -25.338 1.00 95.06 708 LEU A N 1
ATOM 5758 C CA . LEU A 1 708 ? 10.334 -26.742 -24.167 1.00 95.06 708 LEU A CA 1
ATOM 5759 C C . LEU A 1 708 ? 11.503 -25.902 -23.650 1.00 95.06 708 LEU A C 1
ATOM 5761 O O . LEU A 1 708 ? 12.558 -25.801 -24.282 1.00 95.06 708 LEU A O 1
ATOM 5765 N N . ASN A 1 709 ? 11.320 -25.279 -22.492 1.00 93.00 709 ASN A N 1
ATOM 5766 C CA . ASN A 1 709 ? 12.263 -24.324 -21.933 1.00 93.00 709 ASN A CA 1
ATOM 5767 C C . ASN A 1 709 ? 12.984 -24.890 -20.708 1.00 93.00 709 ASN A C 1
ATOM 5769 O O . ASN A 1 709 ? 12.359 -25.322 -19.746 1.00 93.00 709 ASN A O 1
ATOM 5773 N N . ARG A 1 710 ? 14.317 -24.864 -20.730 1.00 90.81 710 ARG A N 1
ATOM 5774 C CA . ARG A 1 710 ? 15.157 -25.251 -19.584 1.00 90.81 710 ARG A CA 1
ATOM 5775 C C . ARG A 1 710 ? 15.744 -24.055 -18.845 1.00 90.81 710 ARG A C 1
ATOM 5777 O O . ARG A 1 710 ? 16.363 -24.224 -17.802 1.00 90.81 710 ARG A O 1
ATOM 5784 N N . ARG A 1 711 ? 15.540 -22.844 -19.369 1.00 91.12 711 ARG A N 1
ATOM 5785 C CA . ARG A 1 711 ? 16.049 -21.621 -18.758 1.00 91.12 711 ARG A CA 1
ATOM 5786 C C . ARG A 1 711 ? 15.443 -21.429 -17.379 1.00 91.12 711 ARG A C 1
ATOM 5788 O O . ARG A 1 711 ? 14.258 -21.670 -17.153 1.00 91.12 711 ARG A O 1
ATOM 5795 N N . THR A 1 712 ? 16.263 -20.889 -16.496 1.00 88.25 712 THR A N 1
ATOM 5796 C CA . THR A 1 712 ? 15.866 -20.434 -15.166 1.00 88.25 712 THR A CA 1
ATOM 5797 C C . THR A 1 712 ? 16.376 -19.010 -14.949 1.00 88.25 712 THR A C 1
ATOM 5799 O O . THR A 1 712 ? 17.219 -18.539 -15.723 1.00 88.25 712 THR A O 1
ATOM 5802 N N . PRO A 1 713 ? 15.918 -18.305 -13.904 1.00 85.19 713 PRO A N 1
ATOM 5803 C CA . PRO A 1 713 ? 16.503 -17.028 -13.508 1.00 85.19 713 PRO A CA 1
ATOM 5804 C C . PRO A 1 713 ? 18.031 -17.027 -13.365 1.00 85.19 713 PRO A C 1
ATOM 5806 O O . PRO A 1 713 ? 18.670 -16.055 -13.763 1.00 85.19 713 PRO A O 1
ATOM 5809 N N . GLU A 1 714 ? 18.613 -18.113 -12.848 1.00 86.12 714 GLU A N 1
ATOM 5810 C CA . GLU A 1 714 ? 20.061 -18.282 -12.649 1.00 86.12 714 GLU A CA 1
ATOM 5811 C C . GLU A 1 714 ? 20.780 -18.631 -13.953 1.00 86.12 714 GLU A C 1
ATOM 5813 O O . GLU A 1 714 ? 21.946 -18.286 -14.142 1.00 86.12 714 GLU A O 1
ATOM 5818 N N . LYS A 1 715 ? 20.083 -19.312 -14.869 1.00 89.62 715 LYS A N 1
ATOM 5819 C CA . LYS A 1 715 ? 20.615 -19.740 -16.165 1.00 89.62 715 LYS A CA 1
ATOM 5820 C C . LYS A 1 715 ? 19.741 -19.269 -17.333 1.00 89.62 715 LYS A C 1
ATOM 5822 O O . LYS A 1 715 ? 19.225 -20.073 -18.114 1.00 89.62 715 LYS A O 1
ATOM 5827 N N . PRO A 1 716 ? 19.602 -17.948 -17.516 1.00 88.56 716 PRO A N 1
ATOM 5828 C CA . PRO A 1 716 ? 18.668 -17.369 -18.481 1.00 88.56 716 PRO A CA 1
ATOM 5829 C C . PRO A 1 716 ? 19.111 -17.533 -19.943 1.00 88.56 716 PRO A C 1
ATOM 5831 O O . PRO A 1 716 ? 18.345 -17.224 -20.853 1.00 88.56 716 PRO A O 1
ATOM 5834 N N . HIS A 1 717 ? 20.337 -18.011 -20.174 1.00 90.31 717 HIS A N 1
ATOM 5835 C CA . HIS A 1 717 ? 20.927 -18.230 -21.498 1.00 90.31 717 HIS A CA 1
ATOM 5836 C C . HIS A 1 717 ? 20.975 -19.708 -21.909 1.00 90.31 717 HIS A C 1
ATOM 5838 O O . HIS A 1 717 ? 21.488 -20.015 -22.984 1.00 90.31 717 HIS A O 1
ATOM 5844 N N . GLU A 1 718 ? 20.458 -20.631 -21.086 1.00 91.50 718 GLU A N 1
ATOM 5845 C CA . GLU A 1 718 ? 20.363 -22.037 -21.488 1.00 91.50 718 GLU A CA 1
ATOM 5846 C C . GLU A 1 718 ? 19.547 -22.201 -22.780 1.00 91.50 718 GLU A C 1
ATOM 5848 O O . GLU A 1 718 ? 18.697 -21.375 -23.136 1.00 91.50 718 GLU A O 1
ATOM 5853 N N . LYS A 1 719 ? 19.834 -23.271 -23.525 1.00 92.25 719 LYS A N 1
ATOM 5854 C CA . LYS A 1 719 ? 19.101 -23.573 -24.754 1.00 92.25 719 LYS A CA 1
ATOM 5855 C C . LYS A 1 719 ? 17.674 -23.999 -24.410 1.00 92.25 719 LYS A C 1
ATOM 5857 O O . LYS A 1 719 ? 17.459 -24.793 -23.497 1.00 92.25 719 LYS A O 1
ATOM 5862 N N . PHE A 1 720 ? 16.720 -23.489 -25.175 1.00 93.12 720 PHE A N 1
ATOM 5863 C CA . PHE A 1 720 ? 15.370 -24.036 -25.250 1.00 93.12 720 PHE A CA 1
ATOM 5864 C C . PHE A 1 720 ? 15.239 -24.854 -26.540 1.00 93.12 720 PHE A C 1
ATOM 5866 O O . PHE A 1 720 ? 16.110 -24.805 -27.413 1.00 93.12 720 PHE A O 1
ATOM 5873 N N . THR A 1 721 ? 14.163 -25.619 -26.650 1.00 95.50 721 THR A N 1
ATOM 5874 C CA . THR A 1 721 ? 13.813 -26.382 -27.847 1.00 95.50 721 THR A CA 1
ATOM 5875 C C . THR A 1 721 ? 12.442 -25.920 -28.307 1.00 95.50 721 THR A C 1
ATOM 5877 O O . THR A 1 721 ? 11.481 -26.052 -27.557 1.00 95.50 721 THR A O 1
ATOM 5880 N N . GLY A 1 722 ? 12.361 -25.346 -29.505 1.00 93.44 722 GLY A N 1
ATOM 5881 C CA . GLY A 1 722 ? 11.085 -25.101 -30.171 1.00 93.44 722 GLY A CA 1
ATOM 5882 C C . GLY A 1 722 ? 10.694 -26.315 -31.005 1.00 93.44 722 GLY A C 1
ATOM 5883 O O . GLY A 1 722 ? 11.563 -26.919 -31.633 1.00 93.44 722 GLY A O 1
ATOM 5884 N N . LEU A 1 723 ? 9.412 -26.668 -30.981 1.00 94.38 723 LEU A N 1
ATOM 5885 C CA . LEU A 1 723 ? 8.804 -27.717 -31.797 1.00 94.38 723 LEU A CA 1
ATOM 5886 C C . LEU A 1 723 ? 7.902 -27.043 -32.848 1.00 94.38 723 LEU A C 1
ATOM 5888 O O . LEU A 1 723 ? 6.706 -26.898 -32.594 1.00 94.38 723 LEU A O 1
ATOM 5892 N N . PRO A 1 724 ? 8.463 -26.550 -33.970 1.00 91.19 724 PRO A N 1
ATOM 5893 C CA . PRO A 1 724 ? 7.721 -25.818 -35.003 1.00 91.19 724 PRO A CA 1
ATOM 5894 C C . PRO A 1 724 ? 6.827 -26.721 -35.869 1.00 91.19 724 PRO A C 1
ATOM 5896 O O . PRO A 1 724 ? 6.156 -26.239 -36.775 1.00 91.19 724 PRO A O 1
ATOM 5899 N N . GLU A 1 725 ? 6.850 -28.038 -35.648 1.00 89.50 725 GLU A N 1
ATOM 5900 C CA . GLU A 1 725 ? 5.897 -28.984 -36.234 1.00 89.50 725 GLU A CA 1
ATOM 5901 C C . GLU A 1 725 ? 4.553 -29.003 -35.484 1.00 89.50 725 GLU A C 1
ATOM 5903 O O . GLU A 1 725 ? 3.610 -29.659 -35.924 1.00 89.50 725 GLU A O 1
ATOM 5908 N N . PHE A 1 726 ? 4.466 -28.325 -34.335 1.00 91.00 726 PHE A N 1
ATOM 5909 C CA . PHE A 1 726 ? 3.206 -28.082 -33.645 1.00 91.00 726 PHE A CA 1
ATOM 5910 C C . PHE A 1 726 ? 2.460 -26.940 -34.344 1.00 91.00 726 PHE A C 1
ATOM 5912 O O . PHE A 1 726 ? 2.816 -25.781 -34.161 1.00 91.00 726 PHE A O 1
ATOM 5919 N N . ASP A 1 727 ? 1.418 -27.278 -35.102 1.00 93.19 727 ASP A N 1
ATOM 5920 C CA . ASP A 1 727 ? 0.513 -26.314 -35.730 1.00 93.19 727 ASP A CA 1
ATOM 5921 C C . ASP A 1 727 ? -0.821 -26.264 -34.977 1.00 93.19 727 ASP A C 1
ATOM 5923 O O . ASP A 1 727 ? -1.446 -27.305 -34.750 1.00 93.19 727 ASP A O 1
ATOM 5927 N N . LEU A 1 728 ? -1.295 -25.057 -34.661 1.00 94.94 728 LEU A N 1
ATOM 5928 C CA . LEU A 1 728 ? -2.674 -24.828 -34.244 1.00 94.94 728 LEU A CA 1
ATOM 5929 C C . LEU A 1 728 ? -3.588 -24.900 -35.476 1.00 94.94 728 LEU A C 1
ATOM 5931 O O . LEU A 1 728 ? -3.590 -23.995 -36.318 1.00 94.94 728 LEU A O 1
ATOM 5935 N N . ALA A 1 729 ? -4.346 -25.988 -35.595 1.00 95.12 729 ALA A N 1
ATOM 5936 C CA . ALA A 1 729 ? -5.151 -26.313 -36.766 1.00 95.12 729 ALA A CA 1
ATOM 5937 C C . ALA A 1 729 ? -6.343 -25.360 -36.941 1.00 95.12 729 ALA A C 1
ATOM 5939 O O . ALA A 1 729 ? -6.651 -24.975 -38.069 1.00 95.12 729 ALA A O 1
ATOM 5940 N N . ASP A 1 730 ? -6.987 -24.958 -35.842 1.00 97.06 730 ASP A N 1
ATOM 5941 C CA . ASP A 1 730 ? -8.124 -24.028 -35.829 1.00 97.06 730 ASP A CA 1
ATOM 5942 C C . ASP A 1 730 ? -7.720 -22.589 -35.437 1.00 97.06 730 ASP A C 1
ATOM 5944 O O . ASP A 1 730 ? -8.506 -21.836 -34.859 1.00 97.06 730 ASP A O 1
ATOM 5948 N N . LEU A 1 731 ? -6.470 -22.191 -35.712 1.00 98.19 731 LEU A N 1
ATOM 5949 C CA . LEU A 1 731 ? -6.008 -20.808 -35.552 1.00 98.19 731 LEU A CA 1
ATOM 5950 C C . LEU A 1 731 ? -6.467 -19.944 -36.732 1.00 98.19 731 LEU A C 1
ATOM 5952 O O . LEU A 1 731 ? -6.069 -20.172 -37.876 1.00 98.19 731 LEU A O 1
ATOM 5956 N N . HIS A 1 732 ? -7.220 -18.883 -36.438 1.00 98.50 732 HIS A N 1
ATOM 5957 C CA . HIS A 1 732 ? -7.649 -17.898 -37.438 1.00 98.50 732 HIS A CA 1
ATOM 5958 C C . HIS A 1 732 ? -6.926 -16.572 -37.232 1.00 98.50 732 HIS A C 1
ATOM 5960 O O . HIS A 1 732 ? -6.832 -16.087 -36.103 1.00 98.50 732 HIS A O 1
ATOM 5966 N N . THR A 1 733 ? -6.441 -15.961 -38.317 1.00 98.62 733 THR A N 1
ATOM 5967 C CA . THR A 1 733 ? -5.746 -14.668 -38.264 1.00 98.62 733 THR A CA 1
ATOM 5968 C C . THR A 1 733 ? -6.163 -13.728 -39.389 1.00 98.62 733 THR A C 1
ATOM 5970 O O . THR A 1 733 ? -6.452 -14.153 -40.511 1.00 98.62 733 THR A O 1
ATOM 5973 N N . ALA A 1 734 ? -6.147 -12.427 -39.108 1.00 98.56 734 ALA A N 1
ATOM 5974 C CA . ALA A 1 734 ? -6.347 -11.383 -40.106 1.00 98.56 734 ALA A CA 1
ATOM 5975 C C . ALA A 1 734 ? -5.395 -10.208 -39.857 1.00 98.56 734 ALA A C 1
ATOM 5977 O O . ALA A 1 734 ? -5.135 -9.840 -38.712 1.00 98.56 734 ALA A O 1
ATOM 5978 N N . VAL A 1 735 ? -4.890 -9.599 -40.933 1.00 98.38 735 VAL A N 1
ATOM 5979 C CA . VAL A 1 735 ? -3.954 -8.469 -40.872 1.00 98.38 735 VAL A CA 1
ATOM 5980 C C . VAL A 1 735 ? -4.378 -7.372 -41.838 1.00 98.38 735 VAL A C 1
ATOM 5982 O O . VAL A 1 735 ? -4.734 -7.644 -42.984 1.00 98.38 735 VAL A O 1
ATOM 5985 N N . GLN A 1 736 ? -4.273 -6.120 -41.396 1.00 97.56 736 GLN A N 1
ATOM 5986 C CA . GLN A 1 736 ? -4.424 -4.948 -42.254 1.00 97.56 736 GLN A CA 1
ATOM 5987 C C . GLN A 1 736 ? -3.225 -4.014 -42.098 1.00 97.56 736 GLN A C 1
ATOM 5989 O O . GLN A 1 736 ? -2.947 -3.508 -41.013 1.00 97.56 736 GLN A O 1
ATOM 5994 N N . VAL A 1 737 ? -2.578 -3.675 -43.214 1.00 96.56 737 VAL A N 1
ATOM 5995 C CA . VAL A 1 737 ? -1.572 -2.604 -43.260 1.00 96.56 737 VAL A CA 1
ATOM 5996 C C . VAL A 1 737 ? -2.227 -1.295 -43.691 1.00 96.56 737 VAL A C 1
ATOM 5998 O O . VAL A 1 737 ? -3.016 -1.264 -44.640 1.00 96.56 737 VAL A O 1
ATOM 6001 N N . ARG A 1 738 ? -1.912 -0.198 -42.997 1.00 94.75 738 ARG A N 1
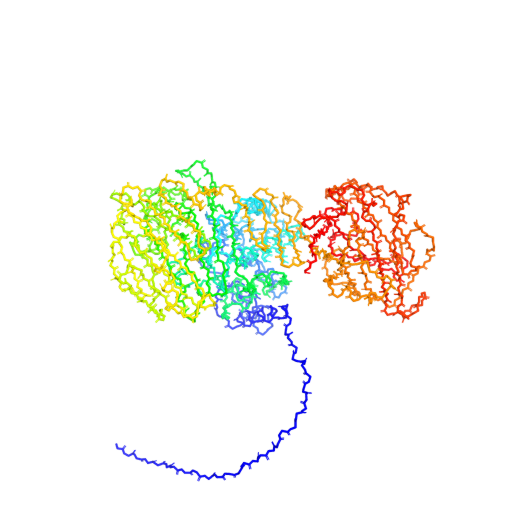ATOM 6002 C CA . ARG A 1 738 ? -2.340 1.161 -43.350 1.00 94.75 738 ARG A CA 1
ATOM 6003 C C . ARG A 1 738 ? -1.196 1.857 -44.083 1.00 94.75 738 ARG A C 1
ATOM 6005 O O . ARG A 1 738 ? -0.224 2.271 -43.463 1.00 94.75 738 ARG A O 1
ATOM 6012 N N . GLY A 1 739 ? -1.317 2.014 -45.397 1.00 90.56 739 GLY A N 1
ATOM 6013 C CA . GLY A 1 739 ? -0.259 2.566 -46.251 1.00 90.56 739 GLY A CA 1
ATOM 6014 C C . GLY A 1 739 ? 0.274 1.519 -47.225 1.00 90.56 739 GLY A C 1
ATOM 6015 O O . GLY A 1 739 ? -0.494 0.678 -47.688 1.00 90.56 739 GLY A O 1
ATOM 6016 N N . LYS A 1 740 ? 1.566 1.581 -47.566 1.00 87.62 740 LYS A N 1
ATOM 6017 C CA . LYS A 1 740 ? 2.200 0.655 -48.518 1.00 87.62 740 LYS A CA 1
ATOM 6018 C C . LYS A 1 740 ? 3.251 -0.224 -47.829 1.00 87.62 740 LYS A C 1
ATOM 6020 O O . LYS A 1 740 ? 4.177 0.308 -47.226 1.00 87.62 740 LYS A O 1
ATOM 6025 N N . VAL A 1 741 ? 3.103 -1.543 -47.968 1.00 87.62 741 VAL A N 1
ATOM 6026 C CA . VAL A 1 741 ? 4.078 -2.560 -47.526 1.00 87.62 741 VAL A CA 1
ATOM 6027 C C . VAL A 1 741 ? 5.317 -2.524 -48.424 1.00 87.62 741 VAL A C 1
ATOM 6029 O O . VAL A 1 741 ? 5.209 -2.181 -49.604 1.00 87.62 741 VAL A O 1
ATOM 6032 N N . ASP A 1 742 ? 6.478 -2.873 -47.871 1.00 85.88 742 ASP A N 1
ATOM 6033 C CA . ASP A 1 742 ? 7.771 -2.935 -48.571 1.00 85.88 742 ASP A CA 1
ATOM 6034 C C . ASP A 1 742 ? 8.193 -1.577 -49.180 1.00 85.88 742 ASP A C 1
ATOM 6036 O O . ASP A 1 742 ? 8.914 -1.505 -50.178 1.00 85.88 742 ASP A O 1
ATOM 6040 N N . ALA A 1 743 ? 7.720 -0.471 -48.595 1.00 86.19 743 ALA A N 1
ATOM 6041 C CA . ALA A 1 743 ? 8.024 0.889 -49.029 1.00 86.19 743 ALA A CA 1
ATOM 6042 C C . ALA A 1 743 ? 8.372 1.783 -47.820 1.00 86.19 743 ALA A C 1
ATOM 6044 O O . ALA A 1 743 ? 7.460 2.261 -47.136 1.00 86.19 743 ALA A O 1
ATOM 6045 N N . PRO A 1 744 ? 9.669 2.046 -47.560 1.00 86.06 744 PRO A N 1
ATOM 6046 C CA . PRO A 1 744 ? 10.116 2.870 -46.436 1.00 86.06 744 PRO A CA 1
ATOM 6047 C C . PRO A 1 744 ? 9.406 4.226 -46.342 1.00 86.06 744 PRO A C 1
ATOM 6049 O O . PRO A 1 744 ? 9.294 4.953 -47.335 1.00 86.06 744 PRO A O 1
ATOM 6052 N N . GLY A 1 745 ? 8.908 4.562 -45.149 1.00 85.50 745 GLY A N 1
ATOM 6053 C CA . GLY A 1 745 ? 8.216 5.823 -44.860 1.00 85.50 745 GLY A CA 1
ATOM 6054 C C . GLY A 1 745 ? 6.821 5.957 -45.485 1.00 85.50 745 GLY A C 1
ATOM 6055 O O . GLY A 1 745 ? 6.259 7.054 -45.499 1.00 85.50 745 GLY A O 1
ATOM 6056 N N . LYS A 1 746 ? 6.269 4.888 -46.078 1.00 89.06 746 LYS A N 1
ATOM 6057 C CA . LYS A 1 746 ? 4.935 4.890 -46.710 1.00 89.06 746 LYS A CA 1
ATOM 6058 C C . LYS A 1 746 ? 3.883 4.127 -45.909 1.00 89.06 746 LYS A C 1
ATOM 6060 O O . LYS A 1 746 ? 2.725 4.097 -46.338 1.00 89.06 746 LYS A O 1
ATOM 6065 N N . ALA A 1 747 ? 4.249 3.539 -44.773 1.00 89.94 747 ALA A N 1
ATOM 6066 C CA . ALA A 1 747 ? 3.303 2.958 -43.834 1.00 89.94 747 ALA A CA 1
ATOM 6067 C C . ALA A 1 747 ? 2.891 3.985 -42.765 1.00 89.94 747 ALA A C 1
ATOM 6069 O O . ALA A 1 747 ? 3.582 4.967 -42.508 1.00 89.94 747 ALA A O 1
ATOM 6070 N N . LYS A 1 748 ? 1.714 3.770 -42.180 1.00 90.25 748 LYS A N 1
ATOM 6071 C CA . LYS A 1 748 ? 1.207 4.450 -40.978 1.00 90.25 748 LYS A CA 1
ATOM 6072 C C . LYS A 1 748 ? 0.951 3.436 -39.852 1.00 90.25 748 LYS A C 1
ATOM 6074 O O . LYS A 1 748 ? 0.197 3.715 -38.919 1.00 90.25 748 LYS A O 1
ATOM 6079 N N . GLY A 1 749 ? 1.492 2.229 -39.995 1.00 95.19 749 GLY A N 1
ATOM 6080 C CA . GLY A 1 749 ? 1.297 1.095 -39.108 1.00 95.19 749 GLY A CA 1
ATOM 6081 C C . GLY A 1 749 ? 0.421 -0.005 -39.694 1.00 95.19 749 GLY A C 1
ATOM 6082 O O . GLY A 1 749 ? -0.068 0.071 -40.825 1.00 95.19 749 GLY A O 1
ATOM 6083 N N . TRP A 1 750 ? 0.192 -1.024 -38.884 1.00 97.19 750 TRP A N 1
ATOM 6084 C CA . TRP A 1 750 ? -0.611 -2.191 -39.221 1.00 97.19 750 TRP A CA 1
ATOM 6085 C C . TRP A 1 750 ? -1.388 -2.678 -38.000 1.00 97.19 750 TRP A C 1
ATOM 6087 O O . TRP A 1 750 ? -1.302 -2.096 -36.914 1.00 97.19 750 TRP A O 1
ATOM 6097 N N . SER A 1 751 ? -2.231 -3.674 -38.203 1.00 98.31 751 SER A N 1
ATOM 6098 C CA . SER A 1 751 ? -2.994 -4.327 -37.150 1.00 98.31 751 SER A CA 1
ATOM 6099 C C . SER A 1 751 ? -3.151 -5.806 -37.450 1.00 98.31 751 SER A C 1
ATOM 6101 O O . SER A 1 751 ? -3.157 -6.208 -38.615 1.00 98.31 751 SER A O 1
ATOM 6103 N N . ALA A 1 752 ? -3.255 -6.591 -36.388 1.00 98.56 752 ALA A N 1
ATOM 6104 C CA . ALA A 1 752 ? -3.353 -8.040 -36.421 1.00 98.56 752 ALA A CA 1
ATOM 6105 C C . ALA A 1 752 ? -4.449 -8.503 -35.464 1.00 98.56 752 ALA A C 1
ATOM 6107 O O . ALA A 1 752 ? -4.555 -7.994 -34.352 1.00 98.56 752 ALA A O 1
ATOM 6108 N N . GLU A 1 753 ? -5.234 -9.487 -35.878 1.00 98.81 753 GLU A N 1
ATOM 6109 C CA . GLU A 1 753 ? -6.223 -10.154 -35.039 1.00 98.81 753 GLU A CA 1
ATOM 6110 C C . GLU A 1 753 ? -5.989 -11.661 -35.093 1.00 98.81 753 GLU A C 1
ATOM 6112 O O . GLU A 1 753 ? -5.785 -12.216 -36.173 1.00 98.81 753 GLU A O 1
ATOM 6117 N N . LEU A 1 754 ? -6.012 -12.311 -33.930 1.00 98.81 754 LEU A N 1
ATOM 6118 C CA . LEU A 1 754 ? -5.829 -13.749 -33.763 1.00 98.81 754 LEU A CA 1
ATOM 6119 C C . LEU A 1 754 ? -7.014 -14.315 -32.977 1.00 98.81 754 LEU A C 1
ATOM 6121 O O . LEU A 1 754 ? -7.365 -13.759 -31.937 1.00 98.81 754 LEU A O 1
ATOM 6125 N N . ALA A 1 755 ? -7.581 -15.433 -33.429 1.00 98.75 755 ALA A N 1
ATOM 6126 C CA . ALA A 1 755 ? -8.495 -16.273 -32.657 1.00 98.75 755 ALA A CA 1
ATOM 6127 C C . ALA A 1 755 ? -7.812 -17.618 -32.377 1.00 98.75 755 ALA A C 1
ATOM 6129 O O . ALA A 1 755 ? -7.673 -18.455 -33.268 1.00 98.75 755 ALA A O 1
ATOM 6130 N N . ILE A 1 756 ? -7.341 -17.791 -31.143 1.00 98.44 756 ILE A N 1
ATOM 6131 C CA . ILE A 1 756 ? -6.496 -18.911 -30.716 1.00 98.44 756 ILE A CA 1
ATOM 6132 C C . ILE A 1 756 ? -7.384 -19.986 -30.065 1.00 98.44 756 ILE A C 1
ATOM 6134 O O . ILE A 1 756 ? -8.023 -19.685 -29.051 1.00 98.44 756 ILE A O 1
ATOM 6138 N N . PRO A 1 757 ? -7.452 -21.218 -30.601 1.00 97.50 757 PRO A N 1
ATOM 6139 C CA . PRO A 1 757 ? -8.389 -22.240 -30.136 1.00 97.50 757 PRO A CA 1
ATOM 6140 C C . PRO A 1 757 ? -7.975 -22.816 -28.779 1.00 97.50 757 PRO A C 1
ATOM 6142 O O . PRO A 1 757 ? -6.905 -23.406 -28.630 1.00 97.50 757 PRO A O 1
ATOM 6145 N N . PHE A 1 758 ? -8.849 -22.713 -27.774 1.00 96.38 758 PHE A N 1
ATOM 6146 C CA . PHE A 1 758 ? -8.561 -23.256 -26.442 1.00 96.38 758 PHE A CA 1
ATOM 6147 C C . PHE A 1 758 ? -8.350 -24.769 -26.454 1.00 96.38 758 PHE A C 1
ATOM 6149 O O . PHE A 1 758 ? -7.496 -25.268 -25.726 1.00 96.38 758 PHE A O 1
ATOM 6156 N N . ALA A 1 759 ? -9.096 -25.494 -27.292 1.00 94.44 759 ALA A N 1
ATOM 6157 C CA . ALA A 1 759 ? -9.034 -26.953 -27.377 1.00 94.44 759 ALA A CA 1
ATOM 6158 C C . ALA A 1 759 ? -7.628 -27.491 -27.705 1.00 94.44 759 ALA A C 1
ATOM 6160 O O . ALA A 1 759 ? -7.330 -28.642 -27.392 1.00 94.44 759 ALA A O 1
ATOM 6161 N N . GLU A 1 760 ? -6.763 -26.661 -28.291 1.00 93.94 760 GLU A N 1
ATOM 6162 C CA . GLU A 1 760 ? -5.424 -27.043 -28.744 1.00 93.94 760 GLU A CA 1
ATOM 6163 C C . GLU A 1 760 ? -4.305 -26.551 -27.803 1.00 93.94 760 GLU A C 1
ATOM 6165 O O . GLU A 1 760 ? -3.150 -26.950 -27.933 1.00 93.94 760 GLU A O 1
ATOM 6170 N N . LEU A 1 761 ? -4.640 -25.750 -26.783 1.00 90.75 761 LEU A N 1
ATOM 6171 C CA . LEU A 1 761 ? -3.710 -25.280 -25.752 1.00 90.75 761 LEU A CA 1
ATOM 6172 C C . LEU A 1 761 ? -3.630 -26.276 -24.582 1.00 90.75 761 LEU A C 1
ATOM 6174 O O . LEU A 1 761 ? -4.063 -26.004 -23.458 1.00 90.75 761 LEU A O 1
ATOM 6178 N N . ILE A 1 762 ? -3.065 -27.456 -24.851 1.00 84.94 762 ILE A N 1
ATOM 6179 C CA . ILE A 1 762 ? -2.965 -28.567 -23.892 1.00 84.94 762 ILE A CA 1
ATOM 6180 C C . ILE A 1 762 ? -2.225 -28.126 -22.619 1.00 84.94 762 ILE A C 1
ATOM 6182 O O . ILE A 1 762 ? -1.196 -27.449 -22.681 1.00 84.94 762 ILE A O 1
ATOM 6186 N N . GLY A 1 763 ? -2.736 -28.550 -21.460 1.00 84.31 763 GLY A N 1
ATOM 6187 C CA . GLY A 1 763 ? -2.101 -28.363 -20.152 1.00 84.31 763 GLY A CA 1
ATOM 6188 C C . GLY A 1 763 ? -2.834 -27.406 -19.211 1.00 84.31 763 GLY A C 1
ATOM 6189 O O . GLY A 1 763 ? -2.499 -27.363 -18.030 1.00 84.31 763 GLY A O 1
ATOM 6190 N N . ALA A 1 764 ? -3.851 -26.677 -19.684 1.00 87.44 764 ALA A N 1
ATOM 6191 C CA . ALA A 1 764 ? -4.676 -25.847 -18.810 1.00 87.44 764 ALA A CA 1
ATOM 6192 C C . ALA A 1 764 ? -5.517 -26.685 -17.834 1.00 87.44 764 ALA A C 1
ATOM 6194 O O . ALA A 1 764 ? -5.976 -27.779 -18.162 1.00 87.44 764 ALA A O 1
ATOM 6195 N N . ARG A 1 765 ? -5.804 -26.123 -16.653 1.00 87.38 765 ARG A N 1
ATOM 6196 C CA . ARG A 1 765 ? -6.711 -26.739 -15.669 1.00 87.38 765 ARG A CA 1
ATOM 6197 C C . ARG A 1 765 ? -8.136 -26.914 -16.210 1.00 87.38 765 ARG A C 1
ATOM 6199 O O . ARG A 1 765 ? -8.772 -27.927 -15.931 1.00 87.38 765 ARG A O 1
ATOM 6206 N N . HIS A 1 766 ? -8.630 -25.924 -16.950 1.00 92.88 766 HIS A N 1
ATOM 6207 C CA . HIS A 1 766 ? -9.922 -25.960 -17.629 1.00 92.88 766 HIS A CA 1
ATOM 6208 C C . HIS A 1 766 ? -9.746 -25.495 -19.079 1.00 92.88 766 HIS A C 1
ATOM 6210 O O . HIS A 1 766 ? -9.040 -24.519 -19.334 1.00 92.88 766 HIS A O 1
ATOM 6216 N N . LEU A 1 767 ? -10.393 -26.201 -20.010 1.00 90.31 767 LEU A N 1
ATOM 6217 C CA . LEU A 1 767 ? -10.448 -25.883 -21.437 1.00 90.31 767 LEU A CA 1
ATOM 6218 C C . LEU A 1 767 ? -11.908 -26.032 -21.908 1.00 90.31 767 LEU A C 1
ATOM 6220 O O . LEU A 1 767 ? -12.400 -27.163 -21.935 1.00 90.31 767 LEU A O 1
ATOM 6224 N N . PRO A 1 768 ? -12.623 -24.936 -22.236 1.00 92.44 768 PRO A N 1
ATOM 6225 C CA . PRO A 1 768 ? -12.207 -23.532 -22.114 1.00 92.44 768 PRO A CA 1
ATOM 6226 C C . PRO A 1 768 ? -11.988 -23.090 -20.651 1.00 92.44 768 PRO A C 1
ATOM 6228 O O . PRO A 1 768 ? -12.467 -23.754 -19.723 1.00 92.44 768 PRO A O 1
ATOM 6231 N N . PRO A 1 769 ? -11.269 -21.976 -20.427 1.00 94.81 769 PRO A N 1
ATOM 6232 C CA . PRO A 1 769 ? -11.075 -21.416 -19.095 1.00 94.81 769 PRO A CA 1
ATOM 6233 C C . PRO A 1 769 ? -12.401 -20.973 -18.465 1.00 94.81 769 PRO A C 1
ATOM 6235 O O . PRO A 1 769 ? -13.328 -20.518 -19.139 1.00 94.81 769 PRO A O 1
ATOM 6238 N N . ARG A 1 770 ? -12.482 -21.084 -17.140 1.00 95.00 770 ARG A N 1
ATOM 6239 C CA . ARG A 1 770 ? -13.604 -20.612 -16.321 1.00 95.00 770 ARG A CA 1
ATOM 6240 C C . ARG A 1 770 ? -13.271 -19.250 -15.704 1.00 95.00 770 ARG A C 1
ATOM 6242 O O . ARG A 1 770 ? -12.096 -18.973 -15.458 1.00 95.00 770 ARG A O 1
ATOM 6249 N N . PRO A 1 771 ? -14.274 -18.415 -15.376 1.00 94.81 771 PRO A N 1
ATOM 6250 C CA . PRO A 1 771 ? -14.037 -17.205 -14.597 1.00 94.81 771 PRO A CA 1
ATOM 6251 C C . PRO A 1 771 ? -13.226 -17.501 -13.327 1.00 94.81 771 PRO A C 1
ATOM 6253 O O . PRO A 1 771 ? -13.548 -18.418 -12.574 1.00 94.81 771 PRO A O 1
ATOM 6256 N N . GLY A 1 772 ? -12.159 -16.734 -13.110 1.00 92.94 772 GLY A N 1
ATOM 6257 C CA . GLY A 1 772 ? -11.199 -16.922 -12.024 1.00 92.94 772 GLY A CA 1
ATOM 6258 C C . GLY A 1 772 ? -9.942 -17.712 -12.400 1.00 92.94 772 GLY A C 1
ATOM 6259 O O . GLY A 1 772 ? -8.948 -17.586 -11.679 1.00 92.94 772 GLY A O 1
ATOM 6260 N N . ASP A 1 773 ? -9.936 -18.452 -13.516 1.00 95.25 773 ASP A N 1
ATOM 6261 C CA . ASP A 1 773 ? -8.725 -19.109 -14.016 1.00 95.25 773 ASP A CA 1
ATOM 6262 C C . ASP A 1 773 ? -7.648 -18.081 -14.378 1.00 95.25 773 ASP A C 1
ATOM 6264 O O . ASP A 1 773 ? -7.939 -16.957 -14.798 1.00 95.25 773 ASP A O 1
ATOM 6268 N N . ILE A 1 774 ? -6.388 -18.484 -14.201 1.00 94.88 774 ILE A N 1
ATOM 6269 C CA . ILE A 1 774 ? -5.217 -17.639 -14.424 1.00 94.88 774 ILE A CA 1
ATOM 6270 C C . ILE A 1 774 ? -4.212 -18.397 -15.278 1.00 94.88 774 ILE A C 1
ATOM 6272 O O . ILE A 1 774 ? -3.755 -19.469 -14.881 1.00 94.88 774 ILE A O 1
ATOM 6276 N N . TRP A 1 775 ? -3.823 -17.817 -16.407 1.00 96.06 775 TRP A N 1
ATOM 6277 C CA . TRP A 1 775 ? -2.731 -18.302 -17.251 1.00 96.06 775 TRP A CA 1
ATOM 6278 C C . TRP A 1 775 ? -1.545 -17.344 -17.191 1.00 96.06 775 TRP A C 1
ATOM 6280 O O . TRP A 1 775 ? -1.683 -16.188 -16.788 1.00 96.06 775 TRP A O 1
ATOM 6290 N N . ARG A 1 776 ? -0.359 -17.805 -17.588 1.00 96.38 776 ARG A N 1
ATOM 6291 C CA . ARG A 1 776 ? 0.800 -16.926 -17.784 1.00 96.38 776 ARG A CA 1
ATOM 6292 C C . ARG A 1 776 ? 0.865 -16.530 -19.257 1.00 96.38 776 ARG A C 1
ATOM 6294 O O . ARG A 1 776 ? 0.747 -17.398 -20.117 1.00 96.38 776 ARG A O 1
ATOM 6301 N N . ILE A 1 777 ? 1.033 -15.243 -19.550 1.00 97.75 777 ILE A N 1
ATOM 6302 C CA . ILE A 1 777 ? 1.065 -14.732 -20.929 1.00 97.75 777 ILE A CA 1
ATOM 6303 C C . ILE A 1 777 ? 2.058 -13.584 -21.083 1.00 97.75 777 ILE A C 1
ATOM 6305 O O . ILE A 1 777 ? 2.297 -12.828 -20.138 1.00 97.75 777 ILE A O 1
ATOM 6309 N N . ASN A 1 778 ? 2.605 -13.407 -22.278 1.00 98.31 778 ASN A N 1
ATOM 6310 C CA . ASN A 1 778 ? 3.196 -12.137 -22.670 1.00 98.31 778 ASN A CA 1
ATOM 6311 C C . ASN A 1 778 ? 2.904 -11.824 -24.137 1.00 98.31 778 ASN A C 1
ATOM 6313 O O . ASN A 1 778 ? 2.647 -12.723 -24.936 1.00 98.31 778 ASN A O 1
ATOM 6317 N N . PHE A 1 779 ? 2.960 -10.538 -24.457 1.00 98.56 779 PHE A N 1
ATOM 6318 C CA . PHE A 1 779 ? 2.786 -10.011 -25.801 1.00 98.56 779 PHE A CA 1
ATOM 6319 C C . PHE A 1 779 ? 4.075 -9.312 -26.199 1.00 98.56 779 PHE A C 1
ATOM 6321 O O . PHE A 1 779 ? 4.602 -8.525 -25.405 1.00 98.56 779 PHE A O 1
ATOM 6328 N N . TYR A 1 780 ? 4.561 -9.578 -27.404 1.00 98.12 780 TYR A N 1
ATOM 6329 C CA . TYR A 1 780 ? 5.773 -8.964 -27.924 1.00 98.12 780 TYR A CA 1
ATOM 6330 C C . TYR A 1 780 ? 5.550 -8.359 -29.304 1.00 98.12 780 TYR A C 1
ATOM 6332 O O . TYR A 1 780 ? 4.606 -8.700 -30.018 1.00 98.12 780 TYR A O 1
ATOM 6340 N N . ARG A 1 781 ? 6.454 -7.455 -29.673 1.00 96.50 781 ARG A N 1
ATOM 6341 C CA . ARG A 1 781 ? 6.656 -7.020 -31.053 1.00 96.50 781 ARG A CA 1
ATOM 6342 C C . ARG A 1 781 ? 8.150 -6.944 -31.322 1.00 96.50 781 ARG A C 1
ATOM 6344 O O . ARG A 1 781 ? 8.907 -6.427 -30.495 1.00 96.50 781 ARG A O 1
ATOM 6351 N N . ILE A 1 782 ? 8.544 -7.430 -32.488 1.00 94.19 782 ILE A N 1
ATOM 6352 C CA . ILE A 1 782 ? 9.838 -7.133 -33.086 1.00 94.19 782 ILE A CA 1
ATOM 6353 C C . ILE A 1 782 ? 9.573 -6.137 -34.204 1.00 94.19 782 ILE A C 1
ATOM 6355 O O . ILE A 1 782 ? 8.858 -6.446 -35.155 1.00 94.19 782 ILE A O 1
ATOM 6359 N N . ASP A 1 783 ? 10.130 -4.939 -34.063 1.00 90.69 783 ASP A N 1
ATOM 6360 C CA . ASP A 1 783 ? 10.254 -3.993 -35.167 1.00 90.69 783 ASP A CA 1
ATOM 6361 C C . ASP A 1 783 ? 11.702 -4.041 -35.667 1.00 90.69 783 ASP A C 1
ATOM 6363 O O . ASP A 1 783 ? 12.650 -3.915 -34.888 1.00 90.69 783 ASP A O 1
ATOM 6367 N N . SER A 1 784 ? 11.891 -4.296 -36.960 1.00 84.50 784 SER A N 1
ATOM 6368 C CA . SER A 1 784 ? 13.217 -4.430 -37.561 1.00 84.50 784 SER A CA 1
ATOM 6369 C C . SER A 1 784 ? 13.281 -3.683 -38.889 1.00 84.50 784 SER A C 1
ATOM 6371 O O . SER A 1 784 ? 13.330 -4.309 -39.946 1.00 84.50 784 SER A O 1
ATOM 6373 N N . PRO A 1 785 ? 13.314 -2.339 -38.888 1.00 73.94 785 PRO A N 1
ATOM 6374 C CA . PRO A 1 785 ? 13.288 -1.553 -40.123 1.00 73.94 785 PRO A CA 1
ATOM 6375 C C . PRO A 1 785 ? 14.558 -1.744 -40.974 1.00 73.94 785 PRO A C 1
ATOM 6377 O O . PRO A 1 785 ? 14.587 -1.398 -42.154 1.00 73.94 785 PRO A O 1
ATOM 6380 N N . GLN A 1 786 ? 15.624 -2.308 -40.396 1.00 71.31 786 GLN A N 1
ATOM 6381 C CA . GLN A 1 786 ? 16.813 -2.773 -41.105 1.00 71.31 786 GLN A CA 1
ATOM 6382 C C . GLN A 1 786 ? 17.213 -4.148 -40.576 1.00 71.31 786 GLN A C 1
ATOM 6384 O O . GLN A 1 786 ? 17.299 -4.354 -39.366 1.00 71.31 786 GLN A O 1
ATOM 6389 N N . LYS A 1 787 ? 17.527 -5.084 -41.478 1.00 63.88 787 LYS A N 1
ATOM 6390 C CA . LYS A 1 787 ? 17.948 -6.439 -41.101 1.00 63.88 787 LYS A CA 1
ATOM 6391 C C . LYS A 1 787 ? 19.154 -6.386 -40.153 1.00 63.88 787 LYS A C 1
ATOM 6393 O O . LYS A 1 787 ? 20.219 -5.902 -40.527 1.00 63.88 787 LYS A O 1
ATOM 6398 N N . GLY A 1 788 ? 18.980 -6.905 -38.937 1.00 65.38 788 GLY A N 1
ATOM 6399 C CA . GLY A 1 788 ? 20.002 -6.906 -37.881 1.00 65.38 788 GLY A CA 1
ATOM 6400 C C . GLY A 1 788 ? 19.896 -5.757 -36.869 1.00 65.38 788 GLY A C 1
ATOM 6401 O O . GLY A 1 788 ? 20.588 -5.797 -35.857 1.00 65.38 788 GLY A O 1
ATOM 6402 N N . GLN A 1 789 ? 19.013 -4.779 -37.090 1.00 80.00 789 GLN A N 1
ATOM 6403 C CA . GLN A 1 789 ? 18.610 -3.785 -36.093 1.00 80.00 789 GLN A CA 1
ATOM 6404 C C . GLN A 1 789 ? 17.187 -4.117 -35.647 1.00 80.00 789 GLN A C 1
ATOM 6406 O O . GLN A 1 789 ? 16.260 -4.034 -36.451 1.00 80.00 789 GLN A O 1
ATOM 6411 N N . ARG A 1 790 ? 17.030 -4.564 -34.399 1.00 86.44 790 ARG A N 1
ATOM 6412 C CA . ARG A 1 790 ? 15.741 -4.971 -33.826 1.00 86.44 790 ARG A CA 1
ATOM 6413 C C . ARG A 1 790 ? 15.426 -4.119 -32.612 1.00 86.44 790 ARG A C 1
ATOM 6415 O O . ARG A 1 790 ? 16.245 -4.014 -31.699 1.00 86.44 790 ARG A O 1
ATOM 6422 N N . GLU A 1 791 ? 14.228 -3.567 -32.597 1.00 90.25 791 GLU A N 1
ATOM 6423 C CA . GLU A 1 791 ? 13.596 -3.022 -31.410 1.00 90.25 791 GLU A CA 1
ATOM 6424 C C . GLU A 1 791 ? 12.668 -4.093 -30.829 1.00 90.25 791 GLU A C 1
ATOM 6426 O O . GLU A 1 791 ? 11.846 -4.685 -31.531 1.00 90.25 791 GLU A O 1
ATOM 6431 N N . HIS A 1 792 ? 12.838 -4.373 -29.539 1.00 94.12 792 HIS A N 1
ATOM 6432 C CA . HIS A 1 792 ? 12.108 -5.421 -28.840 1.00 94.12 792 HIS A CA 1
ATOM 6433 C C . HIS A 1 792 ? 11.100 -4.794 -27.889 1.00 94.12 792 HIS A C 1
ATOM 6435 O O . HIS A 1 792 ? 11.480 -4.154 -26.910 1.00 94.12 792 HIS A O 1
ATOM 6441 N N . TYR A 1 793 ? 9.824 -5.042 -28.139 1.00 96.44 793 TYR A N 1
ATOM 6442 C CA . TYR A 1 793 ? 8.725 -4.552 -27.323 1.00 96.44 793 TYR A CA 1
ATOM 6443 C C . TYR A 1 793 ? 8.099 -5.708 -26.544 1.00 96.44 793 TYR A C 1
ATOM 6445 O O . TYR A 1 793 ? 7.997 -6.816 -27.066 1.00 96.44 793 TYR A O 1
ATOM 6453 N N . ALA A 1 794 ? 7.670 -5.464 -25.307 1.00 97.56 794 ALA A N 1
ATOM 6454 C CA . ALA A 1 794 ? 6.994 -6.444 -24.462 1.00 97.56 794 ALA A CA 1
ATOM 6455 C C . ALA A 1 794 ? 5.895 -5.792 -23.613 1.00 97.56 794 ALA A C 1
ATOM 6457 O O . ALA A 1 794 ? 6.023 -4.636 -23.223 1.00 97.56 794 ALA A O 1
ATOM 6458 N N . TRP A 1 795 ? 4.843 -6.534 -23.266 1.00 97.19 795 TRP A N 1
ATOM 6459 C CA . TRP A 1 795 ? 3.854 -6.075 -22.282 1.00 97.19 795 TRP A CA 1
ATOM 6460 C C . TRP A 1 795 ? 4.401 -6.206 -20.857 1.00 97.19 795 TRP A C 1
ATOM 6462 O O . TRP A 1 795 ? 4.407 -5.252 -20.085 1.00 97.19 795 TRP A O 1
ATOM 6472 N N . SER A 1 796 ? 4.930 -7.381 -20.522 1.00 96.31 796 SER A N 1
ATOM 6473 C CA . SER A 1 796 ? 5.731 -7.589 -19.318 1.00 96.31 796 SER A CA 1
ATOM 6474 C C . SER A 1 796 ? 7.214 -7.533 -19.677 1.00 96.31 796 SER A C 1
ATOM 6476 O O . SER A 1 796 ? 7.698 -8.353 -20.468 1.00 96.31 796 SER A O 1
ATOM 6478 N N . LYS A 1 797 ? 7.949 -6.568 -19.108 1.00 93.69 797 LYS A N 1
ATOM 6479 C CA . LYS A 1 797 ? 9.379 -6.377 -19.395 1.00 93.69 797 LYS A CA 1
ATOM 6480 C C . LYS A 1 797 ? 10.197 -7.622 -19.040 1.00 93.69 797 LYS 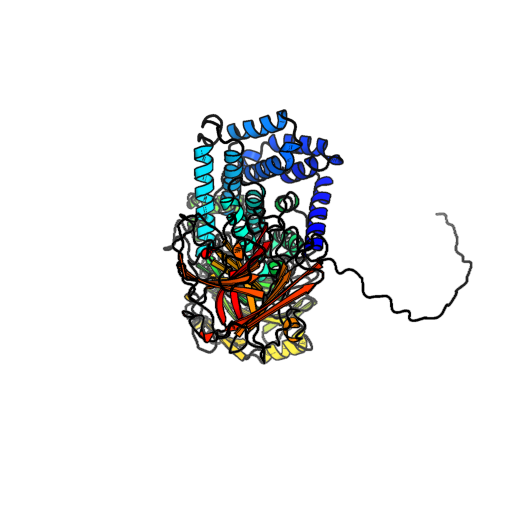A C 1
ATOM 6482 O O . LYS A 1 797 ? 9.992 -8.278 -18.018 1.00 93.69 797 LYS A O 1
ATOM 6487 N N . THR A 1 798 ? 11.199 -7.908 -19.857 1.00 91.94 798 THR A N 1
ATOM 6488 C CA . THR A 1 798 ? 12.102 -9.053 -19.680 1.00 91.94 798 THR A CA 1
ATOM 6489 C C . THR A 1 798 ? 13.398 -8.661 -18.967 1.00 91.94 798 THR A C 1
ATOM 6491 O O . THR A 1 798 ? 14.028 -9.504 -18.321 1.00 91.94 798 THR A O 1
ATOM 6494 N N . GLY A 1 799 ? 13.784 -7.380 -19.031 1.00 88.81 799 GLY A N 1
ATOM 6495 C CA . GLY A 1 799 ? 15.006 -6.858 -18.412 1.00 88.81 799 GLY A CA 1
ATOM 6496 C C . GLY A 1 799 ? 16.285 -7.173 -19.194 1.00 88.81 799 GLY A C 1
ATOM 6497 O O . GLY A 1 799 ? 17.383 -6.932 -18.697 1.00 88.81 799 GLY A O 1
ATOM 6498 N N . ARG A 1 800 ? 16.167 -7.780 -20.383 1.00 88.56 800 ARG A N 1
ATOM 6499 C CA . ARG A 1 800 ? 17.283 -8.197 -21.247 1.00 88.56 800 ARG A CA 1
ATOM 6500 C C . ARG A 1 800 ? 16.790 -8.449 -22.669 1.00 88.56 800 ARG A C 1
ATOM 6502 O O . ARG A 1 800 ? 15.606 -8.658 -22.872 1.00 88.56 800 ARG A O 1
ATOM 6509 N N . ALA A 1 801 ? 17.685 -8.516 -23.648 1.00 87.56 801 ALA A N 1
ATOM 6510 C CA . ALA A 1 801 ? 17.328 -8.852 -25.031 1.00 87.56 801 ALA A CA 1
ATOM 6511 C C . ALA A 1 801 ? 16.999 -10.358 -25.204 1.00 87.56 801 ALA A C 1
ATOM 6513 O O . ALA A 1 801 ? 17.742 -11.091 -25.852 1.00 87.56 801 ALA A O 1
ATOM 6514 N N . ALA A 1 802 ? 15.943 -10.859 -24.548 1.00 89.88 802 ALA A N 1
ATOM 6515 C CA . ALA A 1 802 ? 15.461 -12.238 -24.681 1.00 89.88 802 ALA A CA 1
ATOM 6516 C C . ALA A 1 802 ? 13.982 -12.380 -24.274 1.00 89.88 802 ALA A C 1
ATOM 6518 O O . ALA A 1 802 ? 13.625 -12.036 -23.149 1.00 89.88 802 ALA A O 1
ATOM 6519 N N . PHE A 1 803 ? 13.153 -12.978 -25.139 1.00 94.00 803 PHE A N 1
ATOM 6520 C CA . PHE A 1 803 ? 11.720 -13.192 -24.877 1.00 94.00 803 PHE A CA 1
ATOM 6521 C C . PHE A 1 803 ? 11.386 -14.508 -24.166 1.00 94.00 803 PHE A C 1
ATOM 6523 O O . PHE A 1 803 ? 10.505 -14.522 -23.310 1.00 94.00 803 PHE A O 1
ATOM 6530 N N . HIS A 1 804 ? 12.132 -15.589 -24.426 1.00 94.88 804 HIS A N 1
ATOM 6531 C CA . HIS A 1 804 ? 11.900 -16.931 -23.860 1.00 94.88 804 HIS A CA 1
ATOM 6532 C C . HIS A 1 804 ? 12.263 -17.051 -22.359 1.00 94.88 804 HIS A C 1
ATOM 6534 O O . HIS A 1 804 ? 13.085 -17.886 -21.967 1.00 94.88 804 HIS A O 1
ATOM 6540 N N . LEU A 1 805 ? 11.674 -16.202 -21.514 1.00 93.62 805 LEU A N 1
ATOM 6541 C CA . LEU A 1 805 ? 11.849 -16.117 -20.062 1.00 93.62 805 LEU A CA 1
ATOM 6542 C C . LEU A 1 805 ? 10.471 -16.263 -19.382 1.00 93.62 805 LEU A C 1
ATOM 6544 O O . LEU A 1 805 ? 9.887 -15.265 -18.962 1.00 93.62 805 LEU A O 1
ATOM 6548 N N . PRO A 1 806 ? 9.919 -17.484 -19.261 1.00 93.38 806 PRO A N 1
ATOM 6549 C CA . PRO A 1 806 ? 8.533 -17.704 -18.836 1.00 93.38 806 PRO A CA 1
ATOM 6550 C C . PRO A 1 806 ? 8.223 -17.182 -17.428 1.00 93.38 806 PRO A C 1
ATOM 6552 O O . PRO A 1 806 ? 7.081 -16.837 -17.136 1.00 93.38 806 PRO A O 1
ATOM 6555 N N . TRP A 1 807 ? 9.230 -17.038 -16.558 1.00 91.38 807 TRP A N 1
ATOM 6556 C CA . TRP A 1 807 ? 9.040 -16.397 -15.253 1.00 91.38 807 TRP A CA 1
ATOM 6557 C C . TRP A 1 807 ? 8.718 -14.901 -15.360 1.00 91.38 807 TRP A C 1
ATOM 6559 O O . TRP A 1 807 ? 8.074 -14.389 -14.455 1.00 91.38 807 TRP A O 1
ATOM 6569 N N . LYS A 1 808 ? 9.086 -14.226 -16.460 1.00 93.50 808 LYS A N 1
ATOM 6570 C CA . LYS A 1 808 ? 8.754 -12.818 -16.740 1.00 93.50 808 LYS A CA 1
ATOM 6571 C C . LYS A 1 808 ? 7.401 -12.630 -17.434 1.00 93.50 808 LYS A C 1
ATOM 6573 O O . LYS A 1 808 ? 7.004 -11.488 -17.638 1.00 93.50 808 LYS A O 1
ATOM 6578 N N . PHE A 1 809 ? 6.673 -13.691 -17.786 1.00 96.25 809 PHE A N 1
ATOM 6579 C CA . PHE A 1 809 ? 5.322 -13.542 -18.340 1.00 96.25 809 PHE A CA 1
ATOM 6580 C C . PHE A 1 809 ? 4.398 -12.876 -17.319 1.00 96.25 809 PHE A C 1
ATOM 6582 O O . PHE A 1 809 ? 4.486 -13.174 -16.128 1.00 96.25 809 PHE A O 1
ATOM 6589 N N . GLY A 1 810 ? 3.498 -12.010 -17.768 1.00 96.69 810 GLY A N 1
ATOM 6590 C CA . GLY A 1 810 ? 2.417 -11.517 -16.925 1.00 96.69 810 GLY A CA 1
ATOM 6591 C C . GLY A 1 810 ? 1.359 -12.594 -16.678 1.00 96.69 810 GLY A C 1
ATOM 6592 O O . GLY A 1 810 ? 1.561 -13.785 -16.951 1.00 96.69 810 GLY A O 1
ATOM 6593 N N . TYR A 1 811 ? 0.220 -12.166 -16.152 1.00 97.06 811 TYR A N 1
ATOM 6594 C CA . TYR A 1 811 ? -0.916 -13.022 -15.828 1.00 97.06 811 TYR A CA 1
ATOM 6595 C C . TYR A 1 811 ? -2.125 -12.661 -16.697 1.00 97.06 811 TYR A C 1
ATOM 6597 O O . TYR A 1 811 ? -2.455 -11.490 -16.844 1.00 97.06 811 TYR A O 1
ATOM 6605 N N . LEU A 1 812 ? -2.802 -13.662 -17.253 1.00 97.06 812 LEU A N 1
ATOM 6606 C CA . LEU A 1 812 ? -4.089 -13.520 -17.928 1.00 97.06 812 LEU A CA 1
ATOM 6607 C C . LEU A 1 812 ? -5.164 -14.110 -17.022 1.00 97.06 812 LEU A C 1
ATOM 6609 O O . LEU A 1 812 ? -5.156 -15.317 -16.788 1.00 97.06 812 LEU A O 1
ATOM 6613 N N . ARG A 1 813 ? -6.071 -13.283 -16.507 1.00 96.38 813 ARG A N 1
ATOM 6614 C CA . ARG A 1 813 ? -7.180 -13.736 -15.662 1.00 96.38 813 ARG A CA 1
ATOM 6615 C C . ARG A 1 813 ? -8.486 -13.688 -16.434 1.00 96.38 813 ARG A C 1
ATOM 6617 O O . ARG A 1 813 ? -8.826 -12.649 -16.990 1.00 96.38 813 ARG A O 1
ATOM 6624 N N . PHE A 1 814 ? -9.243 -14.776 -16.414 1.00 96.38 814 PHE A N 1
ATOM 6625 C CA . PHE A 1 814 ? -10.527 -14.857 -17.105 1.00 96.38 814 PHE A CA 1
ATOM 6626 C C . PHE A 1 814 ? -11.670 -14.355 -16.214 1.00 96.38 814 PHE A C 1
ATOM 6628 O O . PHE A 1 814 ? -11.774 -14.740 -15.050 1.00 96.38 814 PHE A O 1
ATOM 6635 N N . TYR A 1 815 ? -12.536 -13.506 -16.763 1.00 94.44 815 TYR A N 1
ATOM 6636 C CA . TYR A 1 815 ? -13.714 -12.939 -16.096 1.00 94.44 815 TYR A CA 1
ATOM 6637 C C . TYR A 1 815 ? -15.000 -13.339 -16.829 1.00 94.44 815 TYR A C 1
ATOM 6639 O O . TYR A 1 815 ? -14.967 -13.650 -18.020 1.00 94.44 815 TYR A O 1
ATOM 6647 N N . SER A 1 816 ? -16.142 -13.349 -16.138 1.00 91.31 816 SER A N 1
ATOM 6648 C CA . SER A 1 816 ? -17.449 -13.540 -16.782 1.00 91.31 816 SER A CA 1
ATOM 6649 C C . SER A 1 816 ? -17.790 -12.371 -17.717 1.00 91.31 816 SER A C 1
ATOM 6651 O O . SER A 1 816 ? -17.128 -11.332 -17.695 1.00 91.31 816 SER A O 1
ATOM 6653 N N . SER A 1 817 ? -18.823 -12.538 -18.545 1.00 79.94 817 SER A N 1
ATOM 6654 C CA . SER A 1 817 ? -19.479 -11.392 -19.178 1.00 79.94 817 SER A CA 1
ATOM 6655 C C . SER A 1 817 ? -20.132 -10.535 -18.090 1.00 79.94 817 SER A C 1
ATOM 6657 O O . SER A 1 817 ? -20.606 -11.088 -17.091 1.00 79.94 817 SER A O 1
ATOM 6659 N N . ASN A 1 818 ? -20.129 -9.215 -18.276 1.00 59.06 818 ASN A N 1
ATOM 6660 C CA . ASN A 1 818 ? -20.914 -8.307 -17.436 1.00 59.06 818 ASN A CA 1
ATOM 6661 C C . ASN A 1 818 ? -22.408 -8.439 -17.715 1.00 59.06 818 ASN A C 1
ATOM 6663 O O . ASN A 1 818 ? -22.754 -8.728 -18.886 1.00 59.06 818 ASN A O 1
#

Secondary structure (DSSP, 8-state):
-------------------------S------HHHHHHHHHHHHHHHHHH-----HHHHHHHHHSTTTHHHHHHHHHHHHT-GGGTTTHHHHHHHHHHHHHHHGGGS-HHHHHHHHHHHHH------SSHHHHHHHHHHHHHHHHHSTT--GGGSTTS--HHHHHHHHHHHHHHHHHHHHHH--SSTT-TTTTHHHHHHHHHHHHH-SSHHHHHHHHHHHHHHHHHHHHSEETTEE-SSEES--HHHHH-GGGSHHHHHHHHHH--SS----GGGHHHHTS-----HHHHHHHH--SS-EEEEEEEEPSPP-SS-SSSS-EEEEEEEE-SSEEEEEE--SSSSSSSEE-EEEEE--SSS--EEEEE-----HHHHHHH--S-HHHHHHHHHHHSTTTT-TT-S----TTEEEEEETTEEEEEEEPPTT-SS--EEEEEETT-SEEEE-TTS-EEEEETTEEEEEEESS--EEEEETTEEEEEE--SEEEEEEEEEETTTSSSHHHHHHHHHHS-EE-TTHHHH-EEEEE-TTS-EEEEETTS-EEETTEE--GGG--SEESSSEEE-TT--EEEEEETTEEEEEE-SSTT--EEEEEEEEEE-SS-----SS--SGGGGGSPPEE-EETTT-S--SS-EEEEEEE-SSEEEEEEEE--S-------STTS-GGGSSEEEEEEETT--TTEEEEEEE-TT--EEEEEEE----SS-TTSPPEEETT---TT-EEEEEEEE-TTSTT-EEEEEEEEEEEGGGSTT-SSSSPPTT-EEEEEEEEEEEEETTEEEEEESS--SSS-S--GGG-EEEEEE---

Nearest PDB structures (foldseek):
  4jpq-assembly2_B  TM=7.921E-01  e=1.004E-09  Bacteroides uniformis ATCC 8492
  1i8u-assembly1_A  TM=8.052E-01  e=1.593E-09  Thermotoga maritima
  2pmv-assembly3_C  TM=3.845E-01  e=2.783E-02  Homo sapiens

Sequence (818 aa):
MIYQNKMLLKAFPVYFILLSALSMPEHLHSQSIQEAYQNRLAQVLAWADTSSMENFLVAAAKIRNPATRKQGIQLFQSTLRRQDNAHRGMFVIYEMMIAYLAAQDQMPDSLKTAVRNYLAIANFYRGDTENHFTMYYTGLYLAAQTFPHLPASAWYTGKSSAENRKEAEGWLHEWMKLTTTIGQGEFDSPTYMIVFLAPMFGLYQWAEDPQMRERAQAMLYWLIADYAVDHLQGMYTGAHSRDYPEGIIKPKTSPMSAWGWLFFGQSSPKFHPTLLTAALGHFQLPELLYRIGTDRSQPYVHTETKRVRNVIRFGEKRNPPVYKYSYMTRHFALGSMQGGILQPIQQHTWDVTFVTDSPYASIFSVHPFMGEKDLGMFFPEEMKFALDEVARFHTYYGSEDKWPASSPYEQTFQHKNAIIVLYNIPPGAKFPHIDAFFPGDLDHRDIDPTGWIFCQAAQTYIAYFPLKPYQWLKDKDGYRLRSWELKNGCVVEVASSDDYATFDAFKQQIRANNLVFDQFDKNMMVSYTTSGGEVMTFSYDGPRLLNGVPVDFADYKLFHGPFLNAEIGSGKLSIRYQDQGLVLDLSRLDQAQILPEYGCRKIPRDIHLTGKLDDPLWQQARPVHLMDAITGRDGRFNTEVRALYTDKYLYIGFQCQDDYVWGTVTRRNGPIYDEECVEVFINPAGAAHQYYEINLSPKNVIFDACILNRRTPEKPHEKFTGLPEFDLADLHTAVQVRGKVDAPGKAKGWSAELAIPFAELIGARHLPPRPGDIWRINFYRIDSPQKGQREHYAWSKTGRAAFHLPWKFGYLRFYSSN